Protein AF-A0A931LKH2-F1 (afdb_monomer_lite)

Sequence (1064 aa):
MRRISFAVLVVAAFGLLLAGCGGANKTPPPPPNNPNLQVSSSTLSFAGEVGGAAPAVQTLDIRNGGGGTLSWKASADQNWVTLDPTSGTAPSTVKVSVNPGGLAEGTQQAKITVTPDDSKVSAQTVTLTLILKKTNADFEIIQFDVFPPSKIVLLGGTVALNVKVKNPKDKEVTADVSLQMNGDYLRKPTGEALKREVKLGPGETKSLYYEATCCLAGGLAVPGPHTLGVSSRSVTITALSVERTLSAKAVELFLAGKAKFHEQHPVISKAAPEEFTAADEALNSLEEAVKAKKLTPAQAALTNFTAKAQKLKDKLPADQTAAQDSIVQAVAQIKSALGETESSGDFSPDPKVVDESRGLTEVGVRGGKLVAASLSGPKTLNPLVTHETSSTDVTSQIHSTVLEINPLTAEVEPGLAKSWEISEDKKTITFHLREGVKFSDGHPLTADDVLFTLNDLVLNPDVPTDTRDTFKIGEKFPTFEKVDDYTFKAITPEPYRLILRNMNSVYVVPKHILAKYVAKLNPGALGFVHGIQNKVKGHQEDWEKNFATEYSALQKELASFEAAVKEKNVEKIQVAATTATKALEAVKAKLPEGQAGIKTDIDTLIGYAQKAVAESQAGRFEGVSPDEFNRAWGTNTPPEEIVGSGPYRFKEYKVDQQLILERNPYYWKIDKNGTQLPYLDQFVFLVVKDLNTSFLKFRAGETDAFGARPEDWPLLNEGVTQADCHDVAKGLYCKNVAKSWRTLKGGPLFGTEFLTINQDVTKADLNNPKFQALQVVFRNKQFRKALAQAIDRESIIENIFHGLGVPQYSPVSVPSPFYDKAETFTKYEFDIEKSKKMLDELGLVDTNNNGIRNITDKFLKANGLDPATVKGLPAENDRELEFALITNQGNTLRESLSNLLVDDFKKIGVKMSYSGMDFNALVTSLTGGTYEAVVIGFTGGTDPPLGKNVWTSDGRLHFWRYSAKENPYDWEKRVNENIHTGDTTFDLDIVKKAYVESQQIISDELPELFTATQLFLNAAKLDLGNTDNFNPIPTEKQNGSTTLTFSDILWWKNEKKRAETQQK

Structure (mmCIF, N/CA/C/O backbone):
data_AF-A0A931LKH2-F1
#
_entry.id   AF-A0A931LKH2-F1
#
loop_
_atom_site.group_PDB
_atom_site.id
_atom_site.type_symbol
_atom_site.label_atom_id
_atom_site.label_alt_id
_atom_site.label_comp_id
_atom_site.label_asym_id
_atom_site.label_entity_id
_atom_site.label_seq_id
_atom_site.pdbx_PDB_ins_code
_atom_site.Cartn_x
_atom_site.Cartn_y
_atom_site.Cartn_z
_atom_site.occupancy
_atom_site.B_iso_or_equiv
_atom_site.auth_seq_id
_atom_site.auth_comp_id
_atom_site.auth_asym_id
_atom_site.auth_atom_id
_atom_site.pdbx_PDB_model_num
ATOM 1 N N . MET A 1 1 ? 56.526 1.569 16.515 1.00 26.88 1 MET A N 1
ATOM 2 C CA . MET A 1 1 ? 56.224 2.219 15.221 1.00 26.88 1 MET A CA 1
ATOM 3 C C . MET A 1 1 ? 55.690 1.168 14.254 1.00 26.88 1 MET A C 1
ATOM 5 O O . MET A 1 1 ? 56.385 0.188 14.072 1.00 26.88 1 MET A O 1
ATOM 9 N N . ARG A 1 2 ? 54.490 1.409 13.687 1.00 25.52 2 ARG A N 1
ATOM 10 C CA . ARG A 1 2 ? 53.938 0.940 12.383 1.00 25.52 2 ARG A CA 1
ATOM 11 C C . ARG A 1 2 ? 53.981 -0.580 12.085 1.00 25.52 2 ARG A C 1
ATOM 13 O O . ARG A 1 2 ? 55.049 -1.133 11.919 1.00 25.52 2 ARG A O 1
ATOM 20 N N . ARG A 1 3 ? 52.855 -1.308 12.107 1.00 25.39 3 ARG A N 1
ATOM 21 C CA . ARG A 1 3 ? 51.726 -1.416 11.134 1.00 25.39 3 ARG A CA 1
ATOM 22 C C . ARG A 1 3 ? 51.826 -2.719 10.295 1.00 25.39 3 ARG A C 1
ATOM 24 O O . ARG A 1 3 ? 52.720 -2.824 9.475 1.00 25.39 3 ARG A O 1
ATOM 31 N N . ILE A 1 4 ? 50.795 -3.567 10.442 1.00 27.42 4 ILE A N 1
ATOM 32 C CA . ILE A 1 4 ? 50.008 -4.246 9.381 1.00 27.42 4 ILE A CA 1
ATOM 33 C C . ILE A 1 4 ? 50.489 -5.600 8.778 1.00 27.42 4 ILE A C 1
ATOM 35 O O . ILE A 1 4 ? 51.530 -5.690 8.141 1.00 27.42 4 ILE A O 1
ATOM 39 N N . SER A 1 5 ? 49.559 -6.570 8.895 1.00 26.44 5 SER A N 1
ATOM 40 C CA . SER A 1 5 ? 49.189 -7.724 8.038 1.00 26.44 5 SER A CA 1
ATOM 41 C C . SER A 1 5 ? 49.926 -9.070 8.099 1.00 26.44 5 SER A C 1
ATOM 43 O O . SER A 1 5 ? 51.045 -9.222 7.626 1.00 26.44 5 SER A O 1
ATOM 45 N N . PHE A 1 6 ? 49.175 -10.086 8.549 1.00 22.56 6 PHE A N 1
ATOM 46 C CA . PHE A 1 6 ? 49.437 -11.525 8.443 1.00 22.56 6 PHE A CA 1
ATOM 47 C C . PHE A 1 6 ? 48.178 -12.212 7.874 1.00 22.56 6 PHE A C 1
ATOM 49 O O . PHE A 1 6 ? 47.157 -12.251 8.554 1.00 22.56 6 PHE A O 1
ATOM 56 N N . ALA A 1 7 ? 48.243 -12.719 6.639 1.00 23.58 7 ALA A N 1
ATOM 57 C CA . ALA A 1 7 ? 47.461 -13.843 6.100 1.00 23.58 7 ALA A CA 1
ATOM 58 C C . ALA A 1 7 ? 47.982 -14.173 4.686 1.00 23.58 7 ALA A C 1
ATOM 60 O O . ALA A 1 7 ? 48.214 -13.256 3.905 1.00 23.58 7 ALA A O 1
ATOM 61 N N . VAL A 1 8 ? 48.112 -15.474 4.388 1.00 22.33 8 VAL A N 1
ATOM 62 C CA . VAL A 1 8 ? 48.533 -16.158 3.136 1.00 22.33 8 VAL A CA 1
ATOM 63 C C . VAL A 1 8 ? 49.849 -16.948 3.294 1.00 22.33 8 VAL A C 1
ATOM 65 O O . VAL A 1 8 ? 50.936 -16.540 2.905 1.00 22.33 8 VAL A O 1
ATOM 68 N N . LEU A 1 9 ? 49.690 -18.137 3.875 1.00 22.28 9 LEU A N 1
ATOM 69 C CA . LEU A 1 9 ? 50.492 -19.363 3.754 1.00 22.28 9 LEU A CA 1
ATOM 70 C C . LEU A 1 9 ? 49.406 -20.463 3.771 1.00 22.28 9 LEU A C 1
ATOM 72 O O . LEU A 1 9 ? 48.530 -20.408 4.626 1.00 22.28 9 LEU A O 1
ATOM 76 N N . VAL A 1 10 ? 49.299 -21.431 2.862 1.00 23.20 10 VAL A N 1
ATOM 77 C CA . VAL A 1 10 ? 50.339 -22.266 2.259 1.00 23.20 10 VAL A CA 1
ATOM 78 C C . VAL A 1 10 ? 49.826 -22.801 0.909 1.00 23.20 10 VAL A C 1
ATOM 80 O O . VAL A 1 10 ? 48.839 -23.529 0.872 1.00 23.20 10 VAL A O 1
ATOM 83 N N . VAL A 1 11 ? 50.529 -22.508 -0.187 1.00 22.98 11 VAL A N 1
ATOM 84 C CA . VAL A 1 11 ? 50.485 -23.276 -1.445 1.00 22.98 11 VAL A CA 1
ATOM 85 C C . VAL A 1 11 ? 51.933 -23.467 -1.887 1.00 22.98 11 VAL A C 1
ATOM 87 O O . VAL A 1 11 ? 52.525 -22.532 -2.410 1.00 22.98 11 VAL A O 1
ATOM 90 N N . ALA A 1 12 ? 52.504 -24.642 -1.591 1.00 20.38 12 ALA A N 1
ATOM 91 C CA . ALA A 1 12 ? 53.579 -25.337 -2.322 1.00 20.38 12 ALA A CA 1
ATOM 92 C C . ALA A 1 12 ? 54.353 -26.294 -1.392 1.00 20.38 12 ALA A C 1
ATOM 94 O O . ALA A 1 12 ? 55.261 -25.889 -0.672 1.00 20.38 12 ALA A O 1
ATOM 95 N N . ALA A 1 13 ? 54.044 -27.587 -1.482 1.00 22.72 13 ALA A N 1
ATOM 96 C CA . ALA A 1 13 ? 55.031 -28.654 -1.341 1.00 22.72 13 ALA A CA 1
ATOM 97 C C . ALA A 1 13 ? 54.677 -29.728 -2.380 1.00 22.72 13 ALA A C 1
ATOM 99 O O . ALA A 1 13 ? 53.651 -30.397 -2.297 1.00 22.72 13 ALA A O 1
ATOM 100 N N . PHE A 1 14 ? 55.496 -29.766 -3.425 1.00 23.69 14 PHE A N 1
ATOM 101 C CA . PHE A 1 14 ? 55.380 -30.566 -4.638 1.00 23.69 14 PHE A CA 1
ATOM 102 C C . PHE A 1 14 ? 55.981 -31.967 -4.429 1.00 23.69 14 PHE A C 1
ATOM 104 O O . PHE A 1 14 ? 57.060 -32.082 -3.855 1.00 23.69 14 PHE A O 1
ATOM 111 N N . GLY A 1 15 ? 55.358 -32.981 -5.041 1.00 22.00 15 GLY A N 1
ATOM 112 C CA . GLY A 1 15 ? 56.067 -34.086 -5.695 1.00 22.00 15 GLY A CA 1
ATOM 113 C C . GLY A 1 15 ? 56.090 -35.441 -4.988 1.00 22.00 15 GLY A C 1
ATOM 114 O O . GLY A 1 15 ? 56.887 -35.650 -4.086 1.00 22.00 15 GLY A O 1
ATOM 115 N N . LEU A 1 16 ? 55.360 -36.416 -5.543 1.00 22.03 16 LEU A N 1
ATOM 116 C CA . LEU A 1 16 ? 55.969 -37.695 -5.930 1.00 22.03 16 LEU A CA 1
ATOM 117 C C . LEU A 1 16 ? 55.119 -38.417 -7.002 1.00 22.03 16 LEU A C 1
ATOM 119 O O . LEU A 1 16 ? 53.973 -38.758 -6.741 1.00 22.03 16 LEU A O 1
ATOM 123 N N . LEU A 1 17 ? 55.712 -38.549 -8.205 1.00 22.52 17 LEU A N 1
ATOM 124 C CA . LEU A 1 17 ? 55.703 -39.675 -9.175 1.00 22.52 17 LEU A CA 1
ATOM 125 C C . LEU A 1 17 ? 54.437 -40.577 -9.247 1.00 22.52 17 LEU A C 1
ATOM 127 O O . LEU A 1 17 ? 54.005 -41.095 -8.234 1.00 22.52 17 LEU A O 1
ATOM 131 N N . LEU A 1 18 ? 53.841 -40.973 -10.380 1.00 23.70 18 LEU A N 1
ATOM 132 C CA . LEU A 1 18 ? 54.256 -41.106 -11.783 1.00 23.70 18 LEU A CA 1
ATOM 133 C C . LEU A 1 18 ? 53.005 -41.455 -12.635 1.00 23.70 18 LEU A C 1
ATOM 135 O O . LEU A 1 18 ? 52.138 -42.190 -12.181 1.00 23.70 18 LEU A O 1
ATOM 139 N N . ALA A 1 19 ? 52.984 -40.945 -13.871 1.00 25.75 19 ALA A N 1
ATOM 140 C CA . ALA A 1 19 ? 52.442 -41.494 -15.127 1.00 25.75 19 ALA A CA 1
ATOM 141 C C . ALA A 1 19 ? 51.330 -42.576 -15.135 1.00 25.75 19 ALA A C 1
ATOM 143 O O . ALA A 1 19 ? 51.513 -43.685 -14.644 1.00 25.75 19 ALA A O 1
ATOM 144 N N . GLY A 1 20 ? 50.272 -42.333 -15.925 1.00 23.16 20 GLY A N 1
ATOM 145 C CA . GLY A 1 20 ? 49.433 -43.412 -16.466 1.00 23.16 20 GLY A CA 1
ATOM 146 C C . GLY A 1 20 ? 48.112 -42.965 -17.100 1.00 23.16 20 GLY A C 1
ATOM 147 O O . GLY A 1 20 ? 47.154 -42.740 -16.383 1.00 23.16 20 GLY A O 1
ATOM 148 N N . CYS A 1 21 ? 48.116 -42.850 -18.432 1.00 25.86 21 CYS A N 1
ATOM 149 C CA . CYS A 1 21 ? 47.046 -42.925 -19.449 1.00 25.86 21 CYS A CA 1
ATOM 150 C C . CYS A 1 21 ? 45.538 -42.858 -19.088 1.00 25.86 21 CYS A C 1
ATOM 152 O O . CYS A 1 21 ? 45.057 -43.395 -18.101 1.00 25.86 21 CYS A O 1
ATOM 154 N N . GLY A 1 22 ? 44.780 -42.256 -20.016 1.00 33.34 22 GLY A N 1
ATOM 155 C CA . GLY A 1 22 ? 43.351 -41.945 -19.923 1.00 33.34 22 GLY A CA 1
ATOM 156 C C . GLY A 1 22 ? 42.370 -43.108 -19.715 1.00 33.34 22 GLY A C 1
ATOM 157 O O . GLY A 1 22 ? 42.656 -44.264 -20.013 1.00 33.34 22 GLY A O 1
ATOM 158 N N . GLY A 1 23 ? 41.159 -42.746 -19.274 1.00 30.00 23 GLY A N 1
ATOM 159 C CA . GLY A 1 23 ? 39.988 -43.624 -19.279 1.00 30.00 23 GLY A CA 1
ATOM 160 C C . GLY A 1 23 ? 38.852 -43.197 -18.336 1.00 30.00 23 GLY A C 1
ATOM 161 O O . GLY A 1 23 ? 38.950 -43.399 -17.135 1.00 30.00 23 GLY A O 1
ATOM 162 N N . ALA A 1 24 ? 37.756 -42.718 -18.936 1.00 29.70 24 ALA A N 1
ATOM 163 C CA . ALA A 1 24 ? 36.356 -42.751 -18.477 1.00 29.70 24 ALA A CA 1
ATOM 164 C C . ALA A 1 24 ? 35.885 -41.925 -17.251 1.00 29.70 24 ALA A C 1
ATOM 166 O O . ALA A 1 24 ? 36.364 -42.052 -16.127 1.00 29.70 24 ALA A O 1
ATOM 167 N N . ASN A 1 25 ? 34.811 -41.159 -17.498 1.00 40.94 25 ASN A N 1
ATOM 168 C CA . ASN A 1 25 ? 33.930 -40.496 -16.532 1.00 40.94 25 ASN A CA 1
ATOM 169 C C . ASN A 1 25 ? 33.574 -41.383 -15.324 1.00 40.94 25 ASN A C 1
ATOM 171 O O . ASN A 1 25 ? 32.981 -42.450 -15.488 1.00 40.94 25 ASN A O 1
ATOM 175 N N . LYS A 1 26 ? 33.808 -40.874 -14.108 1.00 31.48 26 LYS A N 1
ATOM 176 C CA . LYS A 1 26 ? 33.104 -41.300 -12.891 1.00 31.48 26 LYS A CA 1
ATOM 177 C C . LYS A 1 26 ? 32.558 -40.073 -12.167 1.00 31.48 26 LYS A C 1
ATOM 179 O O . LYS A 1 26 ? 33.307 -39.177 -11.792 1.00 31.48 26 LYS A O 1
ATOM 184 N N . THR A 1 27 ? 31.241 -40.053 -12.000 1.00 34.75 27 THR A N 1
ATOM 185 C CA . THR A 1 27 ? 30.492 -39.143 -11.126 1.00 34.75 27 THR A CA 1
ATOM 186 C C . THR A 1 27 ? 31.026 -39.182 -9.686 1.00 34.75 27 THR A C 1
ATOM 188 O O . THR A 1 27 ? 31.440 -40.255 -9.233 1.00 34.75 27 THR A O 1
ATOM 191 N N . PRO A 1 28 ? 31.002 -38.057 -8.945 1.00 35.69 28 PRO A N 1
ATOM 192 C CA . PRO A 1 28 ? 31.407 -38.026 -7.540 1.00 35.69 28 PRO A CA 1
ATOM 193 C C . PRO A 1 28 ? 30.447 -38.862 -6.667 1.00 35.69 28 PRO A C 1
ATOM 195 O O . PRO A 1 28 ? 29.274 -39.007 -7.025 1.00 35.69 28 PRO A O 1
ATOM 198 N N . PRO A 1 29 ? 30.912 -39.431 -5.537 1.00 36.16 29 PRO A N 1
ATOM 199 C CA . PRO A 1 29 ? 30.052 -40.203 -4.647 1.00 36.16 29 PRO A CA 1
ATOM 200 C C . PRO A 1 29 ? 29.027 -39.287 -3.953 1.00 36.16 29 PRO A C 1
ATOM 202 O O . PRO A 1 29 ? 29.347 -38.133 -3.655 1.00 36.16 29 PRO A O 1
ATOM 205 N N . PRO A 1 30 ? 27.805 -39.780 -3.679 1.00 39.81 30 PRO A N 1
ATOM 206 C CA . PRO A 1 30 ? 26.793 -39.013 -2.960 1.00 39.81 30 PRO A CA 1
ATOM 207 C C . PRO A 1 30 ? 27.250 -38.699 -1.521 1.00 39.81 30 PRO A C 1
ATOM 209 O O . PRO A 1 30 ? 28.021 -39.472 -0.941 1.00 39.81 30 PRO A O 1
ATOM 212 N N . PRO A 1 31 ? 26.788 -37.580 -0.930 1.00 44.50 31 PRO A N 1
ATOM 213 C CA . PRO A 1 31 ? 27.110 -37.213 0.447 1.00 44.50 31 PRO A CA 1
ATOM 214 C C . PRO A 1 31 ? 26.599 -38.270 1.449 1.00 44.50 31 PRO A C 1
ATOM 216 O O . PRO A 1 31 ? 25.640 -38.988 1.154 1.00 44.50 31 PRO A O 1
ATOM 219 N N . PRO A 1 32 ? 27.220 -38.398 2.637 1.00 51.94 32 PRO A N 1
ATOM 220 C CA . PRO A 1 32 ? 26.847 -39.418 3.614 1.00 51.94 32 PRO A CA 1
ATOM 221 C C . PRO A 1 32 ? 25.420 -39.223 4.166 1.00 51.94 32 PRO A C 1
ATOM 223 O O . PRO A 1 32 ? 25.055 -38.140 4.623 1.00 51.94 32 PRO A O 1
ATOM 226 N N . ASN A 1 33 ? 24.637 -40.308 4.163 1.00 59.41 33 ASN A N 1
ATOM 227 C CA . ASN A 1 33 ? 23.277 -40.424 4.713 1.00 59.41 33 ASN A CA 1
ATOM 228 C C . ASN A 1 33 ? 23.274 -40.442 6.257 1.00 59.41 33 ASN A C 1
ATOM 230 O O . ASN A 1 33 ? 23.026 -41.488 6.857 1.00 59.41 33 ASN A O 1
ATOM 234 N N . ASN A 1 34 ? 23.549 -39.315 6.913 1.00 76.94 34 ASN A N 1
ATOM 235 C CA . ASN A 1 34 ? 23.481 -39.243 8.378 1.00 76.94 34 ASN A CA 1
ATOM 236 C C . ASN A 1 34 ? 22.073 -38.828 8.854 1.00 76.94 34 ASN A C 1
ATOM 238 O O . ASN A 1 34 ? 21.534 -37.858 8.310 1.00 76.94 34 ASN A O 1
ATOM 242 N N . PRO A 1 35 ? 21.486 -39.505 9.863 1.00 83.81 35 PRO A N 1
ATOM 243 C CA . PRO A 1 35 ? 20.221 -39.094 10.474 1.00 83.81 35 PRO A CA 1
ATOM 244 C C . PRO A 1 35 ? 20.317 -37.734 11.185 1.00 83.81 35 PRO A C 1
ATOM 246 O O . PRO A 1 35 ? 21.361 -37.380 11.728 1.00 83.81 35 PRO A O 1
ATOM 249 N N . ASN A 1 36 ? 19.214 -36.981 11.218 1.00 86.81 36 ASN A N 1
ATOM 250 C CA . ASN A 1 36 ? 19.099 -35.681 11.885 1.00 86.81 36 ASN A CA 1
ATOM 251 C C . ASN A 1 36 ? 17.749 -35.569 12.612 1.00 86.81 36 ASN A C 1
ATOM 253 O O . ASN A 1 36 ? 16.704 -35.516 11.965 1.00 86.81 36 ASN A O 1
ATOM 257 N N . LEU A 1 37 ? 17.762 -35.531 13.947 1.00 91.56 37 LEU A N 1
ATOM 258 C CA . LEU A 1 37 ? 16.549 -35.466 14.764 1.00 91.56 37 LEU A CA 1
ATOM 259 C C . LEU A 1 37 ? 15.951 -34.057 14.780 1.00 91.56 37 LEU A C 1
ATOM 261 O O . LEU A 1 37 ? 16.570 -33.112 15.271 1.00 91.56 37 LEU A O 1
ATOM 265 N N . GLN A 1 38 ? 14.705 -33.950 14.319 1.00 87.25 38 GLN A N 1
ATOM 266 C CA . GLN A 1 38 ? 13.902 -32.729 14.356 1.00 87.25 38 GLN A CA 1
ATOM 267 C C . GLN A 1 38 ? 12.567 -32.983 15.060 1.00 87.25 38 GLN A C 1
ATOM 269 O O . GLN A 1 38 ? 11.989 -34.064 14.939 1.00 87.25 38 GLN A O 1
ATOM 274 N N . VAL A 1 39 ? 12.061 -31.968 15.758 1.00 88.81 39 VAL A N 1
ATOM 275 C CA . VAL A 1 39 ? 10.732 -31.959 16.384 1.00 88.81 39 VAL A CA 1
ATOM 276 C C . VAL A 1 39 ? 9.885 -30.832 15.786 1.00 88.81 39 VAL A C 1
ATOM 278 O O . VAL A 1 39 ? 10.436 -29.800 15.408 1.00 88.81 39 VAL A O 1
ATOM 281 N N . SER A 1 40 ? 8.563 -31.003 15.682 1.00 83.31 40 SER A N 1
ATOM 282 C CA . SER A 1 40 ? 7.665 -29.980 15.111 1.00 83.31 40 SER A CA 1
ATOM 283 C C . SER A 1 40 ? 7.594 -28.694 15.927 1.00 83.31 40 SER A C 1
ATOM 285 O O . SER A 1 40 ? 7.252 -27.651 15.377 1.00 83.31 40 SER A O 1
ATOM 287 N N . SER A 1 41 ? 7.910 -28.763 17.222 1.00 84.38 41 SER A N 1
ATOM 288 C CA . SER A 1 41 ? 7.959 -27.609 18.112 1.00 84.38 41 SER A CA 1
ATOM 289 C C . SER A 1 41 ? 9.015 -27.788 19.200 1.00 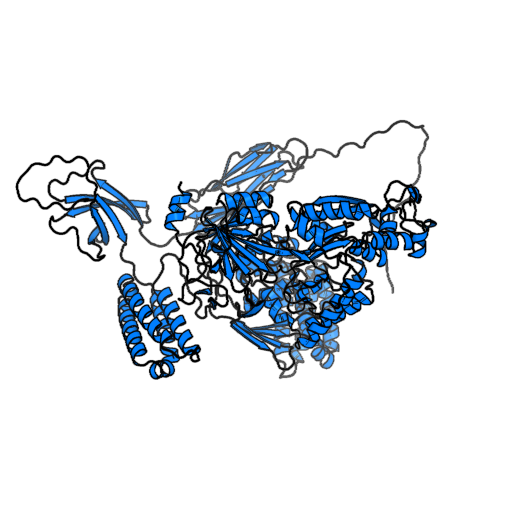84.38 41 SER A C 1
ATOM 291 O O . SER A 1 41 ? 9.183 -28.885 19.730 1.00 84.38 41 SER A O 1
ATOM 293 N N . SER A 1 42 ? 9.703 -26.704 19.562 1.00 82.88 42 SER A N 1
ATOM 294 C CA . SER A 1 42 ? 10.586 -26.629 20.735 1.00 82.88 42 SER A CA 1
ATOM 295 C C . SER A 1 42 ? 9.851 -26.178 22.003 1.00 82.88 42 SER A C 1
ATOM 297 O O . SER A 1 42 ? 10.446 -26.165 23.082 1.00 82.88 42 SER A O 1
ATOM 299 N N . THR A 1 43 ? 8.556 -25.848 21.908 1.00 80.56 43 THR A N 1
ATOM 300 C CA . THR A 1 43 ? 7.702 -25.527 23.058 1.00 80.56 43 THR A CA 1
ATOM 301 C C . THR A 1 43 ? 6.282 -26.095 22.936 1.00 80.56 43 THR A C 1
ATOM 303 O O . THR A 1 43 ? 5.754 -26.264 21.840 1.00 80.56 43 THR A O 1
ATOM 306 N N . LEU A 1 44 ? 5.639 -26.389 24.066 1.00 82.69 44 LEU A N 1
ATOM 307 C CA . LEU A 1 44 ? 4.218 -26.755 24.151 1.00 82.69 44 LEU A CA 1
ATOM 308 C C . LEU A 1 44 ? 3.559 -25.936 25.265 1.00 82.69 44 LEU A C 1
ATOM 310 O O . LEU A 1 44 ? 4.191 -25.673 26.287 1.00 82.69 44 LEU A O 1
ATOM 314 N N . SER A 1 45 ? 2.305 -25.518 25.093 1.00 83.12 45 SER A N 1
ATOM 315 C CA . SER A 1 45 ? 1.618 -24.676 26.084 1.00 83.12 45 SER A CA 1
ATOM 316 C C . SER A 1 45 ? 0.201 -25.156 26.342 1.00 83.12 45 SER A C 1
ATOM 318 O O . SER A 1 45 ? -0.587 -25.282 25.413 1.00 83.12 45 SER A O 1
ATOM 320 N N . PHE A 1 46 ? -0.129 -25.390 27.604 1.00 86.56 46 PHE A N 1
ATOM 321 C CA . PHE A 1 46 ? -1.440 -25.803 28.075 1.00 86.56 46 PHE A CA 1
ATOM 322 C C . PHE A 1 46 ? -2.008 -24.730 29.010 1.00 86.56 46 PHE A C 1
ATOM 324 O O . PHE A 1 46 ? -1.277 -24.083 29.761 1.00 86.56 46 PHE A O 1
ATOM 331 N N . ALA A 1 47 ? -3.325 -24.565 29.006 1.00 75.12 47 ALA A N 1
ATOM 332 C CA . ALA A 1 47 ? -4.036 -23.733 29.969 1.00 75.12 47 ALA A CA 1
ATOM 333 C C . ALA A 1 47 ? -5.142 -24.561 30.622 1.00 75.12 47 ALA A C 1
ATOM 335 O O . ALA A 1 47 ? -5.782 -25.376 29.956 1.00 75.12 47 ALA A O 1
ATOM 336 N N . GLY A 1 48 ? -5.350 -24.370 31.922 1.00 71.56 48 GLY A N 1
ATOM 337 C CA . GLY A 1 48 ? -6.368 -25.085 32.681 1.00 71.56 48 GLY A CA 1
ATOM 338 C C . GLY A 1 48 ? -6.735 -24.374 33.978 1.00 71.56 48 GLY A C 1
ATOM 339 O O . GLY A 1 48 ? -6.212 -23.310 34.307 1.00 71.56 48 GLY A O 1
ATOM 340 N N . GLU A 1 49 ? -7.643 -24.976 34.732 1.00 72.50 49 GLU A N 1
ATOM 341 C CA . GLU A 1 49 ? -8.041 -24.486 36.051 1.00 72.50 49 GLU A CA 1
ATOM 342 C C . GLU A 1 49 ? -7.388 -25.326 37.149 1.00 72.50 49 GLU A C 1
ATOM 344 O O . GLU A 1 49 ? -7.133 -26.522 36.970 1.00 72.50 49 GLU A O 1
ATOM 349 N N . VAL A 1 50 ? -7.115 -24.711 38.303 1.00 69.44 50 VAL A N 1
ATOM 350 C CA . VAL A 1 50 ? -6.569 -25.428 39.466 1.00 69.44 50 VAL A CA 1
ATOM 351 C C . VAL A 1 50 ? -7.534 -26.546 39.878 1.00 69.44 50 VAL A C 1
ATOM 353 O O . VAL A 1 50 ? -8.634 -26.274 40.351 1.00 69.44 50 VAL A O 1
ATOM 356 N N . GLY A 1 51 ? -7.119 -27.807 39.710 1.00 69.56 51 GLY A N 1
ATOM 357 C CA . GLY A 1 51 ? -7.955 -28.983 39.991 1.00 69.56 51 GLY A CA 1
ATOM 358 C C . GLY A 1 51 ? -9.059 -29.270 38.960 1.00 69.56 51 GLY A C 1
ATOM 359 O O . GLY A 1 51 ? -9.915 -30.109 39.233 1.00 69.56 51 GLY A O 1
ATOM 360 N N . GLY A 1 52 ? -9.049 -28.591 37.808 1.00 67.06 52 GLY A N 1
ATOM 361 C CA . GLY A 1 52 ? -10.013 -28.782 36.721 1.00 67.06 52 GLY A CA 1
ATOM 362 C C . GLY A 1 52 ? -9.746 -30.021 35.858 1.00 67.06 52 GLY A C 1
ATOM 363 O O . GLY A 1 52 ? -8.838 -30.813 36.118 1.00 67.06 52 GLY A O 1
ATOM 364 N N . ALA A 1 53 ? -10.546 -30.196 34.804 1.00 77.00 53 ALA A N 1
ATOM 365 C CA . ALA A 1 53 ? -10.346 -31.272 33.834 1.00 77.00 53 ALA A CA 1
ATOM 366 C C . ALA A 1 53 ? -9.007 -31.125 33.084 1.00 77.00 53 ALA A C 1
ATOM 368 O O . ALA A 1 53 ? -8.504 -30.016 32.889 1.00 77.00 53 ALA A O 1
ATOM 369 N N . ALA A 1 54 ? -8.436 -32.252 32.646 1.00 79.38 54 ALA A N 1
ATOM 370 C CA . ALA A 1 54 ? -7.218 -32.254 31.841 1.00 79.38 54 ALA A CA 1
ATOM 371 C C . ALA A 1 54 ? -7.436 -31.466 30.527 1.00 79.38 54 ALA A C 1
ATOM 373 O O . ALA A 1 54 ? -8.408 -31.742 29.818 1.00 79.38 54 ALA A O 1
ATOM 374 N N . PRO A 1 55 ? -6.557 -30.504 30.186 1.00 81.12 55 PRO A N 1
ATOM 375 C CA . PRO A 1 55 ? -6.606 -29.784 28.915 1.00 81.12 55 PRO A CA 1
ATOM 376 C C . PRO A 1 55 ? -6.490 -30.711 27.695 1.00 81.12 55 PRO A C 1
ATOM 378 O O . PRO A 1 55 ? -6.010 -31.842 27.794 1.00 81.12 55 PRO A O 1
ATOM 381 N N . ALA A 1 56 ? -6.891 -30.212 26.522 1.00 86.38 56 ALA A N 1
ATOM 382 C CA . ALA A 1 56 ? -6.819 -30.971 25.275 1.00 86.38 56 ALA A CA 1
ATOM 383 C C . ALA A 1 56 ? -5.380 -31.423 24.958 1.00 86.38 56 ALA A C 1
ATOM 385 O O . ALA A 1 56 ? -4.434 -30.640 25.044 1.00 86.38 56 ALA A O 1
ATOM 386 N N . VAL A 1 57 ? -5.239 -32.694 24.573 1.00 88.81 57 VAL A N 1
ATOM 387 C CA . VAL A 1 57 ? -3.963 -33.332 24.215 1.00 88.81 57 VAL A CA 1
ATOM 388 C C . VAL A 1 57 ? -3.333 -32.624 23.013 1.00 88.81 57 VAL A C 1
ATOM 390 O O . VAL A 1 57 ? -4.004 -32.413 22.005 1.00 88.81 57 VAL A O 1
ATOM 393 N N . GLN A 1 58 ? -2.040 -32.305 23.094 1.00 91.62 58 GLN A N 1
ATOM 394 C CA . GLN A 1 58 ? -1.262 -31.761 21.973 1.00 91.62 58 GLN A CA 1
ATOM 395 C C . GLN A 1 58 ? -0.378 -32.834 21.344 1.00 91.62 58 GLN A C 1
ATOM 397 O O . GLN A 1 58 ? -0.163 -33.896 21.922 1.00 91.62 58 GLN A O 1
ATOM 402 N N . THR A 1 59 ? 0.145 -32.570 20.151 1.00 93.50 59 THR A N 1
ATOM 403 C CA . THR A 1 59 ? 0.995 -33.511 19.414 1.00 93.50 59 THR A CA 1
ATOM 404 C C . THR A 1 59 ? 2.362 -32.912 19.112 1.00 93.50 59 THR A C 1
ATOM 406 O O . THR A 1 59 ? 2.470 -31.748 18.735 1.00 93.50 59 THR A O 1
ATOM 409 N N . LEU A 1 60 ? 3.401 -33.733 19.230 1.00 93.62 60 LEU A N 1
ATOM 410 C CA . LEU A 1 60 ? 4.781 -33.426 18.882 1.00 93.62 60 LEU A CA 1
ATOM 411 C C . LEU A 1 60 ? 5.231 -34.385 17.773 1.00 93.62 60 LEU A C 1
ATOM 413 O O . LEU A 1 60 ? 5.396 -35.580 18.022 1.00 93.62 60 LEU A O 1
ATOM 417 N N . ASP A 1 61 ? 5.422 -33.883 16.553 1.00 94.00 61 ASP A N 1
ATOM 418 C CA . ASP A 1 61 ? 5.917 -34.706 15.448 1.00 94.00 61 ASP A CA 1
ATOM 419 C C . ASP A 1 61 ? 7.435 -34.795 15.504 1.00 94.00 61 ASP A C 1
ATOM 421 O O . ASP A 1 61 ? 8.127 -33.791 15.667 1.00 94.00 61 ASP A O 1
ATOM 425 N N . ILE A 1 62 ? 7.954 -35.997 15.307 1.00 94.75 62 ILE A N 1
ATOM 426 C CA . ILE A 1 62 ? 9.377 -36.306 15.275 1.00 94.75 62 ILE A CA 1
ATOM 427 C C . ILE A 1 62 ? 9.739 -36.689 13.845 1.00 94.75 62 ILE A C 1
ATOM 429 O O . ILE A 1 62 ? 9.114 -37.570 13.250 1.00 94.75 62 ILE A O 1
ATOM 433 N N . ARG A 1 63 ? 10.746 -36.021 13.279 1.00 92.38 63 ARG A N 1
ATOM 434 C CA . ARG A 1 63 ? 11.183 -36.182 11.886 1.00 92.38 63 ARG A CA 1
ATOM 435 C C . ARG A 1 63 ? 12.676 -36.489 11.802 1.00 92.38 63 ARG A C 1
ATOM 437 O O . ARG A 1 63 ? 13.455 -36.068 12.655 1.00 92.38 63 ARG A O 1
ATOM 444 N N . ASN A 1 64 ? 13.056 -37.195 10.736 1.00 89.19 64 ASN A N 1
ATOM 445 C CA . ASN A 1 64 ? 14.444 -37.319 10.306 1.00 89.19 64 ASN A CA 1
ATOM 446 C C . ASN A 1 64 ? 14.700 -36.310 9.177 1.00 89.19 64 ASN A C 1
ATOM 448 O O . ASN A 1 64 ? 14.231 -36.509 8.060 1.00 89.19 64 ASN A O 1
ATOM 452 N N . GLY A 1 65 ? 15.417 -35.227 9.471 1.00 81.06 65 GLY A N 1
ATOM 453 C CA . GLY A 1 65 ? 15.830 -34.225 8.483 1.00 81.06 65 GLY A CA 1
ATOM 454 C C . GLY A 1 65 ? 17.069 -34.623 7.668 1.00 81.06 65 GLY A C 1
ATOM 455 O O . GLY A 1 65 ? 17.585 -33.801 6.917 1.00 81.06 65 GLY A O 1
ATOM 456 N N . GLY A 1 66 ? 17.589 -35.839 7.865 1.00 81.50 66 GLY A N 1
ATOM 457 C CA . GLY A 1 66 ? 18.766 -36.391 7.195 1.00 81.50 66 GLY A CA 1
ATOM 458 C C . GLY A 1 66 ? 18.475 -37.728 6.502 1.00 81.50 66 GLY A C 1
ATOM 459 O O . GLY A 1 66 ? 17.322 -38.118 6.330 1.00 81.50 66 GLY A O 1
ATOM 460 N N . GLY A 1 67 ? 19.524 -38.443 6.090 1.00 72.19 67 GLY A N 1
ATOM 461 C CA . GLY A 1 67 ? 19.397 -39.771 5.472 1.00 72.19 67 GLY A CA 1
ATOM 462 C C . GLY A 1 67 ? 19.245 -40.900 6.503 1.00 72.19 67 GLY A C 1
ATOM 463 O O . GLY A 1 67 ? 19.491 -40.709 7.691 1.00 72.19 67 GLY A O 1
ATOM 464 N N . GLY A 1 68 ? 18.866 -42.104 6.062 1.00 80.19 68 GLY A N 1
ATOM 465 C CA . GLY A 1 68 ? 18.813 -43.298 6.923 1.00 80.19 68 GLY A CA 1
ATOM 466 C C . GLY A 1 68 ? 17.587 -43.396 7.848 1.00 80.19 68 GLY A C 1
ATOM 467 O O . GLY A 1 68 ? 16.606 -42.673 7.697 1.00 80.19 68 GLY A O 1
ATOM 468 N N . THR A 1 69 ? 17.624 -44.347 8.788 1.00 83.69 69 THR A N 1
ATOM 469 C CA . THR A 1 69 ? 16.553 -44.592 9.778 1.00 83.69 69 THR A CA 1
ATOM 470 C C . THR A 1 69 ? 16.909 -43.933 11.111 1.00 83.69 69 THR A C 1
ATOM 472 O O . THR A 1 69 ? 18.053 -44.036 11.547 1.00 83.69 69 THR A O 1
ATOM 475 N N . LEU A 1 70 ? 15.941 -43.284 11.767 1.00 91.38 70 LEU A N 1
ATOM 476 C CA . LEU A 1 70 ? 16.135 -42.592 13.045 1.00 91.38 70 LEU A CA 1
ATOM 477 C C . LEU A 1 70 ? 15.163 -43.127 14.103 1.00 91.38 70 LEU A C 1
ATOM 479 O O . LEU A 1 70 ? 13.976 -42.802 14.070 1.00 91.38 70 LEU A O 1
ATOM 483 N N . SER A 1 71 ? 15.675 -43.911 15.048 1.00 94.19 71 SER A N 1
ATOM 484 C CA . SER A 1 71 ? 14.933 -44.341 16.241 1.00 94.19 71 SER A CA 1
ATOM 485 C C . SER A 1 71 ? 15.188 -43.399 17.416 1.00 94.19 71 SER A C 1
ATOM 487 O O . SER A 1 71 ? 16.275 -42.827 17.537 1.00 94.19 71 SER A O 1
ATOM 489 N N . TRP A 1 72 ? 14.175 -43.202 18.257 1.00 96.12 72 TRP A N 1
ATOM 490 C CA . TRP A 1 72 ? 14.181 -42.208 19.329 1.00 96.12 72 TRP A CA 1
ATOM 491 C C . TRP A 1 72 ? 13.412 -42.677 20.572 1.00 96.12 72 TRP A C 1
ATOM 493 O O . TRP A 1 72 ? 12.532 -43.540 20.508 1.00 96.12 72 TRP A O 1
ATOM 503 N N . LYS A 1 73 ? 13.729 -42.053 21.711 1.00 96.38 73 LYS A N 1
ATOM 504 C CA . LYS A 1 73 ? 13.033 -42.171 23.002 1.00 96.38 73 LYS A CA 1
ATOM 505 C C . LYS A 1 73 ? 12.703 -40.784 23.541 1.00 96.38 73 LYS A C 1
ATOM 507 O O . LYS A 1 73 ? 13.510 -39.874 23.403 1.00 96.38 73 LYS A O 1
ATOM 512 N N . ALA A 1 74 ? 11.545 -40.620 24.166 1.00 96.12 74 ALA A N 1
ATOM 513 C CA . ALA A 1 74 ? 11.097 -39.369 24.761 1.00 96.12 74 ALA A CA 1
ATOM 514 C C . ALA A 1 74 ? 10.815 -39.536 26.260 1.00 96.12 74 ALA A C 1
ATOM 516 O O . ALA A 1 74 ? 10.230 -40.530 26.689 1.00 96.12 74 ALA A O 1
ATOM 517 N N . SER A 1 75 ? 11.206 -38.544 27.058 1.00 95.69 75 SER A N 1
ATOM 518 C CA . SER A 1 75 ? 10.943 -38.488 28.501 1.00 95.69 75 SER A CA 1
ATOM 519 C C . SER A 1 75 ? 10.543 -37.079 28.930 1.00 95.69 75 SER A C 1
ATOM 521 O O . SER A 1 75 ? 11.133 -36.118 28.441 1.00 95.69 75 SER A O 1
ATOM 523 N N . ALA A 1 76 ? 9.606 -36.951 29.870 1.00 95.75 76 ALA A N 1
ATOM 524 C CA . ALA A 1 76 ? 9.289 -35.693 30.547 1.00 95.75 76 ALA A CA 1
ATOM 525 C C . ALA A 1 76 ? 9.906 -35.671 31.956 1.00 95.75 76 ALA A C 1
ATOM 527 O O . ALA A 1 76 ? 10.007 -36.716 32.598 1.00 95.75 76 ALA A O 1
ATOM 528 N N . ASP A 1 77 ? 10.320 -34.500 32.437 1.00 95.62 77 ASP A N 1
ATOM 529 C CA . ASP A 1 77 ? 10.902 -34.314 33.778 1.00 95.62 77 ASP A CA 1
ATOM 530 C C . ASP A 1 77 ? 9.859 -34.086 34.892 1.00 95.62 77 ASP A C 1
ATOM 532 O O . ASP A 1 77 ? 10.198 -34.162 36.072 1.00 95.62 77 ASP A O 1
ATOM 536 N N . GLN A 1 78 ? 8.596 -33.840 34.531 1.00 94.38 78 GLN A N 1
ATOM 537 C CA . GLN A 1 78 ? 7.484 -33.648 35.461 1.00 94.38 78 GLN A CA 1
ATOM 538 C C . GLN A 1 78 ? 6.463 -34.786 35.370 1.00 94.38 78 GLN A C 1
ATOM 540 O O . GLN A 1 78 ? 6.046 -35.191 34.286 1.00 94.38 78 GLN A O 1
ATOM 545 N N . ASN A 1 79 ? 5.994 -35.253 36.528 1.00 89.81 79 ASN A N 1
ATOM 546 C CA . ASN A 1 79 ? 5.030 -36.354 36.658 1.00 89.81 79 ASN A CA 1
ATOM 547 C C . ASN A 1 79 ? 3.599 -36.001 36.216 1.00 89.81 79 ASN A C 1
ATOM 549 O O . ASN A 1 79 ? 2.794 -36.896 35.970 1.00 89.81 79 ASN A O 1
ATOM 553 N N . TRP A 1 80 ? 3.276 -34.711 36.117 1.00 92.56 80 TRP A N 1
ATOM 554 C CA . TRP A 1 80 ? 1.998 -34.230 35.606 1.00 92.56 80 TRP A CA 1
ATOM 555 C C . TRP A 1 80 ? 1.956 -34.164 34.071 1.00 92.56 80 TRP A C 1
ATOM 557 O O . TRP A 1 80 ? 0.915 -33.817 33.520 1.00 92.56 80 TRP A O 1
ATOM 567 N N . VAL A 1 81 ? 3.037 -34.533 33.371 1.00 95.44 81 VAL A N 1
ATOM 568 C CA . VAL A 1 81 ? 3.097 -34.658 31.906 1.00 95.44 81 VAL A CA 1
ATOM 569 C C . VAL A 1 81 ? 3.116 -36.134 31.512 1.00 95.44 81 VAL A C 1
ATOM 571 O O . VAL A 1 81 ? 3.879 -36.927 32.055 1.00 95.44 81 VAL A O 1
ATOM 574 N N . THR A 1 82 ? 2.291 -36.514 30.538 1.00 95.75 82 THR A N 1
ATOM 575 C CA . THR A 1 82 ? 2.237 -37.875 29.979 1.00 95.75 82 THR A CA 1
ATOM 576 C C . THR A 1 82 ? 2.519 -37.841 28.477 1.00 95.75 82 THR A C 1
ATOM 578 O O . THR A 1 82 ? 1.971 -36.996 27.768 1.00 95.75 82 THR A O 1
ATOM 581 N N . LEU A 1 83 ? 3.367 -38.759 27.999 1.00 96.44 83 LEU A N 1
ATOM 582 C CA . LEU A 1 83 ? 3.770 -38.899 26.594 1.00 96.44 83 LEU A CA 1
ATOM 583 C C . LEU A 1 83 ? 3.317 -40.259 26.048 1.00 96.44 83 LEU A C 1
ATOM 585 O O . LEU A 1 83 ? 3.532 -41.272 26.711 1.00 96.44 83 LEU A O 1
ATOM 589 N N . ASP A 1 84 ? 2.744 -40.288 24.845 1.00 94.75 84 ASP A N 1
ATOM 590 C CA . ASP A 1 84 ? 2.315 -41.527 24.182 1.00 94.75 84 ASP A CA 1
ATOM 591 C C . ASP A 1 84 ? 2.492 -41.456 22.646 1.00 94.75 84 ASP A C 1
ATOM 593 O O . ASP A 1 84 ? 1.815 -40.646 22.005 1.00 94.75 84 ASP A O 1
ATOM 597 N N . PRO A 1 85 ? 3.370 -42.267 22.018 1.00 93.88 85 PRO A N 1
ATOM 598 C CA . PRO A 1 85 ? 4.286 -43.239 22.626 1.00 93.88 85 PRO A CA 1
ATOM 599 C C . PRO A 1 85 ? 5.568 -42.584 23.181 1.00 93.88 85 PRO A C 1
ATOM 601 O O . PRO A 1 85 ? 5.963 -41.497 22.763 1.00 93.88 85 PRO A O 1
ATOM 604 N N . THR A 1 86 ? 6.268 -43.259 24.101 1.00 95.25 86 THR A N 1
ATOM 605 C CA . THR A 1 86 ? 7.557 -42.798 24.673 1.00 95.25 86 THR A CA 1
ATOM 606 C C . THR A 1 86 ? 8.787 -43.221 23.863 1.00 95.25 86 THR A C 1
ATOM 608 O O . THR A 1 86 ? 9.910 -42.855 24.205 1.00 95.25 86 THR A O 1
ATOM 611 N N . SER A 1 87 ? 8.615 -43.975 22.781 1.00 95.31 87 SER A N 1
ATOM 612 C CA . SER A 1 87 ? 9.671 -44.310 21.824 1.00 95.31 87 SER A CA 1
ATOM 613 C C . SER A 1 87 ? 9.084 -44.624 20.450 1.00 95.31 87 SER A C 1
ATOM 615 O O . SER A 1 87 ? 7.898 -44.936 20.325 1.00 95.31 87 SER A O 1
ATOM 617 N N . GLY A 1 88 ? 9.910 -44.546 19.409 1.00 94.62 88 GLY A N 1
ATOM 618 C CA . GLY A 1 88 ? 9.486 -44.843 18.045 1.00 94.62 88 GLY A CA 1
ATOM 619 C C . GLY A 1 88 ? 10.593 -44.660 17.012 1.00 94.62 88 GLY A C 1
ATOM 620 O O . GLY A 1 88 ? 11.762 -44.477 17.349 1.00 94.62 88 GLY A O 1
ATOM 621 N N . THR A 1 89 ? 10.209 -44.698 15.738 1.00 93.69 89 THR A N 1
ATOM 622 C CA . THR A 1 89 ? 11.092 -44.451 14.591 1.00 93.69 89 THR A CA 1
ATOM 623 C C . THR A 1 89 ? 10.483 -43.344 13.736 1.00 93.69 89 THR A C 1
ATOM 625 O O . THR A 1 89 ? 9.303 -43.406 13.406 1.00 93.69 89 THR A O 1
ATOM 628 N N . ALA A 1 90 ? 11.263 -42.314 13.405 1.00 88.94 90 ALA A N 1
ATOM 629 C CA . ALA A 1 90 ? 10.791 -41.165 12.639 1.00 88.94 90 ALA A CA 1
ATOM 630 C C . ALA A 1 90 ? 10.514 -41.532 11.158 1.00 88.94 90 ALA A C 1
ATOM 632 O O . ALA A 1 90 ? 11.297 -42.290 10.577 1.00 88.94 90 ALA A O 1
ATOM 633 N N . PRO A 1 91 ? 9.477 -40.956 10.512 1.00 90.31 91 PRO A N 1
ATOM 634 C CA . PRO A 1 91 ? 8.550 -39.971 11.064 1.00 90.31 91 PRO A CA 1
ATOM 635 C C . PRO A 1 91 ? 7.490 -40.601 11.980 1.00 90.31 91 PRO A C 1
ATOM 637 O O . PRO A 1 91 ? 6.912 -41.636 11.662 1.00 90.31 91 PRO A O 1
ATOM 640 N N . SER A 1 92 ? 7.211 -39.954 13.109 1.00 93.62 92 SER A N 1
ATOM 641 C CA . SER A 1 92 ? 6.239 -40.433 14.102 1.00 93.62 92 SER A CA 1
ATOM 642 C C . SER A 1 92 ? 5.712 -39.283 14.956 1.00 93.62 92 SER A C 1
ATOM 644 O O . SER A 1 92 ? 6.420 -38.298 15.141 1.00 93.62 92 SER A O 1
ATOM 646 N N . THR A 1 93 ? 4.529 -39.432 15.545 1.00 94.69 93 THR A N 1
ATOM 647 C CA . THR A 1 93 ? 3.890 -38.393 16.370 1.00 94.69 93 THR A CA 1
ATOM 648 C C . THR A 1 93 ? 3.749 -38.854 17.820 1.00 94.69 93 THR A C 1
ATOM 650 O O . THR A 1 93 ? 3.273 -39.960 18.067 1.00 94.69 93 THR A O 1
ATOM 653 N N . VAL A 1 94 ? 4.123 -37.995 18.772 1.00 95.38 94 VAL A N 1
ATOM 654 C CA . VAL A 1 94 ? 3.940 -38.188 20.220 1.00 95.38 94 VAL A CA 1
ATOM 655 C C . VAL A 1 94 ? 2.776 -37.337 20.704 1.00 95.38 94 VAL A C 1
ATOM 657 O O . VAL A 1 94 ? 2.779 -36.121 20.530 1.00 95.38 94 VAL A O 1
ATOM 660 N N . LYS A 1 95 ? 1.786 -37.951 21.346 1.00 95.81 95 LYS A N 1
ATOM 661 C CA . LYS A 1 95 ? 0.731 -37.249 22.079 1.00 95.81 95 LYS A CA 1
ATOM 662 C C . LYS A 1 95 ? 1.264 -36.803 23.434 1.00 95.81 95 LYS A C 1
ATOM 664 O O . LYS A 1 95 ? 1.825 -37.604 24.176 1.00 95.81 95 LYS A O 1
ATOM 669 N N . VAL A 1 96 ? 1.059 -35.537 23.762 1.00 96.25 96 VAL A N 1
ATOM 670 C CA . VAL A 1 96 ? 1.480 -34.898 25.006 1.00 96.25 96 VAL A CA 1
ATOM 671 C C . VAL A 1 96 ? 0.234 -34.449 25.761 1.00 96.25 96 VAL A C 1
ATOM 673 O O . VAL A 1 96 ? -0.544 -33.634 25.266 1.00 96.25 96 VAL A O 1
ATOM 676 N N . SER A 1 97 ? 0.035 -35.003 26.954 1.00 94.50 97 SER A N 1
ATOM 677 C CA . SER A 1 97 ? -1.096 -34.699 27.840 1.00 94.50 97 SER A CA 1
ATOM 678 C C . SER A 1 97 ? -0.594 -34.147 29.168 1.00 94.50 97 SER A C 1
ATOM 680 O O . SER A 1 97 ? 0.496 -34.512 29.611 1.00 94.50 97 SER A O 1
ATOM 682 N N . VAL A 1 98 ? -1.396 -33.310 29.829 1.00 93.62 98 VAL A N 1
ATOM 683 C CA . VAL A 1 98 ? -1.066 -32.750 31.148 1.00 93.62 98 VAL A CA 1
ATOM 684 C C . VAL A 1 98 ? -2.194 -32.988 32.148 1.00 93.62 98 VAL A C 1
ATOM 686 O O . VAL A 1 98 ? -3.369 -32.895 31.798 1.00 93.62 98 VAL A O 1
ATOM 689 N N . ASN A 1 99 ? -1.842 -33.287 33.397 1.00 90.06 99 ASN A N 1
ATOM 690 C CA . ASN A 1 99 ? -2.783 -33.471 34.496 1.00 90.06 99 ASN A CA 1
ATOM 691 C C . ASN A 1 99 ? -2.657 -32.314 35.504 1.00 90.06 99 ASN A C 1
ATOM 693 O O . ASN A 1 99 ? -1.675 -32.265 36.242 1.00 90.06 99 ASN A O 1
ATOM 697 N N . PRO A 1 100 ? -3.641 -31.401 35.586 1.00 85.44 100 PRO A N 1
ATOM 698 C CA . PRO A 1 100 ? -3.591 -30.266 36.508 1.00 85.44 100 PRO A CA 1
ATOM 699 C C . PRO A 1 100 ? -3.863 -30.643 37.979 1.00 85.44 100 PRO A C 1
ATOM 701 O O . PRO A 1 100 ? -3.768 -29.788 38.863 1.00 85.44 100 PRO A O 1
ATOM 704 N N . GLY A 1 101 ? -4.212 -31.902 38.272 1.00 80.31 101 GLY A N 1
ATOM 705 C CA . GLY A 1 101 ? -4.547 -32.373 39.615 1.00 80.31 101 GLY A CA 1
ATOM 706 C C . GLY A 1 101 ? -3.405 -32.192 40.621 1.00 80.31 101 GLY A C 1
ATOM 707 O O . GLY A 1 101 ? -2.348 -32.802 40.492 1.00 80.31 101 GLY A O 1
ATOM 708 N N . GLY A 1 102 ? -3.639 -31.378 41.655 1.00 75.56 102 GLY A N 1
ATOM 709 C CA . GLY A 1 102 ? -2.680 -31.128 42.739 1.00 75.56 102 GLY A CA 1
ATOM 710 C C . GLY A 1 102 ? -1.652 -30.024 42.467 1.00 75.56 102 GLY A C 1
ATOM 711 O O . GLY A 1 102 ? -0.816 -29.766 43.332 1.00 75.56 102 GLY A O 1
ATOM 712 N N . LEU A 1 103 ? -1.715 -29.354 41.312 1.00 83.00 103 LEU A N 1
ATOM 713 C CA . LEU A 1 103 ? -0.839 -28.229 40.975 1.00 83.00 103 LEU A CA 1
ATOM 714 C C . LEU A 1 103 ? -1.410 -26.898 41.487 1.00 83.00 103 LEU A C 1
ATOM 716 O O . LEU A 1 103 ? -2.623 -26.691 41.513 1.00 83.00 103 LEU A O 1
ATOM 720 N N . ALA A 1 104 ? -0.527 -25.991 41.906 1.00 76.00 104 ALA A N 1
ATOM 721 C CA . ALA A 1 104 ? -0.907 -24.673 42.406 1.00 76.00 104 ALA A CA 1
ATOM 722 C C . ALA A 1 104 ? -1.210 -23.686 41.265 1.00 76.00 104 ALA A C 1
ATOM 724 O O . ALA A 1 104 ? -0.719 -23.835 40.145 1.00 76.00 104 ALA A O 1
ATOM 725 N N . GLU A 1 105 ? -1.993 -22.655 41.587 1.00 77.56 105 GLU A N 1
ATOM 726 C CA . GLU A 1 105 ? -2.261 -21.507 40.715 1.00 77.56 105 GLU A CA 1
ATOM 727 C C . GLU A 1 105 ? -0.960 -20.853 40.224 1.00 77.56 105 GLU A C 1
ATOM 729 O O . GLU A 1 105 ? 0.011 -20.745 40.975 1.00 77.56 105 GLU A O 1
ATOM 734 N N . GLY A 1 106 ? -0.955 -20.403 38.969 1.00 70.00 106 GLY A N 1
ATOM 735 C CA . GLY A 1 106 ? 0.205 -19.819 38.305 1.00 70.00 106 GLY A CA 1
ATOM 736 C C . GLY A 1 106 ? 0.769 -20.701 37.192 1.00 70.00 106 GLY A C 1
ATOM 737 O O . GLY A 1 106 ? 0.137 -21.648 36.722 1.00 70.00 106 GLY A O 1
ATOM 738 N N . THR A 1 107 ? 1.963 -20.343 36.729 1.00 83.06 107 THR A N 1
ATOM 739 C CA . THR A 1 107 ? 2.638 -21.009 35.612 1.00 83.06 107 THR A CA 1
ATOM 740 C C . THR A 1 107 ? 3.502 -22.163 36.111 1.00 83.06 107 THR A C 1
ATOM 742 O O . THR A 1 107 ? 4.434 -21.955 36.884 1.00 83.06 107 THR A O 1
ATOM 745 N N . GLN A 1 108 ? 3.225 -23.367 35.620 1.00 86.12 108 GLN A N 1
ATOM 746 C CA . GLN A 1 108 ? 4.004 -24.585 35.833 1.00 86.12 108 GLN A CA 1
ATOM 747 C C . GLN A 1 108 ? 4.835 -24.883 34.578 1.00 86.12 108 GLN A C 1
ATOM 749 O O . GLN A 1 108 ? 4.374 -24.650 33.460 1.00 86.12 108 GLN A O 1
ATOM 754 N N . GLN A 1 109 ? 6.056 -25.396 34.738 1.00 88.00 109 GLN A N 1
ATOM 755 C CA . GLN A 1 109 ? 6.946 -25.724 33.617 1.00 88.00 109 GLN A CA 1
ATOM 756 C C . GLN A 1 109 ? 7.432 -27.170 33.691 1.00 88.00 109 GLN A C 1
ATOM 758 O O . GLN A 1 109 ? 7.687 -27.691 34.775 1.00 88.00 109 GLN A O 1
ATOM 763 N N . ALA A 1 110 ? 7.577 -27.791 32.524 1.00 92.62 110 ALA A N 1
ATOM 764 C CA . ALA A 1 110 ? 8.168 -29.107 32.336 1.00 92.62 110 ALA A CA 1
ATOM 765 C C . ALA A 1 110 ? 9.073 -29.111 31.098 1.00 92.62 110 ALA A C 1
ATOM 767 O O . ALA A 1 110 ? 8.952 -28.276 30.204 1.00 92.62 110 ALA A O 1
ATOM 768 N N . LYS A 1 111 ? 9.970 -30.082 31.020 1.00 94.56 111 LYS A N 1
ATOM 769 C CA . LYS A 1 111 ? 10.895 -30.321 29.923 1.00 94.56 111 LYS A CA 1
ATOM 770 C C . LYS A 1 111 ? 10.680 -31.725 29.373 1.00 94.56 111 LYS A C 1
ATOM 772 O O . LYS A 1 111 ? 10.843 -32.718 30.079 1.00 94.56 111 LYS A O 1
ATOM 777 N N . ILE A 1 112 ? 10.383 -31.808 28.081 1.00 96.62 112 ILE A N 1
ATOM 778 C CA . ILE A 1 112 ? 10.376 -33.059 27.323 1.00 96.62 112 ILE A CA 1
ATOM 779 C C . ILE A 1 112 ? 11.714 -33.169 26.592 1.00 96.62 112 ILE A C 1
ATOM 781 O O . ILE A 1 112 ? 12.133 -32.246 25.899 1.00 96.62 112 ILE A O 1
ATOM 785 N N . THR A 1 113 ? 12.404 -34.291 26.749 1.00 96.06 113 THR A N 1
ATOM 786 C CA . THR A 1 113 ? 13.665 -34.583 26.060 1.00 96.06 113 THR A CA 1
ATOM 787 C C . THR A 1 113 ? 13.439 -35.733 25.091 1.00 96.06 113 THR A C 1
ATOM 789 O O . THR A 1 113 ? 13.031 -36.811 25.517 1.00 96.06 113 THR A O 1
ATOM 792 N N . VAL A 1 114 ? 13.693 -35.497 23.803 1.00 96.06 114 VAL A N 1
ATOM 793 C CA . VAL A 1 114 ? 13.665 -36.508 22.741 1.00 96.06 114 VAL A CA 1
ATOM 794 C C . VAL A 1 114 ? 15.105 -36.867 22.393 1.00 96.06 114 VAL A C 1
ATOM 796 O O . VAL A 1 114 ? 15.852 -36.049 21.859 1.00 96.06 114 VAL A O 1
ATOM 799 N N . THR A 1 115 ? 15.497 -38.092 22.709 1.00 95.19 115 THR A N 1
ATOM 800 C CA . THR A 1 115 ? 16.858 -38.604 22.567 1.00 95.19 115 THR A CA 1
ATOM 801 C C . THR A 1 115 ? 16.907 -39.615 21.421 1.00 95.19 115 THR A C 1
ATOM 803 O O . THR A 1 115 ? 16.137 -40.578 21.445 1.00 95.19 115 THR A O 1
ATOM 806 N N . PRO A 1 116 ? 17.780 -39.433 20.418 1.00 92.06 116 PRO A N 1
ATOM 807 C CA . PRO A 1 116 ? 17.990 -40.426 19.371 1.00 92.06 116 PRO A CA 1
ATOM 808 C C . PRO A 1 116 ? 18.806 -41.613 19.909 1.00 92.06 116 PRO A C 1
ATOM 810 O O . PRO A 1 116 ? 19.622 -41.449 20.816 1.00 92.06 116 PRO A O 1
ATOM 813 N N . ASP A 1 117 ? 18.619 -42.806 19.341 1.00 86.69 117 ASP A N 1
ATOM 814 C CA . ASP A 1 117 ? 19.413 -43.989 19.722 1.00 86.69 117 ASP A CA 1
ATOM 815 C C . ASP A 1 117 ? 20.875 -43.909 19.220 1.00 86.69 117 ASP A C 1
ATOM 817 O O . ASP A 1 117 ? 21.758 -44.575 19.764 1.00 86.69 117 ASP A O 1
ATOM 821 N N . ASP A 1 118 ? 21.150 -43.082 18.202 1.00 83.06 118 ASP A N 1
ATOM 822 C CA . ASP A 1 118 ? 22.505 -42.797 17.714 1.00 83.06 118 ASP A CA 1
ATOM 823 C C . ASP A 1 118 ? 23.135 -41.645 18.511 1.00 83.06 118 ASP A C 1
ATOM 825 O O . ASP A 1 118 ? 22.703 -40.494 18.419 1.00 83.06 118 ASP A O 1
ATOM 829 N N . SER A 1 119 ? 24.205 -41.945 19.250 1.00 73.44 119 SER A N 1
ATOM 830 C CA . SER A 1 119 ? 24.932 -40.983 20.088 1.00 73.44 119 SER A CA 1
ATOM 831 C C . SER A 1 119 ? 25.630 -39.859 19.313 1.00 73.44 119 SER A C 1
ATOM 833 O O . SER A 1 119 ? 26.108 -38.906 19.928 1.00 73.44 119 SER A O 1
ATOM 835 N N . LYS A 1 120 ? 25.692 -39.942 17.977 1.00 78.12 120 LYS A N 1
ATOM 836 C CA . LYS A 1 120 ? 26.198 -38.872 17.104 1.00 78.12 120 LYS A CA 1
ATOM 837 C C . LYS A 1 120 ? 25.139 -37.823 16.757 1.00 78.12 120 LYS A C 1
ATOM 839 O O . LYS A 1 120 ? 25.502 -36.764 16.248 1.00 78.12 120 LYS A O 1
ATOM 844 N N . VAL A 1 121 ? 23.859 -38.095 17.014 1.00 83.19 121 VAL A N 1
ATOM 845 C CA . VAL A 1 121 ? 22.752 -37.158 16.784 1.00 83.19 121 VAL A CA 1
ATOM 846 C C . VAL A 1 121 ? 22.389 -36.492 18.111 1.00 83.19 121 VAL A C 1
ATOM 848 O O . VAL A 1 121 ? 22.234 -37.152 19.135 1.00 83.19 121 VAL A O 1
ATOM 851 N N . SER A 1 122 ? 22.268 -35.165 18.123 1.00 86.25 122 SER A N 1
ATOM 852 C CA . SER A 1 122 ? 21.933 -34.431 19.347 1.00 86.25 122 SER A CA 1
ATOM 853 C C . SER A 1 122 ? 20.469 -34.636 19.749 1.00 86.25 122 SER A C 1
ATOM 855 O O . SER A 1 122 ? 19.571 -34.619 18.906 1.00 86.25 122 SER A O 1
ATOM 857 N N . ALA A 1 123 ? 20.228 -34.796 21.053 1.00 91.38 123 ALA A N 1
ATOM 858 C CA . ALA A 1 123 ? 18.882 -34.821 21.617 1.00 91.38 123 ALA A CA 1
ATOM 859 C C . ALA A 1 123 ? 18.196 -33.454 21.479 1.00 91.38 123 ALA A C 1
ATOM 861 O O . ALA A 1 123 ? 18.836 -32.410 21.618 1.00 91.38 123 ALA A O 1
ATOM 862 N N . GLN A 1 124 ? 16.886 -33.467 21.251 1.00 93.38 124 GLN A N 1
ATOM 863 C CA . GLN A 1 124 ? 16.055 -32.268 21.186 1.00 93.38 124 GLN A CA 1
ATOM 864 C C . GLN A 1 124 ? 15.328 -32.061 22.513 1.00 93.38 124 GLN A C 1
ATOM 866 O O . GLN A 1 124 ? 14.863 -33.009 23.145 1.00 93.38 124 GLN A O 1
ATOM 871 N N . THR A 1 125 ? 15.232 -30.808 22.948 1.00 91.94 125 THR A N 1
ATOM 872 C CA . THR A 1 125 ? 14.492 -30.417 24.152 1.00 91.94 125 THR A CA 1
ATOM 873 C C . THR A 1 125 ? 13.267 -29.600 23.759 1.00 91.94 125 THR A C 1
ATOM 875 O O . THR A 1 125 ? 13.389 -28.657 22.984 1.00 91.94 125 THR A O 1
ATOM 878 N N . VAL A 1 126 ? 12.115 -29.930 24.341 1.00 90.94 126 VAL A N 1
ATOM 879 C CA . VAL A 1 126 ? 10.851 -29.206 24.185 1.00 90.94 126 VAL A CA 1
ATOM 880 C C . VAL A 1 126 ? 10.402 -28.684 25.548 1.00 90.94 126 VAL A C 1
ATOM 882 O O . VAL A 1 126 ? 10.204 -29.466 26.479 1.00 90.94 126 VAL A O 1
ATOM 885 N N . THR A 1 127 ? 10.247 -27.368 25.682 1.00 89.38 127 THR A N 1
ATOM 886 C CA . THR A 1 127 ? 9.786 -26.732 26.925 1.00 89.38 127 THR A CA 1
ATOM 887 C C . THR A 1 127 ? 8.263 -26.694 26.964 1.00 89.38 127 THR A C 1
ATOM 889 O O . THR A 1 127 ? 7.628 -26.096 26.101 1.00 89.38 127 THR A O 1
ATOM 892 N N . LEU A 1 128 ? 7.659 -27.292 27.982 1.00 95.00 128 LEU A N 1
ATOM 893 C CA . LEU A 1 128 ? 6.220 -27.319 28.192 1.00 95.00 128 LEU A CA 1
ATOM 894 C C . LEU A 1 128 ? 5.821 -26.332 29.295 1.00 95.00 128 LEU A C 1
ATOM 896 O O . LEU A 1 128 ? 6.395 -26.347 30.380 1.00 95.00 128 LEU A O 1
ATOM 900 N N . THR A 1 129 ? 4.812 -25.502 29.038 1.00 87.50 129 THR A N 1
ATOM 901 C CA . THR A 1 129 ? 4.219 -24.580 30.022 1.00 87.50 129 THR A CA 1
ATOM 902 C C . THR A 1 129 ? 2.762 -24.957 30.290 1.00 87.50 129 THR A C 1
ATOM 904 O O . THR A 1 129 ? 2.026 -25.225 29.349 1.00 87.50 129 THR A O 1
ATOM 907 N N . LEU A 1 130 ? 2.328 -24.976 31.551 1.00 85.94 130 LEU A N 1
ATOM 908 C CA . LEU A 1 130 ? 0.927 -25.128 31.955 1.00 85.94 130 LEU A CA 1
ATOM 909 C C . LEU A 1 130 ? 0.517 -23.934 32.822 1.00 85.94 130 LEU A C 1
ATOM 911 O O . LEU A 1 130 ? 1.086 -23.725 33.888 1.00 85.94 130 LEU A O 1
ATOM 915 N N . ILE A 1 131 ? -0.469 -23.156 32.384 1.00 77.06 131 ILE A N 1
ATOM 916 C CA . ILE A 1 131 ? -0.978 -22.001 33.134 1.00 77.06 131 ILE A CA 1
ATOM 917 C C . ILE A 1 131 ? -2.270 -22.393 33.849 1.00 77.06 131 ILE A C 1
ATOM 919 O O . ILE A 1 131 ? -3.242 -22.774 33.194 1.00 77.06 131 ILE A O 1
ATOM 923 N N . LEU A 1 132 ? -2.289 -22.266 35.180 1.00 72.19 132 LEU A N 1
ATOM 924 C CA . LEU A 1 132 ? -3.457 -22.545 36.017 1.00 72.19 132 LEU A CA 1
ATOM 925 C C . LEU A 1 132 ? -4.012 -21.270 36.650 1.00 72.19 132 LEU A C 1
ATOM 927 O O . LEU A 1 132 ? -3.272 -20.527 37.295 1.00 72.19 132 LEU A O 1
ATOM 931 N N . LYS A 1 133 ? -5.318 -21.031 36.499 1.00 61.19 133 LYS A N 1
ATOM 932 C CA . LYS A 1 133 ? -6.027 -19.879 37.091 1.00 61.19 133 LYS A CA 1
ATOM 933 C C . LYS A 1 133 ? -7.121 -20.327 38.072 1.00 61.19 133 LYS A C 1
ATOM 935 O O . LYS A 1 133 ? -7.644 -21.436 37.947 1.00 61.19 133 LYS A O 1
ATOM 940 N N . LYS A 1 134 ? -7.474 -19.462 39.035 1.00 44.53 134 LYS A N 1
ATOM 941 C CA . LYS A 1 134 ? -8.731 -19.530 39.808 1.00 44.53 134 LYS A CA 1
ATOM 942 C C . LYS A 1 134 ? -9.771 -18.563 39.238 1.00 44.53 134 LYS A C 1
ATOM 944 O O . LYS A 1 134 ? -9.427 -17.440 38.878 1.00 44.53 134 LYS A O 1
ATOM 949 N N . THR A 1 135 ? -11.043 -18.956 39.258 1.00 40.47 135 THR A N 1
ATOM 950 C CA . THR A 1 135 ? -12.159 -18.124 38.771 1.00 40.47 135 THR A CA 1
ATOM 951 C C . THR A 1 135 ? -13.081 -17.701 39.926 1.00 40.47 135 THR A C 1
ATOM 953 O O . THR A 1 135 ? -13.430 -18.520 40.777 1.00 40.47 135 THR A O 1
ATOM 956 N N . ASN A 1 136 ? -13.481 -16.420 39.956 1.00 33.34 136 ASN A N 1
ATOM 957 C CA . ASN A 1 136 ? -14.475 -15.845 40.877 1.00 33.34 136 ASN A CA 1
ATOM 958 C C . ASN A 1 136 ? -15.838 -15.633 40.165 1.00 33.34 136 ASN A C 1
ATOM 960 O O . ASN A 1 136 ? -15.876 -14.935 39.161 1.00 33.34 136 ASN A O 1
ATOM 964 N N . ALA A 1 137 ? -16.907 -16.186 40.768 1.00 36.00 137 ALA A N 1
ATOM 965 C CA . ALA A 1 137 ? -18.358 -15.863 40.737 1.00 36.00 137 ALA A CA 1
ATOM 966 C C . ALA A 1 137 ? -19.165 -15.742 39.409 1.00 36.00 137 ALA A C 1
ATOM 968 O O . ALA A 1 137 ? -19.020 -14.759 38.697 1.00 36.00 137 ALA A O 1
ATOM 969 N N . ASP A 1 138 ? -20.110 -16.677 39.162 1.00 38.06 138 ASP A N 1
ATOM 970 C CA . ASP A 1 138 ? -21.593 -16.498 39.091 1.00 38.06 138 ASP A CA 1
ATOM 971 C C . ASP A 1 138 ? -22.310 -17.810 38.636 1.00 38.06 138 ASP A C 1
ATOM 973 O O . ASP A 1 138 ? -21.654 -18.752 38.197 1.00 38.06 138 ASP A O 1
ATOM 977 N N . PHE A 1 139 ? -23.639 -17.935 38.828 1.00 42.97 139 PHE A N 1
ATOM 978 C CA . PHE A 1 139 ? -24.454 -19.135 38.501 1.00 42.97 139 PHE A CA 1
ATOM 979 C C . PHE A 1 139 ? -25.068 -19.071 37.090 1.00 42.97 139 PHE A C 1
ATOM 981 O O . PHE A 1 139 ? -25.531 -18.010 36.675 1.00 42.97 139 PHE A O 1
ATOM 988 N N . GLU A 1 140 ? -25.203 -20.220 36.413 1.00 44.25 140 GLU A N 1
ATOM 989 C CA . GLU A 1 140 ? -25.755 -20.327 35.050 1.00 44.25 140 GLU A CA 1
ATOM 990 C C . GLU A 1 140 ? -26.988 -21.257 34.988 1.00 44.25 140 GLU A C 1
ATOM 992 O O . GLU A 1 140 ? -27.052 -22.299 35.653 1.00 44.25 140 GLU A O 1
ATOM 997 N N . ILE A 1 141 ? -27.997 -20.885 34.188 1.00 47.00 141 ILE A N 1
ATOM 998 C CA . ILE A 1 141 ? -29.148 -21.750 33.877 1.00 47.00 141 ILE A CA 1
ATOM 999 C C . ILE A 1 141 ? -28.735 -22.682 32.742 1.00 47.00 141 ILE A C 1
ATOM 1001 O O . ILE A 1 141 ? -28.437 -22.214 31.650 1.00 47.00 141 ILE A O 1
ATOM 1005 N N . ILE A 1 142 ? -28.760 -23.991 32.988 1.00 40.28 142 ILE A N 1
ATOM 1006 C CA . ILE A 1 142 ? -28.232 -24.977 32.036 1.00 40.28 142 ILE A CA 1
ATOM 1007 C C . ILE A 1 142 ? -29.315 -25.738 31.268 1.00 40.28 142 ILE A C 1
ATOM 1009 O O . ILE A 1 142 ? -29.055 -26.158 30.144 1.00 40.28 142 ILE A O 1
ATOM 1013 N N . GLN A 1 143 ? -30.521 -25.932 31.828 1.00 46.66 143 GLN A N 1
ATOM 1014 C CA . GLN A 1 143 ? -31.558 -26.735 31.163 1.00 46.66 143 GLN A CA 1
ATOM 1015 C C . GLN A 1 143 ? -32.983 -26.484 31.696 1.00 46.66 143 GLN A C 1
ATOM 1017 O O . GLN A 1 143 ? -33.197 -26.340 32.904 1.00 46.66 143 GLN A O 1
ATOM 1022 N N . PHE A 1 144 ? -33.963 -26.498 30.783 1.00 47.06 144 PHE A N 1
ATOM 1023 C CA . PHE A 1 144 ? -35.401 -26.543 31.077 1.00 47.06 144 PHE A CA 1
ATOM 1024 C C . PHE A 1 144 ? -35.979 -27.885 30.622 1.00 47.06 144 PHE A C 1
ATOM 1026 O O . PHE A 1 144 ? -35.955 -28.174 29.427 1.00 47.06 144 PHE A O 1
ATOM 1033 N N . ASP A 1 145 ? -36.560 -28.658 31.541 1.00 47.81 145 ASP A N 1
ATOM 1034 C CA . ASP A 1 145 ? -37.262 -29.901 31.214 1.00 47.81 145 ASP A CA 1
ATOM 1035 C C . ASP A 1 145 ? -38.738 -29.799 31.624 1.00 47.81 145 ASP A C 1
ATOM 1037 O O . ASP A 1 145 ? -39.075 -29.542 32.783 1.00 47.81 145 ASP A O 1
ATOM 1041 N N . VAL A 1 146 ? -39.651 -30.012 30.674 1.00 47.25 146 VAL A N 1
ATOM 1042 C CA . VAL A 1 146 ? -41.093 -30.064 30.959 1.00 47.25 146 VAL A CA 1
ATOM 1043 C C . VAL A 1 146 ? -41.484 -31.500 31.280 1.00 47.25 146 VAL A C 1
ATOM 1045 O O . VAL A 1 146 ? -41.233 -32.401 30.478 1.00 47.25 146 VAL A O 1
ATOM 1048 N N . PHE A 1 147 ? -42.102 -31.728 32.442 1.00 41.22 147 PHE A N 1
ATOM 1049 C CA . PHE A 1 147 ? -42.469 -33.076 32.870 1.00 41.22 147 PHE A CA 1
ATOM 1050 C C . PHE A 1 147 ? -43.985 -33.313 32.743 1.00 41.22 147 PHE A C 1
ATOM 1052 O O . PHE A 1 147 ? -44.764 -32.515 33.270 1.00 41.22 147 PHE A O 1
ATOM 1059 N N . PRO A 1 148 ? -44.434 -34.412 32.101 1.00 42.16 148 PRO A N 1
ATOM 1060 C CA . PRO A 1 148 ? -43.642 -35.439 31.416 1.00 42.16 148 PRO A CA 1
ATOM 1061 C C . PRO A 1 148 ? -43.213 -35.029 29.982 1.00 42.16 148 PRO A C 1
ATOM 1063 O O . PRO A 1 148 ? -43.921 -34.266 29.322 1.00 42.16 148 PRO A O 1
ATOM 1066 N N . PRO A 1 149 ? -42.107 -35.598 29.451 1.00 36.69 149 PRO A N 1
ATOM 1067 C CA . PRO A 1 149 ? -41.469 -35.215 28.177 1.00 36.69 149 PRO A CA 1
ATOM 1068 C C . PRO A 1 149 ? -42.265 -35.587 26.909 1.00 36.69 149 PRO A C 1
ATOM 1070 O O . PRO A 1 149 ? -41.766 -35.489 25.791 1.00 36.69 149 PRO A O 1
ATOM 1073 N N . SER A 1 150 ? -43.518 -36.027 27.049 1.00 37.12 150 SER A N 1
ATOM 1074 C CA . SER A 1 150 ? -44.387 -36.381 25.926 1.00 37.12 150 SER A CA 1
ATOM 1075 C C . SER A 1 150 ? -45.841 -35.986 26.205 1.00 37.12 150 SER A C 1
ATOM 1077 O O . SER A 1 150 ? -46.522 -36.592 27.022 1.00 37.12 150 SER A O 1
ATOM 1079 N N . LYS A 1 151 ? -46.305 -34.966 25.465 1.00 40.72 151 LYS A N 1
ATOM 1080 C CA . LYS A 1 151 ? -47.670 -34.398 25.436 1.00 40.72 151 LYS A CA 1
ATOM 1081 C C . LYS A 1 151 ? -48.196 -33.880 26.786 1.00 40.72 151 LYS A C 1
ATOM 1083 O O . LYS A 1 151 ? -48.773 -34.616 27.578 1.00 40.72 151 LYS A O 1
ATOM 1088 N N . ILE A 1 152 ? -48.132 -32.560 26.972 1.00 40.81 152 ILE A N 1
ATOM 1089 C CA . ILE A 1 152 ? -48.865 -31.864 28.038 1.00 40.81 152 ILE A CA 1
ATOM 1090 C C . ILE A 1 152 ? -50.359 -31.866 27.678 1.00 40.81 152 ILE A C 1
ATOM 1092 O O . ILE A 1 152 ? -50.775 -31.211 26.722 1.00 40.81 152 ILE A O 1
ATOM 1096 N N . VAL A 1 153 ? -51.172 -32.600 28.438 1.00 42.91 153 VAL A N 1
ATOM 1097 C CA . VAL A 1 153 ? -52.639 -32.506 28.403 1.00 42.91 153 VAL A CA 1
ATOM 1098 C C . VAL A 1 153 ? -53.066 -31.671 29.606 1.00 42.91 153 VAL A C 1
ATOM 1100 O O . VAL A 1 153 ? -52.895 -32.090 30.747 1.00 42.91 153 VAL A O 1
ATOM 1103 N N . LEU A 1 154 ? -53.600 -30.474 29.364 1.00 42.44 154 LEU A N 1
ATOM 1104 C CA . LEU A 1 154 ? -54.104 -29.603 30.427 1.00 42.44 154 LEU A CA 1
ATOM 1105 C C . LEU A 1 154 ? -55.443 -30.142 30.954 1.00 42.44 154 LEU A C 1
ATOM 1107 O O . LEU A 1 154 ? -56.503 -29.820 30.425 1.00 42.44 154 LEU A O 1
ATOM 1111 N N . LEU A 1 155 ? -55.394 -30.937 32.021 1.00 36.78 155 LEU A N 1
ATOM 1112 C CA . LEU A 1 155 ? -56.535 -31.202 32.900 1.00 36.78 155 LEU A CA 1
ATOM 1113 C C . LEU A 1 155 ? -56.309 -30.413 34.196 1.00 36.78 155 LEU A C 1
ATOM 1115 O O . LEU A 1 155 ? -55.476 -30.784 35.013 1.00 36.78 155 LEU A O 1
ATOM 1119 N N . GLY A 1 156 ? -57.012 -29.289 34.362 1.00 42.66 156 GLY A N 1
ATOM 1120 C CA . GLY A 1 156 ? -56.974 -28.492 35.599 1.00 42.66 156 GLY A CA 1
ATOM 1121 C C . GLY A 1 156 ? -55.990 -27.312 35.638 1.00 42.66 156 GLY A C 1
ATOM 1122 O O . GLY A 1 156 ? -55.794 -26.736 36.703 1.00 42.66 156 GLY A O 1
ATOM 1123 N N . GLY A 1 157 ? -55.390 -26.917 34.508 1.00 47.78 157 GLY A N 1
ATOM 1124 C CA . GLY A 1 157 ? -54.733 -25.605 34.380 1.00 47.78 157 GLY A CA 1
ATOM 1125 C C . GLY A 1 157 ? -53.382 -25.433 35.088 1.00 47.78 157 GLY A C 1
ATOM 1126 O O . GLY A 1 157 ? -52.969 -24.300 35.291 1.00 47.78 157 GLY A O 1
ATOM 1127 N N . THR A 1 158 ? -52.666 -26.501 35.452 1.00 46.56 158 THR A N 1
ATOM 1128 C CA . THR A 1 158 ? -51.318 -26.397 36.052 1.00 46.56 158 THR A CA 1
ATOM 1129 C C . THR A 1 158 ? -50.286 -27.146 35.203 1.00 46.56 158 THR A C 1
ATOM 1131 O O . THR A 1 158 ? -50.527 -28.290 34.825 1.00 46.56 158 THR A O 1
ATOM 1134 N N . VAL A 1 159 ? -49.142 -26.515 34.910 1.00 51.91 159 VAL A N 1
ATOM 1135 C CA . VAL A 1 159 ? -47.982 -27.126 34.230 1.00 51.91 159 VAL A CA 1
ATOM 1136 C C . VAL A 1 159 ? -46.802 -27.165 35.200 1.00 51.91 159 VAL A C 1
ATOM 1138 O O . VAL A 1 159 ? -46.439 -26.135 35.765 1.00 51.91 159 VAL A O 1
ATOM 1141 N N . ALA A 1 160 ? -46.198 -28.338 35.393 1.00 48.94 160 ALA A N 1
ATOM 1142 C CA . ALA A 1 160 ? -44.993 -28.502 36.204 1.00 48.94 160 ALA A CA 1
ATOM 1143 C C . ALA A 1 160 ? -43.736 -28.468 35.317 1.00 48.94 160 ALA A C 1
ATOM 1145 O O . ALA A 1 160 ? -43.651 -29.173 34.309 1.00 48.94 160 ALA A O 1
ATOM 1146 N N . LEU A 1 161 ? -42.765 -27.642 35.696 1.00 53.34 161 LEU A N 1
ATOM 1147 C CA . LEU A 1 161 ? -41.461 -27.511 35.053 1.00 53.34 161 LEU A CA 1
ATOM 1148 C C . LEU A 1 161 ? -40.369 -27.966 36.017 1.00 53.34 161 LEU A C 1
ATOM 1150 O O . LEU A 1 161 ? -40.391 -27.595 37.189 1.00 53.34 161 LEU A O 1
ATOM 1154 N N . ASN A 1 162 ? -39.386 -28.697 35.503 1.00 49.19 162 ASN A N 1
ATOM 1155 C CA . ASN A 1 162 ? -38.115 -28.904 36.179 1.00 49.19 162 ASN A CA 1
ATOM 1156 C C . ASN A 1 162 ? -37.106 -27.901 35.618 1.00 49.19 162 ASN A C 1
ATOM 1158 O O . ASN A 1 162 ? -36.820 -27.895 34.419 1.00 49.19 162 ASN A O 1
ATOM 1162 N N . VAL A 1 163 ? -36.579 -27.033 36.482 1.00 51.91 163 VAL A N 1
ATOM 1163 C CA . VAL A 1 163 ? -35.507 -26.100 36.119 1.00 51.91 163 VAL A CA 1
ATOM 1164 C C . VAL A 1 163 ? -34.211 -26.614 36.727 1.00 51.91 163 VAL A C 1
ATOM 1166 O O . VAL A 1 163 ? -34.102 -26.727 37.951 1.00 51.91 163 VAL A O 1
ATOM 1169 N N . LYS A 1 164 ? -33.226 -26.915 35.876 1.00 52.16 164 LYS A N 1
ATOM 1170 C CA . LYS A 1 164 ? -31.871 -27.243 36.316 1.00 52.16 164 LYS A CA 1
ATOM 1171 C C . LYS A 1 164 ? -30.991 -26.006 36.238 1.00 52.16 164 LYS A C 1
ATOM 1173 O O . LYS A 1 164 ? -30.796 -25.415 35.174 1.00 52.16 164 LYS A O 1
ATOM 1178 N N . VAL A 1 165 ? -30.428 -25.646 37.382 1.00 49.72 165 VAL A N 1
ATOM 1179 C CA . VAL A 1 165 ? -29.431 -24.581 37.508 1.00 49.72 165 VAL A CA 1
ATOM 1180 C C . VAL A 1 165 ? -28.104 -25.165 37.957 1.00 49.72 165 VAL A C 1
ATOM 1182 O O . VAL A 1 165 ? -28.054 -26.073 38.794 1.00 49.72 165 VAL A O 1
ATOM 1185 N N . LYS A 1 166 ? -27.021 -24.632 37.391 1.00 46.44 166 LYS A N 1
ATOM 1186 C CA . LYS A 1 166 ? -25.659 -25.044 37.697 1.00 46.44 166 LYS A CA 1
ATOM 1187 C C . LYS A 1 166 ? -25.001 -23.995 38.584 1.00 46.44 166 LYS A C 1
ATOM 1189 O O . LYS A 1 166 ? -24.871 -22.832 38.210 1.00 46.44 166 LYS A O 1
ATOM 1194 N N . ASN A 1 167 ? -24.597 -24.414 39.780 1.00 45.06 167 ASN A N 1
ATOM 1195 C CA . ASN A 1 167 ? -23.676 -23.640 40.609 1.00 45.06 167 ASN A CA 1
ATOM 1196 C C . ASN A 1 167 ? -22.231 -23.888 40.131 1.00 45.06 167 ASN A C 1
ATOM 1198 O O . ASN A 1 167 ? -21.932 -25.026 39.763 1.00 45.06 167 ASN A O 1
ATOM 1202 N N . PRO A 1 168 ? -21.310 -22.912 40.229 1.00 44.91 168 PRO A N 1
ATOM 1203 C CA . PRO A 1 168 ? -19.867 -23.084 39.995 1.00 44.91 168 PRO A CA 1
ATOM 1204 C C . PRO A 1 168 ? -19.141 -24.198 40.792 1.00 44.91 168 PRO A C 1
ATOM 1206 O O . PRO A 1 168 ? -17.942 -24.382 40.621 1.00 44.91 168 PRO A O 1
ATOM 1209 N N . LYS A 1 169 ? -19.824 -24.973 41.649 1.00 38.72 169 LYS A N 1
ATOM 1210 C CA . LYS A 1 169 ? -19.304 -26.213 42.273 1.00 38.72 169 LYS A CA 1
ATOM 1211 C C . LYS A 1 169 ? -19.735 -27.510 41.564 1.00 38.72 169 LYS A C 1
ATOM 1213 O O . LYS A 1 169 ? -19.717 -28.562 42.200 1.00 38.72 169 LYS A O 1
ATOM 1218 N N . ASP A 1 170 ? -20.231 -27.432 40.328 1.00 45.47 170 ASP A N 1
ATOM 1219 C CA . ASP A 1 170 ? -20.822 -28.553 39.571 1.00 45.47 170 ASP A CA 1
ATOM 1220 C C . ASP A 1 170 ? -21.956 -29.304 40.306 1.00 45.47 170 ASP A C 1
ATOM 1222 O O . ASP A 1 170 ? -22.356 -30.401 39.917 1.00 45.47 170 ASP A O 1
ATOM 1226 N N . LYS A 1 171 ? -22.541 -28.717 41.360 1.00 39.91 171 LYS A N 1
ATOM 1227 C CA . LYS A 1 171 ? -23.761 -29.255 41.969 1.00 39.91 171 LYS A CA 1
ATOM 1228 C C . LYS A 1 171 ? -24.963 -28.788 41.162 1.00 39.91 171 LYS A C 1
ATOM 1230 O O . LYS A 1 171 ? -25.356 -27.625 41.255 1.00 39.91 171 LYS A O 1
ATOM 1235 N N . GLU A 1 172 ? -25.540 -29.708 40.397 1.00 48.78 172 GLU A N 1
ATOM 1236 C CA . GLU A 1 172 ? -26.866 -29.539 39.809 1.00 48.78 172 GLU A CA 1
ATOM 1237 C C . GLU A 1 172 ? -27.896 -29.377 40.933 1.00 48.78 172 GLU A C 1
ATOM 1239 O O . GLU A 1 172 ? -28.031 -30.246 41.799 1.00 48.78 172 GLU A O 1
ATOM 1244 N N . VAL A 1 173 ? -28.629 -28.265 40.925 1.00 47.09 173 VAL A N 1
ATOM 1245 C CA . VAL A 1 173 ? -29.817 -28.098 41.764 1.00 47.09 173 VAL A CA 1
ATOM 1246 C C . VAL A 1 173 ? -31.024 -28.122 40.841 1.00 47.09 173 VAL A C 1
ATOM 1248 O O . VAL A 1 173 ? -31.139 -27.309 39.924 1.00 47.09 173 VAL A O 1
ATOM 1251 N N . THR A 1 174 ? -31.906 -29.093 41.068 1.00 50.69 174 THR A N 1
ATOM 1252 C CA . THR A 1 174 ? -33.188 -29.193 40.367 1.00 50.69 174 THR A CA 1
ATOM 1253 C C . THR A 1 174 ? -34.241 -28.511 41.228 1.00 50.69 174 THR A C 1
ATOM 1255 O O . THR A 1 174 ? -34.400 -28.864 42.397 1.00 50.69 174 THR A O 1
ATOM 1258 N N . ALA A 1 175 ? -34.922 -27.513 40.671 1.00 50.78 175 ALA A N 1
ATOM 1259 C CA . ALA A 1 175 ? -36.039 -26.845 41.322 1.00 50.78 175 ALA A CA 1
ATOM 1260 C C . ALA A 1 175 ? -37.337 -27.148 40.566 1.00 50.78 175 ALA A C 1
ATOM 1262 O O . ALA A 1 175 ? -37.447 -26.872 39.368 1.00 50.78 175 ALA A O 1
ATOM 1263 N N . ASP A 1 176 ? -38.325 -27.679 41.287 1.00 51.16 176 ASP A N 1
ATOM 1264 C CA . ASP A 1 176 ? -39.679 -27.871 40.775 1.00 51.16 176 ASP A CA 1
ATOM 1265 C C . ASP A 1 176 ? -40.415 -26.527 40.744 1.00 51.16 176 ASP A C 1
ATOM 1267 O O . ASP A 1 176 ? -40.636 -25.884 41.776 1.00 51.16 176 ASP A O 1
ATOM 1271 N N . VAL A 1 177 ? -40.832 -26.101 39.554 1.00 51.25 177 VAL A N 1
ATOM 1272 C CA . VAL A 1 177 ? -41.620 -24.884 39.354 1.00 51.25 177 VAL A CA 1
ATOM 1273 C C . VAL A 1 177 ? -43.003 -25.272 38.848 1.00 51.25 177 VAL A C 1
ATOM 1275 O O . VAL A 1 177 ? -43.173 -25.717 37.717 1.00 51.25 177 VAL A O 1
ATOM 1278 N N . SER A 1 178 ? -44.023 -25.080 39.685 1.00 48.22 178 SER A N 1
ATOM 1279 C CA . SER A 1 178 ? -45.424 -25.255 39.284 1.00 48.22 178 SER A CA 1
ATOM 1280 C C . SER A 1 178 ? -46.002 -23.935 38.768 1.00 48.22 178 SER A C 1
ATOM 1282 O O . SER A 1 178 ? -46.090 -22.945 39.502 1.00 48.22 178 SER A O 1
ATOM 1284 N N . LEU A 1 179 ? -46.406 -23.914 37.499 1.00 51.84 179 LEU A N 1
ATOM 1285 C CA . LEU A 1 179 ? -47.062 -22.783 36.851 1.00 51.84 179 LEU A CA 1
ATOM 1286 C C . LEU A 1 179 ? -48.574 -23.007 36.816 1.00 51.84 179 LEU A C 1
ATOM 1288 O O . LEU A 1 179 ? -49.060 -23.938 36.177 1.00 51.84 179 LEU A O 1
ATOM 1292 N N . GLN A 1 180 ? -49.322 -22.134 37.487 1.00 47.53 180 GLN A N 1
ATOM 1293 C CA . GLN A 1 180 ? -50.783 -22.141 37.474 1.00 47.53 180 GLN A CA 1
ATOM 1294 C C . GLN A 1 180 ? -51.269 -21.220 36.346 1.00 47.53 180 GLN A C 1
ATOM 1296 O O . GLN A 1 180 ? -51.061 -20.008 36.387 1.00 47.53 180 GLN A O 1
ATOM 1301 N N . MET A 1 181 ? -51.877 -21.797 35.314 1.00 48.94 181 MET A N 1
ATOM 1302 C CA . MET A 1 181 ? -52.467 -21.091 34.181 1.00 48.94 181 MET A CA 1
ATOM 1303 C C . MET A 1 181 ? -53.933 -20.770 34.506 1.00 48.94 181 MET A C 1
ATOM 1305 O O . MET A 1 181 ? -54.825 -21.579 34.262 1.00 48.94 181 MET A O 1
ATOM 1309 N N . ASN A 1 182 ? -54.193 -19.594 35.085 1.00 42.56 182 ASN A N 1
ATOM 1310 C CA . ASN A 1 182 ? -55.564 -19.135 35.322 1.00 42.56 182 ASN A CA 1
ATOM 1311 C C . ASN A 1 182 ? -56.226 -18.744 33.992 1.00 42.56 182 ASN A C 1
ATOM 1313 O O . ASN A 1 182 ? -55.690 -17.939 33.231 1.00 42.56 182 ASN A O 1
ATOM 1317 N N . GLY A 1 183 ? -57.388 -19.338 33.724 1.00 41.78 183 GLY A N 1
ATOM 1318 C CA . GLY A 1 183 ? -58.022 -19.443 32.409 1.00 41.78 183 GLY A CA 1
ATOM 1319 C C . GLY A 1 183 ? -58.578 -18.178 31.751 1.00 41.78 183 GLY A C 1
ATOM 1320 O O . GLY A 1 183 ? -59.342 -18.345 30.811 1.00 41.78 183 GLY A O 1
ATOM 1321 N N . ASP A 1 184 ? -58.209 -16.957 32.158 1.00 34.28 184 ASP A N 1
ATOM 1322 C CA . ASP A 1 184 ? -58.953 -15.764 31.714 1.00 34.28 184 ASP A CA 1
ATOM 1323 C C . ASP A 1 184 ? -58.211 -14.681 30.921 1.00 34.28 184 ASP A C 1
ATOM 1325 O O . ASP A 1 184 ? -58.898 -13.840 30.356 1.00 34.28 184 ASP A O 1
ATOM 1329 N N . TYR A 1 185 ? -56.881 -14.667 30.744 1.00 35.50 185 TYR A N 1
ATOM 1330 C CA . TYR A 1 185 ? -56.258 -13.651 29.861 1.00 35.50 185 TYR A CA 1
ATOM 1331 C C . TYR A 1 185 ? -54.951 -14.125 29.202 1.00 35.50 185 TYR A C 1
ATOM 1333 O O . TYR A 1 185 ? -53.866 -13.934 29.741 1.00 35.50 185 TYR A O 1
ATOM 1341 N N . LEU A 1 186 ? -55.041 -14.677 27.983 1.00 38.03 186 LEU A N 1
ATOM 1342 C CA . LEU A 1 186 ? -53.890 -14.986 27.105 1.00 38.03 186 LEU A CA 1
ATOM 1343 C C . LEU A 1 186 ? -53.655 -13.926 26.009 1.00 38.03 186 LEU A C 1
ATOM 1345 O O . LEU A 1 186 ? -53.143 -14.214 24.929 1.00 38.03 186 LEU A O 1
ATOM 1349 N N . ARG A 1 187 ? -54.009 -12.670 26.287 1.00 36.94 187 ARG A N 1
ATOM 1350 C CA . ARG A 1 187 ? -53.544 -11.513 25.512 1.00 36.94 187 ARG A CA 1
ATOM 1351 C C . ARG A 1 187 ? -53.582 -10.273 26.402 1.00 36.94 187 ARG A C 1
ATOM 1353 O O . ARG A 1 187 ? -54.616 -9.625 26.518 1.00 36.94 187 ARG A O 1
ATOM 1360 N N . LYS A 1 188 ? -52.459 -9.934 27.034 1.00 33.00 188 LYS A N 1
ATOM 1361 C CA . LYS A 1 188 ? -52.198 -8.539 27.404 1.00 33.00 188 LYS A CA 1
ATOM 1362 C C . LYS A 1 188 ? -51.326 -7.927 26.302 1.00 33.00 188 LYS A C 1
ATOM 1364 O O . LYS A 1 188 ? -50.290 -8.504 25.981 1.00 33.00 188 LYS A O 1
ATOM 1369 N N . PRO A 1 189 ? -51.740 -6.821 25.670 1.00 36.03 189 PRO A N 1
ATOM 1370 C CA . PRO A 1 189 ? -50.939 -6.156 24.658 1.00 36.03 189 PRO A CA 1
ATOM 1371 C C . PRO A 1 189 ? -49.953 -5.204 25.343 1.00 36.03 189 PRO A C 1
ATOM 1373 O O . PRO A 1 189 ? -50.294 -4.047 25.510 1.00 36.03 189 PRO A O 1
ATOM 1376 N N . THR A 1 190 ? -48.788 -5.704 25.770 1.00 36.16 190 THR A N 1
ATOM 1377 C CA . THR A 1 190 ? -47.545 -4.958 26.098 1.00 36.16 190 THR A CA 1
ATOM 1378 C C . THR A 1 190 ? -46.577 -5.926 26.789 1.00 36.16 190 THR A C 1
ATOM 1380 O O . THR A 1 190 ? -47.016 -6.666 27.663 1.00 36.16 190 THR A O 1
ATOM 1383 N N . GLY A 1 191 ? -45.294 -5.940 26.408 1.00 42.06 191 GLY A N 1
ATOM 1384 C CA . GLY A 1 191 ? -44.260 -6.885 26.873 1.00 42.06 191 GLY A CA 1
ATOM 1385 C C . GLY A 1 191 ? -43.895 -6.824 28.365 1.00 42.06 191 GLY A C 1
ATOM 1386 O O . GLY A 1 191 ? -42.770 -6.481 28.715 1.00 42.06 191 GLY A O 1
ATOM 1387 N N . GLU A 1 192 ? -44.826 -7.168 29.254 1.00 38.28 192 GLU A N 1
ATOM 1388 C CA . GLU A 1 192 ? -44.556 -7.413 30.673 1.00 38.28 192 GLU A CA 1
ATOM 1389 C C . GLU A 1 192 ? -44.264 -8.904 30.915 1.00 38.28 192 GLU A C 1
ATOM 1391 O O . GLU A 1 192 ? -45.127 -9.761 30.717 1.00 38.28 192 GLU A O 1
ATOM 1396 N N . ALA A 1 193 ? -43.050 -9.214 31.381 1.00 45.91 193 ALA A N 1
ATOM 1397 C CA . ALA A 1 193 ? -42.635 -10.563 31.762 1.00 45.91 193 ALA A CA 1
ATOM 1398 C C . ALA A 1 193 ? -43.333 -11.041 33.052 1.00 45.91 193 ALA A C 1
ATOM 1400 O O . ALA A 1 193 ? -43.473 -10.285 34.017 1.00 45.91 193 ALA A O 1
ATOM 1401 N N . LEU A 1 194 ? -43.715 -12.320 33.116 1.00 48.56 194 LEU A N 1
ATOM 1402 C CA . LEU A 1 194 ? -44.276 -12.929 34.327 1.00 48.56 194 LEU A CA 1
ATOM 1403 C C . LEU A 1 194 ? -43.150 -13.284 35.316 1.00 48.56 194 LEU A C 1
ATOM 1405 O O . LEU A 1 194 ? -42.112 -13.803 34.911 1.00 48.56 194 LEU A O 1
ATOM 1409 N N . LYS A 1 195 ? -43.358 -13.026 36.617 1.00 48.28 195 LYS A N 1
ATOM 1410 C CA . LYS A 1 195 ? -42.363 -13.217 37.694 1.00 48.28 195 LYS A CA 1
ATOM 1411 C C . LYS A 1 195 ? -42.726 -14.392 38.613 1.00 48.28 195 LYS A C 1
ATOM 1413 O O . LYS A 1 195 ? -43.854 -14.466 39.102 1.00 48.28 195 LYS A O 1
ATOM 1418 N N . ARG A 1 196 ? -41.765 -15.270 38.931 1.00 56.16 196 ARG A N 1
ATOM 1419 C CA . ARG A 1 196 ? -41.884 -16.294 39.995 1.00 56.16 196 ARG A CA 1
ATOM 1420 C C . ARG A 1 196 ? -40.631 -16.351 40.866 1.00 56.16 196 ARG A C 1
ATOM 1422 O O . ARG A 1 196 ? -39.519 -16.238 40.366 1.00 56.16 196 ARG A O 1
ATOM 1429 N N . GLU A 1 197 ? -40.819 -16.541 42.169 1.00 51.69 197 GLU A N 1
ATOM 1430 C CA . GLU A 1 197 ? -39.717 -16.776 43.105 1.00 51.69 197 GLU A CA 1
ATOM 1431 C C . GLU A 1 197 ? -39.342 -18.259 43.126 1.00 51.69 197 GLU A C 1
ATOM 1433 O O . GLU A 1 197 ? -40.208 -19.119 43.293 1.00 51.69 197 GLU A O 1
ATOM 1438 N N . VAL A 1 198 ? -38.053 -18.550 42.962 1.00 54.25 198 VAL A N 1
ATOM 1439 C CA . VAL A 1 198 ? -37.497 -19.905 42.966 1.00 54.25 198 VAL A CA 1
ATOM 1440 C C . VAL A 1 198 ? -36.542 -20.034 44.149 1.00 54.25 198 VAL A C 1
ATOM 1442 O O . VAL A 1 198 ? -35.618 -19.232 44.298 1.00 54.25 198 VAL A O 1
ATOM 1445 N N . LYS A 1 199 ? -36.775 -21.036 45.004 1.00 50.34 199 LYS A N 1
ATOM 1446 C CA . LYS A 1 199 ? -35.868 -21.395 46.102 1.00 50.34 199 LYS A CA 1
ATOM 1447 C C . LYS A 1 199 ? -34.760 -22.295 45.568 1.00 50.34 199 LYS A C 1
ATOM 1449 O O . LYS A 1 199 ? -35.043 -23.376 45.066 1.00 50.34 199 LYS A O 1
ATOM 1454 N N . LEU A 1 200 ? -33.517 -21.854 45.716 1.00 50.00 200 LEU A N 1
ATOM 1455 C CA . LEU A 1 200 ? -32.321 -22.548 45.222 1.00 50.00 200 LEU A CA 1
ATOM 1456 C C . LEU A 1 200 ? -31.562 -23.290 46.336 1.00 50.00 200 LEU A C 1
ATOM 1458 O O . LEU A 1 200 ? -30.591 -23.995 46.075 1.00 50.00 200 LEU A O 1
ATOM 1462 N N . GLY A 1 201 ? -32.025 -23.162 47.581 1.00 47.50 201 GLY A N 1
ATOM 1463 C CA . GLY A 1 201 ? -31.463 -23.815 48.758 1.00 47.50 201 GLY A CA 1
ATOM 1464 C C . GLY A 1 201 ? -31.983 -23.193 50.059 1.00 47.50 201 GLY A C 1
ATOM 1465 O O . GLY A 1 201 ? -32.866 -22.328 50.027 1.00 47.50 201 GLY A O 1
ATOM 1466 N N . PRO A 1 202 ? -31.463 -23.616 51.225 1.00 35.25 202 PRO A N 1
ATOM 1467 C CA . PRO A 1 202 ? -31.832 -23.038 52.513 1.00 35.25 202 PRO A CA 1
ATOM 1468 C C . PRO A 1 202 ? -31.444 -21.552 52.569 1.00 35.25 202 PRO A C 1
ATOM 1470 O O . PRO A 1 202 ? -30.274 -21.214 52.707 1.00 35.25 202 PRO A O 1
ATOM 1473 N N . GLY A 1 203 ? -32.437 -20.666 52.456 1.00 42.06 203 GLY A N 1
ATOM 1474 C CA . GLY A 1 203 ? -32.268 -19.214 52.590 1.00 42.06 203 GLY A CA 1
ATOM 1475 C C . GLY A 1 203 ? -31.979 -18.442 51.298 1.00 42.06 203 GLY A C 1
ATOM 1476 O O . GLY A 1 203 ? -31.890 -17.220 51.361 1.00 42.06 203 GLY A O 1
ATOM 1477 N N . GLU A 1 204 ? -31.882 -19.101 50.138 1.00 44.44 204 GLU A N 1
ATOM 1478 C CA . GLU A 1 204 ? -31.580 -18.431 48.866 1.00 44.44 204 GLU A CA 1
ATOM 1479 C C . GLU A 1 204 ? -32.776 -18.486 47.904 1.00 44.44 204 GLU A C 1
ATOM 1481 O O . GLU A 1 204 ? -33.145 -19.549 47.394 1.00 44.44 204 GLU A O 1
ATOM 1486 N N . THR A 1 205 ? -33.391 -17.324 47.667 1.00 46.94 205 THR A N 1
ATOM 1487 C CA . THR A 1 205 ? -34.532 -17.140 46.757 1.00 46.94 205 THR A CA 1
ATOM 1488 C C . THR A 1 205 ? -34.135 -16.183 45.631 1.00 46.94 205 THR A C 1
ATOM 1490 O O . THR A 1 205 ? -33.593 -15.109 45.896 1.00 46.94 205 THR A O 1
ATOM 1493 N N . LYS A 1 206 ? -34.418 -16.539 44.372 1.00 51.22 206 LYS A N 1
ATOM 1494 C CA . LYS A 1 206 ? -34.176 -15.686 43.192 1.00 51.22 206 LYS A CA 1
ATOM 1495 C C . LYS A 1 206 ? -35.450 -15.512 42.363 1.00 51.22 206 LYS A C 1
ATOM 1497 O O . LYS A 1 206 ? -36.328 -16.371 42.377 1.00 51.22 206 LYS A O 1
ATOM 1502 N N . SER A 1 207 ? -35.561 -14.387 41.655 1.00 50.41 207 SER A N 1
ATOM 1503 C CA . SER A 1 207 ? -36.708 -14.077 40.787 1.00 50.41 207 SER A CA 1
ATOM 1504 C C . SER A 1 207 ? -36.443 -14.519 39.347 1.00 50.41 207 SER A C 1
ATOM 1506 O O . SER A 1 207 ? -35.480 -14.058 38.739 1.00 50.41 207 SER A O 1
ATOM 1508 N N . LEU A 1 208 ? -37.309 -15.379 38.810 1.00 48.47 208 LEU A N 1
ATOM 1509 C CA . LEU A 1 208 ? -37.301 -15.832 37.418 1.00 48.47 208 LEU A CA 1
ATOM 1510 C C . LEU A 1 208 ? -38.348 -15.055 36.609 1.00 48.47 208 LEU A C 1
ATOM 1512 O O . LEU A 1 208 ? -39.520 -15.023 37.001 1.00 48.47 208 LEU A O 1
ATOM 1516 N N . TYR A 1 209 ? -37.927 -14.482 35.477 1.00 52.06 209 TYR A N 1
ATOM 1517 C CA . TYR A 1 209 ? -38.804 -13.810 34.515 1.00 52.06 209 TYR A CA 1
ATOM 1518 C C . TYR A 1 209 ? -38.983 -14.656 33.247 1.00 52.06 209 TYR A C 1
ATOM 1520 O O . TYR A 1 209 ? -37.997 -15.102 32.652 1.00 52.06 209 TYR A O 1
ATOM 1528 N N . TYR A 1 210 ? -40.231 -14.874 32.825 1.00 48.78 210 TYR A N 1
ATOM 1529 C CA . TYR A 1 210 ? -40.564 -15.726 31.677 1.00 48.78 210 TYR A CA 1
ATOM 1530 C C . TYR A 1 210 ? -41.716 -15.171 30.828 1.00 48.78 210 TYR A C 1
ATOM 1532 O O . TYR A 1 210 ? -42.579 -14.438 31.318 1.00 48.78 210 TYR A O 1
ATOM 1540 N N . GLU A 1 211 ? -41.745 -15.585 29.562 1.00 49.88 211 GLU A N 1
ATOM 1541 C CA . GLU A 1 211 ? -42.880 -15.452 28.649 1.00 49.88 211 GLU A CA 1
ATOM 1542 C C . GLU A 1 211 ? -43.425 -16.835 28.284 1.00 49.88 211 GLU A C 1
ATOM 1544 O O . GLU A 1 211 ? -42.669 -17.778 28.050 1.00 49.88 211 GLU A O 1
ATOM 1549 N N . ALA A 1 212 ? -44.751 -16.965 28.229 1.00 45.94 212 ALA A N 1
ATOM 1550 C CA . ALA A 1 212 ? -45.426 -18.187 27.807 1.00 45.94 212 ALA A CA 1
ATOM 1551 C C . ALA A 1 212 ? -46.323 -17.883 26.603 1.00 45.94 212 ALA A C 1
ATOM 1553 O O . ALA A 1 212 ? -47.260 -17.091 26.703 1.00 45.94 212 ALA A O 1
ATOM 1554 N N . THR A 1 213 ? -46.053 -18.524 25.468 1.00 44.50 213 THR A N 1
ATOM 1555 C CA . THR A 1 213 ? -46.872 -18.425 24.255 1.00 44.50 213 THR A CA 1
ATOM 1556 C C . THR A 1 213 ? -47.596 -19.743 24.000 1.00 44.50 213 THR A C 1
ATOM 1558 O O . THR A 1 213 ? -47.005 -20.822 23.956 1.00 44.50 213 THR A O 1
ATOM 1561 N N . CYS A 1 214 ? -48.915 -19.661 23.824 1.00 39.50 214 CYS A N 1
ATOM 1562 C CA . CYS A 1 214 ? -49.746 -20.786 23.411 1.00 39.50 214 CYS A CA 1
ATOM 1563 C C . CYS A 1 214 ? -50.163 -20.575 21.951 1.00 39.50 214 CYS A C 1
ATOM 1565 O O . CYS A 1 214 ? -50.772 -19.556 21.624 1.00 39.50 214 CYS A O 1
ATOM 1567 N N . CYS A 1 215 ? -49.842 -21.522 21.067 1.00 38.38 215 CYS A N 1
ATOM 1568 C CA . CYS A 1 215 ? -50.258 -21.469 19.666 1.00 38.38 215 CYS A CA 1
ATOM 1569 C C . CYS A 1 215 ? -51.758 -21.784 19.546 1.00 38.38 215 CYS A C 1
ATOM 1571 O O . CYS A 1 215 ? -52.146 -22.925 19.300 1.00 38.38 215 CYS A O 1
ATOM 1573 N N . LEU A 1 216 ? -52.615 -20.776 19.715 1.00 38.81 216 LEU A N 1
ATOM 1574 C CA . LEU A 1 216 ? -54.021 -20.831 19.311 1.00 38.81 216 LEU A CA 1
ATOM 1575 C C . LEU A 1 216 ? -54.182 -20.050 18.004 1.00 38.81 216 LEU A C 1
ATOM 1577 O O . LEU A 1 216 ? -54.339 -18.831 18.001 1.00 38.81 216 LEU A O 1
ATOM 1581 N N . ALA A 1 217 ? -54.132 -20.761 16.879 1.00 32.62 217 ALA A N 1
ATOM 1582 C CA . ALA A 1 217 ? -54.605 -20.227 15.611 1.00 32.62 217 ALA A CA 1
ATOM 1583 C C . ALA A 1 217 ? -56.137 -20.358 15.567 1.00 32.62 217 ALA A C 1
ATOM 1585 O O . ALA A 1 217 ? -56.663 -21.469 15.545 1.00 32.62 217 ALA A O 1
ATOM 1586 N N . GLY A 1 218 ? -56.838 -19.224 15.553 1.00 33.34 218 GLY A N 1
ATOM 1587 C CA . GLY A 1 218 ? -58.274 -19.145 15.272 1.00 33.34 218 GLY A CA 1
ATOM 1588 C C . GLY A 1 218 ? -59.115 -18.700 16.466 1.00 33.34 218 GLY A C 1
ATOM 1589 O O . GLY A 1 218 ? -59.319 -19.448 17.418 1.00 33.34 218 GLY A O 1
ATOM 1590 N N . GLY A 1 219 ? -59.643 -17.477 16.390 1.00 39.34 219 GLY A N 1
ATOM 1591 C CA . GLY A 1 219 ? -60.737 -17.052 17.256 1.00 39.34 219 GLY A CA 1
ATOM 1592 C C . GLY A 1 219 ? -61.990 -17.870 16.953 1.00 39.34 219 GLY A C 1
ATOM 1593 O O . GLY A 1 219 ? -62.396 -17.969 15.799 1.00 39.34 219 GLY A O 1
ATOM 1594 N N . LEU A 1 220 ? -62.602 -18.442 17.986 1.00 29.31 220 LEU A N 1
ATOM 1595 C CA . LEU A 1 220 ? -63.941 -19.018 17.927 1.00 29.31 220 LEU A CA 1
ATOM 1596 C C . LEU A 1 220 ? -64.602 -18.819 19.289 1.00 29.31 220 LEU A C 1
ATOM 1598 O O . LEU A 1 220 ? -64.235 -19.446 20.280 1.00 29.31 220 LEU A O 1
ATOM 1602 N N . ALA A 1 221 ? -65.568 -17.906 19.323 1.00 35.22 221 ALA A N 1
ATOM 1603 C CA . ALA A 1 221 ? -66.551 -17.820 20.386 1.00 35.22 221 ALA A CA 1
ATOM 1604 C C . ALA A 1 221 ? -67.639 -18.862 20.103 1.00 35.22 221 ALA A C 1
ATOM 1606 O O . ALA A 1 221 ? -68.279 -18.788 19.056 1.00 35.22 221 ALA A O 1
ATOM 1607 N N . VAL A 1 222 ? -67.869 -19.812 21.014 1.00 28.16 222 VAL A N 1
ATOM 1608 C CA . VAL A 1 222 ? -69.101 -20.619 21.017 1.00 28.16 222 VAL A CA 1
ATOM 1609 C C . VAL A 1 222 ? -69.522 -20.899 22.468 1.00 28.16 222 VAL A C 1
ATOM 1611 O O . VAL A 1 222 ? -68.711 -21.427 23.230 1.00 28.16 222 VAL A O 1
ATOM 1614 N N . PRO A 1 223 ? -70.759 -20.561 22.879 1.00 34.38 223 PRO A N 1
ATOM 1615 C CA . PRO A 1 223 ? -71.298 -20.913 24.188 1.00 34.38 223 PRO A CA 1
ATOM 1616 C C . PRO A 1 223 ? -72.009 -22.280 24.138 1.00 34.38 223 PRO A C 1
ATOM 1618 O O . PRO A 1 223 ? -72.890 -22.489 23.309 1.00 34.38 223 PRO A O 1
ATOM 1621 N N . GLY A 1 224 ? -71.659 -23.200 25.044 1.00 32.25 224 GLY A N 1
ATOM 1622 C CA . GLY A 1 224 ? -72.372 -24.472 25.261 1.00 32.25 224 GLY A CA 1
ATOM 1623 C C . GLY A 1 224 ? -71.452 -25.689 25.476 1.00 32.25 224 GLY A C 1
ATOM 1624 O O . GLY A 1 224 ? -70.313 -25.680 25.007 1.00 32.25 224 GLY A O 1
ATOM 1625 N N . PRO A 1 225 ? -71.904 -26.742 26.192 1.00 27.97 225 PRO A N 1
ATOM 1626 C CA . PRO A 1 225 ? -71.047 -27.857 26.580 1.00 27.97 225 PRO A CA 1
ATOM 1627 C C . PRO A 1 225 ? -70.984 -28.918 25.472 1.00 27.97 225 PRO A C 1
ATOM 1629 O O . PRO A 1 225 ? -71.897 -29.726 25.320 1.00 27.97 225 PRO A O 1
ATOM 1632 N N . HIS A 1 226 ? -69.876 -28.957 24.730 1.00 31.14 226 HIS A N 1
ATOM 1633 C CA . HIS A 1 226 ? -69.531 -30.091 23.871 1.00 31.14 226 HIS A CA 1
ATOM 1634 C C . HIS A 1 226 ? -68.101 -30.568 24.122 1.00 31.14 226 HIS A C 1
ATOM 1636 O O . HIS A 1 226 ? -67.158 -29.786 24.238 1.00 31.14 226 HIS A O 1
ATOM 1642 N N . THR A 1 227 ? -67.959 -31.888 24.191 1.00 31.72 227 THR A N 1
ATOM 1643 C CA . THR A 1 227 ? -66.701 -32.616 24.330 1.00 31.72 227 THR A CA 1
ATOM 1644 C C . THR A 1 227 ? -65.968 -32.607 22.985 1.00 31.72 227 THR A C 1
ATOM 1646 O O . THR A 1 227 ? -66.408 -33.247 22.034 1.00 31.72 227 THR A O 1
ATOM 1649 N N . LEU A 1 228 ? -64.854 -31.878 22.889 1.00 27.05 228 LEU A N 1
ATOM 1650 C CA . LEU A 1 228 ? -63.963 -31.890 21.725 1.00 27.05 228 LEU A CA 1
ATOM 1651 C C . LEU A 1 228 ? -62.727 -32.741 22.035 1.00 27.05 228 LEU A C 1
ATOM 1653 O O . LEU A 1 228 ? -61.945 -32.414 22.926 1.00 27.05 228 LEU A O 1
ATOM 1657 N N . GLY A 1 229 ? -62.546 -33.829 21.283 1.00 35.00 229 GLY A N 1
ATOM 1658 C CA . GLY A 1 229 ? -61.287 -34.569 21.238 1.00 35.00 229 GLY A CA 1
ATOM 1659 C C . GLY A 1 229 ? -60.234 -33.753 20.491 1.00 35.00 229 GLY A C 1
ATOM 1660 O O . GLY A 1 229 ? -60.512 -33.233 19.412 1.00 35.00 229 GLY A O 1
ATOM 1661 N N . VAL A 1 230 ? -59.035 -33.607 21.059 1.00 29.16 230 VAL A N 1
ATOM 1662 C CA . VAL A 1 230 ? -57.968 -32.810 20.440 1.00 29.16 230 VAL A CA 1
ATOM 1663 C C . VAL A 1 230 ? -56.647 -33.570 20.437 1.00 29.16 230 VAL A C 1
ATOM 1665 O O . VAL A 1 230 ? -56.047 -33.830 21.478 1.00 29.16 230 VAL A O 1
ATOM 1668 N N . SER A 1 231 ? -56.166 -33.878 19.236 1.00 31.02 231 SER A N 1
ATOM 1669 C CA . SER A 1 231 ? -54.781 -34.245 18.962 1.00 31.02 231 SER A CA 1
ATOM 1670 C C . SER A 1 231 ? -53.899 -32.988 18.934 1.00 31.02 231 SER A C 1
ATOM 1672 O O . SER A 1 231 ? -54.172 -32.061 18.177 1.00 31.02 231 SER A O 1
ATOM 1674 N N . SER A 1 232 ? -52.840 -32.997 19.754 1.00 35.84 232 SER A N 1
ATOM 1675 C CA . SER A 1 232 ? -51.640 -32.133 19.720 1.00 35.84 232 SER A CA 1
ATOM 1676 C C . SER A 1 232 ? -51.851 -30.609 19.727 1.00 35.84 232 SER A C 1
ATOM 1678 O O . SER A 1 232 ? -51.971 -29.982 18.679 1.00 35.84 232 SER A O 1
ATOM 1680 N N . ARG A 1 233 ? -51.765 -29.999 20.917 1.00 43.28 233 ARG A N 1
ATOM 1681 C CA . ARG A 1 233 ? -51.537 -28.554 21.110 1.00 43.28 233 ARG A CA 1
ATOM 1682 C C . ARG A 1 233 ? -50.252 -28.366 21.931 1.00 43.28 233 ARG A C 1
ATOM 1684 O O . ARG A 1 233 ? -50.075 -29.078 22.915 1.00 43.28 233 ARG A O 1
ATOM 1691 N N . SER A 1 234 ? -49.358 -27.462 21.523 1.00 38.06 234 SER A N 1
ATOM 1692 C CA . SER A 1 234 ? -48.063 -27.195 22.177 1.00 38.06 234 SER A CA 1
ATOM 1693 C C . SER A 1 234 ? -48.032 -25.810 22.834 1.00 38.06 234 SER A C 1
ATOM 1695 O O . SER A 1 234 ? -48.585 -24.847 22.299 1.00 38.06 234 SER A O 1
ATOM 1697 N N . VAL A 1 235 ? -47.373 -25.712 23.990 1.00 40.38 235 VAL A N 1
ATOM 1698 C CA . VAL A 1 235 ? -47.082 -24.460 24.710 1.00 40.38 235 VAL A CA 1
ATOM 1699 C C . VAL A 1 235 ? -45.567 -24.261 24.689 1.00 40.38 235 VAL A C 1
ATOM 1701 O O . VAL A 1 235 ? -44.841 -25.197 25.017 1.00 40.38 235 VAL A O 1
ATOM 1704 N N . THR A 1 236 ? -45.104 -23.067 24.317 1.00 41.12 236 THR A N 1
ATOM 1705 C CA . THR A 1 236 ? -43.682 -22.690 24.332 1.00 41.12 236 THR A CA 1
ATOM 1706 C C . THR A 1 236 ? -43.450 -21.685 25.456 1.00 41.12 236 THR A C 1
ATOM 1708 O O . THR A 1 236 ? -44.203 -20.722 25.595 1.00 41.12 236 THR A O 1
ATOM 1711 N N . ILE A 1 237 ? -42.427 -21.919 26.281 1.00 41.78 237 ILE A N 1
ATOM 1712 C CA . ILE A 1 237 ? -42.034 -21.028 27.379 1.00 41.78 237 ILE A CA 1
ATOM 1713 C C . ILE A 1 237 ? -40.597 -20.575 27.126 1.00 41.78 237 ILE A C 1
ATOM 1715 O O . ILE A 1 237 ? -39.716 -21.413 26.938 1.00 41.78 237 ILE A O 1
ATOM 1719 N N . THR A 1 238 ? -40.367 -19.263 27.130 1.00 41.22 238 THR A N 1
ATOM 1720 C CA . THR A 1 238 ? -39.055 -18.642 26.908 1.00 41.22 238 THR A CA 1
ATOM 1721 C C . THR A 1 238 ? -38.656 -17.859 28.156 1.00 41.22 238 THR A C 1
ATOM 1723 O O . THR A 1 238 ? -39.398 -16.994 28.623 1.00 41.22 238 THR A O 1
ATOM 1726 N N . ALA A 1 239 ? -37.495 -18.172 28.732 1.00 39.97 239 ALA A N 1
ATOM 1727 C CA . ALA A 1 239 ? -36.939 -17.417 29.852 1.00 39.97 239 ALA A CA 1
ATOM 1728 C C . ALA A 1 239 ? -36.263 -16.138 29.342 1.00 39.97 239 ALA A C 1
ATOM 1730 O O . ALA A 1 239 ? -35.528 -16.187 28.358 1.00 39.97 239 ALA A O 1
ATOM 1731 N N . LEU A 1 240 ? -36.509 -15.005 30.007 1.00 37.09 240 LEU A N 1
ATOM 1732 C CA . LEU A 1 240 ? -36.021 -13.700 29.549 1.00 37.09 240 LEU A CA 1
ATOM 1733 C C . LEU A 1 240 ? -34.755 -13.236 30.285 1.00 37.09 240 LEU A C 1
ATOM 1735 O O . LEU A 1 240 ? -33.856 -12.708 29.641 1.00 37.09 240 LEU A O 1
ATOM 1739 N N . SER A 1 241 ? -34.663 -13.391 31.616 1.00 40.06 241 SER A N 1
ATOM 1740 C CA . SER A 1 241 ? -33.458 -13.038 32.403 1.00 40.06 241 SER A CA 1
ATOM 1741 C C . SER A 1 241 ? -33.582 -13.359 33.907 1.00 40.06 241 SER A C 1
ATOM 1743 O O . SER A 1 241 ? -34.676 -13.611 34.420 1.00 40.06 241 SER A O 1
ATOM 1745 N N . VAL A 1 242 ? -32.447 -13.285 34.619 1.00 39.19 242 VAL A N 1
ATOM 1746 C CA . VAL A 1 242 ? -32.355 -13.038 36.073 1.00 39.19 242 VAL A CA 1
ATOM 1747 C C . VAL A 1 242 ? -31.885 -11.584 36.265 1.00 39.19 242 VAL A C 1
ATOM 1749 O O . VAL A 1 242 ? -31.069 -11.098 35.483 1.00 39.19 242 VAL A O 1
ATOM 1752 N N . GLU A 1 243 ? -32.434 -10.871 37.252 1.00 42.47 243 GLU A N 1
ATOM 1753 C CA . GLU A 1 243 ? -32.246 -9.423 37.476 1.00 42.47 243 GLU A CA 1
ATOM 1754 C C . GLU A 1 243 ? -30.756 -8.999 37.476 1.00 42.47 243 GLU A C 1
ATOM 1756 O O . GLU A 1 243 ? -29.984 -9.447 38.323 1.00 42.47 243 GLU A O 1
ATOM 1761 N N . ARG A 1 244 ? -30.356 -8.133 36.525 1.00 48.28 244 ARG A N 1
ATOM 1762 C CA . ARG A 1 244 ? -29.001 -7.551 36.429 1.00 48.28 244 ARG A CA 1
ATOM 1763 C C . ARG A 1 244 ? -28.950 -6.190 37.131 1.00 48.28 244 ARG A C 1
ATOM 1765 O O . ARG A 1 244 ? -29.765 -5.310 36.847 1.00 48.28 244 ARG A O 1
ATOM 1772 N N . THR A 1 245 ? -27.977 -5.997 38.015 1.00 49.81 245 THR A N 1
ATOM 1773 C CA . THR A 1 245 ? -27.684 -4.713 38.671 1.00 49.81 245 THR A CA 1
ATOM 1774 C C . THR A 1 245 ? -26.669 -3.897 37.864 1.00 49.81 245 THR A C 1
ATOM 1776 O O . THR A 1 245 ? -25.773 -4.452 37.232 1.00 49.81 245 THR A O 1
ATOM 1779 N N . LEU A 1 246 ? -26.801 -2.565 37.880 1.00 51.81 246 LEU A N 1
ATOM 1780 C CA . LEU A 1 246 ? -25.809 -1.661 37.278 1.00 51.81 246 LEU A CA 1
ATOM 1781 C C . LEU A 1 246 ? -24.482 -1.720 38.055 1.00 51.81 246 LEU A C 1
ATOM 1783 O O . LEU A 1 246 ? -24.479 -1.660 39.289 1.00 51.81 246 LEU A O 1
ATOM 1787 N N . SER A 1 247 ? -23.355 -1.818 37.342 1.00 52.38 247 SER A N 1
ATOM 1788 C CA . SER A 1 247 ? -22.020 -1.794 37.951 1.00 52.38 247 SER A CA 1
ATOM 1789 C C . SER A 1 247 ? -21.687 -0.397 38.489 1.00 52.38 247 SER A C 1
ATOM 1791 O O . SER A 1 247 ? -22.229 0.609 38.031 1.00 52.38 247 SER A O 1
ATOM 1793 N N . ALA A 1 248 ? -20.761 -0.305 39.449 1.00 56.72 248 ALA A N 1
ATOM 1794 C CA . ALA A 1 248 ? -20.290 0.992 39.945 1.00 56.72 248 ALA A CA 1
ATOM 1795 C C . ALA A 1 248 ? -19.705 1.865 38.815 1.00 56.72 248 ALA A C 1
ATOM 1797 O O . ALA A 1 248 ? -19.932 3.073 38.793 1.00 56.72 248 ALA A O 1
ATOM 1798 N N . LYS A 1 249 ? -19.041 1.240 37.832 1.00 55.06 249 LYS A N 1
ATOM 1799 C CA . LYS A 1 249 ? -18.485 1.923 36.659 1.00 55.06 249 LYS A CA 1
ATOM 1800 C C . LYS A 1 249 ? -19.567 2.465 35.719 1.00 55.06 249 LYS A C 1
ATOM 1802 O O . LYS A 1 249 ? -19.406 3.553 35.181 1.00 55.06 249 LYS A O 1
ATOM 1807 N N . ALA A 1 250 ? -20.689 1.760 35.566 1.00 58.41 250 ALA A N 1
ATOM 1808 C CA . ALA A 1 250 ? -21.827 2.256 34.790 1.00 58.41 250 ALA A CA 1
ATOM 1809 C C . ALA A 1 250 ? -22.420 3.540 35.400 1.00 58.41 250 ALA A C 1
ATOM 1811 O O . ALA A 1 250 ? -22.790 4.459 34.676 1.00 58.41 250 ALA A O 1
ATOM 1812 N N . VAL A 1 251 ? -22.453 3.638 36.734 1.00 69.81 251 VAL A N 1
ATOM 1813 C CA . VAL A 1 251 ? -22.897 4.856 37.433 1.00 69.81 251 VAL A CA 1
ATOM 1814 C C . VAL A 1 251 ? -21.911 6.011 37.220 1.00 69.81 251 VAL A C 1
ATOM 1816 O O . VAL A 1 251 ? -22.334 7.133 36.965 1.00 69.81 251 VAL A O 1
ATOM 1819 N N . GLU A 1 252 ? -20.605 5.748 37.274 1.00 67.38 252 GLU A N 1
ATOM 1820 C CA . GLU A 1 252 ? -19.558 6.747 37.012 1.00 67.38 252 GLU A CA 1
ATOM 1821 C C . GLU A 1 252 ? -19.626 7.299 35.575 1.00 67.38 252 GLU A C 1
ATOM 1823 O O . GLU A 1 252 ? -19.634 8.513 35.379 1.00 67.38 252 GLU A O 1
ATOM 1828 N N . LEU A 1 253 ? -19.756 6.419 34.575 1.00 60.50 253 LEU A N 1
ATOM 1829 C CA . LEU A 1 253 ? -19.884 6.799 33.162 1.00 60.50 253 LEU A CA 1
ATOM 1830 C C . LEU A 1 253 ? -21.176 7.573 32.883 1.00 60.50 253 LEU A C 1
ATOM 1832 O O . LEU A 1 253 ? -21.170 8.533 32.114 1.00 60.50 253 LEU A O 1
ATOM 1836 N N . PHE A 1 254 ? -22.275 7.201 33.544 1.00 81.31 254 PHE A N 1
ATOM 1837 C CA . PHE A 1 254 ? -23.515 7.969 33.492 1.00 81.31 254 PHE A CA 1
ATOM 1838 C C . PHE A 1 254 ? -23.315 9.406 34.005 1.00 81.31 254 PHE A C 1
ATOM 1840 O O . PHE A 1 254 ? -23.759 10.356 33.360 1.00 81.31 254 PHE A O 1
ATOM 1847 N N . LEU A 1 255 ? -22.621 9.582 35.137 1.00 80.31 255 LEU A N 1
ATOM 1848 C CA . LEU A 1 255 ? -22.341 10.906 35.702 1.00 80.31 255 LEU A CA 1
ATOM 1849 C C . LEU A 1 255 ? -21.436 11.743 34.788 1.00 80.31 255 LEU A C 1
ATOM 1851 O O . LEU A 1 255 ? -21.677 12.941 34.638 1.00 80.31 255 LEU A O 1
ATOM 1855 N N . ALA A 1 256 ? -20.446 11.120 34.142 1.00 71.25 256 ALA A N 1
ATOM 1856 C CA . ALA A 1 256 ? -19.600 11.779 33.147 1.00 71.25 256 ALA A CA 1
ATOM 1857 C C . ALA A 1 256 ? -20.416 12.255 31.931 1.00 71.25 256 ALA A C 1
ATOM 1859 O O . ALA A 1 256 ? -20.331 13.423 31.552 1.00 71.25 256 ALA A O 1
ATOM 1860 N N . GLY A 1 257 ? -21.287 11.396 31.389 1.00 74.44 257 GLY A N 1
ATOM 1861 C CA . GLY A 1 257 ? -22.178 11.756 30.285 1.00 74.44 257 GLY A CA 1
ATOM 1862 C C . GLY A 1 257 ? -23.178 12.856 30.648 1.00 74.44 257 GLY A C 1
ATOM 1863 O O . GLY A 1 257 ? -23.428 13.756 29.846 1.00 74.44 257 GLY A O 1
ATOM 1864 N N . LYS A 1 258 ? -23.695 12.854 31.884 1.00 88.25 258 LYS A N 1
ATOM 1865 C CA . LYS A 1 258 ? -24.528 13.946 32.407 1.00 88.25 258 LYS A CA 1
ATOM 1866 C C . LYS A 1 258 ? -23.752 15.264 32.476 1.00 88.25 258 LYS A C 1
ATOM 1868 O O . LYS A 1 258 ? -24.254 16.285 32.013 1.00 88.25 258 LYS A O 1
ATOM 1873 N N . ALA A 1 259 ? -22.535 15.248 33.019 1.00 83.38 259 ALA A N 1
ATOM 1874 C CA . ALA A 1 259 ? -21.689 16.439 33.071 1.00 83.38 259 ALA A CA 1
ATOM 1875 C C . ALA A 1 259 ? -21.406 16.981 31.662 1.00 83.38 259 ALA A C 1
ATOM 1877 O O . ALA A 1 259 ? -21.472 18.190 31.444 1.00 83.38 259 ALA A O 1
ATOM 1878 N N . LYS A 1 260 ? -21.179 16.084 30.693 1.00 82.56 260 LYS A N 1
ATOM 1879 C CA . LYS A 1 260 ? -20.970 16.448 29.292 1.00 82.56 260 LYS A CA 1
ATOM 1880 C C . LYS A 1 260 ? -22.194 17.123 28.675 1.00 82.56 260 LYS A C 1
ATOM 1882 O O . LYS A 1 260 ? -22.036 18.142 28.017 1.00 82.56 260 LYS A O 1
ATOM 1887 N N . PHE A 1 261 ? -23.404 16.629 28.953 1.00 88.94 261 PHE A N 1
ATOM 1888 C CA . PHE A 1 261 ? -24.657 17.243 28.486 1.00 88.94 261 PHE A CA 1
ATOM 1889 C C . PHE A 1 261 ? -24.832 18.691 28.980 1.00 88.94 261 PHE A C 1
ATOM 1891 O O . PHE A 1 261 ? -25.407 19.529 28.286 1.00 88.94 261 PHE A O 1
ATOM 1898 N N . HIS A 1 262 ? -24.322 19.004 30.175 1.00 91.19 262 HIS A N 1
ATOM 1899 C CA . HIS A 1 262 ? -24.408 20.340 30.776 1.00 91.19 262 HIS A CA 1
ATOM 1900 C C . HIS A 1 262 ? -23.230 21.265 30.446 1.00 91.19 262 HIS A C 1
ATOM 1902 O O . HIS A 1 262 ? -23.293 22.451 30.769 1.00 91.19 262 HIS A O 1
ATOM 1908 N N . GLU A 1 263 ? -22.189 20.775 29.770 1.00 86.38 263 GLU A N 1
ATOM 1909 C CA . GLU A 1 263 ? -20.967 21.532 29.457 1.00 86.38 263 GLU A CA 1
ATOM 1910 C C . GLU A 1 263 ? -21.255 22.810 28.650 1.00 86.38 263 GLU A C 1
ATOM 1912 O O . GLU A 1 263 ? -20.688 23.865 28.926 1.00 86.38 263 GLU A O 1
ATOM 1917 N N . GLN A 1 264 ? -22.190 22.738 27.696 1.00 89.25 264 GLN A N 1
ATOM 1918 C CA . GLN A 1 264 ? -22.598 23.860 26.839 1.00 89.25 264 GLN A CA 1
ATOM 1919 C C . GLN A 1 264 ? -23.964 24.449 27.232 1.00 89.25 264 GLN A C 1
ATOM 1921 O O . GLN A 1 264 ? -24.626 25.107 26.426 1.00 89.25 264 GLN A O 1
ATOM 1926 N N . HIS A 1 265 ? -24.402 24.252 28.481 1.00 87.62 265 HIS A N 1
ATOM 1927 C CA . HIS A 1 265 ? -25.721 24.686 28.951 1.00 87.62 265 HIS A CA 1
ATOM 1928 C C . HIS A 1 265 ? -26.060 26.165 28.653 1.00 87.62 265 HIS A C 1
ATOM 1930 O O . HIS A 1 265 ? -27.159 26.407 28.147 1.00 87.62 265 HIS A O 1
ATOM 1936 N N . PRO A 1 266 ? -25.180 27.168 28.878 1.00 85.19 266 PRO A N 1
ATOM 1937 C CA . PRO A 1 266 ? -25.514 28.575 28.609 1.00 85.19 266 PRO A CA 1
ATOM 1938 C C . PRO A 1 266 ? -25.805 28.867 27.132 1.00 85.19 266 PRO A C 1
ATOM 1940 O O . PRO A 1 266 ? -26.574 29.769 26.804 1.00 85.19 266 PRO A O 1
ATOM 1943 N N . VAL A 1 267 ? -25.176 28.102 26.243 1.00 85.69 267 VAL A N 1
ATOM 1944 C CA . VAL A 1 267 ? -25.308 28.236 24.794 1.00 85.69 267 VAL A CA 1
ATOM 1945 C C . VAL A 1 267 ? -26.574 27.521 24.320 1.00 85.69 267 VAL A C 1
ATOM 1947 O O . VAL A 1 267 ? -27.411 28.116 23.639 1.00 85.69 267 VAL A O 1
ATOM 1950 N N . ILE A 1 268 ? -26.759 26.275 24.761 1.00 86.75 268 ILE A N 1
ATOM 1951 C CA . ILE A 1 268 ? -27.886 25.419 24.381 1.00 86.75 268 ILE A CA 1
ATOM 1952 C C . ILE A 1 268 ? -29.219 25.984 24.898 1.00 86.75 268 ILE A C 1
ATOM 1954 O O . ILE A 1 268 ? -30.170 26.112 24.129 1.00 86.75 268 ILE A O 1
ATOM 1958 N N . SER A 1 269 ? -29.283 26.386 26.173 1.00 84.62 269 SER A N 1
ATOM 1959 C CA . SER A 1 269 ? -30.512 26.910 26.798 1.00 84.62 269 SER A CA 1
ATOM 1960 C C . SER A 1 269 ? -30.978 28.239 26.198 1.00 84.62 269 SER A C 1
ATOM 1962 O O . SER A 1 269 ? -32.169 28.537 26.212 1.00 84.62 269 SER A O 1
ATOM 1964 N N . LYS A 1 270 ? -30.063 29.032 25.626 1.00 86.81 270 LYS A N 1
ATOM 1965 C CA . LYS A 1 270 ? -30.399 30.271 24.915 1.00 86.81 270 LYS A CA 1
ATOM 1966 C C . LYS A 1 270 ? -30.925 30.004 23.502 1.00 86.81 270 LYS A C 1
ATOM 1968 O O . LYS A 1 270 ? -31.777 30.750 23.027 1.00 86.81 270 LYS A O 1
ATOM 1973 N N . ALA A 1 271 ? -30.401 28.978 22.830 1.00 86.12 271 ALA A N 1
ATOM 1974 C CA . ALA A 1 271 ? -30.743 28.656 21.447 1.00 86.12 271 ALA A CA 1
ATOM 1975 C C . ALA A 1 271 ? -32.029 27.819 21.317 1.00 86.12 271 ALA A C 1
ATOM 1977 O O . ALA A 1 271 ? -32.807 28.045 20.392 1.00 86.12 271 ALA A O 1
ATOM 1978 N N . ALA A 1 272 ? -32.261 26.877 22.236 1.00 89.50 272 ALA A N 1
ATOM 1979 C CA . ALA A 1 272 ? -33.393 25.946 22.209 1.00 89.50 272 ALA A CA 1
ATOM 1980 C C . ALA A 1 272 ? -33.907 25.652 23.639 1.00 89.50 272 ALA A C 1
ATOM 1982 O O . ALA A 1 272 ? -33.701 24.555 24.164 1.00 89.50 272 ALA A O 1
ATOM 1983 N N . PRO A 1 273 ? -34.533 26.640 24.314 1.00 89.38 273 PRO A N 1
ATOM 1984 C CA . PRO A 1 273 ? -34.900 26.538 25.729 1.00 89.38 273 PRO A CA 1
ATOM 1985 C C . PRO A 1 273 ? -35.907 25.418 26.023 1.00 89.38 273 PRO A C 1
ATOM 1987 O O . PRO A 1 273 ? -35.724 24.675 26.984 1.00 89.38 273 PRO A O 1
ATOM 1990 N N . GLU A 1 274 ? -36.949 25.263 25.200 1.00 88.62 274 GLU A N 1
ATOM 1991 C CA . GLU A 1 274 ? -38.011 24.271 25.427 1.00 88.62 274 GLU A CA 1
ATOM 1992 C C . GLU A 1 274 ? -37.500 22.835 25.244 1.00 88.62 274 GLU A C 1
ATOM 1994 O O . GLU A 1 274 ? -37.762 21.954 26.068 1.00 88.62 274 GLU A O 1
ATOM 1999 N N . GLU A 1 275 ? -36.731 22.592 24.182 1.00 94.69 275 GLU A N 1
ATOM 2000 C CA . GLU A 1 275 ? -36.127 21.292 23.910 1.00 94.69 275 GLU A CA 1
ATOM 2001 C C . GLU A 1 275 ? -35.050 20.939 24.942 1.00 94.69 275 GLU A C 1
ATOM 2003 O O . GLU A 1 275 ? -34.924 19.766 25.304 1.00 94.69 275 GLU A O 1
ATOM 2008 N N . PHE A 1 276 ? -34.314 21.936 25.453 1.00 92.75 276 PHE A N 1
ATOM 2009 C CA . PHE A 1 276 ? -33.328 21.726 26.508 1.00 92.75 276 PHE A CA 1
ATOM 2010 C C . PHE A 1 276 ? -34.005 21.287 27.804 1.00 92.75 276 PHE A C 1
ATOM 2012 O O . PHE A 1 276 ? -33.623 20.260 28.360 1.00 92.75 276 PHE A O 1
ATOM 2019 N N . THR A 1 277 ? -35.058 21.987 28.241 1.00 92.44 277 THR A N 1
ATOM 2020 C CA . THR A 1 277 ? -35.835 21.596 29.427 1.00 92.44 277 THR A CA 1
ATOM 2021 C C . THR A 1 277 ? -36.391 20.178 29.289 1.00 92.44 277 THR A C 1
ATOM 2023 O O . THR A 1 277 ? -36.235 19.364 30.196 1.00 92.44 277 THR A O 1
ATOM 2026 N N . ALA A 1 278 ? -36.964 19.833 28.133 1.00 91.62 278 ALA A N 1
ATOM 2027 C CA . ALA A 1 278 ? -37.518 18.499 27.908 1.00 91.62 278 ALA A CA 1
ATOM 2028 C C . ALA A 1 278 ? -36.453 17.383 27.901 1.00 91.62 278 ALA A C 1
ATOM 2030 O O . ALA A 1 278 ? -36.741 16.250 28.298 1.00 91.62 278 ALA A O 1
ATOM 2031 N N . ALA A 1 279 ? -35.243 17.670 27.415 1.00 91.25 279 ALA A N 1
ATOM 2032 C CA . ALA A 1 279 ? -34.124 16.734 27.448 1.00 91.25 279 ALA A CA 1
ATOM 2033 C C . ALA A 1 279 ? -33.527 16.603 28.859 1.00 91.25 279 ALA A C 1
ATOM 2035 O O . ALA A 1 279 ? -33.220 15.487 29.279 1.00 91.25 279 ALA A O 1
ATOM 2036 N N . ASP A 1 280 ? -33.439 17.699 29.612 1.00 94.38 280 ASP A N 1
ATOM 2037 C CA . ASP A 1 280 ? -32.934 17.708 30.986 1.00 94.38 280 ASP A CA 1
ATOM 2038 C C . ASP A 1 280 ? -33.869 16.969 31.960 1.00 94.38 280 ASP A C 1
ATOM 2040 O O . ASP A 1 280 ? -33.426 16.158 32.770 1.00 94.38 280 ASP A O 1
ATOM 2044 N N . GLU A 1 281 ? -35.188 17.134 31.826 1.00 92.62 281 GLU A N 1
ATOM 2045 C CA . GLU A 1 281 ? -36.178 16.359 32.592 1.00 92.62 281 GLU A CA 1
ATOM 2046 C C . GLU A 1 281 ? -36.072 14.848 32.325 1.00 92.62 281 GLU A C 1
ATOM 2048 O O . GLU A 1 281 ? -36.162 14.024 33.246 1.00 92.62 281 GLU A O 1
ATOM 2053 N N . ALA A 1 282 ? -35.847 14.467 31.063 1.00 89.75 282 ALA A N 1
ATOM 2054 C CA . ALA A 1 282 ? -35.634 13.073 30.689 1.00 89.75 282 ALA A CA 1
ATOM 2055 C C . ALA A 1 282 ? -34.305 12.529 31.245 1.00 89.75 282 ALA A C 1
ATOM 2057 O O . ALA A 1 282 ? -34.256 11.377 31.681 1.00 89.75 282 ALA A O 1
ATOM 2058 N N . LEU A 1 283 ? -33.255 13.357 31.290 1.00 92.19 283 LEU A N 1
ATOM 2059 C CA . LEU A 1 283 ? -31.961 13.016 31.883 1.00 92.19 283 LEU A CA 1
ATOM 2060 C C . LEU A 1 283 ? -32.047 12.838 33.405 1.00 92.19 283 LEU A C 1
ATOM 2062 O O . LEU A 1 283 ? -31.485 11.888 33.946 1.00 92.19 283 LEU A O 1
ATOM 2066 N N . ASN A 1 284 ? -32.805 13.692 34.095 1.00 91.25 284 ASN A N 1
ATOM 2067 C CA . ASN A 1 284 ? -33.054 13.567 35.533 1.00 91.25 284 ASN A CA 1
ATOM 2068 C C . ASN A 1 284 ? -33.880 12.307 35.852 1.00 91.25 284 ASN A C 1
ATOM 2070 O O . ASN A 1 284 ? -33.578 11.581 36.797 1.00 91.25 284 ASN A O 1
ATOM 2074 N N . SER A 1 285 ? -34.873 11.979 35.020 1.00 85.31 285 SER A N 1
ATOM 2075 C CA . SER A 1 285 ? -35.632 10.722 35.147 1.00 85.31 285 SER A CA 1
ATOM 2076 C C . SER A 1 285 ? -34.740 9.489 34.957 1.00 85.31 285 SER A C 1
ATOM 2078 O O . SER A 1 285 ? -34.898 8.477 35.642 1.00 85.31 285 SER A O 1
ATOM 2080 N N . LEU A 1 286 ? -33.780 9.579 34.034 1.00 87.94 286 LEU A N 1
ATOM 2081 C CA . LEU A 1 286 ? -32.777 8.547 33.817 1.00 87.94 286 LEU A CA 1
ATOM 2082 C C . LEU A 1 286 ? -31.825 8.409 35.011 1.00 87.94 286 LEU A C 1
ATOM 2084 O O . LEU A 1 286 ? -31.546 7.291 35.437 1.00 87.94 286 LEU A O 1
ATOM 2088 N N . GLU A 1 287 ? -31.375 9.518 35.592 1.00 89.94 287 GLU A N 1
ATOM 2089 C CA . GLU A 1 287 ? -30.531 9.509 36.787 1.00 89.94 287 GLU A CA 1
ATOM 2090 C C . GLU A 1 287 ? -31.195 8.786 37.960 1.00 89.94 287 GLU A C 1
ATOM 2092 O O . GLU A 1 287 ? -30.548 7.979 38.627 1.00 89.94 287 GLU A O 1
ATOM 2097 N N . GLU A 1 288 ? -32.485 9.020 38.199 1.00 85.69 288 GLU A N 1
ATOM 2098 C CA . GLU A 1 288 ? -33.216 8.331 39.265 1.00 85.69 288 GLU A CA 1
ATOM 2099 C C . GLU A 1 288 ? -33.297 6.816 39.014 1.00 85.69 288 GLU A C 1
ATOM 2101 O O . GLU A 1 288 ? -33.115 6.010 39.934 1.00 85.69 288 GLU A O 1
ATOM 2106 N N . ALA A 1 289 ? -33.460 6.400 37.754 1.00 79.94 289 ALA A N 1
ATOM 2107 C CA . ALA A 1 289 ? -33.408 4.988 37.378 1.00 79.94 289 ALA A CA 1
ATOM 2108 C C . ALA A 1 289 ? -32.003 4.374 37.570 1.00 79.94 289 ALA A C 1
ATOM 2110 O O . ALA A 1 289 ? -31.881 3.234 38.032 1.00 79.94 289 ALA A O 1
ATOM 2111 N N . VAL A 1 290 ? -30.943 5.137 37.283 1.00 78.12 290 VAL A N 1
ATOM 2112 C CA . VAL A 1 290 ? -29.543 4.733 37.499 1.00 78.12 290 VAL A CA 1
ATOM 2113 C C . VAL A 1 290 ? -29.209 4.638 38.992 1.00 78.12 290 VAL A C 1
ATOM 2115 O O . VAL A 1 290 ? -28.620 3.643 39.421 1.00 78.12 290 VAL A O 1
ATOM 2118 N N . LYS A 1 291 ? -29.649 5.599 39.817 1.00 78.56 291 LYS A N 1
ATOM 2119 C CA . LYS A 1 291 ? -29.497 5.583 41.287 1.00 78.56 291 LYS A CA 1
ATOM 2120 C C . LYS A 1 291 ? -30.194 4.390 41.929 1.00 78.56 291 LYS A C 1
ATOM 2122 O O . LYS A 1 291 ? -29.666 3.807 42.875 1.00 78.56 291 LYS A O 1
ATOM 2127 N N . ALA A 1 292 ? -31.336 3.975 41.381 1.00 74.12 292 ALA A N 1
ATOM 2128 C CA . ALA A 1 292 ? -32.034 2.767 41.810 1.00 74.12 292 ALA A CA 1
ATOM 2129 C C . ALA A 1 292 ? -31.275 1.465 41.470 1.00 74.12 292 ALA A C 1
ATOM 2131 O O . ALA A 1 292 ? -31.691 0.395 41.914 1.00 74.12 292 ALA A O 1
ATOM 2132 N N . LYS A 1 293 ? -30.170 1.539 40.707 1.00 67.38 293 LYS A N 1
ATOM 2133 C CA . LYS A 1 293 ? -29.325 0.419 40.250 1.00 67.38 293 LYS A CA 1
ATOM 2134 C C . LYS A 1 293 ? -30.069 -0.649 39.444 1.00 67.38 293 LYS A C 1
ATOM 2136 O O . LYS A 1 293 ? -29.632 -1.800 39.392 1.00 67.38 293 LYS A O 1
ATOM 2141 N N . LYS A 1 294 ? -31.173 -0.275 38.790 1.00 63.00 294 LYS A N 1
ATOM 2142 C CA . LYS A 1 294 ? -31.996 -1.183 37.982 1.00 63.00 294 LYS A CA 1
ATOM 2143 C C . LYS A 1 294 ? -31.740 -0.940 36.497 1.00 63.00 294 LYS A C 1
ATOM 2145 O O . LYS A 1 294 ? -32.104 0.109 35.973 1.00 63.00 294 LYS A O 1
ATOM 2150 N N . LEU A 1 295 ? -31.157 -1.929 35.815 1.00 58.38 295 LEU A N 1
ATOM 2151 C CA . LEU A 1 295 ? -30.761 -1.819 34.407 1.00 58.38 295 LEU A CA 1
ATOM 2152 C C . LEU A 1 295 ? -31.958 -1.579 33.471 1.00 58.38 295 LEU A C 1
ATOM 2154 O O . LEU A 1 295 ? -31.933 -0.655 32.667 1.00 58.38 295 LEU A O 1
ATOM 2158 N N . THR A 1 296 ? -33.032 -2.361 33.602 1.00 59.28 296 THR A N 1
ATOM 2159 C CA . THR A 1 296 ? -34.188 -2.285 32.688 1.00 59.28 296 THR A CA 1
ATOM 2160 C C . THR A 1 296 ? -34.940 -0.944 32.762 1.00 59.28 296 THR A C 1
ATOM 2162 O O . THR A 1 296 ? -35.185 -0.348 31.712 1.00 59.28 296 THR A O 1
ATOM 2165 N N . PRO A 1 297 ? -35.259 -0.390 33.952 1.00 70.06 297 PRO A N 1
ATOM 2166 C CA . PRO A 1 297 ? -35.785 0.973 34.062 1.00 70.06 297 PRO A CA 1
ATOM 2167 C C . PRO A 1 297 ? -34.840 2.042 33.498 1.00 70.06 297 PRO A C 1
ATOM 2169 O O . PRO A 1 297 ? -35.305 2.980 32.852 1.00 70.06 297 PRO A O 1
ATOM 2172 N N . ALA A 1 298 ? -33.524 1.897 33.697 1.00 72.25 298 ALA A N 1
ATOM 2173 C CA . ALA A 1 298 ? -32.541 2.836 33.159 1.00 72.25 298 ALA A CA 1
ATOM 2174 C C . ALA A 1 298 ? -32.478 2.787 31.620 1.00 72.25 298 ALA A C 1
ATOM 2176 O O . ALA A 1 298 ? -32.445 3.827 30.973 1.00 72.25 298 ALA A O 1
ATOM 2177 N N . GLN A 1 299 ? -32.564 1.605 31.007 1.00 67.44 299 GLN A N 1
ATOM 2178 C CA . GLN A 1 299 ? -32.626 1.448 29.546 1.00 67.44 299 GLN A CA 1
ATOM 2179 C C . GLN A 1 299 ? -33.899 2.060 28.934 1.00 67.44 299 GLN A C 1
ATOM 2181 O O . GLN A 1 299 ? -33.850 2.706 27.883 1.00 67.44 299 GLN A O 1
ATOM 2186 N N . ALA A 1 300 ? -35.042 1.915 29.611 1.00 70.75 300 ALA A N 1
ATOM 2187 C CA . ALA A 1 300 ? -36.288 2.553 29.188 1.00 70.75 300 ALA A CA 1
ATOM 2188 C C . ALA A 1 300 ? -36.191 4.090 29.258 1.00 70.75 300 ALA A C 1
ATOM 2190 O O . ALA A 1 300 ? -36.543 4.783 28.300 1.00 70.75 300 ALA A O 1
ATOM 2191 N N . ALA A 1 301 ? -35.652 4.629 30.355 1.00 79.00 301 ALA A N 1
ATOM 2192 C CA . ALA A 1 301 ? -35.448 6.068 30.514 1.00 79.00 301 ALA A CA 1
ATOM 2193 C C . ALA A 1 301 ? -34.399 6.631 29.532 1.00 79.00 301 ALA A C 1
ATOM 2195 O O . ALA A 1 301 ? -34.567 7.740 29.023 1.00 79.00 301 ALA A O 1
ATOM 2196 N N . LEU A 1 302 ? -33.378 5.845 29.176 1.00 80.69 302 LEU A N 1
ATOM 2197 C CA . LEU A 1 302 ? -32.369 6.202 28.175 1.00 80.69 302 LEU A CA 1
ATOM 2198 C C . LEU A 1 302 ? -32.974 6.393 26.785 1.00 80.69 302 LEU A C 1
ATOM 2200 O O . LEU A 1 302 ? -32.596 7.319 26.065 1.00 80.69 302 LEU A O 1
ATOM 2204 N N . THR A 1 303 ? -33.928 5.544 26.409 1.00 73.50 303 THR A N 1
ATOM 2205 C CA . THR A 1 303 ? -34.633 5.671 25.126 1.00 73.50 303 THR A CA 1
ATOM 2206 C C . THR A 1 303 ? -35.356 7.018 25.038 1.00 73.50 303 THR A C 1
ATOM 2208 O O . THR A 1 303 ? -35.267 7.711 24.024 1.00 73.50 303 THR A O 1
ATOM 2211 N N . ASN A 1 304 ? -36.009 7.433 26.128 1.00 82.00 304 ASN A N 1
ATOM 2212 C CA . ASN A 1 304 ? -36.684 8.727 26.208 1.00 82.00 304 ASN A CA 1
ATOM 2213 C C . ASN A 1 304 ? -35.690 9.901 26.158 1.00 82.00 304 ASN A C 1
ATOM 2215 O O . ASN A 1 304 ? -35.866 10.813 25.351 1.00 82.00 304 ASN A O 1
ATOM 2219 N N . PHE A 1 305 ? -34.616 9.855 26.956 1.00 90.62 305 PHE A N 1
ATOM 2220 C CA . PHE A 1 305 ? -33.568 10.881 26.934 1.00 90.62 305 PHE A CA 1
ATOM 2221 C C . PHE A 1 305 ? -32.944 11.036 25.541 1.00 90.62 305 PHE A C 1
ATOM 2223 O O . PHE A 1 305 ? -32.890 12.145 25.018 1.00 90.62 305 PHE A O 1
ATOM 2230 N N . THR A 1 306 ? -32.565 9.929 24.895 1.00 79.12 306 THR A N 1
ATOM 2231 C CA . THR A 1 306 ? -31.964 9.931 23.550 1.00 79.12 306 THR A CA 1
ATOM 2232 C C . THR A 1 306 ? -32.867 10.625 22.529 1.00 79.12 306 THR A C 1
ATOM 2234 O O . THR A 1 306 ? -32.400 11.450 21.747 1.00 79.12 306 THR A O 1
ATOM 2237 N N . ALA A 1 307 ? -34.171 10.334 22.546 1.00 82.12 307 ALA A N 1
ATOM 2238 C CA . ALA A 1 307 ? -35.122 10.949 21.623 1.00 82.12 307 ALA A CA 1
ATOM 2239 C C . ALA A 1 307 ? -35.269 12.466 21.848 1.00 82.12 307 ALA A C 1
ATOM 2241 O O . ALA A 1 307 ? -35.439 13.222 20.891 1.00 82.12 307 ALA A O 1
ATOM 2242 N N . LYS A 1 308 ? -35.209 12.925 23.104 1.00 91.12 308 LYS A N 1
ATOM 2243 C CA . LYS A 1 308 ? -35.280 14.353 23.449 1.00 91.12 308 LYS A CA 1
ATOM 2244 C C . LYS A 1 308 ? -33.979 15.086 23.124 1.00 91.12 308 LYS A C 1
ATOM 2246 O O . LYS A 1 308 ? -34.033 16.161 22.537 1.00 91.12 308 LYS A O 1
ATOM 2251 N N . ALA A 1 309 ? -32.835 14.475 23.419 1.00 85.31 309 ALA A N 1
ATOM 2252 C CA . ALA A 1 309 ? -31.515 14.999 23.088 1.00 85.31 309 ALA A CA 1
ATOM 2253 C C . ALA A 1 309 ? -31.311 15.137 21.569 1.00 85.31 309 ALA A C 1
ATOM 2255 O O . ALA A 1 309 ? -30.767 16.140 21.115 1.00 85.31 309 ALA A O 1
ATOM 2256 N N . GLN A 1 310 ? -31.819 14.192 20.768 1.00 83.00 310 GLN A N 1
ATOM 2257 C CA . GLN A 1 310 ? -31.781 14.307 19.307 1.00 83.00 310 GLN A CA 1
ATOM 2258 C C . GLN A 1 310 ? -32.599 15.505 18.807 1.00 83.00 310 GLN A C 1
ATOM 2260 O O . GLN A 1 310 ? -32.097 16.299 18.021 1.00 83.00 310 GLN A O 1
ATOM 2265 N N . LYS A 1 311 ? -33.826 15.691 19.312 1.00 89.00 311 LYS A N 1
ATOM 2266 C CA . LYS A 1 311 ? -34.655 16.856 18.952 1.00 89.00 311 LYS A CA 1
ATOM 2267 C C . LYS A 1 311 ? -33.999 18.181 19.332 1.00 89.00 311 LYS A C 1
ATOM 2269 O O . LYS A 1 311 ? -34.088 19.140 18.575 1.00 89.00 311 LYS A O 1
ATOM 2274 N N . LEU A 1 312 ? -33.347 18.221 20.493 1.00 91.94 312 LEU A N 1
ATOM 2275 C CA . LEU A 1 312 ? -32.571 19.374 20.933 1.00 91.94 312 LEU A CA 1
ATOM 2276 C C . LEU A 1 312 ? -31.421 19.673 19.963 1.00 91.94 312 LEU A C 1
ATOM 2278 O O . LEU A 1 312 ? -31.272 20.815 19.539 1.00 91.94 312 LEU A O 1
ATOM 2282 N N . LYS A 1 313 ? -30.655 18.651 19.563 1.00 89.56 313 LYS A N 1
ATOM 2283 C CA . LYS A 1 313 ? -29.579 18.788 18.573 1.00 89.56 313 LYS A CA 1
ATOM 2284 C C . LYS A 1 313 ? -30.104 19.319 17.236 1.00 89.56 313 LYS A C 1
ATOM 2286 O O . LYS A 1 313 ? -29.543 20.274 16.715 1.00 89.56 313 LYS A O 1
ATOM 2291 N N . ASP A 1 314 ? -31.192 18.747 16.720 1.00 88.12 314 ASP A N 1
ATOM 2292 C CA . ASP A 1 314 ? -31.788 19.131 15.429 1.00 88.12 314 ASP A CA 1
ATOM 2293 C C . ASP A 1 314 ? -32.297 20.585 15.415 1.00 88.12 314 ASP A C 1
ATOM 2295 O O . ASP A 1 314 ? -32.469 21.182 14.351 1.00 88.12 314 ASP A O 1
ATOM 2299 N N . LYS A 1 315 ? -32.556 21.163 16.594 1.00 91.25 315 LYS A N 1
ATOM 2300 C CA . LYS A 1 315 ? -33.006 22.548 16.753 1.00 91.25 315 LYS A CA 1
ATOM 2301 C C . LYS A 1 315 ? -31.857 23.557 16.804 1.00 91.25 315 LYS A C 1
ATOM 2303 O O . LYS A 1 315 ? -32.092 24.746 16.581 1.00 91.25 315 LYS A O 1
ATOM 2308 N N . LEU A 1 316 ? -30.637 23.110 17.101 1.00 87.31 316 LEU A N 1
ATOM 2309 C CA . LEU A 1 316 ? -29.479 23.992 17.184 1.00 87.31 316 LEU A CA 1
ATOM 2310 C C . LEU A 1 316 ? -29.055 24.483 15.786 1.00 87.31 316 LEU A C 1
ATOM 2312 O O . LEU A 1 316 ? -29.021 23.696 14.839 1.00 87.31 316 LEU A O 1
ATOM 2316 N N . PRO A 1 317 ? -28.684 25.768 15.645 1.00 83.81 317 PRO A N 1
ATOM 2317 C CA . PRO A 1 317 ? -28.087 26.301 14.420 1.00 83.81 317 PRO A CA 1
ATOM 2318 C C . PRO A 1 317 ? -26.844 25.520 13.958 1.00 83.81 317 PRO A C 1
ATOM 2320 O O . PRO A 1 317 ? -26.083 25.010 14.780 1.00 83.81 317 PRO A O 1
ATOM 2323 N N . ALA A 1 318 ? -26.614 25.440 12.642 1.00 74.62 318 ALA A N 1
ATOM 2324 C CA . ALA A 1 318 ? -25.510 24.668 12.053 1.00 74.62 318 ALA A CA 1
ATOM 2325 C C . ALA A 1 318 ? -24.105 25.215 12.387 1.00 74.62 318 ALA A C 1
ATOM 2327 O O . ALA A 1 318 ? -23.127 24.481 12.314 1.00 74.62 318 ALA A O 1
ATOM 2328 N N . ASP A 1 319 ? -24.000 26.487 12.774 1.00 80.00 319 ASP A N 1
ATOM 2329 C CA . ASP A 1 319 ? -22.767 27.147 13.220 1.00 80.00 319 ASP A CA 1
ATOM 2330 C C . ASP A 1 319 ? -22.424 26.865 14.698 1.00 80.00 319 ASP A C 1
ATOM 2332 O O . ASP A 1 319 ? -21.341 27.213 15.163 1.00 80.00 319 ASP A O 1
ATOM 2336 N N . GLN A 1 320 ? -23.310 26.193 15.441 1.00 82.25 320 GLN A N 1
ATOM 2337 C CA . GLN A 1 320 ? -23.150 25.836 16.858 1.00 82.25 320 GLN A CA 1
ATOM 2338 C C . GLN A 1 320 ? -22.565 24.420 17.038 1.00 82.25 320 GLN A C 1
ATOM 2340 O O . GLN A 1 320 ? -23.078 23.615 17.818 1.00 82.25 320 GLN A O 1
ATOM 2345 N N . THR A 1 321 ? -21.493 24.094 16.312 1.00 74.06 321 THR A N 1
ATOM 2346 C CA . THR A 1 321 ? -20.915 22.735 16.249 1.00 74.06 321 THR A CA 1
ATOM 2347 C C . THR A 1 321 ? -20.509 22.185 17.618 1.00 74.06 321 THR A C 1
ATOM 2349 O O . THR A 1 321 ? -20.911 21.081 17.968 1.00 74.06 321 THR A O 1
ATOM 2352 N N . ALA A 1 322 ? -19.847 22.983 18.462 1.00 71.69 322 ALA A N 1
ATOM 2353 C CA . ALA A 1 322 ? -19.441 22.558 19.807 1.00 71.69 322 ALA A CA 1
ATOM 2354 C C . ALA A 1 322 ? -20.626 22.152 20.713 1.00 71.69 322 ALA A C 1
ATOM 2356 O O . ALA A 1 322 ? -20.509 21.235 21.528 1.00 71.69 322 ALA A O 1
ATOM 2357 N N . ALA A 1 323 ? -21.781 22.811 20.568 1.00 82.19 323 ALA A N 1
ATOM 2358 C CA . ALA A 1 323 ? -22.994 22.481 21.315 1.00 82.19 323 ALA A CA 1
ATOM 2359 C C . ALA A 1 323 ? -23.654 21.197 20.788 1.00 82.19 323 ALA A C 1
ATOM 2361 O O . ALA A 1 323 ? -24.105 20.363 21.575 1.00 82.19 323 ALA A O 1
ATOM 2362 N N . GLN A 1 324 ? -23.669 21.008 19.464 1.00 78.12 324 GLN A N 1
ATOM 2363 C CA . GLN A 1 324 ? -24.154 19.773 18.846 1.00 78.12 324 GLN A CA 1
ATOM 2364 C C . GLN A 1 324 ? -23.271 18.570 19.217 1.00 78.12 324 GLN A C 1
ATOM 2366 O O . GLN A 1 324 ? -23.802 17.514 19.568 1.00 78.12 324 GLN A O 1
ATOM 2371 N N . ASP A 1 325 ? -21.947 18.741 19.209 1.00 73.75 325 ASP A N 1
ATOM 2372 C CA . ASP A 1 325 ? -20.970 17.706 19.564 1.00 73.75 325 ASP A CA 1
ATOM 2373 C C . ASP A 1 325 ? -21.084 17.300 21.034 1.00 73.75 325 ASP A C 1
ATOM 2375 O O . ASP A 1 325 ? -21.113 16.110 21.348 1.00 73.75 325 ASP A O 1
ATOM 2379 N N . SER A 1 326 ? -21.231 18.276 21.934 1.00 80.81 326 SER A N 1
ATOM 2380 C CA . SER A 1 326 ? -21.444 18.043 23.367 1.00 80.81 326 SER A CA 1
ATOM 2381 C C . SER A 1 326 ? -22.678 17.160 23.631 1.00 80.81 326 SER A C 1
ATOM 2383 O O . SER A 1 326 ? -22.596 16.201 24.403 1.00 80.81 326 SER A O 1
ATOM 2385 N N . ILE A 1 327 ? -23.791 17.391 22.919 1.00 80.81 327 ILE A N 1
ATOM 2386 C CA . ILE A 1 327 ? -25.006 16.561 23.019 1.00 80.81 327 ILE A CA 1
ATOM 2387 C C . ILE A 1 327 ? -24.760 15.140 22.491 1.00 80.81 327 ILE A C 1
ATOM 2389 O O . ILE A 1 327 ? -25.155 14.167 23.138 1.00 80.81 327 ILE A O 1
ATOM 2393 N N . VAL A 1 328 ? -24.106 14.998 21.333 1.00 73.50 328 VAL A N 1
ATOM 2394 C CA . VAL A 1 328 ? -23.805 13.685 20.730 1.00 73.50 328 VAL A CA 1
ATOM 2395 C C . VAL A 1 328 ? -22.899 12.861 21.645 1.00 73.50 328 VAL A C 1
ATOM 2397 O O . VAL A 1 328 ? -23.187 11.691 21.907 1.00 73.50 328 VAL A O 1
ATOM 2400 N N . GLN A 1 329 ? -21.846 13.478 22.182 1.00 71.19 329 GLN A N 1
ATOM 2401 C CA . GLN A 1 329 ? -20.906 12.840 23.103 1.00 71.19 329 GLN A CA 1
ATOM 2402 C C . GLN A 1 329 ? -21.596 12.412 24.403 1.00 71.19 329 GLN A C 1
ATOM 2404 O O . GLN A 1 329 ? -21.397 11.284 24.857 1.00 71.19 329 GLN A O 1
ATOM 2409 N N . ALA A 1 330 ? -22.466 13.258 24.965 1.00 79.69 330 ALA A N 1
ATOM 2410 C CA . ALA A 1 330 ? -23.239 12.924 26.158 1.00 79.69 330 ALA A CA 1
ATOM 2411 C C . ALA A 1 330 ? -24.155 11.710 25.939 1.00 79.69 330 ALA A C 1
ATOM 2413 O O . ALA A 1 330 ? -24.162 10.773 26.739 1.00 79.69 330 ALA A O 1
ATOM 2414 N N . VAL A 1 331 ? -24.899 11.687 24.829 1.00 75.62 331 VAL A N 1
ATOM 2415 C CA . VAL A 1 331 ? -25.780 10.563 24.478 1.00 75.62 331 VAL A CA 1
ATOM 2416 C C . VAL A 1 331 ? -24.979 9.277 24.273 1.00 75.62 331 VAL A C 1
ATOM 2418 O O . VAL A 1 331 ? -25.391 8.229 24.769 1.00 75.62 331 VAL A O 1
ATOM 2421 N N . ALA A 1 332 ? -23.834 9.338 23.590 1.00 62.84 332 ALA A N 1
ATOM 2422 C CA . ALA A 1 332 ? -22.970 8.179 23.375 1.00 62.84 332 ALA A CA 1
ATOM 2423 C C . ALA A 1 332 ? -22.427 7.611 24.700 1.00 62.84 332 ALA A C 1
ATOM 2425 O O . ALA A 1 332 ? -22.523 6.406 24.939 1.00 62.84 332 ALA A O 1
ATOM 2426 N N . GLN A 1 333 ? -21.935 8.473 25.597 1.00 67.44 333 GLN A N 1
ATOM 2427 C CA . GLN A 1 333 ? -21.432 8.064 26.914 1.00 67.44 333 GLN A CA 1
ATOM 2428 C C . GLN A 1 333 ? -22.527 7.415 27.774 1.00 67.44 333 GLN A C 1
ATOM 2430 O O . GLN A 1 333 ? -22.309 6.361 28.372 1.00 67.44 333 GLN A O 1
ATOM 2435 N N . ILE A 1 334 ? -23.732 7.993 27.788 1.00 77.69 334 ILE A N 1
ATOM 2436 C CA . ILE A 1 334 ? -24.865 7.470 28.562 1.00 77.69 334 ILE A CA 1
ATOM 2437 C C . ILE A 1 334 ? -25.395 6.158 27.958 1.00 77.69 334 ILE A C 1
ATOM 2439 O O . ILE A 1 334 ? -25.739 5.237 28.700 1.00 77.69 334 ILE A O 1
ATOM 2443 N N . LYS A 1 335 ? -25.435 6.027 26.624 1.00 68.62 335 LYS A N 1
ATOM 2444 C CA . LYS A 1 335 ? -25.782 4.762 25.956 1.00 68.62 335 LYS A CA 1
ATOM 2445 C C . LYS A 1 335 ? -24.788 3.657 26.298 1.00 68.62 335 LYS A C 1
ATOM 2447 O O . LYS A 1 335 ? -25.214 2.574 26.685 1.00 68.62 335 LYS A O 1
ATOM 2452 N N . SER A 1 336 ? -23.492 3.956 26.235 1.00 59.28 336 SER A N 1
ATOM 2453 C CA . SER A 1 336 ? -22.416 3.031 26.607 1.00 59.28 336 SER A CA 1
ATOM 2454 C C . SER A 1 336 ? -22.532 2.562 28.064 1.00 59.28 336 SER A C 1
ATOM 2456 O O . SER A 1 336 ? -22.380 1.379 28.357 1.00 59.28 336 SER A O 1
ATOM 2458 N N . ALA A 1 337 ? -22.919 3.456 28.980 1.00 64.56 337 ALA A N 1
ATOM 2459 C CA . ALA A 1 337 ? -23.149 3.099 30.379 1.00 64.56 337 ALA A CA 1
ATOM 2460 C C . ALA A 1 337 ? -24.308 2.097 30.589 1.00 64.56 337 ALA A C 1
ATOM 2462 O O . ALA A 1 337 ? -24.345 1.421 31.619 1.00 64.56 337 ALA A O 1
ATOM 2463 N N . LEU A 1 338 ? -25.265 2.004 29.654 1.00 65.38 338 LEU A N 1
ATOM 2464 C CA . LEU A 1 338 ? -26.557 1.333 29.865 1.00 65.38 338 LEU A CA 1
ATOM 2465 C C . LEU A 1 338 ? -26.911 0.253 28.824 1.00 65.38 338 LEU A C 1
ATOM 2467 O O . LEU A 1 338 ? -27.902 -0.460 29.012 1.00 65.38 338 LEU A O 1
ATOM 2471 N N . GLY A 1 339 ? -26.135 0.095 27.749 1.00 51.03 339 GLY A N 1
ATOM 2472 C CA . GLY A 1 339 ? -26.446 -0.797 26.630 1.00 51.03 339 GLY A CA 1
ATOM 2473 C C . GLY A 1 339 ? -25.234 -1.545 26.078 1.00 51.03 339 GLY A C 1
ATOM 2474 O O . GLY A 1 339 ? -24.550 -1.029 25.209 1.00 51.03 339 GLY A O 1
ATOM 2475 N N . GLU A 1 340 ? -25.017 -2.768 26.567 1.00 41.34 340 GLU A N 1
ATOM 2476 C CA . GLU A 1 340 ? -24.801 -4.017 25.809 1.00 41.34 340 GLU A CA 1
ATOM 2477 C C . GLU A 1 340 ? -23.999 -5.032 26.635 1.00 41.34 340 GLU A C 1
ATOM 2479 O O . GLU A 1 340 ? -23.004 -4.754 27.300 1.00 41.34 340 GLU A O 1
ATOM 2484 N N . THR A 1 341 ? -24.545 -6.238 26.676 1.00 37.56 341 THR A N 1
ATOM 2485 C CA . THR A 1 341 ? -24.072 -7.375 27.449 1.00 37.56 341 THR A CA 1
ATOM 2486 C C . THR A 1 341 ? -22.890 -8.027 26.734 1.00 37.56 341 THR A C 1
ATOM 2488 O O . THR A 1 341 ? -22.994 -8.280 25.543 1.00 37.56 341 THR A O 1
ATOM 2491 N N . GLU A 1 342 ? -21.835 -8.336 27.496 1.00 31.67 342 GLU A N 1
ATOM 2492 C CA . GLU A 1 342 ? -20.508 -8.831 27.074 1.00 31.67 342 GLU A CA 1
ATOM 2493 C C . GLU A 1 342 ? -19.501 -7.737 26.662 1.00 31.67 342 GLU A C 1
ATOM 2495 O O . GLU A 1 342 ? -19.320 -7.374 25.508 1.00 31.67 342 GLU A O 1
ATOM 2500 N N . SER A 1 343 ? -18.756 -7.255 27.664 1.00 34.00 343 SER A N 1
ATOM 2501 C CA . SER A 1 343 ? -17.477 -6.538 27.524 1.00 34.00 343 SER A CA 1
ATOM 2502 C C . SER A 1 343 ? -17.428 -5.229 26.715 1.00 34.00 343 SER A C 1
ATOM 2504 O O . SER A 1 343 ? -16.390 -4.936 26.127 1.00 34.00 343 SER A O 1
ATOM 2506 N N . SER A 1 344 ? -18.435 -4.350 26.774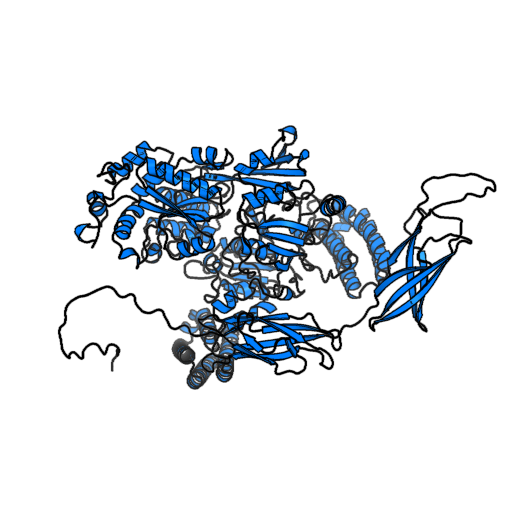 1.00 37.91 344 SER A N 1
ATOM 2507 C CA . SER A 1 344 ? -18.217 -2.931 26.419 1.00 37.91 344 SER A CA 1
ATOM 2508 C C . SER A 1 344 ? -17.449 -2.214 27.543 1.00 37.91 344 SER A C 1
ATOM 2510 O O . SER A 1 344 ? -17.955 -1.329 28.237 1.00 37.91 344 SER A O 1
ATOM 2512 N N . GLY A 1 345 ? -16.232 -2.678 27.818 1.00 37.75 345 GLY A N 1
ATOM 2513 C CA . GLY A 1 345 ? -15.344 -2.036 28.769 1.00 37.75 345 GLY A CA 1
ATOM 2514 C C . GLY A 1 345 ? -14.860 -0.715 28.188 1.00 37.75 345 GLY A C 1
ATOM 2515 O O . GLY A 1 345 ? -14.088 -0.719 27.245 1.00 37.75 345 GLY A O 1
ATOM 2516 N N . ASP A 1 346 ? -15.245 0.399 28.804 1.00 49.16 346 ASP A N 1
ATOM 2517 C CA . ASP A 1 346 ? -14.472 1.646 28.772 1.00 49.16 346 ASP A CA 1
ATOM 2518 C C . ASP A 1 346 ? -14.292 2.277 27.372 1.00 49.16 346 ASP A C 1
ATOM 2520 O O . ASP A 1 346 ? -13.248 2.182 26.725 1.00 49.16 346 ASP A O 1
ATOM 2524 N N . PHE A 1 347 ? -15.338 2.965 26.917 1.00 54.72 347 PHE A N 1
ATOM 2525 C CA . PHE A 1 347 ? -15.287 3.784 25.709 1.00 54.72 347 PHE A CA 1
ATOM 2526 C C . PHE A 1 347 ? -14.317 4.963 25.857 1.00 54.72 347 PHE A C 1
ATOM 2528 O O . PHE A 1 347 ? -14.257 5.571 26.927 1.00 54.72 347 PHE A O 1
ATOM 2535 N N . SER A 1 348 ? -13.622 5.339 24.775 1.00 67.62 348 SER A N 1
ATOM 2536 C CA . SER A 1 348 ? -12.823 6.571 24.772 1.00 67.62 348 SER A CA 1
ATOM 2537 C C . SER A 1 348 ? -13.728 7.785 25.056 1.00 67.62 348 SER A C 1
ATOM 2539 O O . SER A 1 348 ? -14.799 7.893 24.452 1.00 67.62 348 SER A O 1
ATOM 2541 N N . PRO A 1 349 ? -13.329 8.703 25.958 1.00 68.56 349 PRO A N 1
ATOM 2542 C CA . PRO A 1 349 ? -14.043 9.952 26.211 1.00 68.56 349 PRO A CA 1
ATOM 2543 C C . PRO A 1 349 ? -14.013 10.926 25.019 1.00 68.56 349 PRO A C 1
ATOM 2545 O O . PRO A 1 349 ? -14.823 11.850 24.997 1.00 68.56 349 PRO A O 1
ATOM 2548 N N . ASP A 1 350 ? -13.128 10.712 24.037 1.00 81.12 350 ASP A N 1
ATOM 2549 C CA . ASP A 1 350 ? -12.930 11.554 22.847 1.00 81.12 350 ASP A CA 1
ATOM 2550 C C . ASP A 1 350 ? -12.967 10.717 21.542 1.00 81.12 350 ASP A C 1
ATOM 2552 O O . ASP A 1 350 ? -11.970 10.617 20.807 1.00 81.12 350 ASP A O 1
ATOM 2556 N N . PRO A 1 351 ? -14.102 10.048 21.245 1.00 85.94 351 PRO A N 1
ATOM 2557 C CA . PRO A 1 351 ? -14.200 9.150 20.102 1.00 85.94 351 PRO A CA 1
ATOM 2558 C C . PRO A 1 351 ? -14.198 9.924 18.776 1.00 85.94 351 PRO A C 1
ATOM 2560 O O . PRO A 1 351 ? -14.678 11.057 18.690 1.00 85.94 351 PRO A O 1
ATOM 2563 N N . LYS A 1 352 ? -13.713 9.296 17.697 1.00 90.38 352 LYS A N 1
ATOM 2564 C CA . LYS A 1 352 ? -13.876 9.854 16.343 1.00 90.38 352 LYS A CA 1
ATOM 2565 C C . LYS A 1 352 ? -15.259 9.510 15.805 1.00 90.38 352 LYS A C 1
ATOM 2567 O O . LYS A 1 352 ? -15.611 8.335 15.719 1.00 90.38 352 LYS A O 1
ATOM 2572 N N . VAL A 1 353 ? -16.013 10.533 15.413 1.00 87.56 353 VAL A N 1
ATOM 2573 C CA . VAL A 1 353 ? -17.298 10.370 14.726 1.00 87.56 353 VAL A CA 1
ATOM 2574 C C . VAL A 1 353 ? -17.043 10.106 13.242 1.00 87.56 353 VAL A C 1
ATOM 2576 O O . VAL A 1 353 ? -16.260 10.809 12.607 1.00 87.56 353 VAL A O 1
ATOM 2579 N N . VAL A 1 354 ? -17.685 9.072 12.705 1.00 87.12 354 VAL A N 1
ATOM 2580 C CA . VAL A 1 354 ? -17.687 8.712 11.286 1.00 87.12 354 VAL A CA 1
ATOM 2581 C C . VAL A 1 354 ? -19.065 9.035 10.709 1.00 87.12 354 VAL A C 1
ATOM 2583 O O . VAL A 1 354 ? -20.091 8.641 11.270 1.00 87.12 354 VAL A O 1
ATOM 2586 N N . ASP A 1 355 ? -19.082 9.764 9.595 1.00 84.19 355 ASP A N 1
ATOM 2587 C CA . ASP A 1 355 ? -20.287 10.292 8.954 1.00 84.19 355 ASP A CA 1
ATOM 2588 C C . ASP A 1 355 ? -20.220 10.185 7.414 1.00 84.19 355 ASP A C 1
ATOM 2590 O O . ASP A 1 355 ? -19.373 9.482 6.846 1.00 84.19 355 ASP A O 1
ATOM 2594 N N . GLU A 1 356 ? -21.144 10.854 6.723 1.00 82.44 356 GLU A N 1
ATOM 2595 C CA . GLU A 1 356 ? -21.256 10.850 5.265 1.00 82.44 356 GLU A CA 1
ATOM 2596 C C . GLU A 1 356 ? -19.967 11.310 4.560 1.00 82.44 356 GLU A C 1
ATOM 2598 O O . GLU A 1 356 ? -19.671 10.826 3.464 1.00 82.44 356 GLU A O 1
ATOM 2603 N N . SER A 1 357 ? -19.163 12.183 5.186 1.00 77.31 357 SER A N 1
ATOM 2604 C CA . SER A 1 357 ? -17.876 12.658 4.644 1.00 77.31 357 SER A CA 1
ATOM 2605 C C . SER A 1 357 ? -16.827 11.547 4.527 1.00 77.31 357 SER A C 1
ATOM 2607 O O . SER A 1 357 ? -15.831 11.686 3.814 1.00 77.31 357 SER A O 1
ATOM 2609 N N . ARG A 1 358 ? -17.074 10.416 5.194 1.00 74.94 358 ARG A N 1
ATOM 2610 C CA . ARG A 1 358 ? -16.285 9.185 5.134 1.00 74.94 358 ARG A CA 1
ATOM 2611 C C . ARG A 1 358 ? -17.098 8.003 4.609 1.00 74.94 358 ARG A C 1
ATOM 2613 O O . ARG A 1 358 ? -16.824 6.861 4.953 1.00 74.94 358 ARG A O 1
ATOM 2620 N N . GLY A 1 359 ? -18.103 8.258 3.776 1.00 74.62 359 GLY A N 1
ATOM 2621 C CA . GLY A 1 359 ? -18.822 7.207 3.058 1.00 74.62 359 GLY A CA 1
ATOM 2622 C C . GLY A 1 359 ? -19.915 6.490 3.858 1.00 74.62 359 GLY A C 1
ATOM 2623 O O . GLY A 1 359 ? -20.541 5.585 3.306 1.00 74.62 359 GLY A O 1
ATOM 2624 N N . LEU A 1 360 ? -20.209 6.900 5.102 1.00 80.19 360 LEU A N 1
ATOM 2625 C CA . LEU A 1 360 ? -21.343 6.371 5.871 1.00 80.19 360 LEU A CA 1
ATOM 2626 C C . LEU A 1 360 ? -22.666 6.897 5.295 1.00 80.19 360 LEU A C 1
ATOM 2628 O O . LEU A 1 360 ? -23.182 7.925 5.719 1.00 80.19 360 LEU A O 1
ATOM 2632 N N . THR A 1 361 ? -23.225 6.186 4.318 1.00 78.50 361 THR A N 1
ATOM 2633 C CA . THR A 1 361 ? -24.506 6.552 3.685 1.00 78.50 361 THR A CA 1
ATOM 2634 C C . THR A 1 361 ? -25.725 6.221 4.543 1.00 78.50 361 THR A C 1
ATOM 2636 O O . THR A 1 361 ? -26.741 6.909 4.488 1.00 78.50 361 THR A O 1
ATOM 2639 N N . GLU A 1 362 ? -25.637 5.158 5.338 1.00 83.31 362 GLU A N 1
ATOM 2640 C CA . GLU A 1 362 ? -26.723 4.612 6.141 1.00 83.31 362 GLU A CA 1
ATOM 2641 C C . GLU A 1 362 ? -26.174 4.179 7.505 1.00 83.31 362 GLU A C 1
ATOM 2643 O O . GLU A 1 362 ? -25.116 3.551 7.589 1.00 83.31 362 GLU A O 1
ATOM 2648 N N . VAL A 1 363 ? -26.909 4.480 8.578 1.00 82.56 363 VAL A N 1
ATOM 2649 C CA . VAL A 1 363 ? -26.577 3.976 9.918 1.00 82.56 363 VAL A CA 1
ATOM 2650 C C . VAL A 1 363 ? -26.889 2.486 9.969 1.00 82.56 363 VAL A C 1
ATOM 2652 O O . VAL A 1 363 ? -28.018 2.078 9.690 1.00 82.56 363 VAL A O 1
ATOM 2655 N N . GLY A 1 364 ? -25.877 1.694 10.310 1.00 84.19 364 GLY A N 1
ATOM 2656 C CA . GLY A 1 364 ? -25.958 0.245 10.312 1.00 84.19 364 GLY A CA 1
ATOM 2657 C C . GLY A 1 364 ? -26.514 -0.369 11.588 1.00 84.19 364 GLY A C 1
ATOM 2658 O O . GLY A 1 364 ? -26.590 0.263 12.641 1.00 84.19 364 GLY A O 1
ATOM 2659 N N . VAL A 1 365 ? -26.888 -1.642 11.480 1.00 80.31 365 VAL A N 1
ATOM 2660 C CA . VAL A 1 365 ? -27.228 -2.504 12.617 1.00 80.31 365 VAL A CA 1
ATOM 2661 C C . VAL A 1 365 ? -26.062 -3.450 12.877 1.00 80.31 365 VAL A C 1
ATOM 2663 O O . VAL A 1 365 ? -25.465 -3.974 11.935 1.00 80.31 365 VAL A O 1
ATOM 2666 N N . ARG A 1 366 ? -25.738 -3.654 14.158 1.00 81.00 366 ARG A N 1
ATOM 2667 C CA . ARG A 1 366 ? -24.691 -4.588 14.575 1.00 81.00 366 ARG A CA 1
ATOM 2668 C C . ARG A 1 366 ? -25.078 -6.025 14.258 1.00 81.00 366 ARG A C 1
ATOM 2670 O O . ARG A 1 366 ? -26.219 -6.405 14.500 1.00 81.00 366 ARG A O 1
ATOM 2677 N N . GLY A 1 367 ? -24.107 -6.808 13.805 1.00 79.50 367 GLY A N 1
ATOM 2678 C CA . GLY A 1 367 ? -24.275 -8.246 13.632 1.00 79.50 367 GLY A CA 1
ATOM 2679 C C . GLY A 1 367 ? -23.642 -8.792 12.360 1.00 79.50 367 GLY A C 1
ATOM 2680 O O . GLY A 1 367 ? -23.618 -8.148 11.306 1.00 79.50 367 GLY A O 1
ATOM 2681 N N . GLY A 1 368 ? -23.138 -10.015 12.457 1.00 85.44 368 GLY A N 1
ATOM 2682 C CA . GLY A 1 368 ? -22.810 -10.844 11.306 1.00 85.44 368 GLY A CA 1
ATOM 2683 C C . GLY A 1 368 ? -21.354 -10.749 10.863 1.00 85.44 368 GLY A C 1
ATOM 2684 O O . GLY A 1 368 ? -20.508 -10.119 11.494 1.00 85.44 368 GLY A O 1
ATOM 2685 N N . LYS A 1 369 ? -21.043 -11.430 9.756 1.00 89.94 369 LYS A N 1
ATOM 2686 C CA . LYS A 1 369 ? -19.675 -11.559 9.232 1.00 89.94 369 LYS A CA 1
ATOM 2687 C C . LYS A 1 369 ? -19.531 -11.003 7.821 1.00 89.94 369 LYS A C 1
ATOM 2689 O O . LYS A 1 369 ? -20.441 -11.179 7.007 1.00 89.94 369 LYS A O 1
ATOM 2694 N N . LEU A 1 370 ? -18.388 -10.397 7.534 1.00 91.19 370 LEU A N 1
ATOM 2695 C CA . LEU A 1 370 ? -17.912 -10.091 6.189 1.00 91.19 370 LEU A CA 1
ATOM 2696 C C . LEU A 1 370 ? -16.963 -11.193 5.720 1.00 91.19 370 LEU A C 1
ATOM 2698 O O . LEU A 1 370 ? -16.084 -11.591 6.480 1.00 91.19 370 LEU A O 1
ATOM 2702 N N . VAL A 1 371 ? -17.099 -11.662 4.484 1.00 92.31 371 VAL A N 1
ATOM 2703 C CA . VAL A 1 371 ? -16.171 -12.613 3.861 1.00 92.31 371 VAL A CA 1
ATOM 2704 C C . VAL A 1 371 ? -15.613 -12.017 2.573 1.00 92.31 371 VAL A C 1
ATOM 2706 O O . VAL A 1 371 ? -16.369 -11.715 1.651 1.00 92.31 371 VAL A O 1
ATOM 2709 N N . ALA A 1 372 ? -14.294 -11.880 2.483 1.00 88.88 372 ALA A N 1
ATOM 2710 C CA . ALA A 1 372 ? -13.604 -11.375 1.300 1.00 88.88 372 ALA A CA 1
ATOM 2711 C C . ALA A 1 372 ? -12.482 -12.331 0.875 1.00 88.88 372 ALA A C 1
ATOM 2713 O O . ALA A 1 372 ? -11.933 -13.056 1.702 1.00 88.88 372 ALA A O 1
ATOM 2714 N N . ALA A 1 373 ? -12.164 -12.375 -0.418 1.00 88.38 373 ALA A N 1
ATOM 2715 C CA . ALA A 1 373 ? -11.124 -13.258 -0.943 1.00 88.38 373 ALA A CA 1
ATOM 2716 C C . ALA A 1 373 ? -9.738 -12.597 -0.889 1.00 88.38 373 ALA A C 1
ATOM 2718 O O . ALA A 1 373 ? -9.598 -11.423 -1.229 1.00 88.38 373 ALA A O 1
ATOM 2719 N N . SER A 1 374 ? -8.715 -13.384 -0.554 1.00 84.81 374 SER A N 1
ATOM 2720 C CA . SER A 1 374 ? -7.298 -13.016 -0.633 1.00 84.81 374 SER A CA 1
ATOM 2721 C C . SER A 1 374 ? -6.537 -14.033 -1.484 1.00 84.81 374 SER A C 1
ATOM 2723 O O . SER A 1 374 ? -6.732 -15.234 -1.311 1.00 84.81 374 SER A O 1
ATOM 2725 N N . LEU A 1 375 ? -5.654 -13.583 -2.382 1.00 81.25 375 LEU A N 1
ATOM 2726 C CA . LEU A 1 375 ? -4.872 -14.467 -3.269 1.00 81.25 375 LEU A CA 1
ATOM 2727 C C . LEU A 1 375 ? -3.809 -15.305 -2.533 1.00 81.25 375 LEU A C 1
ATOM 2729 O O . LEU A 1 375 ? -3.271 -16.273 -3.064 1.00 81.25 375 LEU A O 1
ATOM 2733 N N . SER A 1 376 ? -3.487 -14.922 -1.302 1.00 80.94 376 SER A N 1
ATOM 2734 C CA . SER A 1 376 ? -2.562 -15.635 -0.427 1.00 80.94 376 SER A CA 1
ATOM 2735 C C . SER A 1 376 ? -2.881 -15.328 1.032 1.00 80.94 376 SER A C 1
ATOM 2737 O O . SER A 1 376 ? -3.513 -14.318 1.349 1.00 80.94 376 SER A O 1
ATOM 2739 N N . GLY A 1 377 ? -2.448 -16.193 1.946 1.00 83.88 377 GLY A N 1
ATOM 2740 C CA . GLY A 1 377 ? -2.457 -15.862 3.369 1.00 83.88 377 GLY A CA 1
ATOM 2741 C C . GLY A 1 377 ? -1.342 -14.879 3.751 1.00 83.88 377 GLY A C 1
ATOM 2742 O O . GLY A 1 377 ? -0.360 -14.760 3.008 1.00 83.88 377 GLY A O 1
ATOM 2743 N N . PRO A 1 378 ? -1.455 -14.190 4.902 1.00 87.12 378 PRO A N 1
ATOM 2744 C CA . PRO A 1 378 ? -0.396 -13.307 5.389 1.00 87.12 378 PRO A CA 1
ATOM 2745 C C . PRO A 1 378 ? 0.881 -14.097 5.710 1.00 87.12 378 PRO A C 1
ATOM 2747 O O . PRO A 1 378 ? 0.826 -15.288 6.026 1.00 87.12 378 PRO A O 1
ATOM 2750 N N . LYS A 1 379 ? 2.040 -13.434 5.656 1.00 84.00 379 LYS A N 1
ATOM 2751 C CA . LYS A 1 379 ? 3.330 -13.970 6.131 1.00 84.00 379 LYS A CA 1
ATOM 2752 C C . LYS A 1 379 ? 3.677 -13.487 7.530 1.00 84.00 379 LYS A C 1
ATOM 2754 O O . LYS A 1 379 ? 4.388 -14.176 8.259 1.00 84.00 379 LYS A O 1
ATOM 2759 N N . THR A 1 380 ? 3.146 -12.334 7.912 1.00 86.56 380 THR A N 1
ATOM 2760 C CA . THR A 1 380 ? 3.348 -11.735 9.224 1.00 86.56 380 THR A CA 1
ATOM 2761 C C . THR A 1 380 ? 2.106 -10.959 9.643 1.00 86.56 380 THR A C 1
ATOM 2763 O O . THR A 1 380 ? 1.350 -10.466 8.809 1.00 86.56 380 THR A O 1
ATOM 2766 N N . LEU A 1 381 ? 1.892 -10.866 10.949 1.00 90.06 381 LEU A N 1
ATOM 2767 C CA . LEU A 1 381 ? 0.914 -9.978 11.573 1.00 90.06 381 LEU A CA 1
ATOM 2768 C C . LEU A 1 381 ? 1.609 -8.757 12.198 1.00 90.06 381 LEU A C 1
ATOM 2770 O O . LEU A 1 381 ? 0.967 -7.961 12.876 1.00 90.06 381 LEU A O 1
ATOM 2774 N N . ASN A 1 382 ? 2.917 -8.593 11.966 1.00 90.12 382 ASN A N 1
ATOM 2775 C CA . ASN A 1 382 ? 3.683 -7.431 12.392 1.00 90.12 382 ASN A CA 1
ATOM 2776 C C . ASN A 1 382 ? 3.589 -6.304 11.349 1.00 90.12 382 ASN A C 1
ATOM 2778 O O . ASN A 1 382 ? 4.174 -6.440 10.272 1.00 90.12 382 ASN A O 1
ATOM 2782 N N . PRO A 1 383 ? 2.927 -5.171 11.658 1.00 87.94 383 PRO A N 1
ATOM 2783 C CA . PRO A 1 383 ? 2.721 -4.084 10.700 1.00 87.94 383 PRO A CA 1
ATOM 2784 C C . PRO A 1 383 ? 4.011 -3.365 10.269 1.00 87.94 383 PRO A C 1
ATOM 2786 O O . PRO A 1 383 ? 3.971 -2.569 9.337 1.00 87.94 383 PRO A O 1
ATOM 2789 N N . LEU A 1 384 ? 5.144 -3.594 10.944 1.00 84.25 384 LEU A N 1
ATOM 2790 C CA . LEU A 1 384 ? 6.406 -2.890 10.675 1.00 84.25 384 LEU A CA 1
ATOM 2791 C C . LEU A 1 384 ? 7.282 -3.585 9.629 1.00 84.25 384 LEU A C 1
ATOM 2793 O O . LEU A 1 384 ? 8.158 -2.941 9.056 1.00 84.25 384 LEU A O 1
ATOM 2797 N N . VAL A 1 385 ? 7.048 -4.876 9.385 1.00 81.25 385 VAL A N 1
ATOM 2798 C CA . VAL A 1 385 ? 7.858 -5.729 8.492 1.00 81.25 385 VAL A CA 1
ATOM 2799 C C . VAL A 1 385 ? 6.996 -6.418 7.426 1.00 81.25 385 VAL A C 1
ATOM 2801 O O . VAL A 1 385 ? 7.344 -7.476 6.910 1.00 81.25 385 VAL A O 1
ATOM 2804 N N . THR A 1 386 ? 5.828 -5.845 7.111 1.00 79.56 386 THR A N 1
ATOM 2805 C CA . THR A 1 386 ? 5.014 -6.286 5.970 1.00 79.56 386 THR A CA 1
ATOM 2806 C C . THR A 1 386 ? 5.643 -5.809 4.667 1.00 79.56 386 THR A C 1
ATOM 2808 O O . THR A 1 386 ? 5.923 -4.616 4.541 1.00 79.56 386 THR A O 1
ATOM 2811 N N . HIS A 1 387 ? 5.778 -6.694 3.679 1.00 73.50 387 HIS A N 1
ATOM 2812 C CA . HIS A 1 387 ? 6.323 -6.347 2.359 1.00 73.50 387 HIS A CA 1
ATOM 2813 C C . HIS A 1 387 ? 5.354 -6.675 1.208 1.00 73.50 387 HIS A C 1
ATOM 2815 O O . HIS A 1 387 ? 5.667 -6.446 0.040 1.00 73.50 387 HIS A O 1
ATOM 2821 N N . GLU A 1 388 ? 4.170 -7.198 1.529 1.00 73.50 388 GLU A N 1
ATOM 2822 C CA . GLU A 1 388 ? 3.187 -7.712 0.585 1.00 73.50 388 GLU A CA 1
ATOM 2823 C C . GLU A 1 388 ? 1.735 -7.447 1.024 1.00 73.50 388 GLU A C 1
ATOM 2825 O O . GLU A 1 388 ? 1.402 -7.434 2.214 1.00 73.50 388 GLU A O 1
ATOM 2830 N N . THR A 1 389 ? 0.842 -7.301 0.038 1.00 72.56 389 THR A N 1
ATOM 2831 C CA . THR A 1 389 ? -0.559 -6.887 0.232 1.00 72.56 389 THR A CA 1
ATOM 2832 C C . THR A 1 389 ? -1.348 -7.804 1.165 1.00 72.56 389 THR A C 1
ATOM 2834 O O . THR A 1 389 ? -2.097 -7.302 1.996 1.00 72.56 389 THR A O 1
ATOM 2837 N N . SER A 1 390 ? -1.154 -9.128 1.106 1.00 78.31 390 SER A N 1
ATOM 2838 C CA . SER A 1 390 ? -1.914 -10.068 1.947 1.00 78.31 390 SER A CA 1
ATOM 2839 C C . SER A 1 390 ? -1.665 -9.890 3.448 1.00 78.31 390 SER A C 1
ATOM 2841 O O . SER A 1 390 ? -2.550 -10.191 4.244 1.00 78.31 390 SER A O 1
ATOM 2843 N N . SER A 1 391 ? -0.487 -9.398 3.851 1.00 85.44 391 SER A N 1
ATOM 2844 C CA . SER A 1 391 ? -0.218 -9.051 5.254 1.00 85.44 391 SER A CA 1
ATOM 2845 C C . SER A 1 391 ? -0.713 -7.648 5.591 1.00 85.44 391 SER A C 1
ATOM 2847 O O . SER A 1 391 ? -1.310 -7.453 6.650 1.00 85.44 391 SER A O 1
ATOM 2849 N N . THR A 1 392 ? -0.523 -6.671 4.699 1.00 82.31 392 THR A N 1
ATOM 2850 C CA . THR A 1 392 ? -0.999 -5.293 4.911 1.00 82.31 392 THR A CA 1
ATOM 2851 C C . THR A 1 392 ? -2.525 -5.212 5.016 1.00 82.31 392 THR A C 1
ATOM 2853 O O . THR A 1 392 ? -3.039 -4.491 5.871 1.00 82.31 392 THR A O 1
ATOM 2856 N N . ASP A 1 393 ? -3.264 -5.996 4.227 1.00 79.62 393 ASP A N 1
ATOM 2857 C CA . ASP A 1 393 ? -4.725 -6.065 4.303 1.00 79.62 393 ASP A CA 1
ATOM 2858 C C . ASP A 1 393 ? -5.197 -6.467 5.695 1.00 79.62 393 ASP A C 1
ATOM 2860 O O . ASP A 1 393 ? -6.085 -5.824 6.245 1.00 79.62 393 ASP A O 1
ATOM 2864 N N . VAL A 1 394 ? -4.560 -7.473 6.296 1.00 88.06 394 VAL A N 1
ATOM 2865 C CA . VAL A 1 394 ? -4.908 -7.976 7.628 1.00 88.06 394 VAL A CA 1
ATOM 2866 C C . VAL A 1 394 ? -4.461 -7.001 8.718 1.00 88.06 394 VAL A C 1
ATOM 2868 O O . VAL A 1 394 ? -5.266 -6.621 9.568 1.00 88.06 394 VAL A O 1
ATOM 2871 N N . THR A 1 395 ? -3.202 -6.553 8.697 1.00 90.44 395 THR A N 1
ATOM 2872 C CA . THR A 1 395 ? -2.661 -5.669 9.746 1.00 90.44 395 THR A CA 1
ATOM 2873 C C . THR A 1 395 ? -3.338 -4.297 9.755 1.00 90.44 395 THR A C 1
ATOM 2875 O O . THR A 1 395 ? -3.541 -3.726 10.829 1.00 90.44 395 THR A O 1
ATOM 2878 N N . SER A 1 396 ? -3.806 -3.805 8.601 1.00 87.50 396 SER A N 1
ATOM 2879 C CA . SER A 1 396 ? -4.591 -2.566 8.511 1.00 87.50 396 SER A CA 1
ATOM 2880 C C . SER A 1 396 ? -5.924 -2.613 9.265 1.00 87.50 396 SER A C 1
ATOM 2882 O O . SER A 1 396 ? -6.437 -1.569 9.656 1.00 87.50 396 SER A O 1
ATOM 2884 N N . GLN A 1 397 ? -6.479 -3.809 9.493 1.00 91.56 397 GLN A N 1
ATOM 2885 C CA . GLN A 1 397 ? -7.710 -3.995 10.268 1.00 91.56 397 GLN A CA 1
ATOM 2886 C C . GLN A 1 397 ? -7.447 -4.083 11.777 1.00 91.56 397 GLN A C 1
ATOM 2888 O O . GLN A 1 397 ? -8.371 -3.902 12.569 1.00 91.56 397 GLN A O 1
ATOM 2893 N N . ILE A 1 398 ? -6.201 -4.368 12.165 1.00 94.31 398 ILE A N 1
ATOM 2894 C CA . ILE A 1 398 ? -5.784 -4.594 13.554 1.00 94.31 398 ILE A CA 1
ATOM 2895 C C . ILE A 1 398 ? -5.226 -3.315 14.185 1.00 94.31 398 ILE A C 1
ATOM 2897 O O . ILE A 1 398 ? -5.385 -3.104 15.387 1.00 94.31 398 ILE A O 1
ATOM 2901 N N . HIS A 1 399 ? -4.613 -2.421 13.405 1.00 93.94 399 HIS A N 1
ATOM 2902 C CA . HIS A 1 399 ? -3.914 -1.241 13.924 1.00 93.94 399 HIS A CA 1
ATOM 2903 C C . HIS A 1 399 ? -4.500 0.085 13.422 1.00 93.94 399 HIS A C 1
ATOM 2905 O O . HIS A 1 399 ? -5.031 0.166 12.319 1.00 93.94 399 HIS A O 1
ATOM 2911 N N . SER A 1 400 ? -4.358 1.146 14.226 1.00 93.19 400 SER A N 1
ATOM 2912 C CA . SER A 1 400 ? -4.695 2.527 13.840 1.00 93.19 400 SER A CA 1
ATOM 2913 C C . SER A 1 400 ? -3.444 3.379 13.606 1.00 93.19 400 SER A C 1
ATOM 2915 O O . SER A 1 400 ? -2.343 3.035 14.040 1.00 93.19 400 SER A O 1
ATOM 2917 N N . THR A 1 401 ? -3.621 4.506 12.923 1.00 93.19 401 THR A N 1
ATOM 2918 C CA . THR A 1 401 ? -2.563 5.447 12.531 1.00 93.19 401 THR A CA 1
ATOM 2919 C C . THR A 1 401 ? -2.747 6.799 13.222 1.00 93.19 401 THR A C 1
ATOM 2921 O O . THR A 1 401 ? -3.839 7.132 13.692 1.00 93.19 401 THR A O 1
ATOM 2924 N N . VAL A 1 402 ? -1.674 7.592 13.311 1.00 95.44 402 VAL A N 1
ATOM 2925 C CA . VAL A 1 402 ? -1.718 8.910 13.971 1.00 95.44 402 VAL A CA 1
ATOM 2926 C C . VAL A 1 402 ? -2.660 9.853 13.225 1.00 95.44 402 VAL A C 1
ATOM 2928 O O . VAL A 1 402 ? -3.532 10.463 13.839 1.00 95.44 402 VAL A O 1
ATOM 2931 N N . LEU A 1 403 ? -2.524 9.920 11.903 1.00 93.38 403 LEU A N 1
ATOM 2932 C CA . LEU A 1 403 ? -3.445 10.619 11.008 1.00 93.38 403 LEU A CA 1
ATOM 2933 C C . LEU A 1 403 ? -4.065 9.632 10.024 1.00 93.38 403 LEU A C 1
ATOM 2935 O O . LEU A 1 403 ? -3.540 8.539 9.821 1.00 93.38 403 LEU A O 1
ATOM 2939 N N . GLU A 1 404 ? -5.189 10.005 9.427 1.00 87.12 404 GLU A N 1
ATOM 2940 C CA . GLU A 1 404 ? -5.878 9.199 8.420 1.00 87.12 404 GLU A CA 1
ATOM 2941 C C . GLU A 1 404 ? -5.928 9.944 7.088 1.00 87.12 404 GLU A C 1
ATOM 2943 O O . GLU A 1 404 ? -5.829 11.168 7.041 1.00 87.12 404 GLU A O 1
ATOM 2948 N N . ILE A 1 405 ? -6.105 9.202 5.998 1.00 80.44 405 ILE A N 1
ATOM 2949 C CA . ILE A 1 405 ? -6.455 9.778 4.700 1.00 80.44 405 ILE A CA 1
ATOM 2950 C C . ILE A 1 405 ? -7.955 9.624 4.496 1.00 80.44 405 ILE A C 1
ATOM 2952 O O . ILE A 1 405 ? -8.498 8.527 4.666 1.00 80.44 405 ILE A O 1
ATOM 2956 N N . ASN A 1 406 ? -8.617 10.714 4.117 1.00 78.81 406 ASN A N 1
ATOM 2957 C CA . ASN A 1 406 ? -10.021 10.675 3.772 1.00 78.81 406 ASN A CA 1
ATOM 2958 C C . ASN A 1 406 ? -10.207 9.835 2.498 1.00 78.81 406 ASN A C 1
ATOM 2960 O O . ASN A 1 406 ? -9.645 10.157 1.450 1.00 78.81 406 ASN A O 1
ATOM 2964 N N . PRO A 1 407 ? -11.009 8.771 2.547 1.00 71.56 407 PRO A N 1
ATOM 2965 C CA . PRO A 1 407 ? -11.139 7.842 1.428 1.00 71.56 407 PRO A CA 1
ATOM 2966 C C . PRO A 1 407 ? -12.037 8.363 0.286 1.00 71.56 407 PRO A C 1
ATOM 2968 O O . PRO A 1 407 ? -12.135 7.725 -0.761 1.00 71.56 407 PRO A O 1
ATOM 2971 N N . LEU A 1 408 ? -12.681 9.527 0.443 1.00 71.38 408 LEU A N 1
ATOM 2972 C CA . LEU A 1 408 ? -13.454 10.210 -0.604 1.00 71.38 408 LEU A CA 1
ATOM 2973 C C . LEU A 1 408 ? -12.723 11.415 -1.218 1.00 71.38 408 LEU A C 1
ATOM 2975 O O . LEU A 1 408 ? -12.936 11.698 -2.403 1.00 71.38 408 LEU A O 1
ATOM 2979 N N . THR A 1 409 ? -11.869 12.106 -0.452 1.00 73.88 409 THR A N 1
ATOM 2980 C CA . THR A 1 409 ? -11.151 13.321 -0.891 1.00 73.88 409 THR A CA 1
ATOM 2981 C C . THR A 1 409 ? -9.635 13.159 -1.032 1.00 73.88 409 THR A C 1
ATOM 2983 O O . THR A 1 409 ? -9.017 13.967 -1.718 1.00 73.88 409 THR A O 1
ATOM 2986 N N . ALA A 1 410 ? -9.039 12.116 -0.444 1.00 72.75 410 ALA A N 1
ATOM 2987 C CA . ALA A 1 410 ? -7.593 11.892 -0.305 1.00 72.75 410 ALA A CA 1
ATOM 2988 C C . ALA A 1 410 ? -6.832 12.912 0.557 1.00 72.75 410 ALA A C 1
ATOM 2990 O O . ALA A 1 410 ? -5.593 12.962 0.539 1.00 72.75 410 ALA A O 1
ATOM 2991 N N . GLU A 1 411 ? -7.553 13.734 1.308 1.00 79.19 411 GLU A N 1
ATOM 2992 C CA . GLU A 1 411 ? -6.955 14.719 2.200 1.00 79.19 411 GLU A CA 1
ATOM 2993 C C . GLU A 1 411 ? -6.527 14.074 3.518 1.00 79.19 411 GLU A C 1
ATOM 2995 O O . GLU A 1 411 ? -7.115 13.091 3.970 1.00 79.19 411 GLU A O 1
ATOM 3000 N N . VAL A 1 412 ? -5.484 14.629 4.135 1.00 85.31 412 VAL A N 1
ATOM 3001 C CA . VAL A 1 412 ? -5.064 14.227 5.480 1.00 85.31 412 VAL A CA 1
ATOM 3002 C C . VAL A 1 412 ? -6.084 14.751 6.486 1.00 85.31 412 VAL A C 1
ATOM 3004 O O . VAL A 1 412 ? -6.396 15.940 6.489 1.00 85.31 412 VAL A O 1
ATOM 3007 N N . GLU A 1 413 ? -6.569 13.882 7.362 1.00 89.38 413 GLU A N 1
ATOM 3008 C CA . GLU A 1 413 ? -7.557 14.211 8.383 1.00 89.38 413 GLU A CA 1
ATOM 3009 C C . GLU A 1 413 ? -7.188 13.618 9.759 1.00 89.38 413 GLU A C 1
ATOM 3011 O O . GLU A 1 413 ? -6.332 12.728 9.851 1.00 89.38 413 GLU A O 1
ATOM 3016 N N . PRO A 1 414 ? -7.819 14.092 10.851 1.00 93.56 414 PRO A N 1
ATOM 3017 C CA . PRO A 1 414 ? -7.554 13.589 12.197 1.00 93.56 414 PRO A CA 1
ATOM 3018 C C . PRO A 1 414 ? -7.716 12.066 12.327 1.00 93.56 414 PRO A C 1
ATOM 3020 O O . PRO A 1 414 ? -8.741 11.510 11.936 1.00 93.56 414 PRO A O 1
ATOM 3023 N N . GLY A 1 415 ? -6.734 11.393 12.923 1.00 93.19 415 GLY A N 1
ATOM 3024 C CA . GLY A 1 415 ? -6.748 9.963 13.255 1.00 93.19 415 GLY A CA 1
ATOM 3025 C C . GLY A 1 415 ? -6.764 9.761 14.770 1.00 93.19 415 GLY A C 1
ATOM 3026 O O . GLY A 1 415 ? -7.626 10.320 15.457 1.00 93.19 415 GLY A O 1
ATOM 3027 N N . LEU A 1 416 ? -5.791 9.002 15.293 1.00 96.12 416 LEU A N 1
ATOM 3028 C CA . LEU A 1 416 ? -5.488 8.979 16.732 1.00 96.12 416 LEU A CA 1
ATOM 3029 C C . LEU A 1 416 ? -5.117 10.377 17.251 1.00 96.12 416 LEU A C 1
ATOM 3031 O O . LEU A 1 416 ? -5.443 10.705 18.389 1.00 96.12 416 LEU A O 1
ATOM 3035 N N . ALA A 1 417 ? -4.479 11.209 16.420 1.00 96.69 417 ALA A N 1
ATOM 3036 C CA . ALA A 1 417 ? -4.354 12.640 16.658 1.00 96.69 417 ALA A CA 1
ATOM 3037 C C . ALA A 1 417 ? -5.632 13.366 16.220 1.00 96.69 417 ALA A C 1
ATOM 3039 O O . ALA A 1 417 ? -6.056 13.252 15.069 1.00 96.69 417 ALA A O 1
ATOM 3040 N N . LYS A 1 418 ? -6.240 14.128 17.135 1.00 94.56 418 LYS A N 1
ATOM 3041 C CA . LYS A 1 418 ? -7.428 14.953 16.872 1.00 94.56 418 LYS A CA 1
ATOM 3042 C C . LYS A 1 418 ? -7.102 16.278 16.184 1.00 94.56 418 LYS A C 1
ATOM 3044 O O . LYS A 1 418 ? -7.960 16.825 15.499 1.00 94.56 418 LYS A O 1
ATOM 3049 N N . SER A 1 419 ? -5.882 16.781 16.354 1.00 95.81 419 SER A N 1
ATOM 3050 C CA . SER A 1 419 ? -5.408 18.022 15.739 1.00 95.81 419 SER A CA 1
ATOM 3051 C C . SER A 1 419 ? -3.880 18.070 15.683 1.00 95.81 419 SER A C 1
ATOM 3053 O O . SER A 1 419 ? -3.188 17.267 16.319 1.00 95.81 419 SER A O 1
ATOM 3055 N N . TRP A 1 420 ? -3.356 19.020 14.908 1.00 96.94 420 TRP A N 1
ATOM 3056 C CA . TRP A 1 420 ? -1.936 19.345 14.859 1.00 96.94 420 TRP A CA 1
ATOM 3057 C C . TRP A 1 420 ? -1.710 20.836 14.588 1.00 96.94 420 TRP A C 1
ATOM 3059 O O . TRP A 1 420 ? -2.567 21.511 14.018 1.00 96.94 420 TRP A O 1
ATOM 3069 N N . GLU A 1 421 ? -0.532 21.331 14.957 1.00 96.88 421 GLU A N 1
ATOM 3070 C CA . GLU A 1 421 ? -0.103 22.720 14.781 1.00 96.88 421 GLU A CA 1
ATOM 3071 C C . GLU A 1 421 ? 1.275 22.759 14.118 1.00 96.88 421 GLU A C 1
ATOM 3073 O O . GLU A 1 421 ? 2.168 22.015 14.519 1.00 96.88 421 GLU A O 1
ATOM 3078 N N . ILE A 1 422 ? 1.463 23.626 13.120 1.00 96.00 422 ILE A N 1
ATOM 3079 C CA . ILE A 1 422 ? 2.739 23.795 12.406 1.00 96.00 422 ILE A CA 1
ATOM 3080 C C . ILE A 1 422 ? 3.373 25.114 12.847 1.00 96.00 422 ILE A C 1
ATOM 3082 O O . ILE A 1 422 ? 2.721 26.156 12.790 1.00 96.00 422 ILE A O 1
ATOM 3086 N N . SER A 1 423 ? 4.637 25.079 13.267 1.00 96.88 423 SER A N 1
ATOM 3087 C CA . SER A 1 423 ? 5.394 26.280 13.635 1.00 96.88 423 SER A CA 1
ATOM 3088 C C . SER A 1 423 ? 5.593 27.232 12.448 1.00 96.88 423 SER A C 1
ATOM 3090 O O . SER A 1 423 ? 5.578 26.819 11.288 1.00 96.88 423 SER A O 1
ATOM 3092 N N . GLU A 1 424 ? 5.842 28.516 12.726 1.00 95.25 424 GLU A N 1
ATOM 3093 C CA . GLU A 1 424 ? 6.066 29.537 11.686 1.00 95.25 424 GLU A CA 1
ATOM 3094 C C . GLU A 1 424 ? 7.243 29.200 10.756 1.00 95.25 424 GLU A C 1
ATOM 3096 O O . GLU A 1 424 ? 7.173 29.423 9.547 1.00 95.25 424 GLU A O 1
ATOM 3101 N N . ASP A 1 425 ? 8.308 28.605 11.303 1.00 94.12 425 ASP A N 1
ATOM 3102 C CA . ASP A 1 425 ? 9.474 28.138 10.544 1.00 94.12 425 ASP A CA 1
ATOM 3103 C C . ASP A 1 425 ? 9.232 26.815 9.793 1.00 94.12 425 ASP A C 1
ATOM 3105 O O . ASP A 1 425 ? 10.096 26.375 9.033 1.00 94.12 425 ASP A O 1
ATOM 3109 N N . LYS A 1 426 ? 8.058 26.194 9.986 1.00 95.00 426 LYS A N 1
ATOM 3110 C CA . LYS A 1 426 ? 7.613 24.924 9.392 1.00 95.00 426 LYS A CA 1
ATOM 3111 C C . LYS A 1 426 ? 8.487 23.715 9.737 1.00 95.00 426 LYS A C 1
ATOM 3113 O O . LYS A 1 426 ? 8.403 22.695 9.054 1.00 95.00 426 LYS A O 1
ATOM 3118 N N . LYS A 1 427 ? 9.315 23.815 10.782 1.00 95.00 427 LYS A N 1
ATOM 3119 C CA . LYS A 1 427 ? 10.218 22.744 11.236 1.00 95.00 427 LYS A CA 1
ATOM 3120 C C . LYS A 1 427 ? 9.688 21.948 12.420 1.00 95.00 427 LYS A C 1
ATOM 3122 O O . LYS A 1 427 ? 10.253 20.918 12.760 1.00 95.00 427 LYS A O 1
ATOM 3127 N N . THR A 1 428 ? 8.632 22.416 13.075 1.00 96.44 428 THR A N 1
ATOM 3128 C CA . THR A 1 428 ? 8.014 21.716 14.201 1.00 96.44 428 THR A CA 1
ATOM 3129 C C . THR A 1 428 ? 6.538 21.506 13.921 1.00 96.44 428 THR A C 1
ATOM 3131 O O . THR A 1 428 ? 5.826 22.454 13.591 1.00 96.44 428 THR A O 1
ATOM 3134 N N . ILE A 1 429 ? 6.074 20.269 14.087 1.00 96.75 429 ILE A N 1
ATOM 3135 C CA . ILE A 1 429 ? 4.648 19.949 14.112 1.00 96.75 429 ILE A CA 1
ATOM 3136 C C . ILE A 1 429 ? 4.298 19.349 15.468 1.00 96.75 429 ILE A C 1
ATOM 3138 O O . ILE A 1 429 ? 4.869 18.335 15.864 1.00 96.75 429 ILE A O 1
ATOM 3142 N N . THR A 1 430 ? 3.364 19.975 16.177 1.00 97.88 430 THR A N 1
ATOM 3143 C CA . THR A 1 430 ? 2.822 19.470 17.444 1.00 97.88 430 THR A CA 1
ATOM 3144 C C . THR A 1 430 ? 1.544 18.698 17.152 1.00 97.88 430 THR A C 1
ATOM 3146 O O . THR A 1 430 ? 0.667 19.227 16.481 1.00 97.88 430 THR A O 1
ATOM 3149 N N . PHE A 1 431 ? 1.428 17.464 17.638 1.00 98.25 431 PHE A N 1
ATOM 3150 C CA . PHE A 1 431 ? 0.251 16.612 17.475 1.00 98.25 431 PHE A CA 1
ATOM 3151 C C . PHE A 1 431 ? -0.445 16.411 18.818 1.00 98.25 431 PHE A C 1
ATOM 3153 O O . PHE A 1 431 ? 0.215 16.109 19.815 1.00 98.25 431 PHE A O 1
ATOM 3160 N N . HIS A 1 432 ? -1.775 16.502 18.819 1.00 97.94 432 HIS A N 1
ATOM 3161 C CA . HIS A 1 432 ? -2.613 16.264 19.993 1.00 97.94 432 HIS A CA 1
ATOM 3162 C C . HIS A 1 432 ? -3.433 14.991 19.795 1.00 97.94 432 HIS A C 1
ATOM 3164 O O . HIS A 1 432 ? -4.248 14.906 18.877 1.00 97.94 432 HIS A O 1
ATOM 3170 N N . LEU A 1 433 ? -3.206 13.994 20.642 1.00 97.44 433 LEU A N 1
ATOM 3171 C CA . LEU A 1 433 ? -3.874 12.698 20.653 1.00 97.44 433 LEU A CA 1
ATOM 3172 C C . LEU A 1 433 ? -5.265 12.780 21.290 1.00 97.44 433 LEU A C 1
ATOM 3174 O O . LEU A 1 433 ? -5.572 13.665 22.090 1.00 97.44 433 LEU A O 1
ATOM 3178 N N . ARG A 1 434 ? -6.117 11.829 20.917 1.00 94.62 434 ARG A N 1
ATOM 3179 C CA . ARG A 1 434 ? -7.405 11.574 21.564 1.00 94.62 434 ARG A CA 1
ATOM 3180 C C . ARG A 1 434 ? -7.188 10.938 22.929 1.00 94.62 434 ARG A C 1
ATOM 3182 O O . ARG A 1 434 ? -6.407 9.999 23.068 1.00 94.62 434 ARG A O 1
ATOM 3189 N N . GLU A 1 435 ? -7.923 11.416 23.923 1.00 88.12 435 GLU A N 1
ATOM 3190 C CA . GLU A 1 435 ? -7.823 10.903 25.287 1.00 88.12 435 GLU A CA 1
ATOM 3191 C C . GLU A 1 435 ? -8.601 9.594 25.463 1.00 88.12 435 GLU A C 1
ATOM 3193 O O . GLU A 1 435 ? -9.656 9.374 24.862 1.00 88.12 435 GLU A O 1
ATOM 3198 N N . GLY A 1 436 ? -8.067 8.699 26.299 1.00 81.62 436 GLY A N 1
ATOM 3199 C CA . GLY A 1 436 ? -8.691 7.426 26.672 1.00 81.62 436 GLY A CA 1
ATOM 3200 C C . GLY A 1 436 ? -8.928 6.436 25.526 1.00 81.62 436 GLY A C 1
ATOM 3201 O O . GLY A 1 436 ? -9.737 5.522 25.677 1.00 81.62 436 GLY A O 1
ATOM 3202 N N . VAL A 1 437 ? -8.231 6.588 24.394 1.00 92.69 437 VAL A N 1
ATOM 3203 C CA . VAL A 1 437 ? -8.107 5.510 23.401 1.00 92.69 437 VAL A CA 1
ATOM 3204 C C . VAL A 1 437 ? -7.390 4.323 24.041 1.00 92.69 437 VAL A C 1
ATOM 3206 O O . VAL A 1 437 ? -6.491 4.494 24.866 1.00 92.69 437 VAL A O 1
ATOM 3209 N N . LYS A 1 438 ? -7.794 3.109 23.667 1.00 90.19 438 LYS A N 1
ATOM 3210 C CA . LYS A 1 438 ? -7.238 1.865 24.195 1.00 90.19 438 LYS A CA 1
ATOM 3211 C C . LYS A 1 438 ? -6.862 0.907 23.078 1.00 90.19 438 LYS A C 1
ATOM 3213 O O . LYS A 1 438 ? -7.441 0.924 21.991 1.00 90.19 438 LYS A O 1
ATOM 3218 N N . PHE A 1 439 ? -5.903 0.045 23.375 1.00 95.50 439 PHE A N 1
ATOM 3219 C CA . PHE A 1 439 ? -5.639 -1.151 22.595 1.00 95.50 439 PHE A CA 1
ATOM 3220 C C . PHE A 1 439 ? -6.704 -2.228 22.855 1.00 95.50 439 PHE A C 1
ATOM 3222 O O . PHE A 1 439 ? -7.483 -2.151 23.805 1.00 95.50 439 PHE A O 1
ATOM 3229 N N . SER A 1 440 ? -6.731 -3.258 22.011 1.00 91.31 440 SER A N 1
ATOM 3230 C CA . SER A 1 440 ? -7.702 -4.360 22.042 1.00 91.31 440 SER A CA 1
ATOM 3231 C C . SER A 1 440 ? -7.653 -5.231 23.302 1.00 91.31 440 SER A C 1
ATOM 3233 O O . SER A 1 440 ? -8.554 -6.042 23.520 1.00 91.31 440 SER A O 1
ATOM 3235 N N . ASP A 1 441 ? -6.614 -5.079 24.121 1.00 84.62 441 ASP A N 1
ATOM 3236 C CA . ASP A 1 441 ? -6.448 -5.711 25.432 1.00 84.62 441 ASP A CA 1
ATOM 3237 C C . ASP A 1 441 ? -6.855 -4.791 26.604 1.00 84.62 441 ASP A C 1
ATOM 3239 O O . ASP A 1 441 ? -6.740 -5.174 27.768 1.00 84.62 441 ASP A O 1
ATOM 3243 N N . GLY A 1 442 ? -7.335 -3.580 26.304 1.00 85.12 442 GLY A N 1
ATOM 3244 C CA . GLY A 1 442 ? -7.791 -2.585 27.268 1.00 85.12 442 GLY A CA 1
ATOM 3245 C C . GLY A 1 442 ? -6.707 -1.644 27.804 1.00 85.12 442 GLY A C 1
ATOM 3246 O O . GLY A 1 442 ? -7.053 -0.737 28.572 1.00 85.12 442 GLY A O 1
ATOM 3247 N N . HIS A 1 443 ? -5.435 -1.807 27.413 1.00 88.56 443 HIS A N 1
ATOM 3248 C CA . HIS A 1 443 ? -4.368 -0.882 27.812 1.00 88.56 443 HIS A CA 1
ATOM 3249 C C . HIS A 1 443 ? -4.564 0.502 27.170 1.00 88.56 443 HIS A C 1
ATOM 3251 O O . HIS A 1 443 ? -4.896 0.569 25.984 1.00 88.56 443 HIS A O 1
ATOM 3257 N N . PRO A 1 444 ? -4.358 1.610 27.911 1.00 91.38 444 PRO A N 1
ATOM 3258 C CA . PRO A 1 444 ? -4.403 2.955 27.342 1.00 91.38 444 PRO A CA 1
ATOM 3259 C C . PRO A 1 444 ? -3.353 3.142 26.243 1.00 91.38 444 PRO A C 1
ATOM 3261 O O . PRO A 1 444 ? -2.214 2.716 26.414 1.00 91.38 444 PRO A O 1
ATOM 3264 N N . LEU A 1 445 ? -3.735 3.806 25.153 1.00 95.56 445 LEU A N 1
ATOM 3265 C CA . LEU A 1 445 ? -2.827 4.266 24.106 1.00 95.56 445 LEU A CA 1
ATOM 3266 C C . LEU A 1 445 ? -2.433 5.715 24.403 1.00 95.56 445 LEU A C 1
ATOM 3268 O O . LEU A 1 445 ? -3.305 6.582 24.495 1.00 95.56 445 LEU A O 1
ATOM 3272 N N . THR A 1 446 ? -1.134 5.982 24.535 1.00 95.06 446 THR A N 1
ATOM 3273 C CA . THR A 1 446 ? -0.606 7.323 24.846 1.00 95.06 446 THR A CA 1
ATOM 3274 C C . THR A 1 446 ? 0.489 7.748 23.865 1.00 95.06 446 THR A C 1
ATOM 3276 O O . THR A 1 446 ? 0.898 7.000 22.971 1.00 95.06 446 THR A O 1
ATOM 3279 N N . ALA A 1 447 ? 1.016 8.961 24.046 1.00 94.50 447 ALA A N 1
ATOM 3280 C CA . ALA A 1 447 ? 2.197 9.437 23.336 1.00 94.50 447 ALA A CA 1
ATOM 3281 C C . ALA A 1 447 ? 3.412 8.507 23.518 1.00 94.50 447 ALA A C 1
ATOM 3283 O O . ALA A 1 447 ? 4.258 8.448 22.631 1.00 94.50 447 ALA A O 1
ATOM 3284 N N . ASP A 1 448 ? 3.498 7.732 24.608 1.00 92.44 448 ASP A N 1
ATOM 3285 C CA . ASP A 1 448 ? 4.601 6.784 24.806 1.00 92.44 448 ASP A CA 1
ATOM 3286 C C . ASP A 1 448 ? 4.594 5.645 23.778 1.00 92.44 448 ASP A C 1
ATOM 3288 O O . ASP A 1 448 ? 5.670 5.203 23.372 1.00 92.44 448 ASP A O 1
ATOM 3292 N N . ASP A 1 449 ? 3.418 5.187 23.337 1.00 96.88 449 ASP A N 1
ATOM 3293 C CA . ASP A 1 449 ? 3.281 4.159 22.296 1.00 96.88 449 ASP A CA 1
ATOM 3294 C C . ASP A 1 449 ? 3.616 4.716 20.913 1.00 96.88 449 ASP A C 1
ATOM 3296 O O . ASP A 1 449 ? 4.294 4.067 20.111 1.00 96.88 449 ASP A O 1
ATOM 3300 N N . VAL A 1 450 ? 3.187 5.954 20.646 1.00 96.00 450 VAL A N 1
ATOM 3301 C CA . VAL A 1 450 ? 3.501 6.660 19.398 1.00 96.00 450 VAL A CA 1
ATOM 3302 C C . VAL A 1 450 ? 5.007 6.878 19.278 1.00 96.00 450 VAL A C 1
ATOM 3304 O O . VAL A 1 450 ? 5.604 6.531 18.260 1.00 96.00 450 VAL A O 1
ATOM 3307 N N . LEU A 1 451 ? 5.646 7.389 20.332 1.00 91.19 451 LEU A N 1
ATOM 3308 C CA . LEU A 1 451 ? 7.086 7.637 20.350 1.00 91.19 451 LEU A CA 1
ATOM 3309 C C . LEU A 1 451 ? 7.896 6.347 20.327 1.00 91.19 451 LEU A C 1
ATOM 3311 O O . LEU A 1 451 ? 8.913 6.303 19.646 1.00 91.19 451 LEU A O 1
ATOM 3315 N N . PHE A 1 452 ? 7.440 5.292 21.003 1.00 88.75 452 PHE A N 1
ATOM 3316 C CA . PHE A 1 452 ? 8.051 3.971 20.882 1.00 88.75 452 PHE A CA 1
ATOM 3317 C C . PHE A 1 452 ? 7.998 3.463 19.436 1.00 88.75 452 PHE A C 1
ATOM 3319 O O . PHE A 1 452 ? 9.007 3.032 18.882 1.00 88.75 452 PHE A O 1
ATOM 3326 N N . THR A 1 453 ? 6.840 3.582 18.787 1.00 92.81 453 THR A N 1
ATOM 3327 C CA . THR A 1 453 ? 6.684 3.189 17.383 1.00 92.81 453 THR A CA 1
ATOM 3328 C C . THR A 1 453 ? 7.611 3.998 16.469 1.00 92.81 453 THR A C 1
ATOM 3330 O O . THR A 1 453 ? 8.279 3.435 15.607 1.00 92.81 453 THR A O 1
ATOM 3333 N N . LEU A 1 454 ? 7.686 5.318 16.644 1.00 89.88 454 LEU A N 1
ATOM 3334 C CA . LEU A 1 454 ? 8.467 6.186 15.762 1.00 89.88 454 LEU A CA 1
ATOM 3335 C C . LEU A 1 454 ? 9.975 6.103 16.035 1.00 89.88 454 LEU A C 1
ATOM 3337 O O . LEU A 1 454 ? 10.746 5.822 15.121 1.00 89.88 454 LEU A O 1
ATOM 3341 N N . ASN A 1 455 ? 10.405 6.317 17.278 1.00 84.94 455 ASN A N 1
ATOM 3342 C CA . ASN A 1 455 ? 11.821 6.415 17.636 1.00 84.94 455 ASN A CA 1
ATOM 3343 C C . ASN A 1 455 ? 12.489 5.042 17.763 1.00 84.94 455 ASN A C 1
ATOM 3345 O O . ASN A 1 455 ? 13.575 4.837 17.224 1.00 84.94 455 ASN A O 1
ATOM 3349 N N . ASP A 1 456 ? 11.856 4.111 18.480 1.00 78.38 456 ASP A N 1
ATOM 3350 C CA . ASP A 1 456 ? 12.493 2.847 18.868 1.00 78.38 456 ASP A CA 1
ATOM 3351 C C . ASP A 1 456 ? 12.316 1.737 17.817 1.00 78.38 456 ASP A C 1
ATOM 3353 O O . ASP A 1 456 ? 13.064 0.752 17.833 1.00 78.38 456 ASP A O 1
ATOM 3357 N N . LEU A 1 457 ? 11.351 1.900 16.900 1.00 83.62 457 LEU A N 1
ATOM 3358 C CA . LEU A 1 457 ? 11.058 0.949 15.827 1.00 83.62 457 LEU A CA 1
ATOM 3359 C C . LEU A 1 457 ? 11.292 1.531 14.432 1.00 83.62 457 LEU A C 1
ATOM 3361 O O . LEU A 1 457 ? 12.160 1.040 13.725 1.00 83.62 457 LEU A O 1
ATOM 3365 N N . VAL A 1 458 ? 10.557 2.568 14.018 1.00 85.31 458 VAL A N 1
ATOM 3366 C CA . VAL A 1 458 ? 10.636 3.077 12.634 1.00 85.31 458 VAL A CA 1
ATOM 3367 C C . VAL A 1 458 ? 11.989 3.717 12.324 1.00 85.31 458 VAL A C 1
ATOM 3369 O O . VAL A 1 458 ? 12.580 3.432 11.287 1.00 85.31 458 VAL A O 1
ATOM 3372 N N . LEU A 1 459 ? 12.504 4.579 13.202 1.00 82.38 459 LEU A N 1
ATOM 3373 C CA . LEU A 1 459 ? 13.794 5.243 12.986 1.00 82.38 459 LEU A CA 1
ATOM 3374 C C . LEU A 1 459 ? 15.001 4.371 13.358 1.00 82.38 459 LEU A C 1
ATOM 3376 O O . LEU A 1 459 ? 16.137 4.720 13.015 1.00 82.38 459 LEU A O 1
ATOM 3380 N N . ASN A 1 460 ? 14.766 3.235 14.016 1.00 77.00 460 ASN A N 1
ATOM 3381 C CA . ASN A 1 460 ? 15.808 2.318 14.443 1.00 77.00 460 ASN A CA 1
ATOM 3382 C C . ASN A 1 460 ? 16.432 1.604 13.226 1.00 77.00 460 ASN A C 1
ATOM 3384 O O . ASN A 1 460 ? 15.738 0.852 12.545 1.00 77.00 460 ASN A O 1
ATOM 3388 N N . PRO A 1 461 ? 17.733 1.805 12.940 1.00 72.56 461 PRO A N 1
ATOM 3389 C CA . PRO A 1 461 ? 18.384 1.196 11.780 1.00 72.56 461 PRO A CA 1
ATOM 3390 C C . PRO A 1 461 ? 18.487 -0.335 11.863 1.00 72.56 461 PRO A C 1
ATOM 3392 O O . PRO A 1 461 ? 18.710 -0.968 10.834 1.00 72.56 461 PRO A O 1
ATOM 3395 N N . ASP A 1 462 ? 18.322 -0.924 13.052 1.00 68.56 462 ASP A N 1
ATOM 3396 C CA . ASP A 1 462 ? 18.351 -2.377 13.254 1.00 68.56 462 ASP A CA 1
ATOM 3397 C C . ASP A 1 462 ? 16.989 -3.041 12.975 1.00 68.56 462 ASP A C 1
ATOM 3399 O O . ASP A 1 462 ? 16.893 -4.270 12.933 1.00 68.56 462 ASP A O 1
ATOM 3403 N N . VAL A 1 463 ? 15.930 -2.247 12.771 1.00 74.00 463 VAL A N 1
ATOM 3404 C CA . VAL A 1 463 ? 14.601 -2.730 12.382 1.00 74.00 463 VAL A CA 1
ATOM 3405 C C . VAL A 1 463 ? 14.463 -2.623 10.859 1.00 74.00 463 VAL A C 1
ATOM 3407 O O . VAL A 1 463 ? 14.523 -1.518 10.318 1.00 74.00 463 VAL A O 1
ATOM 3410 N N . PRO A 1 464 ? 14.250 -3.737 10.134 1.00 71.25 464 PRO A N 1
ATOM 3411 C CA . PRO A 1 464 ? 14.229 -3.752 8.671 1.00 71.25 464 PRO A CA 1
ATOM 3412 C C . PRO A 1 464 ? 12.870 -3.294 8.117 1.00 71.25 464 PRO A C 1
ATOM 3414 O O . PRO A 1 464 ? 12.191 -4.026 7.402 1.00 71.25 464 PRO A O 1
ATOM 3417 N N . THR A 1 465 ? 12.450 -2.080 8.472 1.00 77.31 465 THR A N 1
ATOM 3418 C CA . THR A 1 465 ? 11.218 -1.474 7.962 1.00 77.31 465 THR A CA 1
ATOM 3419 C C . THR A 1 465 ? 11.503 -0.517 6.813 1.00 77.31 465 THR A C 1
ATOM 3421 O O . THR A 1 465 ? 12.306 0.409 6.929 1.00 77.31 465 THR A O 1
ATOM 3424 N N . ASP A 1 466 ? 10.775 -0.692 5.712 1.00 74.06 466 ASP A N 1
ATOM 3425 C CA . ASP A 1 466 ? 10.835 0.214 4.559 1.00 74.06 466 ASP A CA 1
ATOM 3426 C C . ASP A 1 466 ? 10.258 1.604 4.876 1.00 74.06 466 ASP A C 1
ATOM 3428 O O . ASP A 1 466 ? 10.556 2.588 4.202 1.00 74.06 466 ASP A O 1
ATOM 3432 N N . THR A 1 467 ? 9.454 1.705 5.940 1.00 78.69 467 THR A N 1
ATOM 3433 C CA . THR A 1 467 ? 8.834 2.960 6.386 1.00 78.69 467 THR A CA 1
ATOM 3434 C C . THR A 1 467 ? 9.875 3.989 6.826 1.00 78.69 467 THR A C 1
ATOM 3436 O O . THR A 1 467 ? 9.627 5.187 6.763 1.00 78.69 467 THR A O 1
ATOM 3439 N N . ARG A 1 468 ? 11.068 3.555 7.252 1.00 82.31 468 ARG A N 1
ATOM 3440 C CA . ARG A 1 468 ? 12.136 4.462 7.690 1.00 82.31 468 ARG A CA 1
ATOM 3441 C C . ARG A 1 468 ? 12.533 5.451 6.596 1.00 82.31 468 ARG A C 1
ATOM 3443 O O . ARG A 1 468 ? 12.716 6.637 6.874 1.00 82.31 468 ARG A O 1
ATOM 3450 N N . ASP A 1 469 ? 12.624 4.979 5.356 1.00 76.31 469 ASP A N 1
ATOM 3451 C CA . ASP A 1 469 ? 13.081 5.783 4.223 1.00 76.31 469 ASP A CA 1
ATOM 3452 C C . ASP A 1 469 ? 12.097 6.907 3.882 1.00 76.31 469 ASP A C 1
ATOM 3454 O O . ASP A 1 469 ? 12.513 7.977 3.432 1.00 76.31 469 ASP A O 1
ATOM 3458 N N . THR A 1 470 ? 10.805 6.732 4.186 1.00 77.94 470 THR A N 1
ATOM 3459 C CA . THR A 1 470 ? 9.804 7.787 3.978 1.00 77.94 470 THR A CA 1
ATOM 3460 C C . THR A 1 470 ? 9.989 8.955 4.939 1.00 77.94 470 THR A C 1
ATOM 3462 O O . THR A 1 470 ? 9.486 10.029 4.654 1.00 77.94 470 THR A O 1
ATOM 3465 N N . PHE A 1 471 ? 10.705 8.788 6.059 1.00 82.75 471 PHE A N 1
ATOM 3466 C CA . PHE A 1 471 ? 11.027 9.862 7.010 1.00 82.75 471 PHE A CA 1
ATOM 3467 C C . PHE A 1 471 ? 12.405 10.497 6.777 1.00 82.75 471 PHE A C 1
ATOM 3469 O O . PHE A 1 471 ? 12.789 11.404 7.515 1.00 82.75 471 PHE A O 1
ATOM 3476 N N . LYS A 1 472 ? 13.169 10.036 5.779 1.00 81.81 472 LYS A N 1
ATOM 3477 C CA . LYS A 1 472 ? 14.505 10.563 5.478 1.00 81.81 472 LYS A CA 1
ATOM 3478 C C . LYS A 1 472 ? 14.396 11.971 4.869 1.00 81.81 472 LYS A C 1
ATOM 3480 O O . LYS A 1 472 ? 13.738 12.158 3.845 1.00 81.81 472 LYS A O 1
ATOM 3485 N N . ILE A 1 473 ? 15.080 12.949 5.463 1.00 81.31 473 ILE A N 1
ATOM 3486 C CA . ILE A 1 473 ? 15.137 14.361 5.050 1.00 81.31 473 ILE A CA 1
ATOM 3487 C C . ILE A 1 473 ? 16.604 14.705 4.763 1.00 81.31 473 ILE A C 1
ATOM 3489 O O . ILE A 1 473 ? 17.404 14.885 5.686 1.00 81.31 473 ILE A O 1
ATOM 3493 N N . GLY A 1 474 ? 16.997 14.702 3.486 1.00 74.25 474 GLY A N 1
ATOM 3494 C CA . GLY A 1 474 ? 18.418 14.652 3.124 1.00 74.25 474 GLY A CA 1
ATOM 3495 C C . GLY A 1 474 ? 19.079 13.425 3.766 1.00 74.25 474 GLY A C 1
ATOM 3496 O O . GLY A 1 474 ? 18.540 12.334 3.675 1.00 74.25 474 GLY A O 1
ATOM 3497 N N . GLU A 1 475 ? 20.190 13.592 4.482 1.00 73.06 475 GLU A N 1
ATOM 3498 C CA . GLU A 1 475 ? 20.851 12.511 5.246 1.00 73.06 475 GLU A CA 1
ATOM 3499 C C . GLU A 1 475 ? 20.424 12.447 6.729 1.00 73.06 475 GLU A C 1
ATOM 3501 O O . GLU A 1 475 ? 21.068 11.792 7.550 1.00 73.06 475 GLU A O 1
ATOM 3506 N N . LYS A 1 476 ? 19.359 13.163 7.104 1.00 84.00 476 LYS A N 1
ATOM 3507 C CA . LYS A 1 476 ? 18.878 13.285 8.486 1.00 84.00 476 LYS A CA 1
ATOM 3508 C C . LYS A 1 476 ? 17.470 12.705 8.636 1.00 84.00 476 LYS A C 1
ATOM 3510 O O . LYS A 1 476 ? 16.772 12.456 7.659 1.00 84.00 476 LYS A O 1
ATOM 3515 N N . PHE A 1 477 ? 17.056 12.513 9.882 1.00 86.31 477 PHE A N 1
ATOM 3516 C CA . PHE A 1 477 ? 15.713 12.072 10.258 1.00 86.31 477 PHE A CA 1
ATOM 3517 C C . PHE A 1 477 ? 15.076 13.105 11.193 1.00 86.31 477 PHE A C 1
ATOM 3519 O O . PHE A 1 477 ? 15.810 13.863 11.837 1.00 86.31 477 PHE A O 1
ATOM 3526 N N . PRO A 1 478 ? 13.737 13.167 11.267 1.00 89.31 478 PRO A N 1
ATOM 3527 C CA . PRO A 1 478 ? 13.055 13.947 12.287 1.00 89.31 478 PRO A CA 1
ATOM 3528 C C . PRO A 1 478 ? 13.327 13.393 13.690 1.00 89.31 478 PRO A C 1
ATOM 3530 O O . PRO A 1 478 ? 13.551 12.196 13.866 1.00 89.31 478 PRO A O 1
ATOM 3533 N N . THR A 1 479 ? 13.245 14.266 14.688 1.00 89.44 479 THR A N 1
ATOM 3534 C CA . THR A 1 479 ? 13.212 13.897 16.106 1.00 89.44 479 THR A CA 1
ATOM 3535 C C . THR A 1 479 ? 11.770 13.936 16.592 1.00 89.44 479 THR A C 1
ATOM 3537 O O . THR A 1 479 ? 11.053 14.894 16.298 1.00 89.44 479 THR A O 1
ATOM 3540 N N . PHE A 1 480 ? 11.346 12.929 17.359 1.00 90.62 480 PHE A N 1
ATOM 3541 C CA . PHE A 1 480 ? 10.031 12.925 17.996 1.00 90.62 480 PHE A CA 1
ATOM 3542 C C . PHE A 1 480 ? 10.147 13.022 19.516 1.00 90.62 480 PHE A C 1
ATOM 3544 O O . PHE A 1 480 ? 10.837 12.214 20.142 1.00 90.62 480 PHE A O 1
ATOM 3551 N N . GLU A 1 481 ? 9.450 13.990 20.110 1.00 88.62 481 GLU A N 1
ATOM 3552 C CA . GLU A 1 481 ? 9.560 14.318 21.535 1.00 88.62 481 GLU A CA 1
ATOM 3553 C C . GLU A 1 481 ? 8.204 14.291 22.237 1.00 88.62 481 GLU A C 1
ATOM 3555 O O . GLU A 1 481 ? 7.203 14.775 21.703 1.00 88.62 481 GLU A O 1
ATOM 3560 N N . LYS A 1 482 ? 8.184 13.764 23.466 1.00 91.50 482 LYS A N 1
ATOM 3561 C CA . LYS A 1 482 ? 7.006 13.810 24.337 1.00 91.50 482 LYS A CA 1
ATOM 3562 C C . LYS A 1 482 ? 6.844 15.216 24.901 1.00 91.50 482 LYS A C 1
ATOM 3564 O O . LYS A 1 482 ? 7.804 15.778 25.421 1.00 91.50 482 LYS A O 1
ATOM 3569 N N . VAL A 1 483 ? 5.626 15.744 24.854 1.00 93.38 483 VAL A N 1
ATOM 3570 C CA . VAL A 1 483 ? 5.236 16.935 25.621 1.00 93.38 483 VAL A CA 1
ATOM 3571 C C . VAL A 1 483 ? 4.494 16.490 26.880 1.00 93.38 483 VAL A C 1
ATOM 3573 O O . VAL A 1 483 ? 4.886 16.853 27.985 1.00 93.38 483 VAL A O 1
ATOM 3576 N N . ASP A 1 484 ? 3.486 15.635 26.711 1.00 91.75 484 ASP A N 1
ATOM 3577 C CA . ASP A 1 484 ? 2.714 14.995 27.779 1.00 91.75 484 ASP A CA 1
ATOM 3578 C C . ASP A 1 484 ? 2.133 13.653 27.282 1.00 91.75 484 ASP A C 1
ATOM 3580 O O . ASP A 1 484 ? 2.545 13.145 26.238 1.00 91.75 484 ASP A O 1
ATOM 3584 N N . ASP A 1 485 ? 1.227 13.029 28.038 1.00 92.75 485 ASP A N 1
ATOM 3585 C CA . ASP A 1 485 ? 0.655 11.717 27.694 1.00 92.75 485 ASP A CA 1
ATOM 3586 C C . ASP A 1 485 ? -0.195 11.724 26.414 1.00 92.75 485 ASP A C 1
ATOM 3588 O O . ASP A 1 485 ? -0.373 10.674 25.799 1.00 92.75 485 ASP A O 1
ATOM 3592 N N . TYR A 1 486 ? -0.672 12.887 25.971 1.00 96.38 486 TYR A N 1
ATOM 3593 C CA . TYR A 1 486 ? -1.511 13.034 24.784 1.00 96.38 486 TYR A CA 1
ATOM 3594 C C . TYR A 1 486 ? -0.969 14.067 23.795 1.00 96.38 486 TYR A C 1
ATOM 3596 O O . TYR A 1 486 ? -1.652 14.409 22.837 1.00 96.38 486 TYR A O 1
ATOM 3604 N N . THR A 1 487 ? 0.264 14.534 23.968 1.00 96.94 487 THR A N 1
ATOM 3605 C CA . THR A 1 487 ? 0.878 15.518 23.077 1.00 96.94 487 THR A CA 1
ATOM 3606 C C . THR A 1 487 ? 2.320 15.133 22.776 1.00 96.94 487 THR A C 1
ATOM 3608 O O . THR A 1 487 ? 3.119 14.872 23.680 1.00 96.94 487 THR A O 1
ATOM 3611 N N . PHE A 1 488 ? 2.684 15.140 21.496 1.00 97.44 488 PHE A N 1
ATOM 3612 C CA . PHE A 1 488 ? 4.062 14.935 21.052 1.00 97.44 488 PHE A CA 1
ATOM 3613 C C . PHE A 1 488 ? 4.411 15.872 19.893 1.00 97.44 488 PHE A C 1
ATOM 3615 O O . PHE A 1 488 ? 3.531 16.401 19.214 1.00 97.44 488 PHE A O 1
ATOM 3622 N N . LYS A 1 489 ? 5.705 16.096 19.671 1.00 96.12 489 LYS A N 1
ATOM 3623 C CA . LYS A 1 489 ? 6.221 16.953 18.597 1.00 96.12 489 LYS A CA 1
ATOM 3624 C C . LYS A 1 489 ? 7.041 16.145 17.610 1.00 96.12 489 LYS A C 1
ATOM 3626 O O . LYS A 1 489 ? 7.794 15.270 18.022 1.00 96.12 489 LYS A O 1
ATOM 3631 N N . ALA A 1 490 ? 6.932 16.482 16.332 1.00 95.88 490 ALA A N 1
ATOM 3632 C CA . ALA A 1 490 ? 7.883 16.116 15.294 1.00 95.88 490 ALA A CA 1
ATOM 3633 C C . ALA A 1 490 ? 8.731 17.345 14.955 1.00 95.88 490 ALA A C 1
ATOM 3635 O O . ALA A 1 490 ? 8.186 18.383 14.580 1.00 95.88 490 ALA A O 1
ATOM 3636 N N . ILE A 1 491 ? 10.047 17.228 15.091 1.00 95.12 491 ILE A N 1
ATOM 3637 C CA . ILE A 1 491 ? 11.012 18.302 14.851 1.00 95.12 491 ILE A CA 1
ATOM 3638 C C . ILE A 1 491 ? 11.894 17.884 13.680 1.00 95.12 491 ILE A C 1
ATOM 3640 O O . ILE A 1 491 ? 12.541 16.838 13.719 1.00 95.12 491 ILE A O 1
ATOM 3644 N N . THR A 1 492 ? 11.922 18.687 12.624 1.00 93.69 492 THR A N 1
ATOM 3645 C CA . THR A 1 492 ? 12.629 18.393 11.379 1.00 93.69 492 THR A CA 1
ATOM 3646 C C . THR A 1 492 ? 13.819 19.342 11.179 1.00 93.69 492 THR A C 1
ATOM 3648 O O . THR A 1 492 ? 13.784 20.497 11.607 1.00 93.69 492 THR A O 1
ATOM 3651 N N . PRO A 1 493 ? 14.913 18.894 10.532 1.00 90.75 493 PRO A N 1
ATOM 3652 C CA . PRO A 1 493 ? 16.096 19.738 10.306 1.00 90.75 493 PRO A CA 1
ATOM 3653 C C . PRO A 1 493 ? 15.805 20.940 9.386 1.00 90.75 493 PRO A C 1
ATOM 3655 O O . PRO A 1 493 ? 16.419 22.009 9.495 1.00 90.75 493 PRO A O 1
ATOM 3658 N N . GLU A 1 494 ? 14.834 20.776 8.498 1.00 92.31 494 GLU A N 1
ATOM 3659 C CA . GLU A 1 494 ? 14.324 21.759 7.548 1.00 92.31 494 GLU A CA 1
ATOM 3660 C C . GLU A 1 494 ? 12.814 21.554 7.364 1.00 92.31 494 GLU A C 1
ATOM 3662 O O . GLU A 1 494 ? 12.302 20.525 7.820 1.00 92.31 494 GLU A O 1
ATOM 3667 N N . PRO A 1 495 ? 12.080 22.503 6.755 1.00 93.19 495 PRO A N 1
ATOM 3668 C CA . PRO A 1 495 ? 10.656 22.325 6.502 1.00 93.19 495 PRO A CA 1
ATOM 3669 C C . PRO A 1 495 ? 10.384 21.000 5.793 1.00 93.19 495 PRO A C 1
ATOM 3671 O O . PRO A 1 495 ? 11.057 20.683 4.820 1.00 93.19 495 PRO A O 1
ATOM 3674 N N . TYR A 1 496 ? 9.426 20.216 6.287 1.00 90.62 496 TYR A N 1
ATOM 3675 C CA . TYR A 1 496 ? 9.124 18.901 5.721 1.00 90.62 496 TYR A CA 1
ATOM 3676 C C . TYR A 1 496 ? 7.619 18.627 5.744 1.00 90.62 496 TYR A C 1
ATOM 3678 O O . TYR A 1 496 ? 7.039 18.252 6.764 1.00 90.62 496 TYR A O 1
ATOM 3686 N N . ARG A 1 497 ? 6.970 18.839 4.596 1.00 87.50 497 ARG A N 1
ATOM 3687 C CA . ARG A 1 497 ? 5.507 18.786 4.439 1.00 87.50 497 ARG A CA 1
ATOM 3688 C C . ARG A 1 497 ? 4.946 17.383 4.626 1.00 87.50 497 ARG A C 1
ATOM 3690 O O . ARG A 1 497 ? 3.833 17.216 5.127 1.00 87.50 497 ARG A O 1
ATOM 3697 N N . LEU A 1 498 ? 5.709 16.373 4.223 1.00 86.50 498 LEU A N 1
ATOM 3698 C CA . LEU A 1 498 ? 5.227 14.996 4.166 1.00 86.50 498 LEU A CA 1
ATOM 3699 C C . LEU A 1 498 ? 5.072 14.338 5.527 1.00 86.50 498 LEU A C 1
ATOM 3701 O O . LEU A 1 498 ? 4.418 13.304 5.598 1.00 86.50 498 LEU A O 1
ATOM 3705 N N . ILE A 1 499 ? 5.576 14.937 6.610 1.00 89.12 499 ILE A N 1
ATOM 3706 C CA . ILE A 1 499 ? 5.382 14.388 7.954 1.00 89.12 499 ILE A CA 1
ATOM 3707 C C . ILE A 1 499 ? 3.892 14.123 8.246 1.00 89.12 499 ILE A C 1
ATOM 3709 O O . ILE A 1 499 ? 3.572 13.088 8.820 1.00 89.12 499 ILE A O 1
ATOM 3713 N N . LEU A 1 500 ? 2.976 14.979 7.767 1.00 88.56 500 LEU A N 1
ATOM 3714 C CA . LEU A 1 500 ? 1.528 14.803 7.940 1.00 88.56 500 LEU A CA 1
ATOM 3715 C C . LEU A 1 500 ? 0.989 13.575 7.193 1.00 88.56 500 LEU A C 1
ATOM 3717 O O . LEU A 1 500 ? 0.180 12.832 7.742 1.00 88.56 500 LEU A O 1
ATOM 3721 N N . ARG A 1 501 ? 1.454 13.324 5.964 1.00 84.50 501 ARG A N 1
ATOM 3722 C CA . ARG A 1 501 ? 1.062 12.125 5.202 1.00 84.50 501 ARG A CA 1
ATOM 3723 C C . ARG A 1 501 ? 1.716 10.871 5.784 1.00 84.50 501 ARG A C 1
ATOM 3725 O O . ARG A 1 501 ? 1.043 9.872 6.006 1.00 84.50 501 ARG A O 1
ATOM 3732 N N . ASN A 1 502 ? 2.986 10.954 6.172 1.00 85.00 502 ASN A N 1
ATOM 3733 C CA . ASN A 1 502 ? 3.724 9.852 6.788 1.00 85.00 502 ASN A CA 1
ATOM 3734 C C . ASN A 1 502 ? 3.134 9.408 8.139 1.00 85.00 502 ASN A C 1
ATOM 3736 O O . ASN A 1 502 ? 3.281 8.247 8.517 1.00 85.00 502 ASN A O 1
ATOM 3740 N N . MET A 1 503 ? 2.421 10.286 8.856 1.00 89.50 503 MET A N 1
ATOM 3741 C CA . MET A 1 503 ? 1.663 9.914 10.061 1.00 89.50 503 MET A CA 1
ATOM 3742 C C . MET A 1 503 ? 0.473 8.974 9.778 1.00 89.50 503 MET A C 1
ATOM 3744 O O . MET A 1 503 ? 0.002 8.303 10.697 1.00 89.50 503 MET A O 1
ATOM 3748 N N . ASN A 1 504 ? 0.009 8.871 8.527 1.00 83.88 504 ASN A N 1
ATOM 3749 C CA . ASN A 1 504 ? -0.887 7.802 8.071 1.00 83.88 504 ASN A CA 1
ATOM 3750 C C . ASN A 1 504 ? -0.114 6.515 7.719 1.00 83.88 504 ASN A C 1
ATOM 3752 O O . ASN A 1 504 ? -0.653 5.412 7.806 1.00 83.88 504 ASN A O 1
ATOM 3756 N N . SER A 1 505 ? 1.171 6.625 7.379 1.00 72.88 505 SER A N 1
ATOM 3757 C CA . SER A 1 505 ? 2.035 5.501 6.990 1.00 72.88 505 SER A CA 1
ATOM 3758 C C . SER A 1 505 ? 2.488 4.624 8.162 1.00 72.88 505 SER A C 1
ATOM 3760 O O . SER A 1 505 ? 2.770 3.444 7.967 1.00 72.88 505 SER A O 1
ATOM 3762 N N . VAL A 1 506 ? 2.414 5.111 9.402 1.00 79.56 506 VAL A N 1
ATOM 3763 C CA . VAL A 1 506 ? 2.864 4.376 10.597 1.00 79.56 506 VAL A CA 1
ATOM 3764 C C . VAL A 1 506 ? 1.684 3.862 11.425 1.00 79.56 506 VAL A C 1
ATOM 3766 O O . VAL A 1 506 ? 0.875 4.641 11.926 1.00 79.56 506 VAL A O 1
ATOM 3769 N N . TYR A 1 507 ? 1.594 2.540 11.579 1.00 90.31 507 TYR A N 1
ATOM 3770 C CA . TYR A 1 507 ? 0.652 1.900 12.499 1.00 90.31 507 TYR A CA 1
ATOM 3771 C C . TYR A 1 507 ? 1.201 1.948 13.923 1.00 90.31 507 TYR A C 1
ATOM 3773 O O . TYR A 1 507 ? 2.285 1.427 14.175 1.00 90.31 507 TYR A O 1
ATOM 3781 N N . VAL A 1 508 ? 0.460 2.560 14.848 1.00 95.44 508 VAL A N 1
ATOM 3782 C CA . VAL A 1 508 ? 0.877 2.658 16.252 1.00 95.44 508 VAL A CA 1
ATOM 3783 C C . VAL A 1 508 ? 0.754 1.286 16.907 1.00 95.44 508 VAL A C 1
ATOM 3785 O O . VAL A 1 508 ? -0.319 0.672 16.890 1.00 95.44 508 VAL A O 1
ATOM 3788 N N . VAL A 1 509 ? 1.857 0.811 17.484 1.00 94.62 509 VAL A N 1
ATOM 3789 C CA . VAL A 1 509 ? 1.942 -0.503 18.127 1.00 94.62 509 VAL A CA 1
ATOM 3790 C C . VAL A 1 509 ? 2.081 -0.379 19.651 1.00 94.62 509 VAL A C 1
ATOM 3792 O O . VAL A 1 509 ? 2.673 0.584 20.137 1.00 94.62 509 VAL A O 1
ATOM 3795 N N . PRO A 1 510 ? 1.555 -1.348 20.422 1.00 94.50 510 PRO A N 1
ATOM 3796 C CA . PRO A 1 510 ? 1.585 -1.333 21.882 1.00 94.50 510 PRO A CA 1
ATOM 3797 C C . PRO A 1 510 ? 3.003 -1.495 22.432 1.00 94.50 510 PRO A C 1
ATOM 3799 O O . PRO A 1 510 ? 3.614 -2.571 22.332 1.00 94.50 510 PRO A O 1
ATOM 3802 N N . LYS A 1 511 ? 3.514 -0.452 23.093 1.00 88.19 511 LYS A N 1
ATOM 3803 C CA . LYS A 1 511 ? 4.833 -0.478 23.736 1.00 88.19 511 LYS A CA 1
ATOM 3804 C C . LYS A 1 511 ? 4.921 -1.582 24.780 1.00 88.19 511 LYS A C 1
ATOM 3806 O O . LYS A 1 511 ? 5.928 -2.284 24.842 1.00 88.19 511 LYS A O 1
ATOM 3811 N N . HIS A 1 512 ? 3.874 -1.785 25.578 1.00 87.81 512 HIS A N 1
ATOM 3812 C CA . HIS A 1 512 ? 3.867 -2.788 26.650 1.00 87.81 512 HIS A CA 1
ATOM 3813 C C . HIS A 1 512 ? 3.998 -4.232 26.145 1.00 87.81 512 HIS A C 1
ATOM 3815 O O . HIS A 1 512 ? 4.471 -5.087 26.893 1.00 87.81 512 HIS A O 1
ATOM 3821 N N . ILE A 1 513 ? 3.653 -4.504 24.881 1.00 86.75 513 ILE A N 1
ATOM 3822 C CA . ILE A 1 513 ? 3.825 -5.825 24.261 1.00 86.75 513 ILE A CA 1
ATOM 3823 C C . ILE A 1 513 ? 5.164 -5.926 23.534 1.00 86.75 513 ILE A C 1
ATOM 3825 O O . ILE A 1 513 ? 5.894 -6.903 23.722 1.00 86.75 513 ILE A O 1
ATOM 3829 N N . LEU A 1 514 ? 5.498 -4.933 22.703 1.00 84.25 514 LEU A N 1
ATOM 3830 C CA . LEU A 1 514 ? 6.625 -5.042 21.776 1.00 84.25 514 LEU A CA 1
ATOM 3831 C C . LEU A 1 514 ? 7.958 -4.530 22.330 1.00 84.25 514 LEU A C 1
ATOM 3833 O O . LEU A 1 514 ? 9.010 -4.943 21.836 1.00 84.25 514 LEU A O 1
ATOM 3837 N N . ALA A 1 515 ? 7.967 -3.716 23.392 1.00 76.75 515 ALA A N 1
ATOM 3838 C CA . ALA A 1 515 ? 9.214 -3.213 23.976 1.00 76.75 515 ALA A CA 1
ATOM 3839 C C . ALA A 1 515 ? 10.142 -4.344 24.444 1.00 76.75 515 ALA A C 1
ATOM 3841 O O . ALA A 1 515 ? 11.361 -4.182 24.422 1.00 76.75 515 ALA A O 1
ATOM 3842 N N . LYS A 1 516 ? 9.598 -5.521 24.793 1.00 69.75 516 LYS A N 1
ATOM 3843 C CA . LYS A 1 516 ? 10.388 -6.714 25.146 1.00 69.75 516 LYS A CA 1
ATOM 3844 C C . LYS A 1 516 ? 11.262 -7.221 23.993 1.00 69.75 516 LYS A C 1
ATOM 3846 O O . LYS A 1 516 ? 12.287 -7.841 24.263 1.00 69.75 516 LYS A O 1
ATOM 3851 N N . TYR A 1 517 ? 10.872 -6.984 22.739 1.00 68.62 517 TYR A N 1
ATOM 3852 C CA . TYR A 1 517 ? 11.671 -7.345 21.566 1.00 68.62 517 TYR A CA 1
ATOM 3853 C C . TYR A 1 517 ? 12.717 -6.276 21.266 1.00 68.62 517 TYR A C 1
ATOM 3855 O O . TYR A 1 517 ? 13.848 -6.623 20.962 1.00 68.62 517 TYR A O 1
ATOM 3863 N N . VAL A 1 518 ? 12.397 -4.993 21.461 1.00 60.50 518 VAL A N 1
ATOM 3864 C CA . VAL A 1 518 ? 13.355 -3.888 21.267 1.00 60.50 518 VAL A CA 1
ATOM 3865 C C . VAL A 1 518 ? 14.442 -3.861 22.338 1.00 60.50 518 VAL A C 1
ATOM 3867 O O . VAL A 1 518 ? 15.620 -3.697 22.036 1.00 60.50 518 VAL A O 1
ATOM 3870 N N . ALA A 1 519 ? 14.074 -4.105 23.596 1.00 47.53 519 ALA A N 1
ATOM 3871 C CA . ALA A 1 519 ? 15.018 -4.236 24.704 1.00 47.53 519 ALA A CA 1
ATOM 3872 C C . ALA A 1 519 ? 15.995 -5.410 24.520 1.00 47.53 519 ALA A C 1
ATOM 3874 O O . ALA A 1 519 ? 17.031 -5.443 25.178 1.00 47.53 519 ALA A O 1
ATOM 3875 N N . LYS A 1 520 ? 15.655 -6.362 23.641 1.00 44.28 520 LYS A N 1
ATOM 3876 C CA . LYS A 1 520 ? 16.517 -7.472 23.244 1.00 44.28 520 LYS A CA 1
ATOM 3877 C C . LYS A 1 520 ? 17.206 -7.241 21.894 1.00 44.28 520 LYS A C 1
ATOM 3879 O O . LYS A 1 520 ? 18.295 -7.765 21.721 1.00 44.28 520 LYS A O 1
ATOM 3884 N N . LEU A 1 521 ? 16.615 -6.480 20.966 1.00 45.28 521 LEU A N 1
ATOM 3885 C CA . LEU A 1 521 ? 17.266 -6.003 19.734 1.00 45.28 521 LEU A CA 1
ATOM 3886 C C . LEU A 1 521 ? 18.456 -5.104 20.058 1.00 45.28 521 LEU A C 1
ATOM 3888 O O . LEU A 1 521 ? 19.453 -5.106 19.347 1.00 45.28 521 LEU A O 1
ATOM 3892 N N . ASN A 1 522 ? 18.359 -4.364 21.164 1.00 44.09 522 ASN A N 1
ATOM 3893 C CA . ASN A 1 522 ? 19.468 -3.598 21.691 1.00 44.09 522 ASN A CA 1
ATOM 3894 C C . ASN A 1 522 ? 20.469 -4.548 22.360 1.00 44.09 522 ASN A C 1
ATOM 3896 O O . ASN A 1 522 ? 20.172 -5.088 23.431 1.00 44.09 522 ASN A O 1
ATOM 3900 N N . PRO A 1 523 ? 21.659 -4.758 21.775 1.00 44.97 523 PRO A N 1
ATOM 3901 C CA . PRO A 1 523 ? 22.680 -5.575 22.402 1.00 44.97 523 PRO A CA 1
ATOM 3902 C C . PRO A 1 523 ? 22.982 -4.980 23.777 1.00 44.97 523 PRO A C 1
ATOM 3904 O O . PRO A 1 523 ? 23.174 -3.763 23.916 1.00 44.97 523 PRO A O 1
ATOM 3907 N N . GLY A 1 524 ? 23.065 -5.836 24.797 1.00 58.88 524 GLY A N 1
ATOM 3908 C CA . GLY A 1 524 ? 23.722 -5.469 26.046 1.00 58.88 524 GLY A CA 1
ATOM 3909 C C . GLY A 1 524 ? 25.012 -4.684 25.756 1.00 58.88 524 GLY A C 1
ATOM 3910 O O . GLY A 1 524 ? 25.713 -4.942 24.781 1.00 58.88 524 GLY A O 1
ATOM 3911 N N . ALA A 1 525 ? 25.284 -3.660 26.558 1.00 47.22 525 ALA A N 1
ATOM 3912 C CA . ALA A 1 525 ? 26.410 -2.722 26.458 1.00 47.22 525 ALA A CA 1
ATOM 3913 C C . ALA A 1 525 ? 26.594 -1.898 25.138 1.00 47.22 525 ALA A C 1
ATOM 3915 O O . ALA A 1 525 ? 27.042 -0.759 25.232 1.00 47.22 525 ALA A O 1
ATOM 3916 N N . LEU A 1 526 ? 26.181 -2.350 23.942 1.00 49.12 526 LEU A N 1
ATOM 3917 C CA . LEU A 1 526 ? 26.384 -1.658 22.643 1.00 49.12 526 LEU A CA 1
ATOM 3918 C C . LEU A 1 526 ? 25.250 -0.674 22.297 1.00 49.12 526 LEU A C 1
ATOM 3920 O O . LEU A 1 526 ? 25.518 0.402 21.757 1.00 49.12 526 LEU A O 1
ATOM 3924 N N . GLY A 1 527 ? 24.002 -0.992 22.662 1.00 52.69 527 GLY A N 1
ATOM 3925 C CA . GLY A 1 527 ? 22.877 -0.048 22.568 1.00 52.69 527 GLY A CA 1
ATOM 3926 C C . GLY A 1 527 ? 23.056 1.151 23.507 1.00 52.69 527 GLY A C 1
ATOM 3927 O O . GLY A 1 527 ? 22.672 2.278 23.202 1.00 52.69 527 GLY A O 1
ATOM 3928 N N . PHE A 1 528 ? 23.755 0.931 24.624 1.00 55.88 528 PHE A N 1
ATOM 3929 C CA . PHE A 1 528 ? 24.143 1.986 25.555 1.00 55.88 528 PHE A CA 1
ATOM 3930 C C . PHE A 1 528 ? 25.183 2.931 24.945 1.00 55.88 528 PHE A C 1
ATOM 3932 O O . PHE A 1 528 ? 25.036 4.139 25.087 1.00 55.88 528 PHE A O 1
ATOM 3939 N N . VAL A 1 529 ? 26.182 2.417 24.211 1.00 53.09 529 VAL A N 1
ATOM 3940 C CA . VAL A 1 529 ? 27.152 3.255 23.477 1.00 53.09 529 VAL A CA 1
ATOM 3941 C C . VAL A 1 529 ? 26.431 4.174 22.489 1.00 53.09 529 VAL A C 1
ATOM 3943 O O . VAL A 1 529 ? 26.702 5.372 22.475 1.00 53.09 529 VAL A O 1
ATOM 3946 N N . HIS A 1 530 ? 25.488 3.642 21.706 1.00 56.28 530 HIS A N 1
ATOM 3947 C CA . HIS A 1 530 ? 24.732 4.422 20.719 1.00 56.28 530 HIS A CA 1
ATOM 3948 C C . HIS A 1 530 ? 23.822 5.466 21.372 1.00 56.28 530 HIS A C 1
ATOM 3950 O O . HIS A 1 530 ? 23.806 6.619 20.945 1.00 56.28 530 HIS A O 1
ATOM 3956 N N . GLY A 1 531 ? 23.116 5.105 22.449 1.00 58.59 531 GLY A N 1
ATOM 3957 C CA . GLY A 1 531 ? 22.324 6.057 23.230 1.00 58.59 531 GLY A CA 1
ATOM 3958 C C . GLY A 1 531 ? 23.180 7.188 23.808 1.00 58.59 531 GLY A C 1
ATOM 3959 O O . GLY A 1 531 ? 22.788 8.355 23.748 1.00 58.59 531 GLY A O 1
ATOM 3960 N N . ILE A 1 532 ? 24.384 6.859 24.293 1.00 57.16 532 ILE A N 1
ATOM 3961 C CA . ILE A 1 532 ? 25.348 7.850 24.770 1.00 57.16 532 ILE A CA 1
ATOM 3962 C C . ILE A 1 532 ? 25.833 8.740 23.617 1.00 57.16 532 ILE A C 1
ATOM 3964 O O . ILE A 1 532 ? 25.785 9.961 23.733 1.00 57.16 532 ILE A O 1
ATOM 3968 N N . GLN A 1 533 ? 26.233 8.163 22.483 1.00 60.41 533 GLN A N 1
ATOM 3969 C CA . GLN A 1 533 ? 26.684 8.915 21.308 1.00 60.41 533 GLN A CA 1
ATOM 3970 C C . GLN A 1 533 ? 25.595 9.849 20.759 1.00 60.41 533 GLN A C 1
ATOM 3972 O O . GLN A 1 533 ? 25.908 10.979 20.392 1.00 60.41 533 GLN A O 1
ATOM 3977 N N . ASN A 1 534 ? 24.329 9.425 20.740 1.00 59.88 534 ASN A N 1
ATOM 3978 C CA . ASN A 1 534 ? 23.212 10.237 20.253 1.00 59.88 534 ASN A CA 1
ATOM 3979 C C . ASN A 1 534 ? 22.932 11.442 21.159 1.00 59.88 534 ASN A C 1
ATOM 3981 O O . ASN A 1 534 ? 22.779 12.554 20.658 1.00 59.88 534 ASN A O 1
ATOM 3985 N N . LYS A 1 535 ? 22.938 11.258 22.486 1.00 62.94 535 LYS A N 1
ATOM 3986 C CA . LYS A 1 535 ? 22.769 12.373 23.435 1.00 62.94 535 LYS A CA 1
ATOM 3987 C C . LYS A 1 535 ? 23.961 13.329 23.441 1.00 62.94 535 LYS A C 1
ATOM 3989 O O . LYS A 1 535 ? 23.782 14.540 23.507 1.00 62.94 535 LYS A O 1
ATOM 3994 N N . VAL A 1 536 ? 25.173 12.794 23.311 1.00 61.56 536 VAL A N 1
ATOM 3995 C CA . VAL A 1 536 ? 26.407 13.584 23.212 1.00 61.56 536 VAL A CA 1
ATOM 3996 C C . VAL A 1 536 ? 26.448 14.387 21.899 1.00 61.56 536 VAL A C 1
ATOM 3998 O O . VAL A 1 536 ? 26.839 15.551 21.916 1.00 61.56 536 VAL A O 1
ATOM 4001 N N . LYS A 1 537 ? 25.963 13.822 20.781 1.00 63.12 537 LYS A N 1
ATOM 4002 C CA . LYS A 1 537 ? 25.769 14.541 19.506 1.00 63.12 537 LYS A CA 1
ATOM 4003 C C . LYS A 1 537 ? 24.671 15.605 19.578 1.00 63.12 537 LYS A C 1
ATOM 4005 O O . LYS A 1 537 ? 24.836 16.668 18.991 1.00 63.12 537 LYS A O 1
ATOM 4010 N N . GLY A 1 538 ? 23.580 15.346 20.304 1.00 62.03 538 GLY A N 1
ATOM 4011 C CA . GLY A 1 538 ? 22.465 16.289 20.473 1.00 62.03 538 GLY A CA 1
ATOM 4012 C C . GLY A 1 538 ? 22.862 17.627 21.107 1.00 62.03 538 GLY A C 1
ATOM 4013 O O . GLY A 1 538 ? 22.193 18.629 20.887 1.00 62.03 538 GLY A O 1
ATOM 4014 N N . HIS A 1 539 ? 23.989 17.658 21.821 1.00 60.62 539 HIS A N 1
ATOM 4015 C CA . HIS A 1 539 ? 24.552 18.864 22.426 1.00 60.62 539 HIS A CA 1
ATOM 4016 C C . HIS A 1 539 ? 25.939 19.224 21.870 1.00 60.62 539 HIS A C 1
ATOM 4018 O O . HIS A 1 539 ? 26.658 20.005 22.485 1.00 60.62 539 HIS A O 1
ATOM 4024 N N . GLN A 1 540 ? 26.350 18.670 20.725 1.00 64.06 540 GLN A N 1
ATOM 4025 C CA . GLN A 1 540 ? 27.724 18.774 20.216 1.00 64.06 540 GLN A CA 1
ATOM 4026 C C . GLN A 1 540 ? 28.277 20.211 20.220 1.00 64.06 540 GLN A C 1
ATOM 4028 O O . GLN A 1 540 ? 29.392 20.423 20.692 1.00 64.06 540 GLN A O 1
ATOM 4033 N N . GLU A 1 541 ? 27.491 21.202 19.788 1.00 62.75 541 GLU A N 1
ATOM 4034 C CA . GLU A 1 541 ? 27.908 22.613 19.786 1.00 62.75 541 GLU A CA 1
ATOM 4035 C C . GLU A 1 541 ? 28.174 23.164 21.200 1.00 62.75 541 GLU A C 1
ATOM 4037 O O . GLU A 1 541 ? 29.150 23.887 21.412 1.00 62.75 541 GLU A O 1
ATOM 4042 N N . ASP A 1 542 ? 27.367 22.782 22.193 1.00 63.25 542 ASP A N 1
ATOM 4043 C CA . ASP A 1 542 ? 27.544 23.193 23.591 1.00 63.25 542 ASP A CA 1
ATOM 4044 C C . ASP A 1 542 ? 28.765 22.524 24.239 1.00 63.25 542 ASP A C 1
ATOM 4046 O O . ASP A 1 542 ? 29.476 23.152 25.033 1.00 63.25 542 ASP A O 1
ATOM 4050 N N . TRP A 1 543 ? 29.031 21.262 23.892 1.00 62.66 543 TRP A N 1
ATOM 4051 C CA . TRP A 1 543 ? 30.170 20.498 24.407 1.00 62.66 543 TRP A CA 1
ATOM 4052 C C . TRP A 1 543 ? 31.491 20.938 23.778 1.00 62.66 543 TRP A C 1
ATOM 4054 O O . TRP A 1 543 ? 32.481 21.102 24.490 1.00 62.66 543 TRP A O 1
ATOM 4064 N N . GLU A 1 544 ? 31.518 21.179 22.468 1.00 65.50 544 GLU A N 1
ATOM 4065 C CA . GLU A 1 544 ? 32.707 21.662 21.760 1.00 65.50 544 GLU A CA 1
ATOM 4066 C C . GLU A 1 544 ? 33.068 23.092 22.172 1.00 65.50 544 GLU A C 1
ATOM 4068 O O . GLU A 1 544 ? 34.249 23.420 22.292 1.00 65.50 544 GLU A O 1
ATOM 4073 N N . LYS A 1 545 ? 32.069 23.932 22.467 1.00 67.00 545 LYS A N 1
ATOM 4074 C CA . LYS A 1 545 ? 32.288 25.318 22.892 1.00 67.00 545 LYS A CA 1
ATOM 4075 C C . LYS A 1 545 ? 32.763 25.445 24.341 1.00 67.00 545 LYS A C 1
ATOM 4077 O O . LYS A 1 545 ? 33.609 26.292 24.619 1.00 67.00 545 LYS A O 1
ATOM 4082 N N . ASN A 1 546 ? 32.231 24.633 25.259 1.00 64.38 546 ASN A N 1
ATOM 4083 C CA . ASN A 1 546 ? 32.458 24.809 26.702 1.00 64.38 546 ASN A CA 1
ATOM 4084 C C . ASN A 1 546 ? 33.360 23.733 27.340 1.00 64.38 546 ASN A C 1
ATOM 4086 O O . ASN A 1 546 ? 33.922 23.976 28.406 1.00 64.38 546 ASN A O 1
ATOM 4090 N N . PHE A 1 547 ? 33.525 22.564 26.706 1.00 67.44 547 PHE A N 1
ATOM 4091 C CA . PHE A 1 547 ? 34.174 21.378 27.291 1.00 67.44 547 PHE A CA 1
ATOM 4092 C C . PHE A 1 547 ? 35.013 20.583 26.270 1.00 67.44 547 PHE A C 1
ATOM 4094 O O . PHE A 1 547 ? 35.077 19.358 26.334 1.00 67.44 547 PHE A O 1
ATOM 4101 N N . ALA A 1 548 ? 35.668 21.248 25.309 1.00 66.19 548 ALA A N 1
ATOM 4102 C CA . ALA A 1 548 ? 36.352 20.599 24.177 1.00 66.19 548 ALA A CA 1
ATOM 4103 C C . ALA A 1 548 ? 37.353 19.487 24.569 1.00 66.19 548 ALA A C 1
ATOM 4105 O O . ALA A 1 548 ? 37.469 18.465 23.881 1.00 66.19 548 ALA A O 1
ATOM 4106 N N . THR A 1 549 ? 38.077 19.674 25.678 1.00 69.62 549 THR A N 1
ATOM 4107 C CA . THR A 1 549 ? 39.099 18.723 26.149 1.00 69.62 549 THR A CA 1
ATOM 4108 C C . THR A 1 549 ? 38.449 17.482 26.758 1.00 69.62 549 THR A C 1
ATOM 4110 O O . THR A 1 549 ? 38.807 16.353 26.422 1.00 69.62 549 THR A O 1
ATOM 4113 N N . GLU A 1 550 ? 37.458 17.684 27.622 1.00 70.94 550 GLU A N 1
ATOM 4114 C CA . GLU A 1 550 ? 36.684 16.633 28.273 1.00 70.94 550 GLU A CA 1
ATOM 4115 C C . GLU A 1 550 ? 35.801 15.876 27.278 1.00 70.94 550 GLU A C 1
ATOM 4117 O O . GLU A 1 550 ? 35.689 14.658 27.369 1.00 70.94 550 GLU A O 1
ATOM 4122 N N . TYR A 1 551 ? 35.244 16.571 26.286 1.00 69.19 551 TYR A N 1
ATOM 4123 C CA . TYR A 1 551 ? 34.482 15.985 25.188 1.00 69.19 551 TYR A CA 1
ATOM 4124 C C . TYR A 1 551 ? 35.353 15.059 24.334 1.00 69.19 551 TYR A C 1
ATOM 4126 O O . TYR A 1 551 ? 34.984 13.914 24.083 1.00 69.19 551 TYR A O 1
ATOM 4134 N N . SER A 1 552 ? 36.558 15.503 23.960 1.00 69.50 552 SER A N 1
ATOM 4135 C CA . SER A 1 552 ? 37.514 14.674 23.212 1.00 69.50 552 SER A CA 1
ATOM 4136 C C . SER A 1 552 ? 37.949 13.434 24.002 1.00 69.50 552 SER A C 1
ATOM 4138 O O . SER A 1 552 ? 38.099 12.349 23.436 1.00 69.50 552 SER A O 1
ATOM 4140 N N . ALA A 1 553 ? 38.130 13.575 25.320 1.00 71.69 553 ALA A N 1
ATOM 4141 C CA . ALA A 1 553 ? 38.429 12.454 26.205 1.00 71.69 553 ALA A CA 1
ATOM 4142 C C . ALA A 1 553 ? 37.241 11.484 26.308 1.00 71.69 553 ALA A C 1
ATOM 4144 O O . ALA A 1 553 ? 37.421 10.283 26.127 1.00 71.69 553 ALA A O 1
ATOM 4145 N N . LEU A 1 554 ? 36.024 11.997 26.506 1.00 71.69 554 LEU A N 1
ATOM 4146 C CA . LEU A 1 554 ? 34.796 11.207 26.566 1.00 71.69 554 LEU A CA 1
ATOM 4147 C C . LEU A 1 554 ? 34.567 10.416 25.270 1.00 71.69 554 LEU A C 1
ATOM 4149 O O . LEU A 1 554 ? 34.301 9.222 25.333 1.00 71.69 554 LEU A O 1
ATOM 4153 N N . GLN A 1 555 ? 34.746 11.032 24.099 1.00 73.75 555 GLN A N 1
ATOM 4154 C CA . GLN A 1 555 ? 34.625 10.357 22.798 1.00 73.75 555 GLN A CA 1
ATOM 4155 C C . GLN A 1 555 ? 35.610 9.191 22.649 1.00 73.75 555 GLN A C 1
ATOM 4157 O O . GLN A 1 555 ? 35.258 8.119 22.157 1.00 73.75 555 GLN A O 1
ATOM 4162 N N . LYS A 1 556 ? 36.846 9.371 23.122 1.00 78.38 556 LYS A N 1
ATOM 4163 C CA . LYS A 1 556 ? 37.870 8.322 23.103 1.00 78.38 556 LYS A CA 1
ATOM 4164 C C . LYS A 1 556 ? 37.525 7.158 24.037 1.00 78.38 556 LYS A C 1
ATOM 4166 O O . LYS A 1 556 ? 37.724 5.997 23.669 1.00 78.38 556 LYS A O 1
ATOM 4171 N N . GLU A 1 557 ? 37.000 7.456 25.222 1.00 74.88 557 GLU A N 1
ATOM 4172 C CA . GLU A 1 557 ? 36.551 6.439 26.178 1.00 74.88 557 GLU A CA 1
ATOM 4173 C C . GLU A 1 557 ? 35.310 5.696 25.669 1.00 74.88 557 GLU A C 1
ATOM 4175 O O . GLU A 1 557 ? 35.244 4.475 25.781 1.00 74.88 557 GLU A O 1
ATOM 4180 N N . LEU A 1 558 ? 34.375 6.386 25.010 1.00 70.56 558 LEU A N 1
ATOM 4181 C CA . LEU A 1 558 ? 33.199 5.767 24.390 1.00 70.56 558 LEU A CA 1
ATOM 4182 C C . LEU A 1 558 ? 33.561 4.849 23.224 1.00 70.56 558 LEU A C 1
ATOM 4184 O O . LEU A 1 558 ? 33.028 3.747 23.137 1.00 70.56 558 LEU A O 1
ATOM 4188 N N . ALA A 1 559 ? 34.508 5.248 22.373 1.00 74.38 559 ALA A N 1
ATOM 4189 C CA . ALA A 1 559 ? 35.028 4.379 21.317 1.00 74.38 559 ALA A CA 1
ATOM 4190 C C . ALA A 1 559 ? 35.733 3.134 21.892 1.00 74.38 559 ALA A C 1
ATOM 4192 O O . ALA A 1 559 ? 35.624 2.035 21.347 1.00 74.38 559 ALA A O 1
ATOM 4193 N N . SER A 1 560 ? 36.432 3.293 23.020 1.00 72.88 560 SER A N 1
ATOM 4194 C CA . SER A 1 560 ? 37.083 2.182 23.730 1.00 72.88 560 SER A CA 1
ATOM 4195 C C . SER A 1 560 ? 36.059 1.249 24.384 1.00 72.88 560 SER A C 1
ATOM 4197 O O . SER A 1 560 ? 36.220 0.029 24.342 1.00 72.88 560 SER A O 1
ATOM 4199 N N . PHE A 1 561 ? 34.980 1.811 24.933 1.00 70.69 561 PHE A N 1
ATOM 4200 C CA . PHE A 1 561 ? 33.840 1.070 25.461 1.00 70.69 561 PHE A CA 1
ATOM 4201 C C . PHE A 1 561 ? 33.145 0.269 24.353 1.00 70.69 561 PHE A C 1
ATOM 4203 O O . PHE A 1 561 ? 32.953 -0.933 24.501 1.00 70.69 561 PHE A O 1
ATOM 4210 N N . GLU A 1 562 ? 32.883 0.878 23.196 1.00 68.75 562 GLU A N 1
ATOM 4211 C CA . GLU A 1 562 ? 32.308 0.201 22.029 1.00 68.75 562 GLU A CA 1
ATOM 4212 C C . GLU A 1 562 ? 33.149 -0.997 21.563 1.00 68.75 562 GLU A C 1
ATOM 4214 O O . GLU A 1 562 ? 32.620 -2.080 21.303 1.00 68.75 562 GLU A O 1
ATOM 4219 N N . ALA A 1 563 ? 34.472 -0.820 21.493 1.00 71.56 563 ALA A N 1
ATOM 4220 C CA . ALA A 1 563 ? 35.400 -1.884 21.131 1.00 71.56 563 ALA A CA 1
ATOM 4221 C C . ALA A 1 563 ? 35.375 -3.035 22.151 1.00 71.56 563 ALA A C 1
ATOM 4223 O O . ALA A 1 563 ? 35.299 -4.200 21.763 1.00 71.56 563 ALA A O 1
ATOM 4224 N N . ALA A 1 564 ? 35.365 -2.721 23.450 1.00 69.62 564 ALA A N 1
ATOM 4225 C CA . ALA A 1 564 ? 35.292 -3.717 24.518 1.00 69.62 564 ALA A CA 1
ATOM 4226 C C . ALA A 1 564 ? 34.003 -4.554 24.460 1.00 69.62 564 ALA A C 1
ATOM 4228 O O . ALA A 1 564 ? 34.036 -5.766 24.690 1.00 69.62 564 ALA A O 1
ATOM 4229 N N . VAL A 1 565 ? 32.879 -3.921 24.112 1.00 61.47 565 VAL A N 1
ATOM 4230 C CA . VAL A 1 565 ? 31.600 -4.617 23.941 1.00 61.47 565 VAL A CA 1
ATOM 4231 C C . VAL A 1 565 ? 31.607 -5.515 22.704 1.00 61.47 565 VAL A C 1
ATOM 4233 O O . VAL A 1 565 ? 31.178 -6.665 22.792 1.00 61.47 565 VAL A O 1
ATOM 4236 N N . LYS A 1 566 ? 32.150 -5.045 21.573 1.00 63.41 566 LYS A N 1
ATOM 4237 C CA . LYS A 1 566 ? 32.317 -5.857 20.350 1.00 63.41 566 LYS A CA 1
ATOM 4238 C C . LYS A 1 566 ? 33.175 -7.103 20.588 1.00 63.41 566 LYS A C 1
ATOM 4240 O O . LYS A 1 566 ? 32.914 -8.152 20.008 1.00 63.41 566 LYS A O 1
ATOM 4245 N N . GLU A 1 567 ? 34.164 -7.006 21.471 1.00 65.94 567 GLU A N 1
ATOM 4246 C CA . GLU A 1 567 ? 35.023 -8.123 21.872 1.00 65.94 567 GLU A CA 1
ATOM 4247 C C . GLU A 1 567 ? 34.363 -9.097 22.868 1.00 65.94 567 GLU A C 1
ATOM 4249 O O . GLU A 1 567 ? 34.980 -10.100 23.225 1.00 65.94 567 GLU A O 1
ATOM 4254 N N . LYS A 1 568 ? 33.134 -8.817 23.333 1.00 60.88 568 LYS A N 1
ATOM 4255 C CA . LYS A 1 568 ? 32.418 -9.591 24.367 1.00 60.88 568 LYS A CA 1
ATOM 4256 C C . LYS A 1 568 ? 33.256 -9.810 25.641 1.00 60.88 568 LYS A C 1
ATOM 4258 O O . LYS A 1 568 ? 33.132 -10.831 26.316 1.00 60.88 568 LYS A O 1
ATOM 4263 N N . ASN A 1 569 ? 34.135 -8.862 25.975 1.00 72.75 569 ASN A N 1
ATOM 4264 C CA . ASN A 1 569 ? 35.072 -8.996 27.087 1.00 72.75 569 ASN A CA 1
ATOM 4265 C C . ASN A 1 569 ? 34.567 -8.241 28.325 1.00 72.75 569 ASN A C 1
ATOM 4267 O O . ASN A 1 569 ? 34.682 -7.019 28.410 1.00 72.75 569 ASN A O 1
ATOM 4271 N N . VAL A 1 570 ? 34.045 -8.984 29.302 1.00 66.38 570 VAL A N 1
ATOM 4272 C CA . VAL A 1 570 ? 33.418 -8.439 30.521 1.00 66.38 570 VAL A CA 1
ATOM 4273 C C . VAL A 1 570 ? 34.361 -7.528 31.311 1.00 66.38 570 VAL A C 1
ATOM 4275 O O . VAL A 1 570 ? 33.961 -6.452 31.751 1.00 66.38 570 VAL A O 1
ATOM 4278 N N . GLU A 1 571 ? 35.6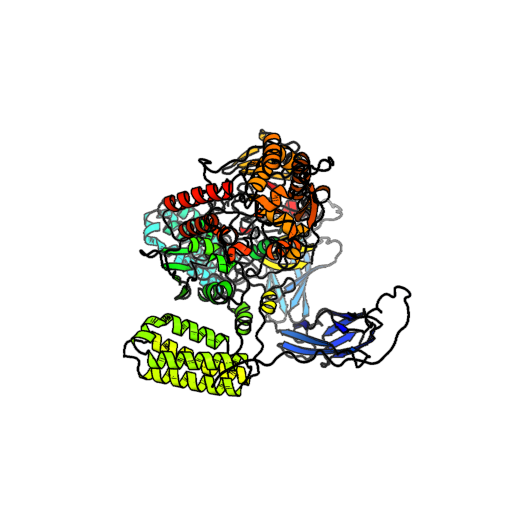31 -7.913 31.451 1.00 75.19 571 GLU A N 1
ATOM 4279 C CA . GLU A 1 571 ? 36.621 -7.133 32.202 1.00 75.19 571 GLU A CA 1
ATOM 4280 C C . GLU A 1 571 ? 36.925 -5.799 31.513 1.00 75.19 571 GLU A C 1
ATOM 4282 O O . GLU A 1 571 ? 36.981 -4.755 32.164 1.00 75.19 571 GLU A O 1
ATOM 4287 N N . LYS A 1 572 ? 37.054 -5.798 30.181 1.00 76.56 572 LYS A N 1
ATOM 4288 C CA . LYS A 1 572 ? 37.269 -4.563 29.415 1.00 76.56 572 LYS A CA 1
ATOM 4289 C C . LYS A 1 572 ? 36.047 -3.647 29.447 1.00 76.56 572 LYS A C 1
ATOM 4291 O O . LYS A 1 572 ? 36.212 -2.435 29.562 1.00 76.56 572 LYS A O 1
ATOM 4296 N N . ILE A 1 573 ? 34.841 -4.214 29.386 1.00 70.88 573 ILE A N 1
ATOM 4297 C CA . ILE A 1 573 ? 33.575 -3.470 29.486 1.00 70.88 573 ILE A CA 1
ATOM 4298 C C . ILE A 1 573 ? 33.480 -2.786 30.855 1.00 70.88 573 ILE A C 1
ATOM 4300 O O . ILE A 1 573 ? 33.174 -1.597 30.922 1.00 70.88 573 ILE A O 1
ATOM 4304 N N . GLN A 1 574 ? 33.819 -3.493 31.937 1.00 75.00 574 GLN A N 1
ATOM 4305 C CA . GLN A 1 574 ? 33.839 -2.944 33.294 1.00 75.00 574 GLN A CA 1
ATOM 4306 C C . GLN A 1 574 ? 34.801 -1.760 33.435 1.00 75.00 574 GLN A C 1
ATOM 4308 O O . GLN A 1 574 ? 34.446 -0.722 34.004 1.00 75.00 574 GLN A O 1
ATOM 4313 N N . VAL A 1 575 ? 36.025 -1.919 32.925 1.00 79.44 575 VAL A N 1
ATOM 4314 C CA . VAL A 1 575 ? 37.059 -0.881 32.986 1.00 79.44 575 VAL A CA 1
ATOM 4315 C C . VAL A 1 575 ? 36.621 0.345 32.188 1.00 79.44 575 VAL A C 1
ATOM 4317 O O . VAL A 1 575 ? 36.642 1.453 32.719 1.00 79.44 575 VAL A O 1
ATOM 4320 N N . ALA A 1 576 ? 36.156 0.154 30.955 1.00 74.88 576 ALA A N 1
ATOM 4321 C CA . ALA A 1 576 ? 35.747 1.253 30.088 1.00 74.88 576 ALA A CA 1
ATOM 4322 C C . ALA A 1 576 ? 34.476 1.972 30.587 1.00 74.88 576 ALA A C 1
ATOM 4324 O O . ALA A 1 576 ? 34.439 3.201 30.569 1.00 74.88 576 ALA A O 1
ATOM 4325 N N . ALA A 1 577 ? 33.483 1.254 31.128 1.00 74.88 577 ALA A N 1
ATOM 4326 C CA . ALA A 1 577 ? 32.307 1.866 31.757 1.00 74.88 577 ALA A CA 1
ATOM 4327 C C . ALA A 1 577 ? 32.692 2.724 32.970 1.00 74.88 577 ALA A C 1
ATOM 4329 O O . ALA A 1 577 ? 32.219 3.847 33.116 1.00 74.88 577 ALA A O 1
ATOM 4330 N N . THR A 1 578 ? 33.604 2.226 33.811 1.00 81.31 578 THR A N 1
ATOM 4331 C CA . THR A 1 578 ? 34.097 2.961 34.985 1.00 81.31 578 THR A CA 1
ATOM 4332 C C . THR A 1 578 ? 34.822 4.244 34.574 1.00 81.31 578 THR A C 1
ATOM 4334 O O . THR A 1 578 ? 34.646 5.288 35.205 1.00 81.31 578 THR A O 1
ATOM 4337 N N . THR A 1 579 ? 35.630 4.194 33.512 1.00 80.12 579 THR A N 1
ATOM 4338 C CA . THR A 1 579 ? 36.341 5.374 33.003 1.00 80.12 579 THR A CA 1
ATOM 4339 C C . THR A 1 579 ? 35.381 6.382 32.368 1.00 80.12 579 THR A C 1
ATOM 4341 O O . THR A 1 579 ? 35.485 7.575 32.656 1.00 80.12 579 THR A O 1
ATOM 4344 N N . ALA A 1 580 ? 34.396 5.918 31.593 1.00 75.31 580 ALA A N 1
ATOM 4345 C CA . ALA A 1 580 ? 33.362 6.768 31.007 1.00 75.31 580 ALA A CA 1
ATOM 4346 C C . ALA A 1 580 ? 32.507 7.461 32.084 1.00 75.31 580 ALA A C 1
ATOM 4348 O O . ALA A 1 580 ? 32.300 8.670 32.008 1.00 75.31 580 ALA A O 1
ATOM 4349 N N . THR A 1 581 ? 32.083 6.742 33.131 1.00 80.94 581 THR A N 1
ATOM 4350 C CA . THR A 1 581 ? 31.367 7.322 34.281 1.00 80.94 581 THR A CA 1
ATOM 4351 C C . THR A 1 581 ? 32.187 8.416 34.960 1.00 80.94 581 THR A C 1
ATOM 4353 O O . THR A 1 581 ? 31.668 9.503 35.195 1.00 80.94 581 THR A O 1
ATOM 4356 N N . LYS A 1 582 ? 33.483 8.188 35.206 1.00 82.94 582 LYS A N 1
ATOM 4357 C CA . LYS A 1 582 ? 34.360 9.208 35.807 1.00 82.94 582 LYS A CA 1
ATOM 4358 C C . LYS A 1 582 ? 34.512 10.449 34.927 1.00 82.94 582 LYS A C 1
ATOM 4360 O O . LYS A 1 582 ? 34.530 11.562 35.446 1.00 82.94 582 LYS A O 1
ATOM 4365 N N . ALA A 1 583 ? 34.621 10.273 33.609 1.00 76.44 583 ALA A N 1
ATOM 4366 C CA . ALA A 1 583 ? 34.686 11.390 32.670 1.00 76.44 583 ALA A CA 1
ATOM 4367 C C . ALA A 1 583 ? 33.380 12.203 32.679 1.00 76.44 583 ALA A C 1
ATOM 4369 O O . ALA A 1 583 ? 33.416 13.430 32.749 1.00 76.44 583 ALA A O 1
ATOM 4370 N N . LEU A 1 584 ? 32.233 11.521 32.690 1.00 76.31 584 LEU A N 1
ATOM 4371 C CA . LEU A 1 584 ? 30.907 12.131 32.775 1.00 76.31 584 LEU A CA 1
ATOM 4372 C C . LEU A 1 584 ? 30.700 12.892 34.094 1.00 76.31 584 LEU A C 1
ATOM 4374 O O . LEU A 1 584 ? 30.244 14.033 34.073 1.00 76.31 584 LEU A O 1
ATOM 4378 N N . GLU A 1 585 ? 31.099 12.323 35.233 1.00 82.88 585 GLU A N 1
ATOM 4379 C CA . GLU A 1 585 ? 31.048 12.995 36.540 1.00 82.88 585 GLU A CA 1
ATOM 4380 C C . GLU A 1 585 ? 31.960 14.229 36.600 1.00 82.88 585 GLU A C 1
ATOM 4382 O O . GLU A 1 585 ? 31.572 15.261 37.153 1.00 82.88 585 GLU A O 1
ATOM 4387 N N . ALA A 1 586 ? 33.148 14.161 35.991 1.00 78.12 586 ALA A N 1
ATOM 4388 C CA . ALA A 1 586 ? 34.068 15.293 35.912 1.00 78.12 586 ALA A CA 1
ATOM 4389 C C . ALA A 1 586 ? 33.496 16.449 35.077 1.00 78.12 586 ALA A C 1
ATOM 4391 O O . ALA A 1 586 ? 33.682 17.612 35.439 1.00 78.12 586 ALA A O 1
ATOM 4392 N N . VAL A 1 587 ? 32.769 16.143 33.998 1.00 73.75 587 VAL A N 1
ATOM 4393 C CA . VAL A 1 587 ? 32.028 17.149 33.222 1.00 73.75 587 VAL A CA 1
ATOM 4394 C C . VAL A 1 587 ? 30.869 17.702 34.045 1.00 73.75 587 VAL A C 1
ATOM 4396 O O . VAL A 1 587 ? 30.724 18.917 34.156 1.00 73.75 587 VAL A O 1
ATOM 4399 N N . LYS A 1 588 ? 30.096 16.829 34.706 1.00 79.25 588 LYS A N 1
ATOM 4400 C CA . LYS A 1 588 ? 28.965 17.215 35.562 1.00 79.25 588 LYS A CA 1
ATOM 4401 C C . LYS A 1 588 ? 29.361 18.226 36.638 1.00 79.25 588 LYS A C 1
ATOM 4403 O O . LYS A 1 588 ? 28.606 19.152 36.917 1.00 79.25 588 LYS A O 1
ATOM 4408 N N . ALA A 1 589 ? 30.541 18.050 37.232 1.00 79.88 589 ALA A N 1
ATOM 4409 C CA . ALA A 1 589 ? 31.074 18.917 38.280 1.00 79.88 589 ALA A CA 1
ATOM 4410 C C . ALA A 1 589 ? 31.484 20.316 37.783 1.00 79.88 589 ALA A C 1
ATOM 4412 O O . ALA A 1 589 ? 31.630 21.227 38.595 1.00 79.88 589 ALA A O 1
ATOM 4413 N N . LYS A 1 590 ? 31.674 20.492 36.470 1.00 73.94 590 LYS A N 1
ATOM 4414 C CA . LYS A 1 590 ? 32.078 21.760 35.843 1.00 73.94 590 LYS A CA 1
ATOM 4415 C C . LYS A 1 590 ? 30.922 22.494 35.153 1.00 73.94 590 LYS A C 1
ATOM 4417 O O . LYS A 1 590 ? 31.147 23.566 34.594 1.00 73.94 590 LYS A O 1
ATOM 4422 N N . LEU A 1 591 ? 29.707 21.939 35.175 1.00 70.00 591 LEU A N 1
ATOM 4423 C CA . LEU A 1 591 ? 28.536 22.564 34.559 1.00 70.00 591 LEU A CA 1
ATOM 4424 C C . LEU A 1 591 ? 28.097 23.824 35.334 1.00 70.00 591 LEU A C 1
ATOM 4426 O O . LEU A 1 591 ? 27.926 23.746 36.554 1.00 70.00 591 LEU A O 1
ATOM 4430 N N . PRO A 1 592 ? 27.856 24.962 34.654 1.00 70.31 592 PRO A N 1
ATOM 4431 C CA . PRO A 1 592 ? 27.301 26.162 35.279 1.00 70.31 592 PRO A CA 1
ATOM 4432 C C . PRO A 1 592 ? 25.892 25.943 35.856 1.00 70.31 592 PRO A C 1
ATOM 4434 O O . PRO A 1 592 ? 25.100 25.154 35.328 1.00 70.31 592 PRO A O 1
ATOM 4437 N N . GLU A 1 593 ? 25.540 26.705 36.896 1.00 55.09 593 GLU A N 1
ATOM 4438 C CA . GLU A 1 593 ? 24.172 26.775 37.427 1.00 55.09 593 GLU A CA 1
ATOM 4439 C C . GLU A 1 593 ? 23.237 27.404 36.378 1.00 55.09 593 GLU A C 1
ATOM 4441 O O . GLU A 1 593 ? 23.181 28.617 36.203 1.00 55.09 593 GLU A O 1
ATOM 4446 N N . GLY A 1 594 ? 22.554 26.548 35.614 1.00 59.81 594 GLY A N 1
ATOM 4447 C CA . GLY A 1 594 ? 21.675 26.929 34.501 1.00 59.81 594 GLY A CA 1
ATOM 4448 C C . GLY A 1 594 ? 21.464 25.818 33.466 1.00 59.81 594 GLY A C 1
ATOM 4449 O O . GLY A 1 594 ? 20.497 25.856 32.714 1.00 59.81 594 GLY A O 1
ATOM 4450 N N . GLN A 1 595 ? 22.313 24.782 33.457 1.00 64.31 595 GLN A N 1
ATOM 4451 C CA . GLN A 1 595 ? 22.258 23.673 32.490 1.00 64.31 595 GLN A CA 1
ATOM 4452 C C . GLN A 1 595 ? 21.647 22.385 33.080 1.00 64.31 595 GLN A C 1
ATOM 4454 O O . GLN A 1 595 ? 22.248 21.309 33.054 1.00 64.31 595 GLN A O 1
ATOM 4459 N N . ALA A 1 596 ? 20.434 22.484 33.637 1.00 63.31 596 ALA A N 1
ATOM 4460 C CA . ALA A 1 596 ? 19.752 21.355 34.286 1.00 63.31 596 ALA A CA 1
ATOM 4461 C C . ALA A 1 596 ? 19.451 20.179 33.331 1.00 63.31 596 ALA A C 1
ATOM 4463 O O . ALA A 1 596 ? 19.517 19.022 33.753 1.00 63.31 596 ALA A O 1
ATOM 4464 N N . GLY A 1 597 ? 19.189 20.460 32.047 1.00 62.56 597 GLY A N 1
ATOM 4465 C CA . GLY A 1 597 ? 18.995 19.438 31.008 1.00 62.56 597 GLY A CA 1
ATOM 4466 C C . GLY A 1 597 ? 20.242 18.574 30.805 1.00 62.56 597 GLY A C 1
ATOM 4467 O O . GLY A 1 597 ? 20.186 17.366 31.005 1.00 62.56 597 GLY A O 1
ATOM 4468 N N . ILE A 1 598 ? 21.401 19.207 30.588 1.00 64.50 598 ILE A N 1
ATOM 4469 C CA . ILE A 1 598 ? 22.687 18.511 30.392 1.00 64.50 598 ILE A CA 1
ATOM 4470 C C . ILE A 1 598 ? 23.074 17.703 31.637 1.00 64.50 598 ILE A C 1
ATOM 4472 O O . ILE A 1 598 ? 23.582 16.590 31.530 1.00 64.50 598 ILE A O 1
ATOM 4476 N N . LYS A 1 599 ? 22.793 18.218 32.839 1.00 69.56 599 LYS A N 1
ATOM 4477 C CA . LYS A 1 599 ? 23.023 17.479 34.090 1.00 69.56 599 LYS A CA 1
ATOM 4478 C C . LYS A 1 599 ? 22.164 16.210 34.176 1.00 69.56 599 LYS A C 1
ATOM 4480 O O . LYS A 1 599 ? 22.669 15.170 34.593 1.00 69.56 599 LYS A O 1
ATOM 4485 N N . THR A 1 600 ? 20.902 16.299 33.756 1.00 69.38 600 THR A N 1
ATOM 4486 C CA . THR A 1 600 ? 19.957 15.170 33.698 1.00 69.38 600 THR A CA 1
ATOM 4487 C C . THR A 1 600 ? 20.384 14.147 32.646 1.00 69.38 600 THR A C 1
ATOM 4489 O O . THR A 1 600 ? 20.326 12.940 32.890 1.00 69.38 600 THR A O 1
ATOM 4492 N N . ASP A 1 601 ? 20.886 14.614 31.503 1.00 63.84 601 ASP A N 1
ATOM 4493 C CA . ASP A 1 601 ? 21.459 13.744 30.484 1.00 63.84 601 ASP A CA 1
ATOM 4494 C C . ASP A 1 601 ? 22.695 13.028 31.012 1.00 63.84 601 ASP A C 1
ATOM 4496 O O . ASP A 1 601 ? 22.742 11.808 30.935 1.00 63.84 601 ASP A O 1
ATOM 4500 N N . ILE A 1 602 ? 23.639 13.726 31.649 1.00 69.75 602 ILE A N 1
ATOM 4501 C CA . ILE A 1 602 ? 24.817 13.092 32.257 1.00 69.75 602 ILE A CA 1
ATOM 4502 C C . ILE A 1 602 ? 24.426 12.024 33.289 1.00 69.75 602 ILE A C 1
ATOM 4504 O O . ILE A 1 602 ? 24.996 10.934 33.273 1.00 69.75 602 ILE A O 1
ATOM 4508 N N . ASP A 1 603 ? 23.436 12.285 34.144 1.00 74.50 603 ASP A N 1
ATOM 4509 C CA . ASP A 1 603 ? 22.942 11.287 35.104 1.00 74.50 603 ASP A CA 1
ATOM 4510 C C . ASP A 1 603 ? 22.335 10.061 34.421 1.00 74.50 603 ASP A C 1
ATOM 4512 O O . ASP A 1 603 ? 22.586 8.920 34.818 1.00 74.50 603 ASP A O 1
ATOM 4516 N N . THR A 1 604 ? 21.610 10.289 33.330 1.00 62.22 604 THR A N 1
ATOM 4517 C CA . THR A 1 604 ? 21.081 9.220 32.481 1.00 62.22 604 THR A CA 1
ATOM 4518 C C . THR A 1 604 ? 22.219 8.401 31.854 1.00 62.22 604 THR A C 1
ATOM 4520 O O . THR A 1 604 ? 22.177 7.170 31.859 1.00 62.22 604 THR A O 1
ATOM 4523 N N . LEU A 1 605 ? 23.276 9.064 31.369 1.00 65.06 605 LEU A N 1
ATOM 4524 C CA . LEU A 1 605 ? 24.455 8.428 30.768 1.00 65.06 605 LEU A CA 1
ATOM 4525 C C . LEU A 1 605 ? 25.240 7.584 31.785 1.00 65.06 605 LEU A C 1
ATOM 4527 O O . LEU A 1 605 ? 25.688 6.482 31.463 1.00 65.06 605 LEU A O 1
ATOM 4531 N N . ILE A 1 606 ? 25.369 8.059 33.026 1.00 74.69 606 ILE A N 1
ATOM 4532 C CA . ILE A 1 606 ? 25.996 7.308 34.122 1.00 74.69 606 ILE A CA 1
ATOM 4533 C C . ILE A 1 606 ? 25.171 6.059 34.461 1.00 74.69 606 ILE A C 1
ATOM 4535 O O . ILE A 1 606 ? 25.735 4.967 34.573 1.00 74.69 606 ILE A O 1
ATOM 4539 N N . GLY A 1 607 ? 23.843 6.188 34.547 1.00 67.75 607 GLY A N 1
ATOM 4540 C CA . GLY A 1 607 ? 22.944 5.049 34.758 1.00 67.75 607 GLY A CA 1
ATOM 4541 C C . GLY A 1 607 ? 23.056 3.990 33.654 1.00 67.75 607 GLY A C 1
ATOM 4542 O O . GLY A 1 607 ? 23.044 2.789 33.930 1.00 67.75 607 GLY A O 1
ATOM 4543 N N . TYR A 1 608 ? 23.251 4.414 32.403 1.00 62.88 608 TYR A N 1
ATOM 4544 C CA . TYR A 1 608 ? 23.492 3.515 31.272 1.00 62.88 608 TYR A CA 1
ATOM 4545 C C . TYR A 1 608 ? 24.819 2.758 31.363 1.00 62.88 608 TYR A C 1
ATOM 4547 O O . TYR A 1 608 ? 24.833 1.545 31.142 1.00 62.88 608 TYR A O 1
ATOM 4555 N N . ALA A 1 609 ? 25.913 3.422 31.746 1.00 67.62 609 ALA A N 1
ATOM 4556 C CA . ALA A 1 609 ? 27.207 2.765 31.943 1.00 67.62 609 ALA A CA 1
ATOM 4557 C C . ALA A 1 609 ? 27.151 1.697 33.056 1.00 67.62 609 ALA A C 1
ATOM 4559 O O . ALA A 1 609 ? 27.668 0.590 32.895 1.00 67.62 609 ALA A O 1
ATOM 4560 N N . GLN A 1 610 ? 26.455 1.990 34.158 1.00 72.62 610 GLN A N 1
ATOM 4561 C CA . GLN A 1 610 ? 26.258 1.055 35.274 1.00 72.62 610 GLN A CA 1
ATOM 4562 C C . GLN A 1 610 ? 25.375 -0.141 34.890 1.00 72.62 610 GLN A C 1
ATOM 4564 O O . GLN A 1 610 ? 25.655 -1.279 35.269 1.00 72.62 610 GLN A O 1
ATOM 4569 N N . LYS A 1 611 ? 24.326 0.092 34.094 1.00 65.06 611 LYS A N 1
ATOM 4570 C CA . LYS A 1 611 ? 23.459 -0.978 33.594 1.00 65.06 611 LYS A CA 1
ATOM 4571 C C . LYS A 1 611 ? 24.195 -1.889 32.614 1.00 65.06 611 LYS A C 1
ATOM 4573 O O . LYS A 1 611 ? 24.058 -3.103 32.708 1.00 65.06 611 LYS A O 1
ATOM 4578 N N . ALA A 1 612 ? 25.023 -1.339 31.727 1.00 63.56 612 ALA A N 1
ATOM 4579 C CA . ALA A 1 612 ? 25.834 -2.131 30.804 1.00 63.56 612 ALA A CA 1
ATOM 4580 C C . ALA A 1 612 ? 26.789 -3.097 31.531 1.00 63.56 612 ALA A C 1
ATOM 4582 O O . ALA A 1 612 ? 26.933 -4.251 31.124 1.00 63.56 612 ALA A O 1
ATOM 4583 N N . VAL A 1 613 ? 27.379 -2.651 32.643 1.00 68.50 613 VAL A N 1
ATOM 4584 C CA . VAL A 1 613 ? 28.153 -3.500 33.558 1.00 68.50 613 VAL A CA 1
ATOM 4585 C C . VAL A 1 613 ? 27.303 -4.653 34.098 1.00 68.50 613 VAL A C 1
ATOM 4587 O O . VAL A 1 613 ? 27.691 -5.812 33.948 1.00 68.50 613 VAL A O 1
ATOM 4590 N N . ALA A 1 614 ? 26.127 -4.360 34.656 1.00 68.69 614 ALA A N 1
ATOM 4591 C CA . ALA A 1 614 ? 25.236 -5.385 35.201 1.00 68.69 614 ALA A CA 1
ATOM 4592 C C . ALA A 1 614 ? 24.791 -6.412 34.137 1.00 68.69 614 ALA A C 1
ATOM 4594 O O . ALA A 1 614 ? 24.776 -7.613 34.399 1.00 68.69 614 ALA A O 1
ATOM 4595 N N . GLU A 1 615 ? 24.485 -5.958 32.918 1.00 61.09 615 GLU A N 1
ATOM 4596 C CA . GLU A 1 615 ? 24.078 -6.825 31.803 1.00 61.09 615 GLU A CA 1
ATOM 4597 C C . GLU A 1 615 ? 25.220 -7.726 31.306 1.00 61.09 615 GLU A C 1
ATOM 4599 O O . GLU A 1 615 ? 25.008 -8.912 31.042 1.00 61.09 615 GLU A O 1
ATOM 4604 N N . SER A 1 616 ? 26.449 -7.196 31.243 1.00 62.53 616 SER A N 1
ATOM 4605 C CA . SER A 1 616 ? 27.639 -7.984 30.894 1.00 62.53 616 SER A CA 1
ATOM 4606 C C . SER A 1 616 ? 27.959 -9.066 31.935 1.00 62.53 616 SER A C 1
ATOM 4608 O O . SER A 1 616 ? 28.309 -10.189 31.577 1.00 62.53 616 SER A O 1
ATOM 4610 N N . GLN A 1 617 ? 27.769 -8.776 33.224 1.00 66.62 617 GLN A N 1
ATOM 4611 C CA . GLN A 1 617 ? 27.939 -9.757 34.302 1.00 66.62 617 GLN A CA 1
ATOM 4612 C C . GLN A 1 617 ? 26.860 -10.848 34.266 1.00 66.62 617 GLN A C 1
ATOM 4614 O O . GLN A 1 617 ? 27.122 -11.989 34.642 1.00 66.62 617 GLN A O 1
ATOM 4619 N N . ALA A 1 618 ? 25.665 -10.521 33.769 1.00 58.06 618 ALA A N 1
ATOM 4620 C CA . ALA A 1 618 ? 24.559 -11.460 33.609 1.00 58.06 618 ALA A CA 1
ATOM 4621 C C . ALA A 1 618 ? 24.701 -12.396 32.388 1.00 58.06 618 ALA A C 1
ATOM 4623 O O . ALA A 1 618 ? 23.807 -13.204 32.142 1.00 58.06 618 ALA A O 1
ATOM 4624 N N . GLY A 1 619 ? 25.785 -12.296 31.605 1.00 50.47 619 GLY A N 1
ATOM 4625 C CA . GLY A 1 619 ? 26.018 -13.148 30.431 1.00 50.47 619 GLY A CA 1
ATOM 4626 C C . GLY A 1 619 ? 25.100 -12.853 29.239 1.00 50.47 619 GLY A C 1
ATOM 4627 O O . GLY A 1 619 ? 25.050 -13.633 28.289 1.00 50.47 619 GLY A O 1
ATOM 4628 N N . ARG A 1 620 ? 24.370 -11.731 29.261 1.00 50.78 620 ARG A N 1
ATOM 4629 C CA . ARG A 1 620 ? 23.392 -11.345 28.233 1.00 50.78 620 ARG A CA 1
ATOM 4630 C C . ARG A 1 620 ? 24.068 -10.551 27.109 1.00 50.78 620 ARG A C 1
ATOM 4632 O O . ARG A 1 620 ? 23.856 -9.351 26.962 1.00 50.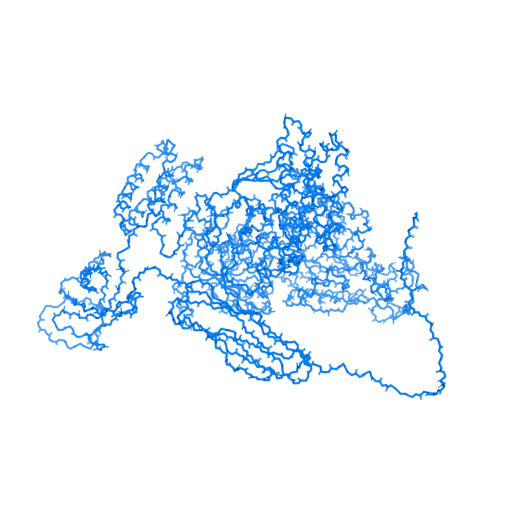78 620 ARG A O 1
ATOM 4639 N N . PHE A 1 621 ? 24.917 -11.233 26.337 1.00 48.03 621 PHE A N 1
ATOM 4640 C CA . PHE A 1 621 ? 25.659 -10.653 25.200 1.00 48.03 621 PHE A CA 1
ATOM 4641 C C . PHE A 1 621 ? 24.995 -10.866 23.837 1.00 48.03 621 PHE A C 1
ATOM 4643 O O . PHE A 1 621 ? 25.428 -10.274 22.849 1.00 48.03 621 PHE A O 1
ATOM 4650 N N . GLU A 1 622 ? 23.992 -11.735 23.761 1.00 43.34 622 GLU A N 1
ATOM 4651 C CA . GLU A 1 622 ? 23.320 -12.084 22.512 1.00 43.34 622 GLU A CA 1
ATOM 4652 C C . GLU A 1 622 ? 21.949 -11.424 22.515 1.00 43.34 622 GLU A C 1
ATOM 4654 O O . GLU A 1 622 ? 21.038 -11.828 23.237 1.00 43.34 622 GLU A O 1
ATOM 4659 N N . GLY A 1 623 ? 21.859 -10.318 21.777 1.00 44.75 623 GLY A N 1
ATOM 4660 C CA . GLY A 1 623 ? 20.586 -9.690 21.474 1.00 44.75 623 GLY A CA 1
ATOM 4661 C C . GLY A 1 623 ? 19.722 -10.595 20.597 1.00 44.75 623 GLY A C 1
ATOM 4662 O O . GLY A 1 623 ? 20.213 -11.514 19.942 1.00 44.75 623 GLY A O 1
ATOM 4663 N N . VAL A 1 624 ? 18.430 -10.293 20.574 1.00 44.75 624 VAL A N 1
ATOM 4664 C CA . VAL A 1 624 ? 17.504 -10.737 19.532 1.00 44.75 624 VAL A CA 1
ATOM 4665 C C . VAL A 1 624 ? 18.052 -10.208 18.213 1.00 44.75 624 VAL A C 1
ATOM 4667 O O . VAL A 1 624 ? 18.213 -8.999 18.063 1.00 44.75 624 VAL A O 1
ATOM 4670 N N . SER A 1 625 ? 18.413 -11.087 17.278 1.00 49.66 625 SER A N 1
ATOM 4671 C CA . SER A 1 625 ? 18.860 -10.638 15.956 1.00 49.66 625 SER A CA 1
ATOM 4672 C C . SER A 1 625 ? 17.727 -9.873 15.252 1.00 49.66 625 SER A C 1
ATOM 4674 O O . SER A 1 625 ? 16.555 -10.095 15.572 1.00 49.66 625 SER A O 1
ATOM 4676 N N . PRO A 1 626 ? 18.017 -9.016 14.257 1.00 52.19 626 PRO A N 1
ATOM 4677 C CA . PRO A 1 626 ? 16.982 -8.478 13.370 1.00 52.19 626 PRO A CA 1
ATOM 4678 C C . PRO A 1 626 ? 16.018 -9.568 12.852 1.00 52.19 626 PRO A C 1
ATOM 4680 O O . PRO A 1 626 ? 14.809 -9.352 12.789 1.00 52.19 626 PRO A O 1
ATOM 4683 N N . ASP A 1 627 ? 16.518 -10.791 12.623 1.00 52.56 627 ASP A N 1
ATOM 4684 C CA . ASP A 1 627 ? 15.700 -11.955 12.250 1.00 52.56 627 ASP A CA 1
ATOM 4685 C C . ASP A 1 627 ? 14.720 -12.413 13.342 1.00 52.56 627 ASP A C 1
ATOM 4687 O O . ASP A 1 627 ? 13.671 -12.974 13.035 1.00 52.56 627 ASP A O 1
ATOM 4691 N N . GLU A 1 628 ? 15.029 -12.217 14.624 1.00 54.78 628 GLU A N 1
ATOM 4692 C CA . GLU A 1 628 ? 14.118 -12.539 15.723 1.00 54.78 628 GLU A CA 1
ATOM 4693 C C . GLU A 1 628 ? 13.018 -11.484 15.913 1.00 54.78 628 GLU A C 1
ATOM 4695 O O . GLU A 1 628 ? 11.896 -11.862 16.253 1.00 54.78 628 GLU A O 1
ATOM 4700 N N . PHE A 1 629 ? 13.273 -10.201 15.623 1.00 65.81 629 PHE A N 1
ATOM 4701 C CA . PHE A 1 629 ? 12.201 -9.196 15.540 1.00 65.81 629 PHE A CA 1
ATOM 4702 C C . PHE A 1 629 ? 11.307 -9.418 14.319 1.00 65.81 629 PHE A C 1
ATOM 4704 O O . PHE A 1 629 ? 10.088 -9.324 14.439 1.00 65.81 629 PHE A O 1
ATOM 4711 N N . ASN A 1 630 ? 11.884 -9.828 13.183 1.00 63.38 630 ASN A N 1
ATOM 4712 C CA . ASN A 1 630 ? 11.116 -10.244 12.003 1.00 63.38 630 ASN A CA 1
ATOM 4713 C C . ASN A 1 630 ? 10.149 -11.401 12.301 1.00 63.38 630 ASN A C 1
ATOM 4715 O O . ASN A 1 630 ? 9.135 -11.551 11.624 1.00 63.38 630 ASN A O 1
ATOM 4719 N N . ARG A 1 631 ? 10.447 -12.218 13.321 1.00 65.88 631 ARG A N 1
ATOM 4720 C CA . ARG A 1 631 ? 9.582 -13.311 13.792 1.00 65.88 631 ARG A CA 1
ATOM 4721 C C . ARG A 1 631 ? 8.578 -12.894 14.870 1.00 65.88 631 ARG A C 1
ATOM 4723 O O . ARG A 1 631 ? 7.710 -13.702 15.211 1.00 65.88 631 ARG A O 1
ATOM 4730 N N . ALA A 1 632 ? 8.677 -11.687 15.431 1.00 74.44 632 ALA A N 1
ATOM 4731 C CA . ALA A 1 632 ? 7.662 -11.187 16.348 1.00 74.44 632 ALA A CA 1
ATOM 4732 C C . ALA A 1 632 ? 6.341 -11.024 15.586 1.00 74.44 632 ALA A C 1
ATOM 4734 O O . ALA A 1 632 ? 6.332 -10.483 14.483 1.00 74.44 632 ALA A O 1
ATOM 4735 N N . TRP A 1 633 ? 5.246 -11.514 16.174 1.00 85.44 633 TRP A N 1
ATOM 4736 C CA . TRP A 1 633 ? 3.916 -11.522 15.553 1.00 85.44 633 TRP A CA 1
ATOM 4737 C C . TRP A 1 633 ? 3.874 -12.226 14.186 1.00 85.44 633 TRP A C 1
ATOM 4739 O O . TRP A 1 633 ? 3.287 -11.737 13.224 1.00 85.44 633 TRP A O 1
ATOM 4749 N N . GLY A 1 634 ? 4.496 -13.404 14.096 1.00 85.00 634 GLY A N 1
ATOM 4750 C CA . GLY A 1 634 ? 4.304 -14.307 12.963 1.00 85.00 634 GLY A CA 1
ATOM 4751 C C . GLY A 1 634 ? 2.878 -14.875 12.898 1.00 85.00 634 GLY A C 1
ATOM 4752 O O . GLY A 1 634 ? 2.066 -14.715 13.805 1.00 85.00 634 GLY A O 1
ATOM 4753 N N . THR A 1 635 ? 2.572 -15.616 11.836 1.00 83.56 635 THR A N 1
ATOM 4754 C CA . THR A 1 635 ? 1.230 -16.189 11.595 1.00 83.56 635 THR A CA 1
ATOM 4755 C C . THR A 1 635 ? 0.765 -17.224 12.623 1.00 83.56 635 THR A C 1
ATOM 4757 O O . THR A 1 635 ? -0.428 -17.501 12.702 1.00 83.56 635 THR A O 1
ATOM 4760 N N . ASN A 1 636 ? 1.692 -17.783 13.406 1.00 79.38 636 ASN A N 1
ATOM 4761 C CA . ASN A 1 636 ? 1.418 -18.753 14.471 1.00 79.38 636 ASN A CA 1
ATOM 4762 C C . ASN A 1 636 ? 1.425 -18.117 15.872 1.00 79.38 636 ASN A C 1
ATOM 4764 O O . ASN A 1 636 ? 1.376 -18.835 16.870 1.00 79.38 636 ASN A O 1
ATOM 4768 N N . THR A 1 637 ? 1.565 -16.792 15.972 1.00 80.44 637 THR A N 1
ATOM 4769 C CA . THR A 1 637 ? 1.535 -16.099 17.262 1.00 80.44 637 THR A CA 1
ATOM 4770 C C . THR A 1 637 ? 0.147 -16.241 17.902 1.00 80.44 637 THR A C 1
ATOM 4772 O O . THR A 1 637 ? -0.852 -16.092 17.191 1.00 80.44 637 THR A O 1
ATOM 4775 N N . PRO A 1 638 ? 0.059 -16.524 19.220 1.00 80.00 638 PRO A N 1
ATOM 4776 C CA . PRO A 1 638 ? -1.221 -16.618 19.912 1.00 80.00 638 PRO A CA 1
ATOM 4777 C C . PRO A 1 638 ? -2.070 -15.354 19.710 1.00 80.00 638 PRO A C 1
ATOM 4779 O O . PRO A 1 638 ? -1.524 -14.249 19.810 1.00 80.00 638 PRO A O 1
ATOM 4782 N N . PRO A 1 639 ? -3.380 -15.479 19.431 1.00 84.31 639 PRO A N 1
ATOM 4783 C CA . PRO A 1 639 ? -4.234 -14.333 19.136 1.00 84.31 639 PRO A CA 1
ATOM 4784 C C . PRO A 1 639 ? -4.207 -13.223 20.187 1.00 84.31 639 PRO A C 1
ATOM 4786 O O . PRO A 1 639 ? -4.191 -12.045 19.844 1.00 84.31 639 PRO A O 1
ATOM 4789 N N . GLU A 1 640 ? -4.118 -13.588 21.462 1.00 79.12 640 GLU A N 1
ATOM 4790 C CA . GLU A 1 640 ? -4.039 -12.666 22.592 1.00 79.12 640 GLU A CA 1
ATOM 4791 C C . GLU A 1 640 ? -2.754 -11.821 22.632 1.00 79.12 640 GLU A C 1
ATOM 4793 O O . GLU A 1 640 ? -2.732 -10.784 23.293 1.00 79.12 640 GLU A O 1
ATOM 4798 N N . GLU A 1 641 ? -1.688 -12.234 21.937 1.00 82.69 641 GLU A N 1
ATOM 4799 C CA . GLU A 1 641 ? -0.451 -11.453 21.827 1.00 82.69 641 GLU A CA 1
ATOM 4800 C C . GLU A 1 641 ? -0.495 -10.434 20.677 1.00 82.69 641 GLU A C 1
ATOM 4802 O O . GLU A 1 641 ? 0.315 -9.503 20.667 1.00 82.69 641 GLU A O 1
ATOM 4807 N N . ILE A 1 642 ? -1.426 -10.585 19.727 1.00 91.62 642 ILE A N 1
ATOM 4808 C CA . ILE A 1 642 ? -1.621 -9.666 18.599 1.00 91.62 642 ILE A CA 1
ATOM 4809 C C . ILE A 1 642 ? -2.570 -8.546 19.030 1.00 91.62 642 ILE A C 1
ATOM 4811 O O . ILE A 1 642 ? -3.789 -8.612 18.866 1.00 91.62 642 ILE A O 1
ATOM 4815 N N . VAL A 1 643 ? -1.983 -7.505 19.613 1.00 93.69 643 VAL A N 1
ATOM 4816 C CA . VAL A 1 643 ? -2.715 -6.385 20.208 1.00 93.69 643 VAL A CA 1
ATOM 4817 C C . VAL A 1 643 ? -2.639 -5.157 19.304 1.00 93.69 643 VAL A C 1
ATOM 4819 O O . VAL A 1 643 ? -1.563 -4.741 18.877 1.00 93.69 643 VAL A O 1
ATOM 4822 N N . GLY A 1 644 ? -3.785 -4.534 19.041 1.00 95.38 644 GLY A N 1
ATOM 4823 C CA . GLY A 1 644 ? -3.867 -3.350 18.193 1.00 95.38 644 GLY A CA 1
ATOM 4824 C C . GLY A 1 644 ? -5.049 -2.451 18.542 1.00 95.38 644 GLY A C 1
ATOM 4825 O O . GLY A 1 644 ? -5.847 -2.758 19.421 1.00 95.38 644 GLY A O 1
ATOM 4826 N N . SER A 1 645 ? -5.123 -1.288 17.905 1.00 95.31 645 SER A N 1
ATOM 4827 C CA . SER A 1 645 ? -6.142 -0.256 18.157 1.00 95.31 645 SER A CA 1
ATOM 4828 C C . SER A 1 645 ? -7.158 -0.119 17.015 1.00 95.31 645 SER A C 1
ATOM 4830 O O . SER A 1 645 ? -7.949 0.821 17.002 1.00 95.31 645 SER A O 1
ATOM 4832 N N . GLY A 1 646 ? -7.106 -1.003 16.016 1.00 94.56 646 GLY A N 1
ATOM 4833 C CA . GLY A 1 646 ? -7.976 -1.020 14.838 1.00 94.56 646 GLY A CA 1
ATOM 4834 C C . GLY A 1 646 ? -9.381 -1.580 15.108 1.00 94.56 646 GLY A C 1
ATOM 4835 O O . GLY A 1 646 ? -9.686 -1.959 16.244 1.00 94.56 646 GLY A O 1
ATOM 4836 N N . PRO A 1 647 ? -10.255 -1.613 14.082 1.00 93.62 647 PRO A N 1
ATOM 4837 C CA . PRO A 1 647 ? -11.654 -2.041 14.213 1.00 93.62 647 PRO A CA 1
ATOM 4838 C C . PRO A 1 647 ? -11.821 -3.514 14.593 1.00 93.62 647 PRO A C 1
ATOM 4840 O O . PRO A 1 647 ? -12.815 -3.882 15.223 1.00 93.62 647 PRO A O 1
ATOM 4843 N N . TYR A 1 648 ? -10.853 -4.361 14.251 1.00 95.19 648 TYR A N 1
ATOM 4844 C CA . TYR A 1 648 ? -10.894 -5.783 14.553 1.00 95.19 648 TYR A CA 1
ATOM 4845 C C . TYR A 1 648 ? -9.635 -6.225 15.307 1.00 95.19 648 TYR A C 1
ATOM 4847 O O . TYR A 1 648 ? -8.589 -5.589 15.234 1.00 95.19 648 TYR A O 1
ATOM 4855 N N . ARG A 1 649 ? -9.725 -7.340 16.030 1.00 94.19 649 ARG A N 1
ATOM 4856 C CA . ARG A 1 649 ? -8.586 -8.055 16.615 1.00 94.19 649 ARG A CA 1
ATOM 4857 C C . ARG A 1 649 ? -8.432 -9.421 15.958 1.00 94.19 649 ARG A C 1
ATOM 4859 O O . ARG A 1 649 ? -9.409 -10.011 15.486 1.00 94.19 649 ARG A O 1
ATOM 4866 N N . PHE A 1 650 ? -7.199 -9.914 15.907 1.00 94.62 650 PHE A N 1
ATOM 4867 C CA . PHE A 1 650 ? -6.901 -11.225 15.341 1.00 94.62 650 PHE A CA 1
ATOM 4868 C C . PHE A 1 650 ? -7.550 -12.333 16.179 1.00 94.62 650 PHE A C 1
ATOM 4870 O O . PHE A 1 650 ? -7.490 -12.293 17.406 1.00 94.62 650 PHE A O 1
ATOM 4877 N N . LYS A 1 651 ? -8.192 -13.303 15.516 1.00 91.56 651 LYS A N 1
ATOM 4878 C CA . LYS A 1 651 ? -8.860 -14.432 16.176 1.00 91.56 651 LYS A CA 1
ATOM 4879 C C . LYS A 1 651 ? -8.218 -15.765 15.824 1.00 91.56 651 LYS A C 1
ATOM 4881 O O . LYS A 1 651 ? -7.896 -16.543 16.712 1.00 91.56 651 LYS A O 1
ATOM 4886 N N . GLU A 1 652 ? -8.089 -16.064 14.536 1.00 90.69 652 GLU A N 1
ATOM 4887 C CA . GLU A 1 652 ? -7.591 -17.361 14.076 1.00 90.69 652 GLU A CA 1
ATOM 4888 C C . GLU A 1 652 ? -7.042 -17.249 12.655 1.00 90.69 652 GLU A C 1
ATOM 4890 O O . GLU A 1 652 ? -7.605 -16.543 11.818 1.00 90.69 652 GLU A O 1
ATOM 4895 N N . TYR A 1 653 ? -5.992 -18.010 12.350 1.00 91.06 653 TYR A N 1
ATOM 4896 C CA . TYR A 1 653 ? -5.570 -18.258 10.979 1.00 91.06 653 TYR A CA 1
ATOM 4897 C C . TYR A 1 653 ? -5.474 -19.759 10.706 1.00 91.06 653 TYR A C 1
ATOM 4899 O O . TYR A 1 653 ? -4.646 -20.468 11.274 1.00 91.06 653 TYR A O 1
ATOM 4907 N N . LYS A 1 654 ? -6.321 -20.239 9.794 1.00 89.38 654 LYS A N 1
ATOM 4908 C CA . LYS A 1 654 ? -6.230 -21.576 9.210 1.00 89.38 654 LYS A CA 1
ATOM 4909 C C . LYS A 1 654 ? -5.391 -21.461 7.949 1.00 89.38 654 LYS A C 1
ATOM 4911 O O . LYS A 1 654 ? -5.876 -20.963 6.930 1.00 89.38 654 LYS A O 1
ATOM 4916 N N . VAL A 1 655 ? -4.137 -21.896 8.058 1.00 84.88 655 VAL A N 1
ATOM 4917 C CA . VAL A 1 655 ? -3.102 -21.745 7.026 1.00 84.88 655 VAL A CA 1
ATOM 4918 C C . VAL A 1 655 ? -3.626 -22.134 5.644 1.00 84.88 655 VAL A C 1
ATOM 4920 O O . VAL A 1 655 ? -4.192 -23.214 5.474 1.00 84.88 655 VAL A O 1
ATOM 4923 N N . ASP A 1 656 ? -3.456 -21.220 4.685 1.00 79.75 656 ASP A N 1
ATOM 4924 C CA . ASP A 1 656 ? -3.865 -21.336 3.278 1.00 79.75 656 ASP A CA 1
ATOM 4925 C C . ASP A 1 656 ? -5.359 -21.646 3.050 1.00 79.75 656 ASP A C 1
ATOM 4927 O O . ASP A 1 656 ? -5.758 -22.043 1.955 1.00 79.75 656 ASP A O 1
ATOM 4931 N N . GLN A 1 657 ? -6.204 -21.449 4.069 1.00 87.94 657 GLN A N 1
ATOM 4932 C CA . GLN A 1 657 ? -7.655 -21.620 3.986 1.00 87.94 657 GLN A CA 1
ATOM 4933 C C . GLN A 1 657 ? -8.389 -20.320 4.297 1.00 87.94 657 GLN A C 1
ATOM 4935 O O . GLN A 1 657 ? -9.092 -19.792 3.441 1.00 87.94 657 GLN A O 1
ATOM 4940 N N . GLN A 1 658 ? -8.259 -19.803 5.521 1.00 92.06 658 GLN A N 1
ATOM 4941 C CA . GLN A 1 658 ? -8.943 -18.578 5.935 1.00 92.06 658 GLN A CA 1
ATOM 4942 C C . GLN A 1 658 ? -8.296 -17.932 7.160 1.00 92.06 658 GLN A C 1
ATOM 4944 O O . GLN A 1 658 ? -7.811 -18.630 8.050 1.00 92.06 658 GLN A O 1
ATOM 4949 N N . LEU A 1 659 ? -8.368 -16.607 7.243 1.00 93.31 659 LEU A N 1
ATOM 4950 C CA . LEU A 1 659 ? -8.044 -15.821 8.430 1.00 93.31 659 LEU A CA 1
ATOM 4951 C C . LEU A 1 659 ? -9.305 -15.146 8.962 1.00 93.31 659 LEU A C 1
ATOM 4953 O O . LEU A 1 659 ? -10.070 -14.578 8.188 1.00 93.31 659 LEU A O 1
ATOM 4957 N N . ILE A 1 660 ? -9.516 -15.202 10.273 1.00 94.75 660 ILE A N 1
ATOM 4958 C CA . ILE A 1 660 ? -10.679 -14.636 10.951 1.00 94.75 660 ILE A CA 1
ATOM 4959 C C . ILE A 1 660 ? -10.209 -13.518 11.878 1.00 94.75 660 ILE A C 1
ATOM 4961 O O . ILE A 1 660 ? -9.351 -13.717 12.743 1.00 94.75 660 ILE A O 1
ATOM 4965 N N . LEU A 1 661 ? -10.820 -12.352 11.709 1.00 95.81 661 LEU A N 1
ATOM 4966 C CA . LEU A 1 661 ? -10.776 -11.238 12.640 1.00 95.81 661 LEU A CA 1
ATOM 4967 C C . LEU A 1 661 ? -12.138 -11.102 13.323 1.00 95.81 661 LEU A C 1
ATOM 4969 O O . LEU A 1 661 ? -13.175 -11.369 12.712 1.00 95.81 661 LEU A O 1
ATOM 4973 N N . GLU A 1 662 ? -12.145 -10.669 14.577 1.00 93.88 662 GLU A N 1
ATOM 4974 C CA . GLU A 1 662 ? -13.367 -10.367 15.327 1.00 93.88 662 GLU A CA 1
ATOM 4975 C C . GLU A 1 662 ? -13.371 -8.924 15.820 1.00 93.88 662 GLU A C 1
ATOM 4977 O O . GLU A 1 662 ? -12.315 -8.308 15.937 1.00 93.88 662 GLU A O 1
ATOM 4982 N N . ARG A 1 663 ? -14.556 -8.366 16.078 1.00 93.06 663 ARG A N 1
ATOM 4983 C CA . ARG A 1 663 ? -14.721 -6.979 16.527 1.00 93.06 663 ARG A CA 1
ATOM 4984 C C . ARG A 1 663 ? -13.792 -6.657 17.702 1.00 93.06 663 ARG A C 1
ATOM 4986 O O . ARG A 1 663 ? -13.726 -7.404 18.678 1.00 93.06 663 ARG A O 1
ATOM 4993 N N . ASN A 1 664 ? -13.129 -5.504 17.635 1.00 93.44 664 ASN A N 1
ATOM 4994 C CA . ASN A 1 664 ? -12.402 -4.948 18.768 1.00 93.44 664 ASN A CA 1
ATOM 4995 C C . ASN A 1 664 ? -13.381 -4.227 19.722 1.00 93.44 664 ASN A C 1
ATOM 4997 O O . ASN A 1 664 ? -13.929 -3.190 19.343 1.00 93.44 664 ASN A O 1
ATOM 5001 N N . PRO A 1 665 ? -13.585 -4.709 20.965 1.00 85.50 665 PRO A N 1
ATOM 5002 C CA . PRO A 1 665 ? -14.502 -4.070 21.916 1.00 85.50 665 PRO A CA 1
ATOM 5003 C C . PRO A 1 665 ? -14.026 -2.689 22.401 1.00 85.50 665 PRO A C 1
ATOM 5005 O O . PRO A 1 665 ? -14.814 -1.930 22.959 1.00 85.50 665 PRO A O 1
ATOM 5008 N N . TYR A 1 666 ? -12.757 -2.341 22.170 1.00 88.12 666 TYR A N 1
ATOM 5009 C CA . TYR A 1 666 ? -12.154 -1.061 22.550 1.00 88.12 666 TYR A CA 1
ATOM 5010 C C . TYR A 1 666 ? -11.989 -0.095 21.368 1.00 88.12 666 TYR A C 1
ATOM 5012 O O . TYR A 1 666 ? -11.265 0.896 21.480 1.00 88.12 666 TYR A O 1
ATOM 5020 N N . TYR A 1 667 ? -12.625 -0.364 20.221 1.00 92.50 667 TYR A N 1
ATOM 5021 C CA . TYR A 1 667 ? -12.477 0.516 19.066 1.00 92.50 667 TYR A CA 1
ATOM 5022 C C . TYR A 1 667 ? -13.014 1.922 19.360 1.00 92.50 667 TYR A C 1
ATOM 5024 O O . TYR A 1 667 ? -14.087 2.100 19.935 1.00 92.50 667 TYR A O 1
ATOM 5032 N N . TRP A 1 668 ? -12.237 2.929 18.972 1.00 91.62 668 TRP A N 1
ATOM 5033 C CA . TRP A 1 668 ? -12.392 4.323 19.399 1.00 91.62 668 TRP A CA 1
ATOM 5034 C C . TRP A 1 668 ? -13.227 5.174 18.430 1.00 91.62 668 TRP A C 1
ATOM 5036 O O . TRP A 1 668 ? -13.314 6.394 18.595 1.00 91.62 668 TRP A O 1
ATOM 5046 N N . LYS A 1 669 ? -13.848 4.553 17.418 1.00 91.12 669 LYS A N 1
ATOM 5047 C CA . LYS A 1 669 ? -14.731 5.234 16.463 1.00 91.12 669 LYS A CA 1
ATOM 5048 C C . LYS A 1 669 ? -16.199 4.900 16.686 1.00 91.12 669 LYS A C 1
ATOM 5050 O O . LYS A 1 669 ? -16.555 3.768 17.024 1.00 91.12 669 LYS A O 1
ATOM 5055 N N . ILE A 1 670 ? -17.042 5.895 16.432 1.00 86.62 670 ILE A N 1
ATOM 5056 C CA . ILE A 1 670 ? -18.501 5.800 16.483 1.00 86.62 670 ILE A CA 1
ATOM 5057 C C . ILE A 1 670 ? -19.122 6.311 15.196 1.00 86.62 670 ILE A C 1
ATOM 5059 O O . ILE A 1 670 ? -18.547 7.155 14.515 1.00 86.62 670 ILE A O 1
ATOM 5063 N N . ASP A 1 671 ? -20.326 5.848 14.896 1.00 83.88 671 ASP A N 1
ATOM 5064 C CA . ASP A 1 671 ? -21.178 6.527 13.927 1.00 83.88 671 ASP A CA 1
ATOM 5065 C C . ASP A 1 671 ? -21.765 7.836 14.495 1.00 83.88 671 ASP A C 1
ATOM 5067 O O . ASP A 1 671 ? -21.683 8.131 15.693 1.00 83.88 671 ASP A O 1
ATOM 5071 N N . LYS A 1 672 ? -22.432 8.609 13.633 1.00 78.38 672 LYS A N 1
ATOM 5072 C CA . LYS A 1 672 ? -23.144 9.847 14.002 1.00 78.38 672 LYS A CA 1
ATOM 5073 C C . LYS A 1 672 ? -24.242 9.696 15.075 1.00 78.38 672 LYS A C 1
ATOM 5075 O O . LYS A 1 672 ? -24.700 10.707 15.607 1.00 78.38 672 LYS A O 1
ATOM 5080 N N . ASN A 1 673 ? -24.667 8.469 15.396 1.00 73.38 673 ASN A N 1
ATOM 5081 C CA . ASN A 1 673 ? -25.684 8.142 16.405 1.00 73.38 673 ASN A CA 1
ATOM 5082 C C . ASN A 1 673 ? -25.085 7.637 17.736 1.00 73.38 673 ASN A C 1
ATOM 5084 O O . ASN A 1 673 ? -25.838 7.338 18.679 1.00 73.38 673 ASN A O 1
ATOM 5088 N N . GLY A 1 674 ? -23.753 7.557 17.823 1.00 70.38 674 GLY A N 1
ATOM 5089 C CA . GLY A 1 674 ? -23.017 7.086 18.992 1.00 70.38 674 GLY A CA 1
ATOM 5090 C C . GLY A 1 674 ? -22.820 5.571 19.058 1.00 70.38 674 GLY A C 1
ATOM 5091 O O . GLY A 1 674 ? -22.422 5.070 20.107 1.00 70.38 674 GLY A O 1
ATOM 5092 N N . THR A 1 675 ? -23.104 4.824 17.989 1.00 79.25 675 THR A N 1
ATOM 5093 C CA . THR A 1 675 ? -22.854 3.376 17.941 1.00 79.25 675 THR A CA 1
ATOM 5094 C C . THR A 1 675 ? -21.367 3.124 17.711 1.00 79.25 675 THR A C 1
ATOM 5096 O O . THR A 1 675 ? -20.821 3.609 16.723 1.00 79.25 675 THR A O 1
ATOM 5099 N N . GLN A 1 676 ? -20.704 2.338 18.571 1.00 85.38 676 GLN A N 1
ATOM 5100 C CA . GLN A 1 676 ? -19.331 1.870 18.298 1.00 85.38 676 GLN A CA 1
ATOM 5101 C C . GLN A 1 676 ? -19.299 1.059 17.016 1.00 85.38 676 GLN A C 1
ATOM 5103 O O . GLN A 1 676 ? -20.140 0.169 16.836 1.00 85.38 676 GLN A O 1
ATOM 5108 N N . LEU A 1 677 ? -18.288 1.335 16.209 1.00 89.12 677 LEU A N 1
ATOM 5109 C CA . LEU A 1 677 ? -17.911 0.537 15.055 1.00 89.12 677 LEU A CA 1
ATOM 5110 C C . LEU A 1 677 ? -16.903 -0.556 15.478 1.00 89.12 677 LEU A C 1
ATOM 5112 O O . LEU A 1 677 ? -16.346 -0.470 16.570 1.00 89.12 677 LEU A O 1
ATOM 5116 N N . PRO A 1 678 ? -16.620 -1.574 14.650 1.00 93.00 678 PRO A N 1
ATOM 5117 C CA . PRO A 1 678 ? -17.325 -1.953 13.430 1.00 93.00 678 PRO A CA 1
ATOM 5118 C C . PRO A 1 678 ? -18.765 -2.425 13.688 1.00 93.00 678 PRO A C 1
ATOM 5120 O O . PRO A 1 678 ? -19.041 -3.019 14.732 1.00 93.00 678 PRO A O 1
ATOM 5123 N N . TYR A 1 679 ? -19.682 -2.245 12.728 1.00 88.12 679 TYR A N 1
ATOM 5124 C CA . TYR A 1 679 ? -21.012 -2.869 12.844 1.00 88.12 679 TYR A CA 1
ATOM 5125 C C . TYR A 1 679 ? -20.957 -4.396 12.695 1.00 88.12 679 TYR A C 1
ATOM 5127 O O . TYR A 1 679 ? -21.727 -5.095 13.346 1.00 88.12 679 TYR A O 1
ATOM 5135 N N . LEU A 1 680 ? -20.056 -4.951 11.885 1.00 90.88 680 LEU A N 1
ATOM 5136 C CA . LEU A 1 680 ? -19.924 -6.407 11.741 1.00 90.88 680 LEU A CA 1
ATOM 5137 C C . LEU A 1 680 ? -19.136 -7.008 12.912 1.00 90.88 680 LEU A C 1
ATOM 5139 O O . LEU A 1 680 ? -18.243 -6.373 13.471 1.00 90.88 680 LEU A O 1
ATOM 5143 N N . ASP A 1 681 ? -19.485 -8.232 13.308 1.00 89.38 681 ASP A N 1
ATOM 5144 C CA . ASP A 1 681 ? -18.821 -8.953 14.402 1.00 89.38 681 ASP A CA 1
ATOM 5145 C C . ASP A 1 681 ? -17.521 -9.619 13.941 1.00 89.38 681 ASP A C 1
ATOM 5147 O O . ASP A 1 681 ? -16.618 -9.845 14.748 1.00 89.38 681 ASP A O 1
ATOM 5151 N N . GLN A 1 682 ? -17.430 -9.976 12.654 1.00 93.44 682 GLN A N 1
ATOM 5152 C CA . GLN A 1 682 ? -16.292 -10.700 12.090 1.00 93.44 682 GLN A CA 1
ATOM 5153 C C . GLN A 1 682 ? -15.938 -10.237 10.681 1.00 93.44 682 GLN A C 1
ATOM 5155 O O . GLN A 1 682 ? -16.817 -9.949 9.867 1.00 93.44 682 GLN A O 1
ATOM 5160 N N . PHE A 1 683 ? -14.646 -10.293 10.372 1.00 93.94 683 PHE A N 1
ATOM 5161 C CA . PHE A 1 683 ? -14.121 -10.154 9.020 1.00 93.94 683 PHE A CA 1
ATOM 5162 C C . PHE A 1 683 ? -13.240 -11.366 8.693 1.00 93.94 683 PHE A C 1
ATOM 5164 O O . PHE A 1 683 ? -12.258 -11.645 9.376 1.00 93.94 683 PHE A O 1
ATOM 5171 N N . VAL A 1 684 ? -13.631 -12.121 7.668 1.00 93.81 684 VAL A N 1
ATOM 5172 C CA . VAL A 1 684 ? -12.970 -13.337 7.202 1.00 93.81 684 VAL A CA 1
ATOM 5173 C C . VAL A 1 684 ? -12.273 -13.080 5.869 1.00 93.81 684 VAL A C 1
ATOM 5175 O O . VAL A 1 684 ? -12.921 -12.727 4.884 1.00 93.81 684 VAL A O 1
ATOM 5178 N N . PHE A 1 685 ? -10.969 -13.336 5.824 1.00 92.06 685 PHE A N 1
ATOM 5179 C CA . PHE A 1 685 ? -10.188 -13.412 4.593 1.00 92.06 685 PHE A CA 1
ATOM 5180 C C . PHE A 1 685 ? -10.109 -14.868 4.142 1.00 92.06 685 PHE A C 1
ATOM 5182 O O . PHE A 1 685 ? -9.451 -15.683 4.784 1.00 92.06 685 PHE A O 1
ATOM 5189 N N . LEU A 1 686 ? -10.780 -15.209 3.046 1.00 92.00 686 LEU A N 1
ATOM 5190 C CA . LEU A 1 686 ? -10.764 -16.534 2.435 1.00 92.00 686 LEU A CA 1
ATOM 5191 C C . LEU A 1 686 ? -9.601 -16.631 1.440 1.00 92.00 686 LEU A C 1
ATOM 5193 O O . LEU A 1 686 ? -9.565 -15.882 0.466 1.00 92.00 686 LEU A O 1
ATOM 5197 N N . VAL A 1 687 ? -8.667 -17.557 1.658 1.00 89.31 687 VAL A N 1
ATOM 5198 C CA . VAL A 1 687 ? -7.496 -17.718 0.786 1.00 89.31 687 VAL A CA 1
ATOM 5199 C C . VAL A 1 687 ? -7.894 -18.473 -0.487 1.00 89.31 687 VAL A C 1
ATOM 5201 O O . VAL A 1 687 ? -8.466 -19.562 -0.433 1.00 89.31 687 VAL A O 1
ATOM 5204 N N . VAL A 1 688 ? -7.601 -17.891 -1.649 1.00 87.62 688 VAL A N 1
ATOM 5205 C CA . VAL A 1 688 ? -7.884 -18.444 -2.981 1.00 87.62 688 VAL A CA 1
ATOM 5206 C C . VAL A 1 688 ? -6.620 -18.409 -3.833 1.00 87.62 688 VAL A C 1
ATOM 5208 O O . VAL A 1 688 ? -5.776 -17.552 -3.636 1.00 87.62 688 VAL A O 1
ATOM 5211 N N . LYS A 1 689 ? -6.470 -19.335 -4.784 1.00 82.62 689 LYS A N 1
ATOM 5212 C CA . LYS A 1 689 ? -5.213 -19.488 -5.541 1.00 82.62 689 LYS A CA 1
ATOM 5213 C C . LYS A 1 689 ? -5.058 -18.528 -6.724 1.00 82.62 689 LYS A C 1
ATOM 5215 O O . LYS A 1 689 ? -3.950 -18.364 -7.220 1.00 82.62 689 LYS A O 1
ATOM 5220 N N . ASP A 1 690 ? -6.156 -17.948 -7.200 1.00 82.12 690 ASP A N 1
ATOM 5221 C CA . ASP A 1 690 ? -6.199 -17.138 -8.416 1.00 82.12 690 ASP A CA 1
ATOM 5222 C C . ASP A 1 690 ? -7.483 -16.284 -8.478 1.00 82.12 690 ASP A C 1
ATOM 5224 O O . ASP A 1 690 ? -8.459 -16.525 -7.753 1.00 82.12 690 ASP A O 1
ATOM 5228 N N . LEU A 1 691 ? -7.487 -15.282 -9.365 1.00 84.31 691 LEU A N 1
ATOM 5229 C CA . LEU A 1 691 ? -8.602 -14.343 -9.537 1.00 84.31 691 LEU A CA 1
ATOM 5230 C C . LEU A 1 691 ? -9.875 -15.001 -10.108 1.00 84.31 691 LEU A C 1
ATOM 5232 O O . LEU A 1 691 ? -10.976 -14.571 -9.761 1.00 84.31 691 LEU A O 1
ATOM 5236 N N . ASN A 1 692 ? -9.772 -16.082 -10.894 1.00 87.94 692 ASN A N 1
ATOM 5237 C CA . ASN A 1 692 ? -10.951 -16.799 -11.402 1.00 87.94 692 ASN A CA 1
ATOM 5238 C C . ASN A 1 692 ? -11.677 -17.532 -10.267 1.00 87.94 692 ASN A C 1
ATOM 5240 O O . ASN A 1 692 ? -12.902 -17.471 -10.165 1.00 87.94 692 ASN A O 1
ATOM 5244 N N . THR A 1 693 ? -10.931 -18.186 -9.378 1.00 90.25 693 THR A N 1
ATOM 5245 C CA . THR A 1 693 ? -11.473 -18.824 -8.174 1.00 90.25 693 THR A CA 1
ATOM 5246 C C . THR A 1 693 ? -12.144 -17.788 -7.267 1.00 90.25 693 THR A C 1
ATOM 5248 O O . THR A 1 693 ? -13.235 -18.043 -6.754 1.00 90.25 693 THR A O 1
ATOM 5251 N N . SER A 1 694 ? -11.536 -16.605 -7.109 1.00 89.81 694 SER A N 1
ATOM 5252 C CA . SER A 1 694 ? -12.134 -15.471 -6.385 1.00 89.81 694 SER A CA 1
ATOM 5253 C C . SER A 1 694 ? -13.492 -15.066 -6.978 1.00 89.81 694 SER A C 1
ATOM 5255 O O . SER A 1 694 ? -14.502 -15.020 -6.268 1.00 89.81 694 SER A O 1
ATOM 5257 N N . PHE A 1 695 ? -13.544 -14.869 -8.299 1.00 91.62 695 PHE A N 1
ATOM 5258 C CA . PHE A 1 695 ? -14.761 -14.504 -9.024 1.00 91.62 695 PHE A CA 1
ATOM 5259 C C . PHE A 1 695 ? -15.871 -15.560 -8.897 1.00 91.62 695 PHE A C 1
ATOM 5261 O O . PHE A 1 695 ? -17.029 -15.232 -8.620 1.00 91.62 695 PHE A O 1
ATOM 5268 N N . LEU A 1 696 ? -15.530 -16.844 -9.057 1.00 92.12 696 LEU A N 1
ATOM 5269 C CA . LEU A 1 696 ? -16.487 -17.947 -8.932 1.00 92.12 696 LEU A CA 1
ATOM 5270 C C . LEU A 1 696 ? -17.084 -18.026 -7.523 1.00 92.12 696 LEU A C 1
ATOM 5272 O O . LEU A 1 696 ? -18.296 -18.197 -7.387 1.00 92.12 696 LEU A O 1
ATOM 5276 N N . LYS A 1 697 ? -16.267 -17.832 -6.483 1.00 91.88 697 LYS A N 1
ATOM 5277 C CA . LYS A 1 697 ? -16.726 -17.809 -5.087 1.00 91.88 697 LYS A CA 1
ATOM 5278 C C . LYS A 1 697 ? -17.657 -16.635 -4.798 1.00 91.88 697 LYS A C 1
ATOM 5280 O O . LYS A 1 697 ? -18.686 -16.824 -4.147 1.00 91.88 697 LYS A O 1
ATOM 5285 N N . PHE A 1 698 ? -17.377 -15.454 -5.348 1.00 92.69 698 PHE A N 1
ATOM 5286 C CA . PHE A 1 698 ? -18.287 -14.310 -5.242 1.00 92.69 698 PHE A CA 1
ATOM 5287 C C . PHE A 1 698 ? -19.649 -14.599 -5.888 1.00 92.69 698 PHE A C 1
ATOM 5289 O O . PHE A 1 698 ? -20.705 -14.392 -5.270 1.00 92.69 698 PHE A O 1
ATOM 5296 N N . ARG A 1 699 ? -19.638 -15.150 -7.110 1.00 89.62 699 ARG A N 1
ATOM 5297 C CA . ARG A 1 699 ? -20.859 -15.537 -7.835 1.00 89.62 699 ARG A CA 1
ATOM 5298 C C . ARG A 1 699 ? -21.654 -16.623 -7.117 1.00 89.62 699 ARG A C 1
ATOM 5300 O O . ARG A 1 699 ? -22.880 -16.560 -7.123 1.00 89.62 699 ARG A O 1
ATOM 5307 N N . ALA A 1 700 ? -20.971 -17.571 -6.478 1.00 90.38 700 ALA A N 1
ATOM 5308 C CA . ALA A 1 700 ? -21.586 -18.605 -5.650 1.00 90.38 700 ALA A CA 1
ATOM 5309 C C . ALA A 1 700 ? -22.124 -18.071 -4.307 1.00 90.38 700 ALA A C 1
ATOM 5311 O O . ALA A 1 700 ? -22.911 -18.745 -3.653 1.00 90.38 700 ALA A O 1
ATOM 5312 N N . GLY A 1 701 ? -21.739 -16.855 -3.900 1.00 88.50 701 GLY A N 1
ATOM 5313 C CA . GLY A 1 701 ? -22.121 -16.277 -2.608 1.00 88.50 701 GLY A CA 1
ATOM 5314 C C . GLY A 1 701 ? -21.274 -16.743 -1.428 1.00 88.50 701 GLY A C 1
ATOM 5315 O O . GLY A 1 701 ? -21.662 -16.520 -0.285 1.00 88.50 701 GLY A O 1
ATOM 5316 N N . GLU A 1 702 ? -20.116 -17.345 -1.697 1.00 90.62 702 GLU A N 1
ATOM 5317 C CA . GLU A 1 702 ? -19.124 -17.703 -0.680 1.00 90.62 702 GLU A CA 1
ATOM 5318 C C . GLU A 1 702 ? -18.312 -16.487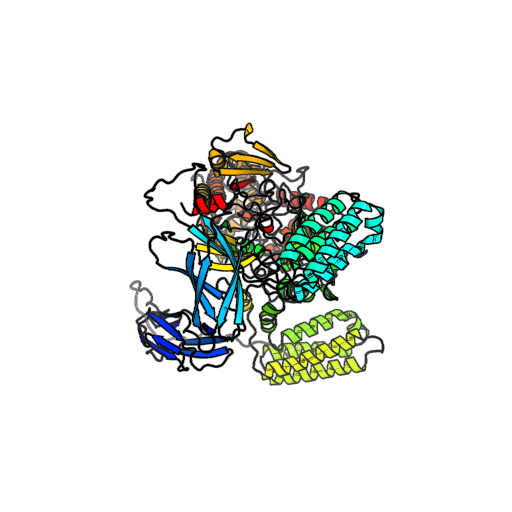 -0.203 1.00 90.62 702 GLU A C 1
ATOM 5320 O O . GLU A 1 702 ? -17.771 -16.513 0.901 1.00 90.62 702 GLU A O 1
ATOM 5325 N N . THR A 1 703 ? -18.242 -15.419 -1.006 1.00 92.19 703 THR A N 1
ATOM 5326 C CA . THR A 1 703 ? -17.692 -14.110 -0.617 1.00 92.19 703 THR A CA 1
ATOM 5327 C C . THR A 1 703 ? -18.709 -12.988 -0.838 1.00 92.19 703 THR A C 1
ATOM 5329 O O . THR A 1 703 ? -19.627 -13.091 -1.660 1.00 92.19 703 THR A O 1
ATOM 5332 N N . ASP A 1 704 ? -18.559 -11.911 -0.067 1.00 90.38 704 ASP A N 1
ATOM 5333 C CA . ASP A 1 704 ? -19.529 -10.818 0.048 1.00 90.38 704 ASP A CA 1
ATOM 5334 C C . ASP A 1 704 ? -19.170 -9.591 -0.805 1.00 90.38 704 ASP A C 1
ATOM 5336 O O . ASP A 1 704 ? -20.054 -8.818 -1.185 1.00 90.38 704 ASP A O 1
ATOM 5340 N N . ALA A 1 705 ? -17.888 -9.430 -1.131 1.00 88.00 705 ALA A N 1
ATOM 5341 C CA . ALA A 1 705 ? -17.376 -8.386 -2.007 1.00 88.00 705 ALA A CA 1
ATOM 5342 C C . ALA A 1 705 ? -16.253 -8.918 -2.904 1.00 88.00 705 ALA A C 1
ATOM 5344 O O . ALA A 1 705 ? -15.581 -9.900 -2.576 1.00 88.00 705 ALA A O 1
ATOM 5345 N N . PHE A 1 706 ? -16.067 -8.260 -4.044 1.00 87.19 706 PHE A N 1
ATOM 5346 C CA . PHE A 1 706 ? -15.146 -8.666 -5.091 1.00 87.19 706 PHE A CA 1
ATOM 5347 C C . PHE A 1 706 ? -14.617 -7.440 -5.844 1.00 87.19 706 PHE A C 1
ATOM 5349 O O . PHE A 1 706 ? -15.388 -6.678 -6.427 1.00 87.19 706 PHE A O 1
ATOM 5356 N N . GLY A 1 707 ? -13.296 -7.254 -5.835 1.00 84.12 707 GLY A N 1
ATOM 5357 C CA . GLY A 1 707 ? -12.621 -6.338 -6.754 1.00 84.12 707 GLY A CA 1
ATOM 5358 C C . GLY A 1 707 ? -12.642 -6.968 -8.140 1.00 84.12 707 GLY A C 1
ATOM 5359 O O . GLY A 1 707 ? -11.984 -7.984 -8.355 1.00 84.12 707 GLY A O 1
ATOM 5360 N N . ALA A 1 708 ? -13.462 -6.423 -9.032 1.00 86.31 708 ALA A N 1
ATOM 5361 C CA . ALA A 1 708 ? -13.706 -7.018 -10.334 1.00 86.31 708 ALA A CA 1
ATOM 5362 C C . ALA A 1 708 ? -12.578 -6.680 -11.303 1.00 86.31 708 ALA A C 1
ATOM 5364 O O . ALA A 1 708 ? -12.052 -5.568 -11.285 1.00 86.31 708 ALA A O 1
ATOM 5365 N N . ARG A 1 709 ? -12.236 -7.626 -12.176 1.00 88.12 709 ARG A N 1
ATOM 5366 C CA . ARG A 1 709 ? -11.383 -7.337 -13.325 1.00 88.12 709 ARG A CA 1
ATOM 5367 C C . ARG A 1 709 ? -12.240 -6.855 -14.496 1.00 88.12 709 ARG A C 1
ATOM 5369 O O . ARG A 1 709 ? -13.449 -7.123 -14.521 1.00 88.12 709 ARG A O 1
ATOM 5376 N N . PRO A 1 710 ? -11.642 -6.192 -15.493 1.00 89.94 710 PRO A N 1
ATOM 5377 C CA . PRO A 1 710 ? -12.362 -5.814 -16.694 1.00 89.94 710 PRO A CA 1
ATOM 5378 C C . PRO A 1 710 ? -13.063 -6.983 -17.399 1.00 89.94 710 PRO A C 1
ATOM 5380 O O . PRO A 1 710 ? -14.207 -6.824 -17.821 1.00 89.94 710 PRO A O 1
ATOM 5383 N N . GLU A 1 711 ? -12.455 -8.175 -17.448 1.00 90.06 711 GLU A N 1
ATOM 5384 C CA . GLU A 1 711 ? -13.070 -9.365 -18.057 1.00 90.06 711 GLU A CA 1
ATOM 5385 C C . GLU A 1 711 ? -14.284 -9.904 -17.276 1.00 90.06 711 GLU A C 1
ATOM 5387 O O . GLU A 1 711 ? -15.176 -10.533 -17.851 1.00 90.06 711 GLU A O 1
ATOM 5392 N N . ASP A 1 712 ? -14.369 -9.624 -15.971 1.00 92.06 712 ASP A N 1
ATOM 5393 C CA . ASP A 1 712 ? -15.498 -10.035 -15.130 1.00 92.06 712 ASP A CA 1
ATOM 5394 C C . ASP A 1 712 ? -16.708 -9.105 -15.311 1.00 92.06 712 ASP A C 1
ATOM 5396 O O . ASP A 1 712 ? -17.851 -9.482 -15.027 1.00 92.06 712 ASP A O 1
ATOM 5400 N N . TRP A 1 713 ? -16.474 -7.873 -15.772 1.00 92.00 713 TRP A N 1
ATOM 5401 C CA . TRP A 1 713 ? -17.466 -6.803 -15.766 1.00 92.00 713 TRP A CA 1
ATOM 5402 C C . TRP A 1 713 ? -18.733 -7.106 -16.583 1.00 92.00 713 TRP A C 1
ATOM 5404 O O . TRP A 1 713 ? -19.832 -6.901 -16.047 1.00 92.00 713 TRP A O 1
ATOM 5414 N N . PRO A 1 714 ? -18.649 -7.641 -17.823 1.00 91.44 714 PRO A N 1
ATOM 5415 C CA . PRO A 1 714 ? -19.839 -8.023 -18.584 1.00 91.44 714 PRO A CA 1
ATOM 5416 C C . PRO A 1 714 ? -20.643 -9.135 -17.900 1.00 91.44 714 PRO A C 1
ATOM 5418 O O . PRO A 1 714 ? -21.870 -9.129 -17.940 1.00 91.44 714 PRO A O 1
ATOM 5421 N N . LEU A 1 715 ? -19.967 -10.072 -17.228 1.00 92.25 715 LEU A N 1
ATOM 5422 C CA . LEU A 1 715 ? -20.607 -11.194 -16.536 1.00 92.25 715 LEU A CA 1
ATOM 5423 C C . LEU A 1 715 ? -21.323 -10.750 -15.253 1.00 92.25 715 LEU A C 1
ATOM 5425 O O . LEU A 1 715 ? -22.382 -11.280 -14.913 1.00 92.25 715 LEU A O 1
ATOM 5429 N N . LEU A 1 716 ? -20.767 -9.770 -14.538 1.00 92.88 716 LEU A N 1
ATOM 5430 C CA . LEU A 1 716 ? -21.397 -9.173 -13.356 1.00 92.88 716 LEU A CA 1
ATOM 5431 C C . LEU A 1 716 ? -22.645 -8.353 -13.713 1.00 92.88 716 LEU A C 1
ATOM 5433 O O . LEU A 1 716 ? -23.596 -8.303 -12.924 1.00 92.88 716 LEU A O 1
ATOM 5437 N N . ASN A 1 717 ? -22.653 -7.758 -14.908 1.00 93.12 717 ASN A N 1
ATOM 5438 C CA . ASN A 1 717 ? -23.725 -6.908 -15.425 1.00 93.12 717 ASN A CA 1
ATOM 5439 C C . ASN A 1 717 ? -24.635 -7.611 -16.445 1.00 93.12 717 ASN A C 1
ATOM 5441 O O . ASN A 1 717 ? -25.404 -6.959 -17.150 1.00 93.12 717 ASN A O 1
ATOM 5445 N N . GLU A 1 718 ? -24.601 -8.943 -16.510 1.00 92.38 718 GLU A N 1
ATOM 5446 C CA . GLU A 1 718 ? -25.518 -9.707 -17.353 1.00 92.38 718 GLU A CA 1
ATOM 5447 C C . GLU A 1 718 ? -26.976 -9.386 -16.975 1.00 92.38 718 GLU A C 1
ATOM 5449 O O . GLU A 1 718 ? -27.396 -9.582 -15.829 1.00 92.38 718 GLU A O 1
ATOM 5454 N N . GLY A 1 719 ? -27.743 -8.893 -17.953 1.00 91.06 719 GLY A N 1
ATOM 5455 C CA . GLY A 1 719 ? -29.149 -8.514 -17.785 1.00 91.06 719 GLY A CA 1
ATOM 5456 C C . GLY A 1 719 ? -29.388 -7.161 -17.104 1.00 91.06 719 GLY A C 1
ATOM 5457 O O . GLY A 1 719 ? -30.545 -6.809 -16.897 1.00 91.06 719 GLY A O 1
ATOM 5458 N N . VAL A 1 720 ? -28.335 -6.408 -16.771 1.00 93.50 720 VAL A N 1
ATOM 5459 C CA . VAL A 1 720 ? -28.432 -5.048 -16.220 1.00 93.50 720 VAL A CA 1
ATOM 5460 C C . VAL A 1 720 ? -28.685 -4.052 -17.351 1.00 93.50 720 VAL A C 1
ATOM 5462 O O . VAL A 1 720 ? -28.021 -4.085 -18.387 1.00 93.50 720 VAL A O 1
ATOM 5465 N N . THR A 1 721 ? -29.639 -3.148 -17.151 1.00 91.88 721 THR A N 1
ATOM 5466 C CA . THR A 1 721 ? -29.977 -2.073 -18.090 1.00 91.88 721 THR A CA 1
ATOM 5467 C C . THR A 1 721 ? -29.624 -0.704 -17.516 1.00 91.88 721 THR A C 1
ATOM 5469 O O . THR A 1 721 ? -29.367 -0.560 -16.324 1.00 91.88 721 THR A O 1
ATOM 5472 N N . GLN A 1 722 ? -29.680 0.345 -18.342 1.00 88.50 722 GLN A N 1
ATOM 5473 C CA . GLN A 1 722 ? -29.459 1.717 -17.872 1.00 88.50 722 GLN A CA 1
ATOM 5474 C C . GLN A 1 722 ? -30.434 2.130 -16.753 1.00 88.50 722 GLN A C 1
ATOM 5476 O O . GLN A 1 722 ? -30.071 2.939 -15.909 1.00 88.50 722 GLN A O 1
ATOM 5481 N N . ALA A 1 723 ? -31.650 1.571 -16.719 1.00 90.81 723 ALA A N 1
ATOM 5482 C CA . ALA A 1 723 ? -32.632 1.855 -15.670 1.00 90.81 723 ALA A CA 1
ATOM 5483 C C . ALA A 1 723 ? -32.242 1.264 -14.302 1.00 90.81 723 ALA A C 1
ATOM 5485 O O . ALA A 1 723 ? -32.716 1.735 -13.270 1.00 90.81 723 ALA A O 1
ATOM 5486 N N . ASP A 1 724 ? -31.370 0.254 -14.292 1.00 92.00 724 ASP A N 1
ATOM 5487 C CA . ASP A 1 724 ? -30.831 -0.360 -13.077 1.00 92.00 724 ASP A CA 1
ATOM 5488 C C . ASP A 1 724 ? -29.614 0.399 -12.526 1.00 92.00 724 ASP A C 1
ATOM 5490 O O . ASP A 1 724 ? -29.116 0.083 -11.437 1.00 92.00 724 ASP A O 1
ATOM 5494 N N . CYS A 1 725 ? -29.136 1.398 -13.274 1.00 91.94 725 CYS A N 1
ATOM 5495 C CA . CYS A 1 725 ? -27.964 2.190 -12.955 1.00 91.94 725 CYS A CA 1
ATOM 5496 C C . CYS A 1 725 ? -28.325 3.635 -12.586 1.00 91.94 725 CYS A C 1
ATOM 5498 O O . CYS A 1 725 ? -29.277 4.214 -13.105 1.00 91.94 725 CYS A O 1
ATOM 5500 N N . HIS A 1 726 ? -27.535 4.240 -11.704 1.00 88.44 726 HIS A N 1
ATOM 5501 C CA . HIS A 1 726 ? -27.581 5.675 -11.433 1.00 88.44 726 HIS A CA 1
ATOM 5502 C C . HIS A 1 726 ? -26.185 6.207 -11.114 1.00 88.44 726 HIS A C 1
ATOM 5504 O O . HIS A 1 726 ? -25.316 5.475 -10.632 1.00 88.44 726 HIS A O 1
ATOM 5510 N N . ASP A 1 727 ? -25.981 7.490 -11.390 1.00 83.75 727 ASP A N 1
ATOM 5511 C CA . ASP A 1 727 ? -24.731 8.165 -11.074 1.00 83.75 727 ASP A CA 1
ATOM 5512 C C . ASP A 1 727 ? -24.598 8.358 -9.561 1.00 83.75 727 ASP A C 1
ATOM 5514 O O . ASP A 1 727 ? -25.531 8.787 -8.876 1.00 83.75 727 ASP A O 1
ATOM 5518 N N . VAL A 1 728 ? -23.409 8.062 -9.048 1.00 75.38 728 VAL A N 1
ATOM 5519 C CA . VAL A 1 728 ? -22.977 8.398 -7.690 1.00 75.38 728 VAL A CA 1
ATOM 5520 C C . VAL A 1 728 ? -21.816 9.384 -7.774 1.00 75.38 728 VAL A C 1
ATOM 5522 O O . VAL A 1 728 ? -21.207 9.561 -8.827 1.00 75.38 728 VAL A O 1
ATOM 5525 N N . ALA A 1 729 ? -21.470 10.032 -6.660 1.00 68.81 729 ALA A N 1
ATOM 5526 C CA . ALA A 1 729 ? -20.499 11.132 -6.642 1.00 68.81 729 ALA A CA 1
ATOM 5527 C C . ALA A 1 729 ? -19.142 10.817 -7.315 1.00 68.81 729 ALA A C 1
ATOM 5529 O O . ALA A 1 729 ? -18.451 11.734 -7.759 1.00 68.81 729 ALA A O 1
ATOM 5530 N N . LYS A 1 730 ? -18.739 9.538 -7.369 1.00 69.50 730 LYS A N 1
ATOM 5531 C CA . LYS A 1 730 ? -17.444 9.079 -7.899 1.00 69.50 730 LYS A CA 1
ATOM 5532 C C . LYS A 1 730 ? -17.547 7.899 -8.879 1.00 69.50 730 LYS A C 1
ATOM 5534 O O . LYS A 1 730 ? -16.557 7.203 -9.089 1.00 69.50 730 LYS A O 1
ATOM 5539 N N . GLY A 1 731 ? -18.710 7.660 -9.489 1.00 79.62 731 GLY A N 1
ATOM 5540 C CA . GLY A 1 731 ? -18.848 6.556 -10.439 1.00 79.62 731 GLY A CA 1
ATOM 5541 C C . GLY A 1 731 ? -20.271 6.260 -10.892 1.00 79.62 731 GLY A C 1
ATOM 5542 O O . GLY A 1 731 ? -21.209 6.990 -10.589 1.00 79.62 731 GLY A O 1
ATOM 5543 N N . LEU A 1 732 ? -20.412 5.150 -11.608 1.00 85.12 732 LEU A N 1
ATOM 5544 C CA . LEU A 1 732 ? -21.683 4.588 -12.036 1.00 85.12 732 LEU A CA 1
ATOM 5545 C C . LEU A 1 732 ? -21.990 3.353 -11.198 1.00 85.12 732 LEU A C 1
ATOM 5547 O O . LEU A 1 732 ? -21.258 2.358 -11.233 1.00 85.12 732 LEU A O 1
ATOM 5551 N N . TYR A 1 733 ? -23.092 3.420 -10.471 1.00 87.25 733 TYR A N 1
ATOM 5552 C CA . TYR A 1 733 ? -23.590 2.318 -9.678 1.00 87.25 733 TYR A CA 1
ATOM 5553 C C . TYR A 1 733 ? -24.697 1.589 -10.434 1.00 87.25 733 TYR A C 1
ATOM 5555 O O . TYR A 1 733 ? -25.610 2.235 -10.941 1.00 87.25 733 TYR A O 1
ATOM 5563 N N . CYS A 1 734 ? -24.665 0.256 -10.446 1.00 90.56 734 CYS A N 1
ATOM 5564 C CA . CYS A 1 734 ? -25.692 -0.574 -11.075 1.00 90.56 734 CYS A CA 1
ATOM 5565 C C . CYS A 1 734 ? -26.156 -1.707 -10.154 1.00 90.56 734 CYS A C 1
ATOM 5567 O O . CYS A 1 734 ? -25.345 -2.406 -9.538 1.00 90.56 734 CYS A O 1
ATOM 5569 N N . LYS A 1 735 ? -27.474 -1.920 -10.069 1.00 91.50 735 LYS A N 1
ATOM 5570 C CA . LYS A 1 735 ? -28.068 -3.035 -9.316 1.00 91.50 735 LYS A CA 1
ATOM 5571 C C . LYS A 1 735 ? -28.298 -4.230 -10.235 1.00 91.50 735 LYS A C 1
ATOM 5573 O O . LYS A 1 735 ? -28.954 -4.103 -11.257 1.00 91.50 735 LYS A O 1
ATOM 5578 N N . ASN A 1 736 ? -27.870 -5.418 -9.817 1.00 90.12 736 ASN A N 1
ATOM 5579 C CA . ASN A 1 736 ? -28.264 -6.673 -10.451 1.00 90.12 736 ASN A CA 1
ATOM 5580 C C . ASN A 1 736 ? -29.154 -7.477 -9.491 1.00 90.12 736 ASN A C 1
ATOM 5582 O O . ASN A 1 736 ? -28.701 -8.364 -8.763 1.00 90.12 736 ASN A O 1
ATOM 5586 N N . VAL A 1 737 ? -30.447 -7.139 -9.470 1.00 81.88 737 VAL A N 1
ATOM 5587 C CA . VAL A 1 737 ? -31.426 -7.745 -8.548 1.00 81.88 737 VAL A CA 1
ATOM 5588 C C . VAL A 1 737 ? -31.544 -9.253 -8.774 1.00 81.88 737 VAL A C 1
ATOM 5590 O O . VAL A 1 737 ? -31.572 -10.013 -7.807 1.00 81.88 737 VAL A O 1
ATOM 5593 N N . ALA A 1 738 ? -31.540 -9.697 -10.036 1.00 80.88 738 ALA A N 1
ATOM 5594 C CA . ALA A 1 738 ? -31.649 -11.111 -10.393 1.00 80.88 738 ALA A CA 1
ATOM 5595 C C . ALA A 1 738 ? -30.503 -11.955 -9.816 1.00 80.88 738 ALA A C 1
ATOM 5597 O O . ALA A 1 738 ? -30.701 -13.117 -9.465 1.00 80.88 738 ALA A O 1
ATOM 5598 N N . LYS A 1 739 ? -29.311 -11.366 -9.691 1.00 84.94 739 LYS A N 1
ATOM 5599 C CA . LYS A 1 739 ? -28.123 -12.039 -9.163 1.00 84.94 739 LYS A CA 1
ATOM 5600 C C . LYS A 1 739 ? -27.814 -11.688 -7.697 1.00 84.94 739 LYS A C 1
ATOM 5602 O O . LYS A 1 739 ? -26.898 -12.255 -7.111 1.00 84.94 739 LYS A O 1
ATOM 5607 N N . SER A 1 740 ? -28.600 -10.806 -7.071 1.00 87.19 740 SER A N 1
ATOM 5608 C CA . SER A 1 740 ? -28.437 -10.363 -5.672 1.00 87.19 740 SER A CA 1
ATOM 5609 C C . SER A 1 740 ? -27.087 -9.693 -5.361 1.00 87.19 740 SER A C 1
ATOM 5611 O O . SER A 1 740 ? -26.553 -9.804 -4.252 1.00 87.19 740 SER A O 1
ATOM 5613 N N . TRP A 1 741 ? -26.540 -8.948 -6.322 1.00 91.06 741 TRP A N 1
ATOM 5614 C CA . TRP A 1 741 ? -25.364 -8.096 -6.129 1.00 91.06 741 TRP A CA 1
ATOM 5615 C C . TRP A 1 741 ? -25.521 -6.750 -6.830 1.00 91.06 741 TRP A C 1
ATOM 5617 O O . TRP A 1 741 ? -26.453 -6.517 -7.597 1.00 91.06 741 TRP A O 1
ATOM 5627 N N . ARG A 1 742 ? -24.595 -5.846 -6.539 1.00 89.69 742 ARG A N 1
ATOM 5628 C CA . ARG A 1 742 ? -24.447 -4.542 -7.178 1.00 89.69 742 ARG A CA 1
ATOM 5629 C C . ARG A 1 742 ? -23.014 -4.347 -7.621 1.00 89.69 742 ARG A C 1
ATOM 5631 O O . ARG A 1 742 ? -22.112 -4.950 -7.042 1.00 89.69 742 ARG A O 1
ATOM 5638 N N . THR A 1 743 ? -22.826 -3.509 -8.625 1.00 90.38 743 THR A N 1
ATOM 5639 C CA . THR A 1 743 ? -21.514 -3.188 -9.176 1.00 90.38 743 THR A CA 1
ATOM 5640 C C . THR A 1 743 ? -21.284 -1.688 -9.165 1.00 90.38 743 THR A C 1
ATOM 5642 O O . THR A 1 743 ? -22.217 -0.914 -9.390 1.00 90.38 743 THR A O 1
ATOM 5645 N N . LEU A 1 744 ? -20.036 -1.284 -8.964 1.00 86.12 744 LEU A N 1
ATOM 5646 C CA . LEU A 1 744 ? -19.604 0.103 -9.021 1.00 86.12 744 LEU A CA 1
ATOM 5647 C C . LEU A 1 744 ? -18.439 0.239 -9.998 1.00 86.12 744 LEU A C 1
ATOM 5649 O O . LEU A 1 744 ? -17.418 -0.430 -9.844 1.00 86.12 744 LEU A O 1
ATOM 5653 N N . LYS A 1 745 ? -18.627 1.096 -11.005 1.00 88.00 745 LYS A N 1
ATOM 5654 C CA . LYS A 1 745 ? -17.591 1.508 -11.953 1.00 88.00 745 LYS A CA 1
ATOM 5655 C C . LYS A 1 745 ? -17.156 2.927 -11.622 1.00 88.00 745 LYS A C 1
ATOM 5657 O O . LYS A 1 745 ? -17.942 3.855 -11.796 1.00 88.00 745 LYS A O 1
ATOM 5662 N N . GLY A 1 746 ? -15.933 3.089 -11.138 1.00 83.62 746 GLY A N 1
ATOM 5663 C CA . GLY A 1 746 ? -15.337 4.390 -10.838 1.00 83.62 746 GLY A CA 1
ATOM 5664 C C . GLY A 1 746 ? -14.440 4.910 -11.963 1.00 83.62 746 GLY A C 1
ATOM 5665 O O . GLY A 1 746 ? -14.449 4.399 -13.084 1.00 83.62 746 GLY A O 1
ATOM 5666 N N . GLY A 1 747 ? -13.661 5.946 -11.645 1.00 81.94 747 GLY A N 1
ATOM 5667 C CA . GLY A 1 747 ? -12.611 6.472 -12.522 1.00 81.94 747 GLY A CA 1
ATOM 5668 C C . GLY A 1 747 ? -11.361 5.577 -12.586 1.00 81.94 747 GLY A C 1
ATOM 5669 O O . GLY A 1 747 ? -11.375 4.464 -12.054 1.00 81.94 747 GLY A O 1
ATOM 5670 N N . PRO A 1 748 ? -10.275 6.053 -13.225 1.00 84.19 748 PRO A N 1
ATOM 5671 C CA . PRO A 1 748 ? -8.995 5.347 -13.258 1.00 84.19 748 PRO A CA 1
ATOM 5672 C C . PRO A 1 748 ? -8.484 5.040 -11.850 1.00 84.19 748 PRO A C 1
ATOM 5674 O O . PRO A 1 748 ? -8.588 5.885 -10.956 1.00 84.19 748 PRO A O 1
ATOM 5677 N N . LEU A 1 749 ? -7.918 3.849 -11.657 1.00 79.62 749 LEU A N 1
ATOM 5678 C CA . LEU A 1 749 ? -7.265 3.498 -10.398 1.00 79.62 749 LEU A CA 1
ATOM 5679 C C . LEU A 1 749 ? -6.033 4.374 -10.134 1.00 79.62 749 LEU A C 1
ATOM 5681 O O . LEU A 1 749 ? -5.370 4.851 -11.056 1.00 79.62 749 LEU A O 1
ATOM 5685 N N . PHE A 1 750 ? -5.697 4.544 -8.854 1.00 78.62 750 PHE A N 1
ATOM 5686 C CA . PHE A 1 750 ? -4.331 4.916 -8.501 1.00 78.62 750 PHE A CA 1
ATOM 5687 C C . PHE A 1 750 ? -3.386 3.752 -8.799 1.00 78.62 750 PHE A C 1
ATOM 5689 O O . PHE A 1 750 ? -3.770 2.584 -8.767 1.00 78.62 750 PHE A O 1
ATOM 5696 N N . GLY A 1 751 ? -2.147 4.115 -9.091 1.00 80.94 751 GLY A N 1
ATOM 5697 C CA . GLY A 1 751 ? -1.098 3.214 -9.524 1.00 80.94 751 GLY A CA 1
ATOM 5698 C C . GLY A 1 751 ? -0.660 3.453 -10.958 1.00 80.94 751 GLY A C 1
ATOM 5699 O O . GLY A 1 751 ? -1.173 4.336 -11.649 1.00 80.94 751 GLY A O 1
ATOM 5700 N N . THR A 1 752 ? 0.356 2.703 -11.357 1.00 87.56 752 THR A N 1
ATOM 5701 C CA . THR A 1 752 ? 0.909 2.673 -12.711 1.00 87.56 752 THR A CA 1
ATOM 5702 C C . THR A 1 752 ? 1.298 1.237 -13.033 1.00 87.56 752 THR A C 1
ATOM 5704 O O . THR A 1 752 ? 1.921 0.572 -12.206 1.00 87.56 752 THR A O 1
ATOM 5707 N N . GLU A 1 753 ? 0.938 0.747 -14.220 1.00 90.31 753 GLU A N 1
ATOM 5708 C CA . GLU A 1 753 ? 1.432 -0.529 -14.749 1.00 90.31 753 GLU A CA 1
ATOM 5709 C C . GLU A 1 753 ? 2.438 -0.275 -15.869 1.00 90.31 753 GLU A C 1
ATOM 5711 O O . GLU A 1 753 ? 2.195 0.515 -16.792 1.00 90.31 753 GLU A O 1
ATOM 5716 N N . PHE A 1 754 ? 3.586 -0.937 -15.784 1.00 94.44 754 PHE A N 1
ATOM 5717 C CA . PHE A 1 754 ? 4.712 -0.682 -16.667 1.00 94.44 754 PHE A CA 1
ATOM 5718 C C . PHE A 1 754 ? 5.532 -1.942 -16.937 1.00 94.44 754 PHE A C 1
ATOM 5720 O O . PHE A 1 754 ? 5.592 -2.880 -16.140 1.00 94.44 754 PHE A O 1
ATOM 5727 N N . LEU A 1 755 ? 6.214 -1.917 -18.077 1.00 96.69 755 LEU A N 1
ATOM 5728 C CA . LEU A 1 755 ? 7.380 -2.747 -18.340 1.00 96.69 755 LEU A CA 1
ATOM 5729 C C . LEU A 1 755 ? 8.619 -1.977 -17.874 1.00 96.69 755 LEU A C 1
ATOM 5731 O O . LEU A 1 755 ? 8.799 -0.818 -18.240 1.00 96.69 755 LEU A O 1
ATOM 5735 N N . THR A 1 756 ? 9.513 -2.609 -17.124 1.00 95.31 756 THR A N 1
ATOM 5736 C CA . THR A 1 756 ? 10.866 -2.076 -16.917 1.00 95.31 756 THR A CA 1
ATOM 5737 C C . THR A 1 756 ? 11.910 -3.109 -17.312 1.00 95.31 756 THR A C 1
ATOM 5739 O O . THR A 1 756 ? 11.653 -4.316 -17.338 1.00 95.31 756 THR A O 1
ATOM 5742 N N . ILE A 1 757 ? 13.095 -2.613 -17.644 1.00 95.00 757 ILE A N 1
ATOM 5743 C CA . ILE A 1 757 ? 14.240 -3.408 -18.060 1.00 95.00 757 ILE A CA 1
ATOM 5744 C C . ILE A 1 757 ? 15.378 -3.092 -17.105 1.00 95.00 757 ILE A C 1
ATOM 5746 O O . ILE A 1 757 ? 15.672 -1.923 -16.843 1.00 95.00 757 ILE A O 1
ATOM 5750 N N . ASN A 1 758 ? 16.030 -4.137 -16.611 1.00 93.94 758 ASN A N 1
ATOM 5751 C CA . ASN A 1 758 ? 17.179 -3.998 -15.742 1.00 93.94 758 ASN A CA 1
ATOM 5752 C C . ASN A 1 758 ? 18.359 -3.426 -16.540 1.00 93.94 758 ASN A C 1
ATOM 5754 O O . ASN A 1 758 ? 18.959 -4.094 -17.375 1.00 93.94 758 ASN A O 1
ATOM 5758 N N . GLN A 1 759 ? 18.697 -2.163 -16.303 1.00 93.75 759 GLN A N 1
ATOM 5759 C CA . GLN A 1 759 ? 19.817 -1.478 -16.952 1.00 93.75 759 GLN A CA 1
ATOM 5760 C C . GLN A 1 759 ? 21.159 -1.835 -16.300 1.00 93.75 759 GLN A C 1
ATOM 5762 O O . GLN A 1 759 ? 22.219 -1.378 -16.740 1.00 93.75 759 GLN A O 1
ATOM 5767 N N . ASP A 1 760 ? 21.124 -2.661 -15.260 1.00 87.50 760 ASP A N 1
ATOM 5768 C CA . ASP A 1 760 ? 22.276 -3.239 -14.605 1.00 87.50 760 ASP A CA 1
ATOM 5769 C C . ASP A 1 760 ? 22.270 -4.761 -14.716 1.00 87.50 760 ASP A C 1
ATOM 5771 O O . ASP A 1 760 ? 21.289 -5.400 -15.066 1.00 87.50 760 ASP A O 1
ATOM 5775 N N . VAL A 1 761 ? 23.422 -5.358 -14.454 1.00 70.62 761 VAL A N 1
ATOM 5776 C CA . VAL A 1 761 ? 23.564 -6.807 -14.336 1.00 70.62 761 VAL A CA 1
ATOM 5777 C C . VAL A 1 761 ? 24.335 -7.075 -13.057 1.00 70.62 761 VAL A C 1
ATOM 5779 O O . VAL A 1 761 ? 25.172 -6.258 -12.646 1.00 70.62 761 VAL A O 1
ATOM 5782 N N . THR A 1 762 ? 24.050 -8.191 -12.387 1.00 69.12 762 THR A N 1
ATOM 5783 C CA . THR A 1 762 ? 24.771 -8.512 -11.154 1.00 69.12 762 THR A CA 1
ATOM 5784 C C . THR A 1 762 ? 26.268 -8.677 -11.442 1.00 69.12 762 THR A C 1
ATOM 5786 O O . THR A 1 762 ? 26.686 -9.025 -12.550 1.00 69.12 762 THR A O 1
ATOM 5789 N N . LYS A 1 763 ? 27.123 -8.473 -10.428 1.00 63.72 763 LYS A N 1
ATOM 5790 C CA . LYS A 1 763 ? 28.572 -8.722 -10.574 1.00 63.72 763 LYS A CA 1
ATOM 5791 C C . LYS A 1 763 ? 28.883 -10.170 -10.979 1.00 63.72 763 LYS A C 1
ATOM 5793 O O . LYS A 1 763 ? 29.910 -10.408 -11.607 1.00 63.72 763 LYS A O 1
ATOM 5798 N N . ALA A 1 764 ? 28.020 -11.122 -10.619 1.00 64.69 764 ALA A N 1
ATOM 5799 C CA . ALA A 1 764 ? 28.154 -12.515 -11.028 1.00 64.69 764 ALA A CA 1
ATOM 5800 C C . ALA A 1 764 ? 27.861 -12.685 -12.530 1.00 64.69 764 ALA A C 1
ATOM 5802 O O . ALA A 1 764 ? 28.633 -13.349 -13.227 1.00 64.69 764 ALA A O 1
ATOM 5803 N N . ASP A 1 765 ? 26.821 -12.009 -13.026 1.00 72.31 765 ASP A N 1
ATOM 5804 C CA . ASP A 1 765 ? 26.364 -12.063 -14.418 1.00 72.31 765 ASP A CA 1
ATOM 5805 C C . ASP A 1 765 ? 27.267 -11.298 -15.388 1.00 72.31 765 ASP A C 1
ATOM 5807 O O . ASP A 1 765 ? 27.345 -11.665 -16.557 1.00 72.31 765 ASP A O 1
ATOM 5811 N N . LEU A 1 766 ? 28.041 -10.310 -14.921 1.00 68.31 766 LEU A N 1
ATOM 5812 C CA . LEU A 1 766 ? 29.057 -9.641 -15.750 1.00 68.31 766 LEU A CA 1
ATOM 5813 C C . LEU A 1 766 ? 30.121 -10.600 -16.300 1.00 68.31 766 LEU A C 1
ATOM 5815 O O . LEU A 1 766 ? 30.759 -10.283 -17.298 1.00 68.31 766 LEU A O 1
ATOM 5819 N N . ASN A 1 767 ? 30.309 -11.786 -15.718 1.00 77.44 767 ASN A N 1
ATOM 5820 C CA . ASN A 1 767 ? 31.205 -12.794 -16.295 1.00 77.44 767 ASN A CA 1
ATOM 5821 C C . ASN A 1 767 ? 30.607 -13.496 -17.525 1.00 77.44 767 ASN A C 1
ATOM 5823 O O . ASN A 1 767 ? 31.323 -14.205 -18.232 1.00 77.44 767 ASN A O 1
ATOM 5827 N N . ASN A 1 768 ? 29.313 -13.310 -17.788 1.00 87.00 768 ASN A N 1
ATOM 5828 C CA . ASN A 1 768 ? 28.631 -13.849 -18.951 1.00 87.00 768 ASN A CA 1
ATOM 5829 C C . ASN A 1 768 ? 28.647 -12.816 -20.096 1.00 87.00 768 ASN A C 1
ATOM 5831 O O . ASN A 1 768 ? 28.088 -11.722 -19.958 1.00 87.00 768 ASN A O 1
ATOM 5835 N N . PRO A 1 769 ? 29.233 -13.151 -21.256 1.00 89.69 769 PRO A N 1
ATOM 5836 C CA . PRO A 1 769 ? 29.327 -12.227 -22.381 1.00 89.69 769 PRO A CA 1
ATOM 5837 C C . PRO A 1 769 ? 27.957 -11.819 -22.952 1.00 89.69 769 PRO A C 1
ATOM 5839 O O . PRO A 1 769 ? 27.829 -10.705 -23.461 1.00 89.69 769 PRO A O 1
ATOM 5842 N N . LYS A 1 770 ? 26.918 -12.663 -22.821 1.00 89.06 770 LYS A N 1
ATOM 5843 C CA . LYS A 1 770 ? 25.537 -12.310 -23.201 1.00 89.06 770 LYS A CA 1
ATOM 5844 C C . LYS A 1 770 ? 25.041 -11.114 -22.387 1.00 89.06 770 LYS A C 1
ATOM 5846 O O . LYS A 1 770 ? 24.521 -10.156 -22.952 1.00 89.06 770 LYS A O 1
ATOM 5851 N N . PHE A 1 771 ? 25.234 -11.154 -21.069 1.00 89.25 771 PHE A N 1
ATOM 5852 C CA . PHE A 1 771 ? 24.761 -10.109 -20.162 1.00 89.25 771 PHE A CA 1
ATOM 5853 C C . PHE A 1 771 ? 25.528 -8.797 -20.328 1.00 89.25 771 PHE A C 1
ATOM 5855 O O . PHE A 1 771 ? 24.917 -7.735 -20.263 1.00 89.25 771 PHE A O 1
ATOM 5862 N N . GLN A 1 772 ? 26.826 -8.848 -20.644 1.00 89.62 772 GLN A N 1
ATOM 5863 C CA . GLN A 1 772 ? 27.583 -7.642 -21.001 1.00 89.62 772 GLN A CA 1
ATOM 5864 C C . GLN A 1 772 ? 27.007 -6.954 -22.249 1.00 89.62 772 GLN A C 1
ATOM 5866 O O . GLN A 1 772 ? 26.829 -5.739 -22.253 1.00 89.62 772 GLN A O 1
ATOM 5871 N N . ALA A 1 773 ? 26.673 -7.721 -23.294 1.00 93.00 773 ALA A N 1
ATOM 5872 C CA . ALA A 1 773 ? 26.069 -7.178 -24.509 1.00 93.00 773 ALA A CA 1
ATOM 5873 C C . ALA A 1 773 ? 24.651 -6.627 -24.258 1.00 93.00 773 ALA A C 1
ATOM 5875 O O . ALA A 1 773 ? 24.341 -5.518 -24.694 1.00 93.00 773 ALA A O 1
ATOM 5876 N N . LEU A 1 774 ? 23.811 -7.358 -23.514 1.00 93.50 774 LEU A N 1
ATOM 5877 C CA . LEU A 1 774 ? 22.461 -6.908 -23.158 1.00 93.50 774 LEU A CA 1
ATOM 5878 C C . LEU A 1 774 ? 22.473 -5.643 -22.296 1.00 93.50 774 LEU A C 1
ATOM 5880 O O . LEU A 1 774 ? 21.671 -4.750 -22.542 1.00 93.50 774 LEU A O 1
ATOM 5884 N N . GLN A 1 775 ? 23.410 -5.500 -21.354 1.00 92.31 775 GLN A N 1
ATOM 5885 C CA . GLN A 1 775 ? 23.511 -4.287 -20.539 1.00 92.31 775 GLN A CA 1
ATOM 5886 C C . GLN A 1 775 ? 23.732 -3.030 -21.401 1.00 92.31 775 GLN A C 1
ATOM 5888 O O . GLN A 1 775 ? 23.155 -1.978 -21.122 1.00 92.31 775 GLN A O 1
ATOM 5893 N N . VAL A 1 776 ? 24.529 -3.131 -22.473 1.00 94.94 776 VAL A N 1
ATOM 5894 C CA . VAL A 1 776 ? 24.734 -2.030 -23.433 1.00 94.94 776 VAL A CA 1
ATOM 5895 C C . VAL A 1 776 ? 23.429 -1.681 -24.153 1.00 94.94 776 VAL A C 1
ATOM 5897 O O . VAL A 1 776 ? 23.115 -0.502 -24.318 1.00 94.94 776 VAL A O 1
ATOM 5900 N N . VAL A 1 777 ? 22.645 -2.692 -24.539 1.00 96.56 777 VAL A N 1
ATOM 5901 C CA . VAL A 1 777 ? 21.321 -2.508 -25.154 1.00 96.56 777 VAL A CA 1
ATOM 5902 C C . VAL A 1 777 ? 20.349 -1.843 -24.177 1.00 96.56 777 VAL A C 1
ATOM 5904 O O . VAL A 1 777 ? 19.753 -0.818 -24.500 1.00 96.56 777 VAL A O 1
ATOM 5907 N N . PHE A 1 778 ? 20.228 -2.372 -22.961 1.00 95.75 778 PHE A N 1
ATOM 5908 C CA . PHE A 1 778 ? 19.261 -1.930 -21.955 1.00 95.75 778 PHE A CA 1
ATOM 5909 C C . PHE A 1 778 ? 19.526 -0.507 -21.446 1.00 95.75 778 PHE A C 1
ATOM 5911 O O . PHE A 1 778 ? 18.587 0.266 -21.227 1.00 95.75 778 PHE A O 1
ATOM 5918 N N . ARG A 1 779 ? 20.799 -0.108 -21.334 1.00 94.88 779 ARG A N 1
ATOM 5919 C CA . ARG A 1 779 ? 21.190 1.268 -20.986 1.00 94.88 779 ARG A CA 1
ATOM 5920 C C . ARG A 1 779 ? 20.976 2.265 -22.125 1.00 94.88 779 ARG A C 1
ATOM 5922 O O . ARG A 1 779 ? 20.883 3.465 -21.857 1.00 94.88 779 ARG A O 1
ATOM 5929 N N . ASN A 1 780 ? 20.852 1.816 -23.374 1.00 97.25 780 ASN A N 1
ATOM 5930 C CA . ASN A 1 780 ? 20.649 2.713 -24.505 1.00 97.25 780 ASN A CA 1
ATOM 5931 C C . ASN A 1 780 ? 19.226 3.311 -24.498 1.00 97.25 780 ASN A C 1
ATOM 5933 O O . ASN A 1 780 ? 18.224 2.630 -24.711 1.00 97.25 780 ASN A O 1
ATOM 5937 N N . LYS A 1 781 ? 19.141 4.631 -24.303 1.00 96.56 781 LYS A N 1
ATOM 5938 C CA . LYS A 1 781 ? 17.875 5.381 -24.271 1.00 96.56 781 LYS A CA 1
ATOM 5939 C C . LYS A 1 781 ? 17.055 5.237 -25.558 1.00 96.56 781 LYS A C 1
ATOM 5941 O O . LYS A 1 781 ? 15.836 5.133 -25.491 1.00 96.56 781 LYS A O 1
ATOM 5946 N N . GLN A 1 782 ? 17.695 5.226 -26.728 1.00 97.69 782 GLN A N 1
ATOM 5947 C CA . GLN A 1 782 ? 16.987 5.128 -28.012 1.00 97.69 782 GLN A CA 1
ATOM 5948 C C . GLN A 1 782 ? 16.369 3.742 -28.216 1.00 97.69 782 GLN A C 1
ATOM 5950 O O . GLN A 1 782 ? 15.274 3.648 -28.765 1.00 97.69 782 GLN A O 1
ATOM 5955 N N . PHE A 1 783 ? 17.013 2.685 -27.709 1.00 98.19 783 PHE A N 1
ATOM 5956 C CA . PHE A 1 783 ? 16.421 1.350 -27.664 1.00 98.19 783 PHE A CA 1
ATOM 5957 C C . PHE A 1 783 ? 15.133 1.346 -26.827 1.00 98.19 783 PHE A C 1
ATOM 5959 O O . PHE A 1 783 ? 14.088 0.918 -27.313 1.00 98.19 783 PHE A O 1
ATOM 5966 N N . ARG A 1 784 ? 15.159 1.918 -25.614 1.00 97.81 784 ARG A N 1
ATOM 5967 C CA . ARG A 1 784 ? 13.954 2.025 -24.768 1.00 97.81 784 ARG A CA 1
ATOM 5968 C C . ARG A 1 784 ? 12.851 2.868 -25.415 1.00 97.81 784 ARG A C 1
ATOM 5970 O O . ARG A 1 784 ? 11.685 2.495 -25.336 1.00 97.81 784 ARG A O 1
ATOM 5977 N N . LYS A 1 785 ? 13.200 3.947 -26.128 1.00 97.75 785 LYS A N 1
ATOM 5978 C CA . LYS A 1 785 ? 12.234 4.727 -26.926 1.00 97.75 785 LYS A CA 1
ATOM 5979 C C . LYS A 1 785 ? 11.608 3.911 -28.056 1.00 97.75 785 LYS A C 1
ATOM 5981 O O . LYS A 1 785 ? 10.408 4.033 -28.286 1.00 97.75 785 LYS A O 1
ATOM 5986 N N . ALA A 1 786 ? 12.390 3.075 -28.741 1.00 98.25 786 ALA A N 1
ATOM 5987 C CA . ALA A 1 786 ? 11.868 2.189 -29.779 1.00 98.25 786 ALA A CA 1
ATOM 5988 C C . ALA A 1 786 ? 10.872 1.174 -29.196 1.00 98.25 786 ALA A C 1
ATOM 5990 O O . ALA A 1 786 ? 9.809 0.966 -29.780 1.00 98.25 786 ALA A O 1
ATOM 5991 N N . LEU A 1 787 ? 11.167 0.605 -28.022 1.00 98.00 787 LEU A N 1
ATOM 5992 C CA . LEU A 1 787 ? 10.231 -0.270 -27.311 1.00 98.00 787 LEU A CA 1
ATOM 5993 C C . LEU A 1 787 ? 8.959 0.476 -26.884 1.00 98.00 787 LEU A C 1
ATOM 5995 O O . LEU A 1 787 ? 7.864 -0.014 -27.128 1.00 98.00 787 LEU A O 1
ATOM 5999 N N . ALA A 1 788 ? 9.077 1.681 -26.317 1.00 97.38 788 ALA A N 1
ATOM 6000 C CA . ALA A 1 788 ? 7.921 2.477 -25.895 1.00 97.38 788 ALA A CA 1
ATOM 6001 C C . ALA A 1 788 ? 6.989 2.848 -27.063 1.00 97.38 788 ALA A C 1
ATOM 6003 O O . ALA A 1 788 ? 5.773 2.855 -26.887 1.00 97.38 788 ALA A O 1
ATOM 6004 N N . GLN A 1 789 ? 7.548 3.108 -28.252 1.00 97.12 789 GLN A N 1
ATOM 6005 C CA . GLN A 1 789 ? 6.796 3.359 -29.489 1.00 97.12 789 GLN A CA 1
ATOM 6006 C C . GLN A 1 789 ? 6.058 2.103 -30.000 1.00 97.12 789 GLN A C 1
ATOM 6008 O O . GLN A 1 789 ? 5.088 2.219 -30.743 1.00 97.12 789 GLN A O 1
ATOM 6013 N N . ALA A 1 790 ? 6.504 0.902 -29.621 1.00 97.62 790 ALA A N 1
ATOM 6014 C CA . ALA A 1 790 ? 5.879 -0.361 -30.017 1.00 97.62 790 ALA A CA 1
ATOM 6015 C C . ALA A 1 790 ? 4.766 -0.831 -29.065 1.00 97.62 790 ALA A C 1
ATOM 6017 O O . ALA A 1 790 ? 4.131 -1.841 -29.349 1.00 97.62 790 ALA A O 1
ATOM 6018 N N . ILE A 1 791 ? 4.517 -0.127 -27.955 1.00 97.31 791 ILE A N 1
ATOM 6019 C CA . ILE A 1 791 ? 3.441 -0.468 -27.016 1.00 97.31 791 ILE A CA 1
ATOM 6020 C C . ILE A 1 791 ? 2.113 0.085 -27.541 1.00 97.31 791 ILE A C 1
ATOM 6022 O O . ILE A 1 791 ? 1.887 1.297 -27.525 1.00 97.31 791 ILE A O 1
ATOM 6026 N N . ASP A 1 792 ? 1.219 -0.811 -27.960 1.00 95.88 792 ASP A N 1
ATOM 6027 C CA . ASP A 1 792 ? -0.136 -0.468 -28.392 1.00 95.88 792 ASP A CA 1
ATOM 6028 C C . ASP A 1 792 ? -1.099 -0.386 -27.195 1.00 95.88 792 ASP A C 1
ATOM 6030 O O . ASP A 1 792 ? -1.737 -1.362 -26.793 1.00 95.88 792 ASP A O 1
ATOM 6034 N N . ARG A 1 793 ? -1.184 0.806 -26.594 1.00 95.50 793 ARG A N 1
ATOM 6035 C CA . ARG A 1 793 ? -2.038 1.062 -25.420 1.00 95.50 793 ARG A CA 1
ATOM 6036 C C . ARG A 1 793 ? -3.524 0.920 -25.727 1.00 95.50 793 ARG A C 1
ATOM 6038 O O . ARG A 1 793 ? -4.257 0.463 -24.857 1.00 95.50 793 ARG A O 1
ATOM 6045 N N . GLU A 1 794 ? -3.955 1.254 -26.939 1.00 95.19 794 GLU A N 1
ATOM 6046 C CA . GLU A 1 794 ? -5.352 1.092 -27.350 1.00 95.19 794 GLU A CA 1
ATOM 6047 C C . GLU A 1 794 ? -5.698 -0.393 -27.477 1.00 95.19 794 GLU A C 1
ATOM 6049 O O . GLU A 1 794 ? -6.696 -0.842 -26.917 1.00 95.19 794 GLU A O 1
ATOM 6054 N N . SER A 1 795 ? -4.823 -1.200 -28.089 1.00 94.81 795 SER A N 1
ATOM 6055 C CA . SER A 1 795 ? -5.003 -2.657 -28.114 1.00 94.81 795 SER A CA 1
ATOM 6056 C C . SER A 1 795 ? -4.988 -3.281 -26.717 1.00 94.81 795 SER A C 1
ATOM 6058 O O . SER A 1 795 ? -5.730 -4.235 -26.483 1.00 94.81 795 SER A O 1
ATOM 6060 N N . ILE A 1 796 ? -4.188 -2.765 -25.776 1.00 95.62 796 ILE A N 1
ATOM 6061 C CA . ILE A 1 796 ? -4.239 -3.194 -24.367 1.00 95.62 796 ILE A CA 1
ATOM 6062 C C . ILE A 1 796 ? -5.610 -2.859 -23.764 1.00 95.62 796 ILE A C 1
ATOM 6064 O O . ILE A 1 796 ? -6.251 -3.727 -23.171 1.00 95.62 796 ILE A O 1
ATOM 6068 N N . ILE A 1 797 ? -6.085 -1.625 -23.933 1.00 95.81 797 ILE A N 1
ATOM 6069 C CA . ILE A 1 797 ? -7.365 -1.179 -23.373 1.00 95.81 797 ILE A CA 1
ATOM 6070 C C . ILE A 1 797 ? -8.530 -1.987 -23.951 1.00 95.81 797 ILE A C 1
ATOM 6072 O O . ILE A 1 797 ? -9.390 -2.433 -23.195 1.00 95.81 797 ILE A O 1
ATOM 6076 N N . GLU A 1 798 ? -8.550 -2.226 -25.258 1.00 95.00 798 GLU A N 1
ATOM 6077 C CA . GLU A 1 798 ? -9.635 -2.947 -25.925 1.00 95.00 798 GLU A CA 1
ATOM 6078 C C . GLU A 1 798 ? -9.593 -4.456 -25.655 1.00 95.00 798 GLU A C 1
ATOM 6080 O O . GLU A 1 798 ? -10.604 -5.054 -25.282 1.00 95.00 798 GLU A O 1
ATOM 6085 N N . ASN A 1 799 ? -8.425 -5.092 -25.797 1.00 92.88 799 ASN A N 1
ATOM 6086 C CA . ASN A 1 799 ? -8.331 -6.554 -25.766 1.00 92.88 799 ASN A CA 1
ATOM 6087 C C . ASN A 1 799 ? -8.099 -7.130 -24.364 1.00 92.88 799 ASN A C 1
ATOM 6089 O O . ASN A 1 799 ? -8.499 -8.265 -24.115 1.00 92.88 799 ASN A O 1
ATOM 6093 N N . ILE A 1 800 ? -7.446 -6.383 -23.465 1.00 92.12 800 ILE A N 1
ATOM 6094 C CA . ILE A 1 800 ? -7.152 -6.832 -22.093 1.00 92.12 800 ILE A CA 1
ATOM 6095 C C . ILE A 1 800 ? -8.113 -6.170 -21.107 1.00 92.12 800 ILE A C 1
ATOM 6097 O O . ILE A 1 800 ? -8.688 -6.847 -20.260 1.00 92.12 800 ILE A O 1
ATOM 6101 N N . PHE A 1 801 ? -8.321 -4.855 -21.220 1.00 92.88 801 PHE A N 1
ATOM 6102 C CA . PHE A 1 801 ? -9.223 -4.133 -20.320 1.00 92.88 801 PHE A CA 1
ATOM 6103 C C . PHE A 1 801 ? -10.653 -3.995 -20.849 1.00 92.88 801 PHE A C 1
ATOM 6105 O O . PHE A 1 801 ? -11.461 -3.349 -20.193 1.00 92.88 801 PHE A O 1
ATOM 6112 N N . HIS A 1 802 ? -11.013 -4.589 -21.990 1.00 92.62 802 HIS A N 1
ATOM 6113 C CA . HIS A 1 802 ? -12.385 -4.568 -22.518 1.00 92.62 802 HIS A CA 1
ATOM 6114 C C . HIS A 1 802 ? -13.019 -3.158 -22.576 1.00 92.62 802 HIS A C 1
ATOM 6116 O O . HIS A 1 802 ? -14.195 -2.979 -22.246 1.00 92.62 802 HIS A O 1
ATOM 6122 N N . GLY A 1 803 ? -12.227 -2.137 -22.919 1.00 94.44 803 GLY A N 1
ATOM 6123 C CA . GLY A 1 803 ? -12.645 -0.729 -22.948 1.00 94.44 803 GLY A CA 1
ATOM 6124 C C . GLY A 1 803 ? -12.796 -0.068 -21.567 1.00 94.44 803 GLY A C 1
ATOM 6125 O O . GLY A 1 803 ? -13.253 1.070 -21.464 1.00 94.44 803 GLY A O 1
ATOM 6126 N N . LEU A 1 804 ? -12.431 -0.759 -20.483 1.00 93.50 804 LEU A N 1
ATOM 6127 C CA . LEU A 1 804 ? -12.515 -0.305 -19.088 1.00 93.50 804 LEU A CA 1
ATOM 6128 C C . LEU A 1 804 ? -11.138 0.102 -18.551 1.00 93.50 804 LEU A C 1
ATOM 6130 O O . LEU A 1 804 ? -10.757 -0.250 -17.433 1.00 93.50 804 LEU A O 1
ATOM 6134 N N . GLY A 1 805 ? -10.397 0.874 -19.340 1.00 92.56 805 GLY A N 1
ATOM 6135 C CA . GLY A 1 805 ? -9.107 1.431 -18.952 1.00 92.56 805 GLY A CA 1
ATOM 6136 C C . GLY A 1 805 ? -8.825 2.764 -19.629 1.00 92.56 805 GLY A C 1
ATOM 6137 O O . GLY A 1 805 ? -9.571 3.209 -20.498 1.00 92.56 805 GLY A O 1
ATOM 6138 N N . VAL A 1 806 ? -7.745 3.408 -19.202 1.00 93.06 806 VAL A N 1
ATOM 6139 C CA . VAL A 1 806 ? -7.224 4.651 -19.778 1.00 93.06 806 VAL A CA 1
ATOM 6140 C C . VAL A 1 806 ? -5.724 4.509 -20.036 1.00 93.06 806 VAL A C 1
ATOM 6142 O O . VAL A 1 806 ? -5.053 3.773 -19.308 1.00 93.06 806 VAL A O 1
ATOM 6145 N N . PRO A 1 807 ? -5.161 5.193 -21.043 1.00 94.44 807 PRO A N 1
ATOM 6146 C CA . PRO A 1 807 ? -3.729 5.118 -21.298 1.00 94.44 807 PRO A CA 1
ATOM 6147 C C . PRO A 1 807 ? -2.929 5.782 -20.166 1.00 94.44 807 PRO A C 1
ATOM 6149 O O . PRO A 1 807 ? -3.354 6.785 -19.592 1.00 94.44 807 PRO A O 1
ATOM 6152 N N . GLN A 1 808 ? -1.748 5.234 -19.865 1.00 92.69 808 GLN A N 1
ATOM 6153 C CA . GLN A 1 808 ? -0.805 5.783 -18.890 1.00 92.69 808 GLN A CA 1
ATOM 6154 C C . GLN A 1 808 ? 0.522 6.090 -19.593 1.00 92.69 808 GLN A C 1
ATOM 6156 O O . GLN A 1 808 ? 1.123 5.224 -20.231 1.00 92.69 808 GLN A O 1
ATOM 6161 N N . TYR A 1 809 ? 0.995 7.327 -19.451 1.00 92.50 809 TYR A N 1
ATOM 6162 C CA . TYR A 1 809 ? 2.235 7.808 -20.080 1.00 92.50 809 TYR A CA 1
ATOM 6163 C C . TYR A 1 809 ? 3.255 8.365 -19.081 1.00 92.50 809 TYR A C 1
ATOM 6165 O O . TYR A 1 809 ? 4.409 8.564 -19.440 1.00 92.50 809 TYR A O 1
ATOM 6173 N N . SER A 1 810 ? 2.828 8.613 -17.843 1.00 91.81 810 SER A N 1
ATOM 6174 C CA . SER A 1 810 ? 3.589 9.314 -16.807 1.00 91.81 810 SER A CA 1
ATOM 6175 C C . SER A 1 810 ? 3.837 8.407 -15.590 1.00 91.81 810 SER A C 1
ATOM 6177 O O . SER A 1 810 ? 3.052 7.486 -15.351 1.00 91.81 810 SER A O 1
ATOM 6179 N N . PRO A 1 811 ? 4.872 8.668 -14.772 1.00 90.19 811 PRO A N 1
ATOM 6180 C CA . PRO A 1 811 ? 5.074 7.989 -13.486 1.00 90.19 811 PRO A CA 1
ATOM 6181 C C . PRO A 1 811 ? 4.034 8.345 -12.414 1.00 90.19 811 PRO A C 1
ATOM 6183 O O . PRO A 1 811 ? 3.977 7.696 -11.370 1.00 90.19 811 PRO A O 1
ATOM 6186 N N . VAL A 1 812 ? 3.227 9.386 -12.629 1.00 90.12 812 VAL A N 1
ATOM 6187 C CA . VAL A 1 812 ? 2.196 9.828 -11.685 1.00 90.12 812 VAL A CA 1
ATOM 6188 C C . VAL A 1 812 ? 0.841 9.273 -12.116 1.00 90.12 812 VAL A C 1
ATOM 6190 O O . VAL A 1 812 ? 0.458 9.375 -13.280 1.00 90.12 812 VAL A O 1
ATOM 6193 N N . SER A 1 813 ? 0.088 8.699 -11.177 1.00 87.06 813 SER A N 1
ATOM 6194 C CA . SER A 1 813 ? -1.256 8.177 -11.445 1.00 87.06 813 SER A CA 1
ATOM 6195 C C . SER A 1 813 ? -2.187 9.272 -11.966 1.00 87.06 813 SER A C 1
ATOM 6197 O O . SER A 1 813 ? -2.247 10.348 -11.371 1.00 87.06 813 SER A O 1
ATOM 6199 N N . VAL A 1 814 ? -2.969 8.978 -13.012 1.00 86.94 814 VAL A N 1
ATOM 6200 C CA . VAL A 1 814 ? -3.966 9.905 -13.591 1.00 86.94 814 VAL A CA 1
ATOM 6201 C C . VAL A 1 814 ? -4.847 10.612 -12.542 1.00 86.94 814 VAL A C 1
ATOM 6203 O O . VAL A 1 814 ? -5.028 11.826 -12.653 1.00 86.94 814 VAL A O 1
ATOM 6206 N N . PRO A 1 815 ? -5.388 9.934 -11.503 1.00 82.12 815 PRO A N 1
ATOM 6207 C CA . PRO A 1 815 ? -6.235 10.600 -10.509 1.00 82.12 815 PRO A CA 1
ATOM 6208 C C . PRO A 1 815 ? -5.479 11.489 -9.503 1.00 82.12 815 PRO A C 1
ATOM 6210 O O . PRO A 1 815 ? -6.121 12.159 -8.692 1.00 82.12 815 PRO A O 1
ATOM 6213 N N . SER A 1 816 ? -4.141 11.528 -9.517 1.00 84.94 816 SER A N 1
ATOM 6214 C CA . SER A 1 816 ? -3.370 12.372 -8.597 1.00 84.94 816 SER A CA 1
ATOM 6215 C C . SER A 1 816 ? -3.602 13.869 -8.867 1.00 84.94 816 SER A C 1
ATOM 6217 O O . SER A 1 816 ? -3.563 14.304 -10.021 1.00 84.94 816 SER A O 1
ATOM 6219 N N . PRO A 1 817 ? -3.746 14.715 -7.825 1.00 84.00 817 PRO A N 1
ATOM 6220 C CA . PRO A 1 817 ? -3.769 16.172 -7.986 1.00 84.00 817 PRO A CA 1
ATOM 6221 C C . PRO A 1 817 ? -2.478 16.748 -8.598 1.00 84.00 817 PRO A C 1
ATOM 6223 O O . PRO A 1 817 ? -2.501 17.870 -9.113 1.00 84.00 817 PRO A O 1
ATOM 6226 N N . PHE A 1 818 ? -1.376 15.990 -8.568 1.00 89.50 818 PHE A N 1
ATOM 6227 C CA . PHE A 1 818 ? -0.079 16.365 -9.133 1.00 89.50 818 PHE A CA 1
ATOM 6228 C C . PHE A 1 818 ? 0.196 15.763 -10.518 1.00 89.50 818 PHE A C 1
ATOM 6230 O O . PHE A 1 818 ? 1.259 16.021 -11.085 1.00 89.50 818 PHE A O 1
ATOM 6237 N N . TYR A 1 819 ? -0.742 14.997 -11.085 1.00 90.75 819 TYR A N 1
ATOM 6238 C CA . TYR A 1 819 ? -0.661 14.598 -12.488 1.00 90.75 819 TYR A CA 1
ATOM 6239 C C . TYR A 1 819 ? -0.594 15.849 -13.375 1.00 90.75 819 TYR A C 1
ATOM 6241 O O . TYR A 1 819 ? -1.352 16.809 -13.170 1.00 90.75 819 TYR A O 1
ATOM 6249 N N . ASP A 1 820 ? 0.313 15.862 -14.353 1.00 94.00 820 ASP A N 1
ATOM 6250 C CA . ASP A 1 820 ? 0.395 16.967 -15.302 1.00 94.00 820 ASP A CA 1
ATOM 6251 C C . ASP A 1 820 ? -0.797 16.936 -16.268 1.00 94.00 820 ASP A C 1
ATOM 6253 O O . ASP A 1 820 ? -0.766 16.301 -17.317 1.00 94.00 820 ASP A O 1
ATOM 6257 N N . LYS A 1 821 ? -1.862 17.658 -15.910 1.00 91.00 821 LYS A N 1
ATOM 6258 C CA . LYS A 1 821 ? -3.098 17.751 -16.704 1.00 91.00 821 LYS A CA 1
ATOM 6259 C C . LYS A 1 821 ? -2.917 18.440 -18.055 1.00 91.00 821 LYS A C 1
ATOM 6261 O O . LYS A 1 821 ? -3.791 18.301 -18.903 1.00 91.00 821 LYS A O 1
ATOM 6266 N N . ALA A 1 822 ? -1.851 19.224 -18.231 1.00 93.12 822 ALA A N 1
ATOM 6267 C CA . ALA A 1 822 ? -1.518 19.781 -19.539 1.00 93.12 822 ALA A CA 1
ATOM 6268 C C . ALA A 1 822 ? -0.816 18.744 -20.431 1.00 93.12 822 ALA A C 1
ATOM 6270 O O . ALA A 1 822 ? -0.664 18.991 -21.624 1.00 93.12 822 ALA A O 1
ATOM 6271 N N . GLU A 1 823 ? -0.424 17.603 -19.850 1.00 92.62 823 GLU A N 1
ATOM 6272 C CA . GLU A 1 823 ? 0.229 16.477 -20.510 1.00 92.62 823 GLU A CA 1
ATOM 6273 C C . GLU A 1 823 ? 1.437 16.918 -21.337 1.00 92.62 823 GLU A C 1
ATOM 6275 O O . GLU A 1 823 ? 1.587 16.547 -22.500 1.00 92.62 823 GLU A O 1
ATOM 6280 N N . THR A 1 824 ? 2.282 17.758 -20.732 1.00 93.69 824 THR A N 1
ATOM 6281 C CA . THR A 1 824 ? 3.471 18.319 -21.384 1.00 93.69 824 THR A CA 1
ATOM 6282 C C . THR A 1 824 ? 4.570 17.285 -21.593 1.00 93.69 824 THR A C 1
ATOM 6284 O O . THR A 1 824 ? 5.338 17.420 -22.545 1.00 93.69 824 THR A O 1
ATOM 6287 N N . PHE A 1 825 ? 4.586 16.237 -20.761 1.00 94.31 825 PHE A N 1
ATOM 6288 C CA . PHE A 1 825 ? 5.484 15.090 -20.876 1.00 94.31 825 PHE A CA 1
ATOM 6289 C C . PHE A 1 825 ? 5.398 14.401 -22.247 1.00 94.31 825 PHE A C 1
ATOM 6291 O O . PHE A 1 825 ? 4.356 14.356 -22.902 1.00 94.31 825 PHE A O 1
ATOM 6298 N N . THR A 1 826 ? 6.511 13.806 -22.677 1.00 94.19 826 THR A N 1
ATOM 6299 C CA . THR A 1 826 ? 6.587 13.110 -23.968 1.00 94.19 826 THR A CA 1
ATOM 6300 C C . THR A 1 826 ? 5.710 11.859 -23.993 1.00 94.19 826 THR A C 1
ATOM 6302 O O . THR A 1 826 ? 5.889 10.946 -23.188 1.00 94.19 826 THR A O 1
ATOM 6305 N N . LYS A 1 827 ? 4.818 11.775 -24.985 1.00 95.38 827 LYS A N 1
ATOM 6306 C CA . LYS A 1 827 ? 4.006 10.585 -25.268 1.00 95.38 827 LYS A CA 1
ATOM 6307 C C . LYS A 1 827 ? 4.582 9.792 -26.435 1.00 95.38 827 LYS A C 1
ATOM 6309 O O . LYS A 1 827 ? 4.828 10.335 -27.513 1.00 95.38 827 LYS A O 1
ATOM 6314 N N . TYR A 1 828 ? 4.765 8.493 -26.226 1.00 95.31 828 TYR A N 1
ATOM 6315 C CA . TYR A 1 828 ? 5.159 7.553 -27.275 1.00 95.31 828 TYR A CA 1
ATOM 6316 C C . TYR A 1 828 ? 3.912 6.836 -27.776 1.00 95.31 828 TYR A C 1
ATOM 6318 O O . TYR A 1 828 ? 3.558 5.772 -27.270 1.00 95.31 828 TYR A O 1
ATOM 6326 N N . GLU A 1 829 ? 3.239 7.465 -28.738 1.00 95.00 829 GLU A N 1
ATOM 6327 C CA . GLU A 1 829 ? 2.089 6.879 -29.434 1.00 95.00 829 GLU A CA 1
ATOM 6328 C C . GLU A 1 829 ? 2.495 5.602 -30.177 1.00 95.00 829 GLU A C 1
ATOM 6330 O O . GLU A 1 829 ? 3.652 5.445 -30.563 1.00 95.00 829 GLU A O 1
ATOM 6335 N N . PHE A 1 830 ? 1.567 4.680 -30.401 1.00 97.31 830 PHE A N 1
ATOM 6336 C CA . PHE A 1 830 ? 1.893 3.433 -31.087 1.00 97.31 830 PHE A CA 1
ATOM 6337 C C . PHE A 1 830 ? 2.302 3.677 -32.552 1.00 97.31 830 PHE A C 1
ATOM 6339 O O . PHE A 1 830 ? 1.534 4.221 -33.342 1.00 97.31 830 PHE A O 1
ATOM 6346 N N . ASP A 1 831 ? 3.522 3.277 -32.921 1.00 97.75 831 ASP A N 1
ATOM 6347 C CA . ASP A 1 831 ? 4.019 3.287 -34.303 1.00 97.75 831 ASP A CA 1
ATOM 6348 C C . ASP A 1 831 ? 5.106 2.217 -34.491 1.00 97.75 831 ASP A C 1
ATOM 6350 O O . ASP A 1 831 ? 6.292 2.401 -34.179 1.00 97.75 831 ASP A O 1
ATOM 6354 N N . ILE A 1 832 ? 4.685 1.070 -35.020 1.00 96.88 832 ILE A N 1
ATOM 6355 C CA . ILE A 1 832 ? 5.549 -0.097 -35.187 1.00 96.88 832 ILE A CA 1
ATOM 6356 C C . ILE A 1 832 ? 6.639 0.102 -36.249 1.00 96.88 832 ILE A C 1
ATOM 6358 O O . ILE A 1 832 ? 7.743 -0.426 -36.110 1.00 96.88 832 ILE A O 1
ATOM 6362 N N . GLU A 1 833 ? 6.369 0.885 -37.296 1.00 97.88 833 GLU A N 1
ATOM 6363 C CA . GLU A 1 833 ? 7.331 1.126 -38.376 1.00 97.88 833 GLU A CA 1
ATOM 6364 C C . GLU A 1 833 ? 8.406 2.114 -37.930 1.00 97.88 833 GLU A C 1
ATOM 6366 O O . GLU A 1 833 ? 9.597 1.906 -38.179 1.00 97.88 833 GLU A O 1
ATOM 6371 N N . LYS A 1 834 ? 8.015 3.143 -37.173 1.00 98.06 834 LYS A N 1
ATOM 6372 C CA . LYS A 1 834 ? 8.967 4.031 -36.509 1.00 98.06 834 LYS A CA 1
ATOM 6373 C C . LYS A 1 834 ? 9.834 3.272 -35.508 1.00 98.06 834 LYS A C 1
ATOM 6375 O O . LYS A 1 834 ? 11.043 3.492 -35.496 1.00 98.06 834 LYS A O 1
ATOM 6380 N N . SER A 1 835 ? 9.263 2.348 -34.731 1.00 98.25 835 SER A N 1
ATOM 6381 C CA . SER A 1 835 ? 10.036 1.487 -33.826 1.00 98.25 835 SER A CA 1
ATOM 6382 C C . SER A 1 835 ? 11.098 0.666 -34.575 1.00 98.25 835 SER A C 1
ATOM 6384 O O . SER A 1 835 ? 12.281 0.735 -34.235 1.00 98.25 835 SER A O 1
ATOM 6386 N N . LYS A 1 836 ? 10.723 -0.028 -35.664 1.00 98.31 836 LYS A N 1
ATOM 6387 C CA . LYS A 1 836 ? 11.671 -0.782 -36.510 1.00 98.31 836 LYS A CA 1
ATOM 6388 C C . LYS A 1 836 ? 12.793 0.101 -37.045 1.00 98.31 836 LYS A C 1
ATOM 6390 O O . LYS A 1 836 ? 13.961 -0.256 -36.907 1.00 98.31 836 LYS A O 1
ATOM 6395 N N . LYS A 1 837 ? 12.443 1.269 -37.592 1.00 98.25 837 LYS A N 1
ATOM 6396 C CA . LYS A 1 837 ? 13.412 2.226 -38.130 1.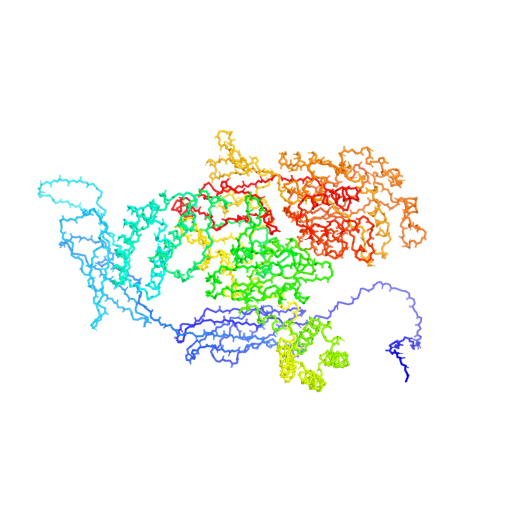00 98.25 837 LYS A CA 1
ATOM 6397 C C . LYS A 1 837 ? 14.402 2.696 -37.062 1.00 98.25 837 LYS A C 1
ATOM 6399 O O . LYS A 1 837 ? 15.598 2.760 -37.328 1.00 98.25 837 LYS A O 1
ATOM 6404 N N . MET A 1 838 ? 13.929 2.986 -35.850 1.00 98.25 838 MET A N 1
ATOM 6405 C CA . MET A 1 838 ? 14.800 3.374 -34.735 1.00 98.25 838 MET A CA 1
ATOM 6406 C C . MET A 1 838 ? 15.790 2.259 -34.370 1.00 98.25 838 MET A C 1
ATOM 6408 O O . MET A 1 838 ? 16.956 2.539 -34.098 1.00 98.25 838 MET A O 1
ATOM 6412 N N . LEU A 1 839 ? 15.362 0.992 -34.398 1.00 98.50 839 LEU A N 1
ATOM 6413 C CA . LEU A 1 839 ? 16.254 -0.151 -34.165 1.00 98.50 839 LEU A CA 1
ATOM 6414 C C . LEU A 1 839 ? 17.280 -0.335 -35.299 1.00 98.50 839 LEU A C 1
ATOM 6416 O O . LEU A 1 839 ? 18.452 -0.597 -35.018 1.00 98.50 839 LEU A O 1
ATOM 6420 N N . ASP A 1 840 ? 16.876 -0.134 -36.558 1.00 97.69 840 ASP A N 1
ATOM 6421 C CA . ASP A 1 840 ? 17.779 -0.166 -37.718 1.00 97.69 840 ASP A CA 1
ATOM 6422 C C . ASP A 1 840 ? 18.871 0.910 -37.618 1.00 97.69 840 ASP A C 1
ATOM 6424 O O . ASP A 1 840 ? 20.051 0.633 -37.842 1.00 97.69 840 ASP A O 1
ATOM 6428 N N . GLU A 1 841 ? 18.493 2.133 -37.236 1.00 97.25 841 GLU A N 1
ATOM 6429 C CA . GLU A 1 841 ? 19.411 3.266 -37.066 1.00 97.25 841 GLU A CA 1
ATOM 6430 C C . GLU A 1 841 ? 20.441 3.022 -35.954 1.00 97.25 841 GLU A C 1
ATOM 6432 O O . GLU A 1 841 ? 21.595 3.442 -36.074 1.00 97.25 841 GLU A O 1
ATOM 6437 N N . LEU A 1 842 ? 20.061 2.281 -34.908 1.00 97.25 842 LEU A N 1
ATOM 6438 C CA . LEU A 1 842 ? 20.988 1.829 -33.869 1.00 97.25 842 LEU A CA 1
ATOM 6439 C C . LEU A 1 842 ? 21.942 0.734 -34.367 1.00 97.25 842 LEU A C 1
ATOM 6441 O O . LEU A 1 842 ? 23.003 0.528 -33.782 1.00 97.25 842 LEU A O 1
ATOM 6445 N N . GLY A 1 843 ? 21.613 0.053 -35.463 1.00 96.44 843 GLY A N 1
ATOM 6446 C CA . GLY A 1 843 ? 22.354 -1.107 -35.944 1.00 96.44 843 GLY A CA 1
ATOM 6447 C C . GLY A 1 843 ? 22.002 -2.390 -35.197 1.00 96.44 843 GLY A C 1
ATOM 6448 O O . GLY A 1 843 ? 22.800 -3.319 -35.208 1.00 96.44 843 GLY A O 1
ATOM 6449 N N . LEU A 1 844 ? 20.838 -2.455 -34.548 1.00 97.94 844 LEU A N 1
ATOM 6450 C CA . LEU A 1 844 ? 20.255 -3.703 -34.056 1.00 97.94 844 LEU A CA 1
ATOM 6451 C C . LEU A 1 844 ? 19.426 -4.283 -35.198 1.00 97.94 844 LEU A C 1
ATOM 6453 O O . LEU A 1 844 ? 18.269 -3.917 -35.342 1.00 97.94 844 LEU A O 1
ATOM 6457 N N . VAL A 1 845 ? 20.006 -5.122 -36.051 1.00 97.25 845 VAL A N 1
ATOM 6458 C CA . VAL A 1 845 ? 19.391 -5.589 -37.311 1.00 97.25 845 VAL A CA 1
ATOM 6459 C C . VAL A 1 845 ? 19.410 -7.110 -37.389 1.00 97.25 845 VAL A C 1
ATOM 6461 O O . VAL A 1 845 ? 20.268 -7.733 -36.778 1.00 97.25 845 VAL A O 1
ATOM 6464 N N . ASP A 1 846 ? 18.469 -7.711 -38.114 1.00 97.00 846 ASP A N 1
ATOM 6465 C CA . ASP A 1 846 ? 18.451 -9.158 -38.370 1.00 97.00 846 ASP A CA 1
ATOM 6466 C C . ASP A 1 846 ? 19.543 -9.507 -39.395 1.00 97.00 846 ASP A C 1
ATOM 6468 O O . ASP A 1 846 ? 19.420 -9.199 -40.582 1.00 97.00 846 ASP A O 1
ATOM 6472 N N . THR A 1 847 ? 20.658 -10.077 -38.929 1.00 96.06 847 THR A N 1
ATOM 6473 C CA . THR A 1 847 ? 21.823 -10.373 -39.780 1.00 96.06 847 THR A CA 1
ATOM 6474 C C . THR A 1 847 ? 21.797 -11.783 -40.359 1.00 96.06 847 THR A C 1
ATOM 6476 O O . THR A 1 847 ? 22.571 -12.088 -41.270 1.00 96.06 847 THR A O 1
ATOM 6479 N N . ASN A 1 848 ? 20.918 -12.651 -39.854 1.00 94.38 848 ASN A N 1
ATOM 6480 C CA . ASN A 1 848 ? 20.821 -14.056 -40.247 1.00 94.38 848 ASN A CA 1
ATOM 6481 C C . ASN A 1 848 ? 19.467 -14.413 -40.909 1.00 94.38 848 ASN A C 1
ATOM 6483 O O . ASN A 1 848 ? 19.279 -15.556 -41.328 1.00 94.38 848 ASN A O 1
ATOM 6487 N N . ASN A 1 849 ? 18.580 -13.428 -41.086 1.00 94.88 849 ASN A N 1
ATOM 6488 C CA . ASN A 1 849 ? 17.238 -13.517 -41.667 1.00 94.88 849 ASN A CA 1
ATOM 6489 C C . ASN A 1 849 ? 16.297 -14.485 -40.931 1.00 94.88 849 ASN A C 1
ATOM 6491 O O . ASN A 1 849 ? 15.456 -15.132 -41.565 1.00 94.88 849 ASN A O 1
ATOM 6495 N N . ASN A 1 850 ? 16.436 -14.625 -39.610 1.00 94.88 850 ASN A N 1
ATOM 6496 C CA . ASN A 1 850 ? 15.565 -15.491 -38.809 1.00 94.88 850 ASN A CA 1
ATOM 6497 C C . ASN A 1 850 ? 14.349 -14.760 -38.204 1.00 94.88 850 ASN A C 1
ATOM 6499 O O . ASN A 1 850 ? 13.540 -15.375 -37.504 1.00 94.88 850 ASN A O 1
ATOM 6503 N N . GLY A 1 851 ? 14.197 -13.467 -38.499 1.00 95.75 851 GLY A N 1
ATOM 6504 C CA . GLY A 1 851 ? 13.132 -12.600 -38.003 1.00 95.75 851 GLY A CA 1
ATOM 6505 C C . GLY A 1 851 ? 13.424 -11.962 -36.644 1.00 95.75 851 GLY A C 1
ATOM 6506 O O . GLY A 1 851 ? 12.597 -11.189 -36.161 1.00 95.75 851 GLY A O 1
ATOM 6507 N N . ILE A 1 852 ? 14.568 -12.262 -36.023 1.00 98.00 852 ILE A N 1
ATOM 6508 C CA . ILE A 1 852 ? 15.025 -11.691 -34.754 1.00 98.00 852 ILE A CA 1
ATOM 6509 C C . ILE A 1 852 ? 16.259 -10.830 -35.026 1.00 98.00 852 ILE A C 1
ATOM 6511 O O . ILE A 1 852 ? 17.172 -11.223 -35.742 1.00 98.00 852 ILE A O 1
ATOM 6515 N N . ARG A 1 853 ? 16.303 -9.627 -34.451 1.00 98.38 853 ARG A N 1
ATOM 6516 C CA . ARG A 1 853 ? 17.447 -8.719 -34.597 1.00 98.38 853 ARG A CA 1
ATOM 6517 C C . ARG A 1 853 ? 18.650 -9.253 -33.827 1.00 98.38 853 ARG A C 1
ATOM 6519 O O . ARG A 1 853 ? 18.498 -9.831 -32.755 1.00 98.38 853 ARG A O 1
ATOM 6526 N N . ASN A 1 854 ? 19.850 -8.989 -34.324 1.00 98.25 854 ASN A N 1
ATOM 6527 C CA . ASN A 1 854 ? 21.110 -9.334 -33.682 1.00 98.25 854 ASN A CA 1
ATOM 6528 C C . ASN A 1 854 ? 21.754 -8.111 -33.010 1.00 98.25 854 ASN A C 1
ATOM 6530 O O . ASN A 1 854 ? 21.643 -6.974 -33.480 1.00 98.25 854 ASN A O 1
ATOM 6534 N N . ILE A 1 855 ? 22.486 -8.346 -31.918 1.00 97.94 855 ILE A N 1
ATOM 6535 C CA . ILE A 1 855 ? 23.333 -7.336 -31.275 1.00 97.94 855 ILE A CA 1
ATOM 6536 C C . ILE A 1 855 ? 24.656 -7.250 -32.051 1.00 97.94 855 ILE A C 1
ATOM 6538 O O . ILE A 1 855 ? 25.543 -8.102 -31.911 1.00 97.94 855 ILE A O 1
ATOM 6542 N N . THR A 1 856 ? 24.791 -6.222 -32.890 1.00 97.50 856 THR A N 1
ATOM 6543 C CA . THR A 1 856 ? 25.922 -6.092 -33.823 1.00 97.50 856 THR A CA 1
ATOM 6544 C C . THR A 1 856 ? 27.188 -5.545 -33.171 1.00 97.50 856 THR A C 1
ATOM 6546 O O . THR A 1 856 ? 27.142 -4.776 -32.207 1.00 97.50 856 THR A O 1
ATOM 6549 N N . ASP A 1 857 ? 28.349 -5.894 -33.730 1.00 96.31 857 ASP A N 1
ATOM 6550 C CA . ASP A 1 857 ? 29.638 -5.323 -33.325 1.00 96.31 857 ASP A CA 1
ATOM 6551 C C . ASP A 1 857 ? 29.635 -3.798 -33.495 1.00 96.31 857 ASP A C 1
ATOM 6553 O O . ASP A 1 857 ? 30.228 -3.072 -32.693 1.00 96.31 857 ASP A O 1
ATOM 6557 N N . LYS A 1 858 ? 28.948 -3.305 -34.536 1.00 95.25 858 LYS A N 1
ATOM 6558 C CA . LYS A 1 858 ? 28.763 -1.873 -34.793 1.00 95.25 858 LYS A CA 1
ATOM 6559 C C . LYS A 1 858 ? 28.009 -1.204 -33.644 1.00 95.25 858 LYS A C 1
ATOM 6561 O O . LYS A 1 858 ? 28.468 -0.170 -33.160 1.00 95.25 858 LYS A O 1
ATOM 6566 N N . PHE A 1 859 ? 26.895 -1.791 -33.201 1.00 97.56 859 PHE A N 1
ATOM 6567 C CA . PHE A 1 859 ? 26.120 -1.276 -32.073 1.00 97.56 859 PHE A CA 1
ATOM 6568 C C . PHE A 1 859 ? 26.956 -1.259 -30.787 1.00 97.56 859 PHE A C 1
ATOM 6570 O O . PHE A 1 859 ? 27.039 -0.222 -30.129 1.00 97.56 859 PHE A O 1
ATOM 6577 N N . LEU A 1 860 ? 27.626 -2.367 -30.452 1.00 96.94 860 LEU A N 1
ATOM 6578 C CA . LEU A 1 860 ? 28.425 -2.471 -29.225 1.00 96.94 860 LEU A CA 1
ATOM 6579 C C . LEU A 1 860 ? 29.555 -1.432 -29.184 1.00 96.94 860 LEU A C 1
ATOM 6581 O O . LEU A 1 860 ? 29.663 -0.684 -28.210 1.00 96.94 860 LEU A O 1
ATOM 6585 N N . LYS A 1 861 ? 30.329 -1.303 -30.272 1.00 95.94 861 LYS A N 1
ATOM 6586 C CA . LYS A 1 861 ? 31.429 -0.326 -30.364 1.00 95.94 861 LYS A CA 1
ATOM 6587 C C . LYS A 1 861 ? 30.934 1.111 -30.254 1.00 95.94 861 LYS A C 1
ATOM 6589 O O . LYS A 1 861 ? 31.535 1.907 -29.536 1.00 95.94 861 LYS A O 1
ATOM 6594 N N . ALA A 1 862 ? 29.831 1.441 -30.931 1.00 96.56 862 ALA A N 1
ATOM 6595 C CA . ALA A 1 862 ? 29.230 2.774 -30.867 1.00 96.56 862 ALA A CA 1
ATOM 6596 C C . ALA A 1 862 ? 28.743 3.141 -29.453 1.00 96.56 862 ALA A C 1
ATOM 6598 O O . ALA A 1 862 ? 28.637 4.322 -29.134 1.00 96.56 862 ALA A O 1
ATOM 6599 N N . ASN A 1 863 ? 28.487 2.141 -28.605 1.00 96.25 863 ASN A N 1
ATOM 6600 C CA . ASN A 1 863 ? 28.001 2.306 -27.237 1.00 96.25 863 ASN A CA 1
ATOM 6601 C C . ASN A 1 863 ? 29.044 1.905 -26.173 1.00 96.25 863 ASN A C 1
ATOM 6603 O O . ASN A 1 863 ? 28.691 1.637 -25.026 1.00 96.25 863 ASN A O 1
ATOM 6607 N N . GLY A 1 864 ? 30.334 1.904 -26.530 1.00 94.00 864 GLY A N 1
ATOM 6608 C CA . GLY A 1 864 ? 31.436 1.842 -25.565 1.00 94.00 864 GLY A CA 1
ATOM 6609 C C . GLY A 1 864 ? 31.874 0.444 -25.120 1.00 94.00 864 GLY A C 1
ATOM 6610 O O . GLY A 1 864 ? 32.697 0.350 -24.212 1.00 94.00 864 GLY A O 1
ATOM 6611 N N . LEU A 1 865 ? 31.384 -0.627 -25.753 1.00 93.12 865 LEU A N 1
ATOM 6612 C CA . LEU A 1 865 ? 31.877 -1.988 -25.529 1.00 93.12 865 LEU A CA 1
ATOM 6613 C C . LEU A 1 865 ? 32.600 -2.487 -26.779 1.00 93.12 865 LEU A C 1
ATOM 6615 O O . LEU A 1 865 ? 31.978 -2.647 -27.825 1.00 93.12 865 LEU A O 1
ATOM 6619 N N . ASP A 1 866 ? 33.903 -2.755 -26.682 1.00 95.06 866 ASP A N 1
ATOM 6620 C CA . ASP A 1 866 ? 34.645 -3.382 -27.779 1.00 95.06 866 ASP A CA 1
ATOM 6621 C C . ASP A 1 866 ? 34.432 -4.909 -27.757 1.00 95.06 866 ASP A C 1
ATOM 6623 O O . ASP A 1 866 ? 34.939 -5.570 -26.842 1.00 95.06 866 ASP A O 1
ATOM 6627 N N . PRO A 1 867 ? 33.738 -5.502 -28.752 1.00 93.12 867 PRO A N 1
ATOM 6628 C CA . PRO A 1 867 ? 33.479 -6.942 -28.824 1.00 93.12 867 PRO A CA 1
ATOM 6629 C C . PRO A 1 867 ? 34.749 -7.792 -28.722 1.00 93.12 867 PRO A C 1
ATOM 6631 O O . PRO A 1 867 ? 34.710 -8.884 -28.163 1.00 93.12 867 PRO A O 1
ATOM 6634 N N . ALA A 1 868 ? 35.891 -7.279 -29.200 1.00 92.12 868 ALA A N 1
ATOM 6635 C CA . ALA A 1 868 ? 37.170 -7.988 -29.153 1.00 92.12 868 ALA A CA 1
ATOM 6636 C C . ALA A 1 868 ? 37.703 -8.189 -27.722 1.00 92.12 868 ALA A C 1
ATOM 6638 O O . ALA A 1 868 ? 38.534 -9.066 -27.484 1.00 92.12 868 ALA A O 1
ATOM 6639 N N . THR A 1 869 ? 37.224 -7.391 -26.764 1.00 91.69 869 THR A N 1
ATOM 6640 C CA . THR A 1 869 ? 37.621 -7.465 -25.350 1.00 91.69 869 THR A CA 1
ATOM 6641 C C . THR A 1 869 ? 36.735 -8.401 -24.525 1.00 91.69 869 THR A C 1
ATOM 6643 O O . THR A 1 869 ? 37.111 -8.795 -23.419 1.00 91.69 869 THR A O 1
ATOM 6646 N N . VAL A 1 870 ? 35.581 -8.811 -25.063 1.00 90.75 870 VAL A N 1
ATOM 6647 C CA . VAL A 1 870 ? 34.588 -9.623 -24.356 1.00 90.75 870 VAL A CA 1
ATOM 6648 C C . VAL A 1 870 ? 34.847 -11.108 -24.610 1.00 90.75 870 VAL A C 1
ATOM 6650 O O . VAL A 1 870 ? 34.520 -11.668 -25.658 1.00 90.75 870 VAL A O 1
ATOM 6653 N N . LYS A 1 871 ? 35.443 -11.786 -23.627 1.00 89.75 871 LYS A N 1
ATOM 6654 C CA . LYS A 1 871 ? 35.783 -13.209 -23.739 1.00 89.75 871 LYS A CA 1
ATOM 6655 C C . LYS A 1 871 ? 34.528 -14.080 -23.889 1.00 89.75 871 LYS A C 1
ATOM 6657 O O . LYS A 1 871 ? 33.669 -14.090 -23.015 1.00 89.75 871 LYS A O 1
ATOM 6662 N N . GLY A 1 872 ? 34.482 -14.884 -24.954 1.00 90.88 872 GLY A N 1
ATOM 6663 C CA . GLY A 1 872 ? 33.396 -15.841 -25.202 1.00 90.88 872 GLY A CA 1
ATOM 6664 C C . GLY A 1 872 ? 32.134 -15.224 -25.808 1.00 90.88 872 GLY A C 1
ATOM 6665 O O . GLY A 1 872 ? 31.109 -15.898 -25.856 1.00 90.88 872 GLY A O 1
ATOM 6666 N N . LEU A 1 873 ? 32.195 -13.968 -26.260 1.00 93.00 873 LEU A N 1
ATOM 6667 C CA . LEU A 1 873 ? 31.101 -13.337 -26.989 1.00 93.00 873 LEU A CA 1
ATOM 6668 C C . LEU A 1 873 ? 30.845 -14.088 -28.312 1.00 93.00 873 LEU A C 1
ATOM 6670 O O . LEU A 1 873 ? 31.787 -14.244 -29.093 1.00 93.00 873 LEU A O 1
ATOM 6674 N N . PRO A 1 874 ? 29.612 -14.564 -28.576 1.00 92.50 874 PRO A N 1
ATOM 6675 C CA . PRO A 1 874 ? 29.295 -15.247 -29.828 1.00 92.50 874 PRO A CA 1
ATOM 6676 C C . PRO A 1 874 ? 29.499 -14.349 -31.055 1.00 92.50 874 PRO A C 1
ATOM 6678 O O . PRO A 1 874 ? 29.565 -13.119 -30.943 1.00 92.50 874 PRO A O 1
ATOM 6681 N N . ALA A 1 875 ? 29.583 -14.969 -32.235 1.00 92.06 875 ALA A N 1
ATOM 6682 C CA . ALA A 1 875 ? 29.608 -14.241 -33.499 1.00 92.06 875 ALA A CA 1
ATOM 6683 C C . ALA A 1 875 ? 28.317 -13.432 -33.677 1.00 92.06 875 ALA A C 1
ATOM 6685 O O . ALA A 1 875 ? 27.271 -13.810 -33.160 1.00 92.06 875 ALA A O 1
ATOM 6686 N N . GLU A 1 876 ? 28.378 -12.333 -34.430 1.00 92.69 876 GLU A N 1
ATOM 6687 C CA . GLU A 1 876 ? 27.247 -11.414 -34.619 1.00 92.69 876 GLU A CA 1
ATOM 6688 C C . GLU A 1 876 ? 25.937 -12.123 -35.001 1.00 92.69 876 GLU A C 1
ATOM 6690 O O . GLU A 1 876 ? 24.913 -11.899 -34.358 1.00 92.69 876 GLU A O 1
ATOM 6695 N N . ASN A 1 877 ? 25.999 -13.066 -35.945 1.00 92.75 877 ASN A N 1
ATOM 6696 C CA . ASN A 1 877 ? 24.843 -13.842 -36.405 1.00 92.75 877 ASN A CA 1
ATOM 6697 C C . ASN A 1 877 ? 24.229 -14.767 -35.342 1.00 92.75 877 ASN A C 1
ATOM 6699 O O . ASN A 1 877 ? 23.084 -15.180 -35.506 1.00 92.75 877 ASN A O 1
ATOM 6703 N N . ASP A 1 878 ? 24.956 -15.064 -34.264 1.00 92.69 878 ASP A N 1
ATOM 6704 C CA . ASP A 1 878 ? 24.512 -15.923 -33.161 1.00 92.69 878 ASP A CA 1
ATOM 6705 C C . ASP A 1 878 ? 24.138 -15.110 -31.905 1.00 92.69 878 ASP A C 1
ATOM 6707 O O . ASP A 1 878 ? 23.778 -15.675 -30.872 1.00 92.69 878 ASP A O 1
ATOM 6711 N N . ARG A 1 879 ? 24.230 -13.771 -31.958 1.00 94.81 879 ARG A N 1
ATOM 6712 C CA . ARG A 1 879 ? 23.852 -12.869 -30.857 1.00 94.81 879 ARG A CA 1
ATOM 6713 C C . ARG A 1 879 ? 22.448 -12.312 -31.047 1.00 94.81 879 ARG A C 1
ATOM 6715 O O . ARG A 1 879 ? 22.291 -11.118 -31.294 1.00 94.81 879 ARG A O 1
ATOM 6722 N N . GLU A 1 880 ? 21.440 -13.170 -30.945 1.00 96.44 880 GLU A N 1
ATOM 6723 C CA . GLU A 1 880 ? 20.033 -12.750 -30.982 1.00 96.44 880 GLU A CA 1
ATOM 6724 C C . GLU A 1 880 ? 19.718 -11.741 -29.864 1.00 96.44 880 GLU A C 1
ATOM 6726 O O . GLU A 1 880 ? 20.172 -11.880 -28.724 1.00 96.44 880 GLU A O 1
ATOM 6731 N N . LEU A 1 881 ? 18.909 -10.731 -30.184 1.00 97.44 881 LEU A N 1
ATOM 6732 C CA . LEU A 1 881 ? 18.328 -9.802 -29.224 1.00 97.44 881 LEU A CA 1
ATOM 6733 C C . LEU A 1 881 ? 17.180 -10.503 -28.490 1.00 97.44 881 LEU A C 1
ATOM 6735 O O . LEU A 1 881 ? 16.002 -10.339 -28.814 1.00 97.44 881 LEU A O 1
ATOM 6739 N N . GLU A 1 882 ? 17.575 -11.321 -27.517 1.00 96.06 882 GLU A N 1
ATOM 6740 C CA . GLU A 1 882 ? 16.693 -12.156 -26.711 1.00 96.06 882 GLU A CA 1
ATOM 6741 C C . GLU A 1 882 ? 16.938 -11.986 -25.212 1.00 96.06 882 GLU A C 1
ATOM 6743 O O . GLU A 1 882 ? 18.069 -12.142 -24.729 1.00 96.06 882 GLU A O 1
ATOM 6748 N N . PHE A 1 883 ? 15.852 -11.764 -24.470 1.00 95.38 883 PHE A N 1
ATOM 6749 C CA . PHE A 1 883 ? 15.882 -11.661 -23.015 1.00 95.38 883 PHE A CA 1
ATOM 6750 C C . PHE A 1 883 ? 14.607 -12.178 -22.331 1.00 95.38 883 PHE A C 1
ATOM 6752 O O . PHE A 1 883 ? 13.554 -12.327 -22.948 1.00 95.38 883 PHE A O 1
ATOM 6759 N N . ALA A 1 884 ? 14.707 -12.491 -21.044 1.00 95.19 884 ALA A N 1
ATOM 6760 C CA . ALA A 1 884 ? 13.613 -13.004 -20.237 1.00 95.19 884 ALA A CA 1
ATOM 6761 C C . ALA A 1 884 ? 12.678 -11.885 -19.758 1.00 95.19 884 ALA A C 1
ATOM 6763 O O . ALA A 1 884 ? 13.124 -10.832 -19.301 1.00 95.19 884 ALA A O 1
ATOM 6764 N N . LEU A 1 885 ? 11.373 -12.156 -19.813 1.00 97.44 885 LEU A N 1
ATOM 6765 C CA . LEU A 1 885 ? 10.327 -11.321 -19.237 1.00 97.44 885 LEU A CA 1
ATOM 6766 C C . LEU A 1 885 ? 9.647 -12.077 -18.096 1.00 97.44 885 LEU A C 1
ATOM 6768 O O . LEU A 1 885 ? 9.135 -13.179 -18.297 1.00 97.44 885 LEU A O 1
ATOM 6772 N N . ILE A 1 886 ? 9.600 -11.473 -16.913 1.00 96.25 886 ILE A N 1
ATOM 6773 C CA . ILE A 1 886 ? 8.912 -12.053 -15.757 1.00 96.25 886 ILE A CA 1
ATOM 6774 C C . ILE A 1 886 ? 7.729 -11.197 -15.300 1.00 96.25 886 ILE A C 1
ATOM 6776 O O . ILE A 1 886 ? 7.704 -9.982 -15.483 1.00 96.25 886 ILE A O 1
ATOM 6780 N N . THR A 1 887 ? 6.731 -11.834 -14.691 1.00 95.69 887 THR A N 1
ATOM 6781 C CA . THR A 1 887 ? 5.659 -11.157 -13.944 1.00 95.69 887 THR A CA 1
ATOM 6782 C C . THR A 1 887 ? 5.160 -12.055 -12.813 1.00 95.69 887 THR A C 1
ATOM 6784 O O . THR A 1 887 ? 5.591 -13.206 -12.692 1.00 95.69 887 THR A O 1
ATOM 6787 N N . ASN A 1 888 ? 4.267 -11.547 -11.963 1.00 88.75 888 ASN A N 1
ATOM 6788 C CA . ASN A 1 888 ? 3.725 -12.326 -10.860 1.00 88.75 888 ASN A CA 1
ATOM 6789 C C . ASN A 1 888 ? 2.603 -13.268 -11.328 1.00 88.75 888 ASN A C 1
ATOM 6791 O O . ASN A 1 888 ? 1.585 -12.833 -11.864 1.00 88.75 888 ASN A O 1
ATOM 6795 N N . GLN A 1 889 ? 2.785 -14.559 -11.069 1.00 85.81 889 GLN A N 1
ATOM 6796 C CA . GLN A 1 889 ? 1.840 -15.623 -11.381 1.00 85.81 889 GLN A CA 1
ATOM 6797 C C . GLN A 1 889 ? 0.508 -15.415 -10.643 1.00 85.81 889 GLN A C 1
ATOM 6799 O O . GLN A 1 889 ? 0.484 -14.984 -9.488 1.00 85.81 889 GLN A O 1
ATOM 6804 N N . GLY A 1 890 ? -0.604 -15.743 -11.306 1.00 83.06 890 GLY A N 1
ATOM 6805 C CA . GLY A 1 890 ? -1.959 -15.658 -10.749 1.00 83.06 890 GLY A CA 1
ATOM 6806 C C . GLY A 1 890 ? -2.655 -14.315 -10.989 1.00 83.06 890 GLY A C 1
ATOM 6807 O O . GLY A 1 890 ? -3.863 -14.208 -10.764 1.00 83.06 890 GLY A O 1
ATOM 6808 N N . ASN A 1 891 ? -1.932 -13.306 -11.492 1.00 84.81 891 ASN A N 1
ATOM 6809 C CA . ASN A 1 891 ? -2.519 -12.064 -11.991 1.00 84.81 891 ASN A CA 1
ATOM 6810 C C . ASN A 1 891 ? -2.754 -12.170 -13.506 1.00 84.81 891 ASN A C 1
ATOM 6812 O O . ASN A 1 891 ? -1.898 -11.811 -14.311 1.00 84.81 891 ASN A O 1
ATOM 6816 N N . THR A 1 892 ? -3.940 -12.649 -13.884 1.00 86.94 892 THR A N 1
ATOM 6817 C CA . THR A 1 892 ? -4.301 -12.943 -15.282 1.00 86.94 892 THR A CA 1
ATOM 6818 C C . THR A 1 892 ? -4.204 -11.735 -16.215 1.00 86.94 892 THR A C 1
ATOM 6820 O O . THR A 1 892 ? -3.901 -11.907 -17.396 1.00 86.94 892 THR A O 1
ATOM 6823 N N . LEU A 1 893 ? -4.408 -10.517 -15.702 1.00 87.31 893 LEU A N 1
ATOM 6824 C CA . LEU A 1 893 ? -4.256 -9.281 -16.474 1.00 87.31 893 LEU A CA 1
ATOM 6825 C C . LEU A 1 893 ? -2.793 -9.051 -16.870 1.00 87.31 893 LEU A C 1
ATOM 6827 O O . LEU A 1 893 ? -2.504 -8.840 -18.045 1.00 87.31 893 LEU A O 1
ATOM 6831 N N . ARG A 1 894 ? -1.853 -9.179 -15.924 1.00 91.06 894 ARG A N 1
ATOM 6832 C CA . ARG A 1 894 ? -0.413 -9.029 -16.202 1.00 91.06 894 ARG A CA 1
ATOM 6833 C C . ARG A 1 894 ? 0.154 -10.168 -17.030 1.00 91.06 894 ARG A C 1
ATOM 6835 O O . ARG A 1 894 ? 1.037 -9.935 -17.850 1.00 91.06 894 ARG A O 1
ATOM 6842 N N . GLU A 1 895 ? -0.355 -11.383 -16.852 1.00 92.50 895 GLU A N 1
ATOM 6843 C CA . GLU A 1 895 ? -0.003 -12.525 -17.700 1.00 92.50 895 GLU A CA 1
ATOM 6844 C C . GLU A 1 895 ? -0.445 -12.272 -19.155 1.00 92.50 895 GLU A C 1
ATOM 6846 O O . GLU A 1 895 ? 0.335 -12.477 -20.085 1.00 92.50 895 GLU A O 1
ATOM 6851 N N . SER A 1 896 ? -1.661 -11.752 -19.359 1.00 93.06 896 SER A N 1
ATOM 6852 C CA . SER A 1 896 ? -2.180 -11.390 -20.688 1.00 93.06 896 SER A CA 1
ATOM 6853 C C . SER A 1 896 ? -1.408 -10.224 -21.311 1.00 93.06 896 SER A C 1
ATOM 6855 O O . SER A 1 896 ? -1.008 -10.309 -22.471 1.00 93.06 896 SER A O 1
ATOM 6857 N N . LEU A 1 897 ? -1.120 -9.180 -20.526 1.00 95.12 897 LEU A N 1
ATOM 6858 C CA . LEU A 1 897 ? -0.291 -8.045 -20.940 1.00 95.12 897 LEU A CA 1
ATOM 6859 C C . LEU A 1 897 ? 1.112 -8.499 -21.348 1.00 95.12 897 LEU A C 1
ATOM 6861 O O . LEU A 1 897 ? 1.619 -8.085 -22.386 1.00 95.12 897 LEU A O 1
ATOM 6865 N N . SER A 1 898 ? 1.721 -9.391 -20.566 1.00 96.69 898 SER A N 1
ATOM 6866 C CA . SER A 1 898 ? 3.060 -9.918 -20.841 1.00 96.69 898 SER A CA 1
ATOM 6867 C C . SER A 1 898 ? 3.097 -10.709 -22.154 1.00 96.69 898 SER A C 1
ATOM 6869 O O . SER A 1 898 ? 4.017 -10.516 -22.944 1.00 96.69 898 SER A O 1
ATOM 6871 N N . ASN A 1 899 ? 2.093 -11.552 -22.429 1.00 95.38 899 ASN A N 1
ATOM 6872 C CA . ASN A 1 899 ? 1.986 -12.274 -23.705 1.00 95.38 899 ASN A CA 1
ATOM 6873 C C . ASN A 1 899 ? 1.781 -11.323 -24.896 1.00 95.38 899 ASN A C 1
ATOM 6875 O O . ASN A 1 899 ? 2.447 -11.484 -25.917 1.00 95.38 899 ASN A O 1
ATOM 6879 N N . LEU A 1 900 ? 0.927 -10.303 -24.750 1.00 95.25 900 LEU A N 1
ATOM 6880 C CA . LEU A 1 900 ? 0.726 -9.294 -25.794 1.00 95.25 900 LEU A CA 1
ATOM 6881 C C . LEU A 1 900 ? 2.029 -8.542 -26.107 1.00 95.25 900 LEU A C 1
ATOM 6883 O O . LEU A 1 900 ? 2.397 -8.411 -27.270 1.00 95.25 900 LEU A O 1
ATOM 6887 N N . LEU A 1 901 ? 2.777 -8.128 -25.078 1.00 96.69 901 LEU A N 1
ATOM 6888 C CA . LEU A 1 901 ? 4.074 -7.467 -25.254 1.00 96.69 901 LEU A CA 1
ATOM 6889 C C . LEU A 1 901 ? 5.115 -8.382 -25.917 1.00 96.69 901 LEU A C 1
ATOM 6891 O O . LEU A 1 901 ? 5.890 -7.909 -26.746 1.00 96.69 901 LEU A O 1
ATOM 6895 N N . VAL A 1 902 ? 5.142 -9.681 -25.590 1.00 96.94 902 VAL A N 1
ATOM 6896 C CA . VAL A 1 902 ? 6.006 -10.669 -26.269 1.00 96.94 902 VAL A CA 1
ATOM 6897 C C . VAL A 1 902 ? 5.687 -10.732 -27.763 1.00 96.94 902 VAL A C 1
ATOM 6899 O O . VAL A 1 902 ? 6.605 -10.686 -28.586 1.00 96.94 902 VAL A O 1
ATOM 6902 N N . ASP A 1 903 ? 4.405 -10.798 -28.120 1.00 94.94 903 ASP A N 1
ATOM 6903 C CA . ASP A 1 903 ? 3.970 -10.854 -29.514 1.00 94.94 903 ASP A CA 1
ATOM 6904 C C . ASP A 1 903 ? 4.261 -9.545 -30.261 1.00 94.94 903 ASP A C 1
ATOM 6906 O O . ASP A 1 903 ? 4.758 -9.571 -31.392 1.00 94.94 903 ASP A O 1
ATOM 6910 N N . ASP A 1 904 ? 4.009 -8.394 -29.635 1.00 94.06 904 ASP A N 1
ATOM 6911 C CA . ASP A 1 904 ? 4.242 -7.078 -30.230 1.00 94.06 904 ASP A CA 1
ATOM 6912 C C . ASP A 1 904 ? 5.729 -6.787 -30.428 1.00 94.06 904 ASP A C 1
ATOM 6914 O O . ASP A 1 904 ? 6.142 -6.330 -31.497 1.00 94.06 904 ASP A O 1
ATOM 6918 N N . PHE A 1 905 ? 6.571 -7.119 -29.451 1.00 98.00 905 PHE A N 1
ATOM 6919 C CA . PHE A 1 905 ? 8.009 -6.886 -29.567 1.00 98.00 905 PHE A CA 1
ATOM 6920 C C . PHE A 1 905 ? 8.668 -7.851 -30.557 1.00 98.00 905 PHE A C 1
ATOM 6922 O O . PHE A 1 905 ? 9.601 -7.473 -31.273 1.00 98.00 905 PHE A O 1
ATOM 6929 N N . LYS A 1 906 ? 8.116 -9.056 -30.730 1.00 97.56 906 LYS A N 1
ATOM 6930 C CA . LYS A 1 906 ? 8.554 -9.962 -31.795 1.00 97.56 906 LYS A CA 1
ATOM 6931 C C . LYS A 1 906 ? 8.339 -9.363 -33.189 1.00 97.56 906 LYS A C 1
ATOM 6933 O O . LYS A 1 906 ? 9.181 -9.560 -34.062 1.00 97.56 906 LYS A O 1
ATOM 6938 N N . LYS A 1 907 ? 7.275 -8.579 -33.412 1.00 97.06 907 LYS A N 1
ATOM 6939 C CA . LYS A 1 907 ? 7.014 -7.904 -34.705 1.00 97.06 907 LYS A CA 1
ATOM 6940 C C . LYS A 1 907 ? 8.069 -6.848 -35.060 1.00 97.06 907 LYS A C 1
ATOM 6942 O O . LYS A 1 907 ? 8.230 -6.525 -36.238 1.00 97.06 907 LYS A O 1
ATOM 6947 N N . ILE A 1 908 ? 8.786 -6.317 -34.068 1.00 98.25 908 ILE A N 1
ATOM 6948 C CA . ILE A 1 908 ? 9.936 -5.424 -34.271 1.00 98.25 908 ILE A CA 1
ATOM 6949 C C . ILE A 1 908 ? 11.274 -6.169 -34.174 1.00 98.25 908 ILE A C 1
ATOM 6951 O O . ILE A 1 908 ? 12.314 -5.520 -34.179 1.00 98.25 908 ILE A O 1
ATOM 6955 N N . GLY A 1 909 ? 11.275 -7.505 -34.120 1.00 98.00 909 GLY A N 1
ATOM 6956 C CA . GLY A 1 909 ? 12.477 -8.341 -34.072 1.00 98.00 909 GLY A CA 1
ATOM 6957 C C . GLY A 1 909 ? 13.151 -8.416 -32.699 1.00 98.00 909 GLY A C 1
ATOM 6958 O O . GLY A 1 909 ? 14.330 -8.750 -32.625 1.00 98.00 909 GLY A O 1
ATOM 6959 N N . VAL A 1 910 ? 12.438 -8.099 -31.615 1.00 98.44 910 VAL A N 1
ATOM 6960 C CA . VAL A 1 910 ? 12.914 -8.248 -30.231 1.00 98.44 910 VAL A CA 1
ATOM 6961 C C . VAL A 1 910 ? 12.260 -9.487 -29.625 1.00 98.44 910 VAL A C 1
ATOM 6963 O O . VAL A 1 910 ? 11.040 -9.553 -29.493 1.00 98.44 910 VAL A O 1
ATOM 6966 N N . LYS A 1 911 ? 13.059 -10.493 -29.268 1.00 98.00 911 LYS A N 1
ATOM 6967 C CA . LYS A 1 911 ? 12.551 -11.761 -28.735 1.00 98.00 911 LYS A CA 1
ATOM 6968 C C . LYS A 1 911 ? 12.504 -11.710 -27.212 1.00 98.00 911 LYS A C 1
ATOM 6970 O O . LYS A 1 911 ? 13.497 -11.375 -26.572 1.00 98.00 911 LYS A O 1
ATOM 6975 N N . MET A 1 912 ? 11.370 -12.088 -26.630 1.00 97.25 912 MET A N 1
ATOM 6976 C CA . MET A 1 912 ? 11.236 -12.225 -25.181 1.00 97.25 912 MET A CA 1
ATOM 6977 C C . MET A 1 912 ? 10.744 -13.617 -24.799 1.00 97.25 912 MET A C 1
ATOM 6979 O O . MET A 1 912 ? 9.799 -14.130 -25.399 1.00 97.25 912 MET A O 1
ATOM 6983 N N . SER A 1 913 ? 11.366 -14.222 -23.786 1.00 94.69 913 SER A N 1
ATOM 6984 C CA . SER A 1 913 ? 10.892 -15.470 -23.184 1.00 94.69 913 SER A CA 1
ATOM 6985 C C . SER A 1 913 ? 10.143 -15.164 -21.890 1.00 94.69 913 SER A C 1
ATOM 6987 O O . SER A 1 913 ? 10.758 -14.778 -20.894 1.00 94.69 913 SER A O 1
ATOM 6989 N N . TYR A 1 914 ? 8.821 -15.322 -21.910 1.00 94.75 914 TYR A N 1
ATOM 6990 C CA . TYR A 1 914 ? 7.971 -15.037 -20.760 1.00 94.75 914 TYR A CA 1
ATOM 6991 C C . TYR A 1 914 ? 7.910 -16.206 -19.762 1.00 94.75 914 TYR A C 1
ATOM 6993 O O . TYR A 1 914 ? 7.728 -17.361 -20.154 1.00 94.75 914 TYR A O 1
ATOM 7001 N N . SER A 1 915 ? 7.996 -15.897 -18.466 1.00 94.38 915 SER A N 1
ATOM 7002 C CA . SER A 1 915 ? 7.676 -16.830 -17.381 1.00 94.38 915 SER A CA 1
ATOM 7003 C C . SER A 1 915 ? 7.041 -16.126 -16.179 1.00 94.38 915 SER A C 1
ATOM 7005 O O . SER A 1 915 ? 7.575 -15.133 -15.685 1.00 94.38 915 SER A O 1
ATOM 7007 N N . GLY A 1 916 ? 5.943 -16.677 -15.658 1.00 91.88 916 GLY A N 1
ATOM 7008 C CA . GLY A 1 916 ? 5.356 -16.240 -14.389 1.00 91.88 916 GLY A CA 1
ATOM 7009 C C . GLY A 1 916 ? 6.142 -16.751 -13.177 1.00 91.88 916 GLY A C 1
ATOM 7010 O O . GLY A 1 916 ? 6.724 -17.836 -13.214 1.00 91.88 916 GLY A O 1
ATOM 7011 N N . MET A 1 917 ? 6.142 -15.979 -12.092 1.00 89.56 917 MET A N 1
ATOM 7012 C CA . MET A 1 917 ? 6.819 -16.300 -10.831 1.00 89.56 917 MET A CA 1
ATOM 7013 C C . MET A 1 917 ? 5.922 -15.974 -9.630 1.00 89.56 917 MET A C 1
ATOM 7015 O O . MET A 1 917 ? 5.134 -15.037 -9.695 1.00 89.56 917 MET A O 1
ATOM 7019 N N . ASP A 1 918 ? 6.041 -16.699 -8.512 1.00 87.19 918 ASP A N 1
ATOM 7020 C CA . ASP A 1 918 ? 5.398 -16.286 -7.252 1.00 87.19 918 ASP A CA 1
ATOM 7021 C C . ASP A 1 918 ? 5.759 -14.830 -6.905 1.00 87.19 918 ASP A C 1
ATOM 7023 O O . ASP A 1 918 ? 6.907 -14.415 -7.082 1.00 87.19 918 ASP A O 1
ATOM 7027 N N . PHE A 1 919 ? 4.800 -14.054 -6.393 1.00 79.75 919 PHE A N 1
ATOM 7028 C CA . PHE A 1 919 ? 4.999 -12.624 -6.138 1.00 79.75 919 PHE A CA 1
ATOM 7029 C C . PHE A 1 919 ? 6.197 -12.341 -5.216 1.00 79.75 919 PHE A C 1
ATOM 7031 O O . PHE A 1 919 ? 6.948 -11.399 -5.454 1.00 79.75 919 PHE A O 1
ATOM 7038 N N . ASN A 1 920 ? 6.443 -13.174 -4.202 1.00 74.44 920 ASN A N 1
ATOM 7039 C CA . ASN A 1 920 ? 7.546 -12.936 -3.266 1.00 74.44 920 ASN A CA 1
ATOM 7040 C C . ASN A 1 920 ? 8.905 -13.261 -3.891 1.00 74.44 920 ASN A C 1
ATOM 7042 O O . ASN A 1 920 ? 9.896 -12.563 -3.654 1.00 74.44 920 ASN A O 1
ATOM 7046 N N . ALA A 1 921 ? 8.957 -14.308 -4.715 1.00 83.00 921 ALA A N 1
ATOM 7047 C CA . ALA A 1 921 ? 10.146 -14.622 -5.496 1.00 83.00 921 ALA A CA 1
ATOM 7048 C C . ALA A 1 921 ? 10.434 -13.510 -6.521 1.00 83.00 921 ALA A C 1
ATOM 7050 O O . ALA A 1 921 ? 11.592 -13.118 -6.676 1.00 83.00 921 ALA A O 1
ATOM 7051 N N . LEU A 1 922 ? 9.390 -12.923 -7.122 1.00 87.69 922 LEU A N 1
ATOM 7052 C CA . LEU A 1 922 ? 9.516 -11.761 -8.001 1.00 87.69 922 LEU A CA 1
ATOM 7053 C C . LEU A 1 922 ? 10.120 -10.563 -7.256 1.00 87.69 922 LEU A C 1
ATOM 7055 O O . LEU A 1 922 ? 11.112 -10.002 -7.712 1.00 87.69 922 LEU A O 1
ATOM 7059 N N . VAL A 1 923 ? 9.589 -10.208 -6.080 1.00 83.25 923 VAL A N 1
ATOM 7060 C CA . VAL A 1 923 ? 10.127 -9.113 -5.248 1.00 83.25 923 VAL A CA 1
ATOM 7061 C C . VAL A 1 923 ? 11.585 -9.369 -4.859 1.00 83.25 923 VAL A C 1
ATOM 7063 O O . VAL A 1 923 ? 12.406 -8.457 -4.933 1.00 83.25 923 VAL A O 1
ATOM 7066 N N . THR A 1 924 ? 11.936 -10.608 -4.503 1.00 84.62 924 THR A N 1
ATOM 7067 C CA . THR A 1 924 ? 13.324 -10.996 -4.192 1.00 84.62 924 THR A CA 1
ATOM 7068 C C . THR A 1 924 ? 14.242 -10.828 -5.405 1.00 84.62 924 THR A C 1
ATOM 7070 O O . THR A 1 924 ? 15.374 -10.368 -5.273 1.00 84.62 924 THR A O 1
ATOM 7073 N N . SER A 1 925 ? 13.758 -11.162 -6.604 1.00 87.62 925 SER A N 1
ATOM 7074 C CA . SER A 1 925 ? 14.514 -10.970 -7.842 1.00 87.62 925 SER A CA 1
ATOM 7075 C C . SER A 1 925 ? 14.718 -9.486 -8.172 1.00 87.62 925 SER A C 1
ATOM 7077 O O . SER A 1 925 ? 15.824 -9.087 -8.540 1.00 87.62 925 SER A O 1
ATOM 7079 N N . LEU A 1 926 ? 13.696 -8.652 -7.948 1.00 87.75 926 LEU A N 1
ATOM 7080 C CA . LEU A 1 926 ? 13.750 -7.200 -8.151 1.00 87.75 926 LEU A CA 1
ATOM 7081 C C . LEU A 1 926 ? 14.661 -6.485 -7.157 1.00 87.75 926 LEU A C 1
ATOM 7083 O O . LEU A 1 926 ? 15.309 -5.510 -7.510 1.00 87.75 926 LEU A O 1
ATOM 7087 N N . THR A 1 927 ? 14.745 -6.927 -5.908 1.00 83.12 927 THR A N 1
ATOM 7088 C CA . THR A 1 927 ? 15.669 -6.312 -4.941 1.00 83.12 927 THR A CA 1
ATOM 7089 C C . THR A 1 927 ? 17.087 -6.870 -5.066 1.00 83.12 927 THR A C 1
ATOM 7091 O O . THR A 1 927 ? 18.045 -6.182 -4.721 1.00 83.12 927 THR A O 1
ATOM 7094 N N . GLY A 1 928 ? 17.233 -8.087 -5.600 1.00 83.94 928 GLY A N 1
ATOM 7095 C CA . GLY A 1 928 ? 18.518 -8.734 -5.866 1.00 83.94 928 GLY A CA 1
ATOM 7096 C C . GLY A 1 928 ? 19.150 -8.413 -7.227 1.00 83.94 928 GLY A C 1
ATOM 7097 O O . GLY A 1 928 ? 20.322 -8.728 -7.427 1.00 83.94 928 GLY A O 1
ATOM 7098 N N . GLY A 1 929 ? 18.408 -7.814 -8.164 1.00 87.44 929 GLY A N 1
ATOM 7099 C CA . GLY A 1 929 ? 18.895 -7.501 -9.514 1.00 87.44 929 GLY A CA 1
ATOM 7100 C C . GLY A 1 929 ? 19.085 -8.707 -10.424 1.00 87.44 929 GLY A C 1
ATOM 7101 O O . GLY A 1 929 ? 19.911 -8.654 -11.330 1.00 87.44 929 GLY A O 1
ATOM 7102 N N . THR A 1 930 ? 18.340 -9.790 -10.190 1.00 87.75 930 THR A N 1
ATOM 7103 C CA . THR A 1 930 ? 18.485 -11.075 -10.901 1.00 87.75 930 THR A CA 1
ATOM 7104 C C . THR A 1 930 ? 17.456 -11.285 -12.018 1.00 87.75 930 THR A C 1
ATOM 7106 O O . THR A 1 930 ? 17.154 -12.422 -12.374 1.00 87.75 930 THR A O 1
ATOM 7109 N N . TYR A 1 931 ? 16.906 -10.201 -12.567 1.00 91.25 931 TYR A N 1
ATOM 7110 C CA . TYR A 1 931 ? 15.944 -10.217 -13.673 1.00 91.25 931 TYR A CA 1
ATOM 7111 C C . TYR A 1 931 ? 16.469 -9.418 -14.874 1.00 91.25 931 TYR A C 1
ATOM 7113 O O . TYR A 1 931 ? 17.340 -8.560 -14.723 1.00 91.25 931 TYR A O 1
ATOM 7121 N N . GLU A 1 932 ? 15.931 -9.693 -16.065 1.00 93.38 932 GLU A N 1
ATOM 7122 C CA . GLU A 1 932 ? 16.279 -8.988 -17.308 1.00 93.38 932 GLU A CA 1
ATOM 7123 C C . GLU A 1 932 ? 15.215 -7.927 -17.646 1.00 93.38 932 GLU A C 1
ATOM 7125 O O . GLU A 1 932 ? 15.531 -6.743 -17.756 1.00 93.38 932 GLU A O 1
ATOM 7130 N N . ALA A 1 933 ? 13.941 -8.324 -17.721 1.00 95.81 933 ALA A N 1
ATOM 7131 C CA . ALA A 1 933 ? 12.796 -7.423 -17.834 1.00 95.81 933 ALA A CA 1
ATOM 7132 C C . ALA A 1 933 ? 11.610 -7.913 -16.990 1.00 95.81 933 ALA A C 1
ATOM 7134 O O . ALA A 1 933 ? 11.460 -9.112 -16.745 1.00 95.81 933 ALA A O 1
ATOM 7135 N N . VAL A 1 934 ? 10.753 -6.991 -16.548 1.00 96.06 934 VAL A N 1
ATOM 7136 C CA . VAL A 1 934 ? 9.589 -7.298 -15.704 1.00 96.06 934 VAL A CA 1
ATOM 7137 C C . VAL A 1 934 ? 8.383 -6.443 -16.082 1.00 96.06 934 VAL A C 1
ATOM 7139 O O . VAL A 1 934 ? 8.512 -5.237 -16.294 1.00 96.06 934 VAL A O 1
ATOM 7142 N N . VAL A 1 935 ? 7.202 -7.061 -16.117 1.00 96.88 935 VAL A N 1
ATOM 7143 C CA . VAL A 1 935 ? 5.919 -6.345 -16.055 1.00 96.88 935 VAL A CA 1
ATOM 7144 C C . VAL A 1 935 ? 5.444 -6.354 -14.609 1.00 96.88 935 VAL A C 1
ATOM 7146 O O . VAL A 1 935 ? 5.216 -7.417 -14.024 1.00 96.88 935 VAL A O 1
ATOM 7149 N N . ILE A 1 936 ? 5.303 -5.168 -14.028 1.00 91.75 936 ILE A N 1
ATOM 7150 C CA . ILE A 1 936 ? 4.811 -4.957 -12.664 1.00 91.75 936 ILE A CA 1
ATOM 7151 C C . ILE A 1 936 ? 4.088 -3.604 -12.599 1.00 91.75 936 ILE A C 1
ATOM 7153 O O . ILE A 1 936 ? 3.923 -2.917 -13.605 1.00 91.75 936 ILE A O 1
ATOM 7157 N N . GLY A 1 937 ? 3.608 -3.226 -11.422 1.00 86.75 937 GLY A N 1
ATOM 7158 C CA . GLY A 1 937 ? 3.065 -1.900 -11.201 1.00 86.75 937 GLY A CA 1
ATOM 7159 C C . GLY A 1 937 ? 3.235 -1.443 -9.764 1.00 86.75 937 GLY A C 1
ATOM 7160 O O . GLY A 1 937 ? 3.354 -2.269 -8.853 1.00 86.75 937 GLY A O 1
ATOM 7161 N N . PHE A 1 938 ? 3.213 -0.128 -9.572 1.00 81.06 938 PHE A N 1
ATOM 7162 C CA . PHE A 1 938 ? 3.192 0.498 -8.255 1.00 81.06 938 PHE A CA 1
ATOM 7163 C C . PHE A 1 938 ? 1.775 0.911 -7.878 1.00 81.06 938 PHE A C 1
ATOM 7165 O O . PHE A 1 938 ? 0.986 1.298 -8.733 1.00 81.06 938 PHE A O 1
ATOM 7172 N N . THR A 1 939 ? 1.472 0.871 -6.579 1.00 68.38 939 THR A N 1
ATOM 7173 C CA . THR A 1 939 ? 0.195 1.319 -5.990 1.00 68.38 939 THR A CA 1
ATOM 7174 C C . THR A 1 939 ? -0.119 2.785 -6.277 1.00 68.38 939 THR A C 1
ATOM 7176 O O . THR A 1 939 ? -1.279 3.185 -6.312 1.00 68.38 939 THR A O 1
ATOM 7179 N N . GLY A 1 940 ? 0.921 3.599 -6.479 1.00 71.38 940 GLY A N 1
ATOM 7180 C CA . GLY A 1 940 ? 0.782 5.043 -6.591 1.00 71.38 940 GLY A CA 1
ATOM 7181 C C . GLY A 1 940 ? 0.186 5.659 -5.323 1.00 71.38 940 GLY A C 1
ATOM 7182 O O . GLY A 1 940 ? 0.239 5.093 -4.233 1.00 71.38 940 GLY A O 1
ATOM 7183 N N . GLY A 1 941 ? -0.365 6.855 -5.474 1.00 71.56 941 GLY A N 1
ATOM 7184 C CA . GLY A 1 941 ? -0.974 7.612 -4.391 1.00 71.56 941 GLY A CA 1
ATOM 7185 C C . GLY A 1 941 ? -1.277 9.029 -4.846 1.00 71.56 941 GLY A C 1
ATOM 7186 O O . GLY A 1 941 ? -1.057 9.395 -6.005 1.00 71.56 941 GLY A O 1
ATOM 7187 N N . THR A 1 942 ? -1.791 9.853 -3.940 1.00 73.06 942 THR A N 1
ATOM 7188 C CA . THR A 1 942 ? -2.167 11.219 -4.317 1.00 73.06 942 THR A CA 1
ATOM 7189 C C . THR A 1 942 ? -0.993 12.186 -4.293 1.00 73.06 942 THR A C 1
ATOM 7191 O O . THR A 1 942 ? -1.103 13.219 -4.934 1.00 73.06 942 THR A O 1
ATOM 7194 N N . ASP A 1 943 ? 0.117 11.869 -3.617 1.00 77.94 943 ASP A N 1
ATOM 7195 C CA . ASP A 1 943 ? 1.328 12.704 -3.548 1.00 77.94 943 ASP A CA 1
ATOM 7196 C C . ASP A 1 943 ? 2.557 11.933 -4.090 1.00 77.94 943 ASP A C 1
ATOM 7198 O O . ASP A 1 943 ? 2.919 10.898 -3.525 1.00 77.94 943 ASP A O 1
ATOM 7202 N N . PRO A 1 944 ? 3.208 12.390 -5.178 1.00 71.75 944 PRO A N 1
ATOM 7203 C CA . PRO A 1 944 ? 4.333 11.696 -5.820 1.00 71.75 944 PRO A CA 1
ATOM 7204 C C . PRO A 1 944 ? 5.546 11.289 -4.949 1.00 71.75 944 PRO A C 1
ATOM 7206 O O . PRO A 1 944 ? 6.128 10.242 -5.240 1.00 71.75 944 PRO A O 1
ATOM 7209 N N . PRO A 1 945 ? 5.960 12.013 -3.887 1.00 62.81 945 PRO A N 1
ATOM 7210 C CA . PRO A 1 945 ? 7.126 11.657 -3.073 1.00 62.81 945 PRO A CA 1
ATOM 7211 C C . PRO A 1 945 ? 6.984 10.381 -2.265 1.00 62.81 945 PRO A C 1
ATOM 7213 O O . PRO A 1 945 ? 7.973 9.881 -1.744 1.00 62.81 945 PRO A O 1
ATOM 7216 N N . LEU A 1 946 ? 5.784 9.817 -2.157 1.00 61.88 946 LEU A N 1
ATOM 7217 C CA . LEU A 1 946 ? 5.627 8.472 -1.604 1.00 61.88 946 LEU A CA 1
ATOM 7218 C C . LEU A 1 946 ? 6.401 7.441 -2.440 1.00 61.88 946 LEU A C 1
ATOM 7220 O O . LEU A 1 946 ? 6.823 6.410 -1.928 1.00 61.88 946 LEU A O 1
ATOM 7224 N N . GLY A 1 947 ? 6.661 7.758 -3.713 1.00 70.00 947 GLY A N 1
ATOM 7225 C CA . GLY A 1 947 ? 7.577 7.035 -4.586 1.00 70.00 947 GLY A CA 1
ATOM 7226 C C . GLY A 1 947 ? 9.052 7.414 -4.421 1.00 70.00 947 GLY A C 1
ATOM 7227 O O . GLY A 1 947 ? 9.845 7.030 -5.270 1.00 70.00 947 GLY A O 1
ATOM 7228 N N . LYS A 1 948 ? 9.474 8.151 -3.383 1.00 79.38 948 LYS A N 1
ATOM 7229 C CA . LYS A 1 948 ? 10.887 8.531 -3.169 1.00 79.38 948 LYS A CA 1
ATOM 7230 C C . LYS A 1 948 ? 11.818 7.321 -3.204 1.00 79.38 948 LYS A C 1
ATOM 7232 O O . LYS A 1 948 ? 12.836 7.362 -3.878 1.00 79.38 948 LYS A O 1
ATOM 7237 N N . ASN A 1 949 ? 11.409 6.223 -2.567 1.00 76.94 949 ASN A N 1
ATOM 7238 C CA . ASN A 1 949 ? 12.154 4.962 -2.551 1.00 76.94 949 ASN A CA 1
ATOM 7239 C C . ASN A 1 949 ? 12.354 4.338 -3.953 1.00 76.94 949 ASN A C 1
ATOM 7241 O O . ASN A 1 949 ? 13.222 3.489 -4.140 1.00 76.94 949 ASN A O 1
ATOM 7245 N N . VAL A 1 950 ? 11.537 4.739 -4.927 1.00 84.75 950 VAL A N 1
ATOM 7246 C CA . VAL A 1 950 ? 11.627 4.341 -6.337 1.00 84.75 950 VAL A CA 1
ATOM 7247 C C . VAL A 1 950 ? 12.478 5.354 -7.107 1.00 84.75 950 VAL A C 1
ATOM 7249 O O . VAL A 1 950 ? 13.438 4.993 -7.780 1.00 84.75 950 VAL A O 1
ATOM 7252 N N . TRP A 1 951 ? 12.139 6.640 -6.995 1.00 88.19 951 TRP A N 1
ATOM 7253 C CA . TRP A 1 951 ? 12.646 7.678 -7.892 1.00 88.19 951 TRP A CA 1
ATOM 7254 C C . TRP A 1 951 ? 13.993 8.265 -7.498 1.00 88.19 951 TRP A C 1
ATOM 7256 O O . TRP A 1 951 ? 14.700 8.738 -8.388 1.00 88.19 951 TRP A O 1
ATOM 7266 N N . THR A 1 952 ? 14.374 8.241 -6.216 1.00 88.75 952 THR A N 1
ATOM 7267 C CA . THR A 1 952 ? 15.707 8.716 -5.848 1.00 88.75 952 THR A CA 1
ATOM 7268 C C . THR A 1 952 ? 16.764 7.683 -6.191 1.00 88.75 952 THR A C 1
ATOM 7270 O O . THR A 1 952 ? 16.571 6.484 -6.004 1.00 88.75 952 THR A O 1
ATOM 7273 N N . SER A 1 953 ? 17.913 8.149 -6.677 1.00 90.69 953 SER A N 1
ATOM 7274 C CA . SER A 1 953 ? 19.018 7.272 -7.091 1.00 90.69 953 SER A CA 1
ATOM 7275 C C . SER A 1 953 ? 19.585 6.393 -5.965 1.00 90.69 953 SER A C 1
ATOM 7277 O O . SER A 1 953 ? 20.273 5.413 -6.238 1.00 90.69 953 SER A O 1
ATOM 7279 N N . ASP A 1 954 ? 19.346 6.750 -4.700 1.00 84.75 954 ASP A N 1
ATOM 7280 C CA . ASP A 1 954 ? 19.723 5.974 -3.513 1.00 84.75 954 ASP A CA 1
ATOM 7281 C C . ASP A 1 954 ? 18.587 5.093 -2.959 1.00 84.75 954 ASP A C 1
ATOM 7283 O O . ASP A 1 954 ? 18.800 4.388 -1.969 1.00 84.75 954 ASP A O 1
ATOM 7287 N N . GLY A 1 955 ? 17.409 5.121 -3.589 1.00 82.94 955 GLY A N 1
ATOM 7288 C CA . GLY A 1 955 ? 16.225 4.375 -3.184 1.00 82.94 955 GLY A CA 1
ATOM 7289 C C . GLY A 1 955 ? 16.387 2.861 -3.341 1.00 82.94 955 GLY A C 1
ATOM 7290 O O . GLY A 1 955 ? 16.979 2.359 -4.298 1.00 82.94 955 GLY A O 1
ATOM 7291 N N . ARG A 1 956 ? 15.822 2.099 -2.401 1.00 78.19 956 ARG A N 1
ATOM 7292 C CA . ARG A 1 956 ? 15.821 0.628 -2.389 1.00 78.19 956 ARG A CA 1
ATOM 7293 C C . ARG A 1 956 ? 15.073 0.027 -3.583 1.00 78.19 956 ARG A C 1
ATOM 7295 O O . ARG A 1 956 ? 15.396 -1.085 -3.996 1.00 78.19 956 ARG A O 1
ATOM 7302 N N . LEU A 1 957 ? 14.070 0.729 -4.110 1.00 81.62 957 LEU A N 1
ATOM 7303 C CA . LEU A 1 957 ? 13.250 0.304 -5.249 1.00 81.62 957 LEU A CA 1
ATOM 7304 C C . LEU A 1 957 ? 13.648 0.990 -6.565 1.00 81.62 957 LEU A C 1
ATOM 7306 O O . LEU A 1 957 ? 12.908 0.895 -7.540 1.00 81.62 957 LEU A O 1
ATOM 7310 N N . HIS A 1 958 ? 14.837 1.599 -6.635 1.00 89.81 958 HIS A N 1
ATOM 7311 C CA . HIS A 1 958 ? 15.455 2.076 -7.879 1.00 89.81 958 HIS A CA 1
ATOM 7312 C C . HIS A 1 958 ? 15.992 0.900 -8.731 1.00 89.81 958 HIS A C 1
ATOM 7314 O O . HIS A 1 958 ? 17.146 0.861 -9.169 1.00 89.81 958 HIS A O 1
ATOM 7320 N N . PHE A 1 959 ? 15.167 -0.138 -8.903 1.00 88.00 959 PHE A N 1
ATOM 7321 C CA . PHE A 1 959 ? 15.580 -1.474 -9.343 1.00 88.00 959 PHE A CA 1
ATOM 7322 C C . PHE A 1 959 ? 15.886 -1.578 -10.838 1.00 88.00 959 PHE A C 1
ATOM 7324 O O . PHE A 1 959 ? 16.350 -2.625 -11.282 1.00 88.00 959 PHE A O 1
ATOM 7331 N N . TRP A 1 960 ? 15.638 -0.532 -11.632 1.00 92.38 960 TRP A N 1
ATOM 7332 C CA . TRP A 1 960 ? 16.071 -0.513 -13.030 1.00 92.38 960 TRP A CA 1
ATOM 7333 C C . TRP A 1 960 ? 17.563 -0.191 -13.154 1.00 92.38 960 TRP A C 1
ATOM 7335 O O . TRP A 1 960 ? 18.137 -0.468 -14.202 1.00 92.38 960 TRP A O 1
ATOM 7345 N N . ARG A 1 961 ? 18.207 0.405 -12.133 1.00 93.00 961 ARG A N 1
ATOM 7346 C CA . ARG A 1 961 ? 19.631 0.780 -12.175 1.00 93.00 961 ARG A CA 1
ATOM 7347 C C . ARG A 1 961 ? 20.275 0.882 -10.782 1.00 93.00 961 ARG A C 1
ATOM 7349 O O . ARG A 1 961 ? 20.581 1.965 -10.292 1.00 93.00 961 ARG A O 1
ATOM 7356 N N . TYR A 1 962 ? 20.574 -0.252 -10.158 1.00 89.69 962 TYR A N 1
ATOM 7357 C CA . TYR A 1 962 ? 21.239 -0.341 -8.844 1.00 89.69 962 TYR A CA 1
ATOM 7358 C C . TYR A 1 962 ? 22.538 0.477 -8.701 1.00 89.69 962 TYR A C 1
ATOM 7360 O O . TYR A 1 962 ? 22.863 0.970 -7.621 1.00 89.69 962 TYR A O 1
ATOM 7368 N N . SER A 1 963 ? 23.298 0.629 -9.783 1.00 90.38 963 SER A N 1
ATOM 7369 C CA . SER A 1 963 ? 24.545 1.394 -9.848 1.00 90.38 963 SER A CA 1
ATOM 7370 C C . SER A 1 963 ? 24.344 2.911 -9.739 1.00 90.38 963 SER A C 1
ATOM 7372 O O . SER A 1 963 ? 25.314 3.625 -9.473 1.00 90.38 963 SER A O 1
ATOM 7374 N N . ALA A 1 964 ? 23.111 3.416 -9.881 1.00 91.94 964 ALA A N 1
ATOM 7375 C CA . ALA A 1 964 ? 22.780 4.832 -9.708 1.00 91.94 964 ALA A CA 1
ATOM 7376 C C . ALA A 1 964 ? 23.086 5.346 -8.295 1.00 91.94 964 ALA A C 1
ATOM 7378 O O . ALA A 1 964 ? 23.428 6.515 -8.134 1.00 91.94 964 ALA A O 1
ATOM 7379 N N . LYS A 1 965 ? 23.073 4.466 -7.287 1.00 89.25 965 LYS A N 1
ATOM 7380 C CA . LYS A 1 965 ? 23.439 4.814 -5.909 1.00 89.25 965 LYS A CA 1
ATOM 7381 C C . LYS A 1 965 ? 24.868 5.345 -5.789 1.00 89.25 965 LYS A C 1
ATOM 7383 O O . LYS A 1 965 ? 25.122 6.269 -5.023 1.00 89.25 965 LYS A O 1
ATOM 7388 N N . GLU A 1 966 ? 25.804 4.749 -6.525 1.00 90.75 966 GLU A N 1
ATOM 7389 C CA . GLU A 1 966 ? 27.214 5.158 -6.525 1.00 90.75 966 GLU A CA 1
ATOM 7390 C C . GLU A 1 966 ? 27.520 6.166 -7.640 1.00 90.75 966 GLU A C 1
ATOM 7392 O O . GLU A 1 966 ? 28.434 6.979 -7.508 1.00 90.75 966 GLU A O 1
ATOM 7397 N N . ASN A 1 967 ? 26.771 6.115 -8.745 1.00 93.25 967 ASN A N 1
ATOM 7398 C CA . ASN A 1 967 ? 27.026 6.928 -9.929 1.00 93.25 967 ASN A CA 1
ATOM 7399 C C . ASN A 1 967 ? 25.719 7.362 -10.626 1.00 93.25 967 ASN A C 1
ATOM 7401 O O . ASN A 1 967 ? 25.364 6.796 -11.672 1.00 93.25 967 ASN A O 1
ATOM 7405 N N . PRO A 1 968 ? 24.992 8.347 -10.071 1.00 94.75 968 PRO A N 1
ATOM 7406 C CA . PRO A 1 968 ? 23.743 8.823 -10.652 1.00 94.75 968 PRO A CA 1
ATOM 7407 C C . PRO A 1 968 ? 23.990 9.665 -11.910 1.00 94.75 968 PRO A C 1
ATOM 7409 O O . PRO A 1 968 ? 24.925 10.471 -11.969 1.00 94.75 968 PRO A O 1
ATOM 7412 N N . TYR A 1 969 ? 23.124 9.510 -12.908 1.00 95.12 969 TYR A N 1
ATOM 7413 C CA . TYR A 1 969 ? 23.060 10.378 -14.080 1.00 95.12 969 TYR A CA 1
ATOM 7414 C C . TYR A 1 969 ? 22.545 11.774 -13.713 1.00 95.12 969 TYR A C 1
ATOM 7416 O O . TYR A 1 969 ? 21.894 11.971 -12.689 1.00 95.12 969 TYR A O 1
ATOM 7424 N N . ASP A 1 970 ? 22.810 12.768 -14.562 1.00 97.06 970 ASP A N 1
ATOM 7425 C CA . ASP A 1 970 ? 22.402 14.151 -14.280 1.00 97.06 970 ASP A CA 1
ATOM 7426 C C . ASP A 1 970 ? 20.878 14.322 -14.239 1.00 97.06 970 ASP A C 1
ATOM 7428 O O . ASP A 1 970 ? 20.367 15.080 -13.417 1.00 97.06 970 ASP A O 1
ATOM 7432 N N . TRP A 1 971 ? 20.139 13.561 -15.051 1.00 96.00 971 TRP A N 1
ATOM 7433 C CA . TRP A 1 971 ? 18.678 13.555 -14.988 1.00 96.00 971 TRP A CA 1
ATOM 7434 C C . TRP A 1 971 ? 18.160 12.924 -13.685 1.00 96.00 971 TRP A C 1
ATOM 7436 O O . TRP A 1 971 ? 17.189 13.422 -13.123 1.00 96.00 971 TRP A O 1
ATOM 7446 N N . GLU A 1 972 ? 18.829 11.887 -13.160 1.00 95.69 972 GLU A N 1
ATOM 7447 C CA . GLU A 1 972 ? 18.481 11.263 -11.872 1.00 95.69 972 GLU A CA 1
ATOM 7448 C C . GLU A 1 972 ? 18.713 12.261 -10.733 1.00 95.69 972 GLU A C 1
ATOM 7450 O O . GLU A 1 972 ? 17.848 12.442 -9.883 1.00 95.69 972 GLU A O 1
ATOM 7455 N N . LYS A 1 973 ? 19.832 13.001 -10.761 1.00 95.75 973 LYS A N 1
ATOM 7456 C CA . LYS A 1 973 ? 20.089 14.090 -9.802 1.00 95.75 973 LYS A CA 1
ATOM 7457 C C . LYS A 1 973 ? 19.003 15.164 -9.867 1.00 95.75 973 LYS A C 1
ATOM 7459 O O . LYS A 1 973 ? 18.532 15.609 -8.825 1.00 95.75 973 LYS A O 1
ATOM 7464 N N . ARG A 1 974 ? 18.565 15.548 -11.071 1.00 96.69 974 ARG A N 1
ATOM 7465 C CA . ARG A 1 974 ? 17.499 16.542 -11.240 1.00 96.69 974 ARG A CA 1
ATOM 7466 C C . ARG A 1 974 ? 16.155 16.051 -10.699 1.00 96.69 974 ARG A C 1
ATOM 7468 O O . ARG A 1 974 ? 15.445 16.805 -10.039 1.00 96.69 974 ARG A O 1
ATOM 7475 N N . VAL A 1 975 ? 15.824 14.779 -10.912 1.00 94.75 975 VAL A N 1
ATOM 7476 C CA . VAL A 1 975 ? 14.642 14.159 -10.298 1.00 94.75 975 VAL A CA 1
ATOM 7477 C C . VAL A 1 975 ? 14.777 14.138 -8.771 1.00 94.75 975 VAL A C 1
ATOM 7479 O O . VAL A 1 975 ? 13.820 14.510 -8.094 1.00 94.75 975 VAL A O 1
ATOM 7482 N N . ASN A 1 976 ? 15.954 13.816 -8.216 1.00 92.00 976 ASN A N 1
ATOM 7483 C CA . ASN A 1 976 ? 16.199 13.885 -6.768 1.00 92.00 976 ASN A CA 1
ATOM 7484 C C . ASN A 1 976 ? 15.914 15.294 -6.210 1.00 92.00 976 ASN A C 1
ATOM 7486 O O . ASN A 1 976 ? 15.256 15.418 -5.178 1.00 92.00 976 ASN A O 1
ATOM 7490 N N . GLU A 1 977 ? 16.368 16.354 -6.891 1.00 92.50 977 GLU A N 1
ATOM 7491 C CA . GLU A 1 977 ? 16.113 17.755 -6.509 1.00 92.50 977 GLU A CA 1
ATOM 7492 C C . GLU A 1 977 ? 14.616 18.101 -6.517 1.00 92.50 977 GLU A C 1
ATOM 7494 O O . GLU A 1 977 ? 14.112 18.753 -5.597 1.00 92.50 977 GLU A O 1
ATOM 7499 N N . ASN A 1 978 ? 13.883 17.645 -7.534 1.00 93.56 978 ASN A N 1
ATOM 7500 C CA . ASN A 1 978 ? 12.445 17.883 -7.645 1.00 93.56 978 ASN A CA 1
ATOM 7501 C C . ASN A 1 978 ? 11.653 17.133 -6.567 1.00 93.56 978 ASN A C 1
ATOM 7503 O O . ASN A 1 978 ? 10.745 17.707 -5.963 1.00 93.56 978 ASN A O 1
ATOM 7507 N N . ILE A 1 979 ? 12.016 15.878 -6.278 1.00 89.88 979 ILE A N 1
ATOM 7508 C CA . ILE A 1 979 ? 11.437 15.114 -5.163 1.00 89.88 979 ILE A CA 1
ATOM 7509 C C . ILE A 1 979 ? 11.737 15.816 -3.832 1.00 89.88 979 ILE A C 1
ATOM 7511 O O . ILE A 1 979 ? 10.829 16.018 -3.032 1.00 89.88 979 ILE A O 1
ATOM 7515 N N . HIS A 1 980 ? 12.968 16.292 -3.627 1.00 88.12 980 HIS A N 1
ATOM 7516 C CA . HIS A 1 980 ? 13.340 17.048 -2.430 1.00 88.12 980 HIS A CA 1
ATOM 7517 C C . HIS A 1 980 ? 12.576 18.379 -2.288 1.00 88.12 980 HIS A C 1
ATOM 7519 O O . HIS A 1 980 ? 12.184 18.766 -1.186 1.00 88.12 980 HIS A O 1
ATOM 7525 N N . THR A 1 981 ? 12.292 19.068 -3.396 1.00 90.94 981 THR A N 1
ATOM 7526 C CA . THR A 1 981 ? 11.409 20.248 -3.395 1.00 90.94 981 THR A CA 1
ATOM 7527 C C . THR A 1 981 ? 9.997 19.867 -2.945 1.00 90.94 981 THR A C 1
ATOM 7529 O O . THR A 1 981 ? 9.394 20.564 -2.127 1.00 90.94 981 THR A O 1
ATOM 7532 N N . GLY A 1 982 ? 9.489 18.734 -3.437 1.00 88.75 982 GLY A N 1
ATOM 7533 C CA . GLY A 1 982 ? 8.200 18.159 -3.055 1.00 88.75 982 GLY A CA 1
ATOM 7534 C C . GLY A 1 982 ? 8.075 17.800 -1.571 1.00 88.75 982 GLY A C 1
ATOM 7535 O O . GLY A 1 982 ? 7.017 18.019 -0.968 1.00 88.75 982 GLY A O 1
ATOM 7536 N N . ASP A 1 983 ? 9.174 17.308 -0.995 1.00 86.06 983 ASP A N 1
ATOM 7537 C CA . ASP A 1 983 ? 9.348 16.975 0.421 1.00 86.06 983 ASP A CA 1
ATOM 7538 C C . ASP A 1 983 ? 9.294 18.225 1.318 1.00 86.06 983 ASP A C 1
ATOM 7540 O O . ASP A 1 983 ? 8.657 18.219 2.377 1.00 86.06 983 ASP A O 1
ATOM 7544 N N . THR A 1 984 ? 9.968 19.302 0.904 1.00 87.81 984 THR A N 1
ATOM 7545 C CA . THR A 1 984 ? 10.303 20.437 1.784 1.00 87.81 984 THR A CA 1
ATOM 7546 C C . THR A 1 984 ? 9.433 21.679 1.592 1.00 87.81 984 THR A C 1
ATOM 7548 O O . THR A 1 984 ? 9.411 22.576 2.438 1.00 87.81 984 THR A O 1
ATOM 7551 N N . THR A 1 985 ? 8.654 21.744 0.511 1.00 90.31 985 THR A N 1
ATOM 7552 C CA . THR A 1 985 ? 7.870 22.936 0.168 1.00 90.31 985 THR A CA 1
ATOM 7553 C C . THR A 1 985 ? 6.393 22.779 0.533 1.00 90.31 985 THR A C 1
ATOM 7555 O O . THR A 1 985 ? 5.721 21.842 0.111 1.00 90.31 985 THR A O 1
ATOM 7558 N N . PHE A 1 986 ? 5.866 23.738 1.305 1.00 89.50 986 PHE A N 1
ATOM 7559 C CA . PHE A 1 986 ? 4.440 23.823 1.667 1.00 89.50 986 PHE A CA 1
ATOM 7560 C C . PHE A 1 986 ? 3.578 24.582 0.647 1.00 89.50 986 PHE A C 1
ATOM 7562 O O . PHE A 1 986 ? 2.355 24.511 0.711 1.00 89.50 986 PHE A O 1
ATOM 7569 N N . ASP A 1 987 ? 4.203 25.300 -0.285 1.00 90.81 987 ASP A N 1
ATOM 7570 C CA . ASP A 1 987 ? 3.522 25.927 -1.418 1.00 90.81 987 ASP A CA 1
ATOM 7571 C C . ASP A 1 987 ? 3.275 24.882 -2.517 1.00 90.81 987 ASP A C 1
ATOM 7573 O O . ASP A 1 987 ? 4.201 24.434 -3.201 1.00 90.81 987 ASP A O 1
ATOM 7577 N N . LEU A 1 988 ? 2.014 24.477 -2.673 1.00 90.25 988 LEU A N 1
ATOM 7578 C CA . LEU A 1 988 ? 1.640 23.408 -3.595 1.00 90.25 988 LEU A CA 1
ATOM 7579 C C . LEU A 1 988 ? 1.819 23.785 -5.072 1.00 90.25 988 LEU A C 1
ATOM 7581 O O . LEU A 1 988 ? 1.971 22.880 -5.893 1.00 90.25 988 LEU A O 1
ATOM 7585 N N . ASP A 1 989 ? 1.869 25.072 -5.426 1.00 92.50 989 ASP A N 1
ATOM 7586 C CA . ASP A 1 989 ? 2.108 25.493 -6.809 1.00 92.50 989 ASP A CA 1
ATOM 7587 C C . ASP A 1 989 ? 3.573 25.289 -7.205 1.00 92.50 989 ASP A C 1
ATOM 7589 O O . ASP A 1 989 ? 3.868 24.880 -8.333 1.00 92.50 989 ASP A O 1
ATOM 7593 N N . ILE A 1 990 ? 4.502 25.527 -6.273 1.00 94.81 990 ILE A N 1
ATOM 7594 C CA . ILE A 1 990 ? 5.926 25.221 -6.465 1.00 94.81 990 ILE A CA 1
ATOM 7595 C C . ILE A 1 990 ? 6.121 23.706 -6.571 1.00 94.81 990 ILE A C 1
ATOM 7597 O O . ILE A 1 990 ? 6.759 23.230 -7.512 1.00 94.81 990 ILE A O 1
ATOM 7601 N N . VAL A 1 991 ? 5.512 22.947 -5.655 1.00 92.69 991 VAL A N 1
ATOM 7602 C CA . VAL A 1 991 ? 5.564 21.476 -5.649 1.00 92.69 991 VAL A CA 1
ATOM 7603 C C . VAL A 1 991 ? 5.034 20.899 -6.964 1.00 92.69 991 VAL A C 1
ATOM 7605 O O . VAL A 1 991 ? 5.676 20.051 -7.583 1.00 92.69 991 VAL A O 1
ATOM 7608 N N . LYS A 1 992 ? 3.891 21.398 -7.446 1.00 92.88 992 LYS A N 1
ATOM 7609 C CA . LYS A 1 992 ? 3.292 20.944 -8.704 1.00 92.88 992 LYS A CA 1
ATOM 7610 C C . LYS A 1 992 ? 4.217 21.168 -9.899 1.00 92.88 992 LYS A C 1
ATOM 7612 O O . LYS A 1 992 ? 4.337 20.275 -10.730 1.00 92.88 992 LYS A O 1
ATOM 7617 N N . LYS A 1 993 ? 4.899 22.316 -9.984 1.00 94.81 993 LYS A N 1
ATOM 7618 C CA . LYS A 1 993 ? 5.867 22.587 -11.063 1.00 94.81 993 LYS A CA 1
ATOM 7619 C C . LYS A 1 993 ? 7.039 21.605 -11.043 1.00 94.81 993 LYS A C 1
ATOM 7621 O O . LYS A 1 993 ? 7.395 21.089 -12.098 1.00 94.81 993 LYS A O 1
ATOM 7626 N N . ALA A 1 994 ? 7.585 21.306 -9.863 1.00 95.00 994 ALA A N 1
ATOM 7627 C CA . ALA A 1 994 ? 8.668 20.334 -9.718 1.00 95.00 994 ALA A CA 1
ATOM 7628 C C . ALA A 1 994 ? 8.245 18.930 -10.193 1.00 95.00 994 ALA A C 1
ATOM 7630 O O . ALA A 1 994 ? 8.989 18.267 -10.912 1.00 95.00 994 ALA A O 1
ATOM 7631 N N . TYR A 1 995 ? 7.026 18.482 -9.871 1.00 93.81 995 TYR A N 1
ATOM 7632 C CA . TYR A 1 995 ? 6.544 17.183 -10.355 1.00 93.81 995 TYR A CA 1
ATOM 7633 C C . TYR A 1 995 ? 6.176 17.161 -11.833 1.00 93.81 995 TYR A C 1
ATOM 7635 O O . TYR A 1 995 ? 6.315 16.113 -12.457 1.00 93.81 995 TYR A O 1
ATOM 7643 N N . VAL A 1 996 ? 5.704 18.268 -12.408 1.00 95.12 996 VAL A N 1
ATOM 7644 C CA . VAL A 1 996 ? 5.519 18.371 -13.865 1.00 95.12 996 VAL A CA 1
ATOM 7645 C C . VAL A 1 996 ? 6.869 18.186 -14.567 1.00 95.12 996 VAL A C 1
ATOM 7647 O O . VAL A 1 996 ? 6.975 17.384 -15.491 1.00 95.12 996 VAL A O 1
ATOM 7650 N N . GLU A 1 997 ? 7.927 18.830 -14.067 1.00 96.00 997 GLU A N 1
ATOM 7651 C CA . GLU A 1 997 ? 9.283 18.644 -14.593 1.00 96.00 997 GLU A CA 1
ATOM 7652 C C . GLU A 1 997 ? 9.775 17.195 -14.431 1.00 96.00 997 GLU A C 1
ATOM 7654 O O . GLU A 1 997 ? 10.289 16.613 -15.385 1.00 96.00 997 GLU A O 1
ATOM 7659 N N . SER A 1 998 ? 9.572 16.567 -13.267 1.00 95.31 998 SER A N 1
ATOM 7660 C CA . SER A 1 998 ? 9.932 15.153 -13.082 1.00 95.31 998 SER A CA 1
ATOM 7661 C C . SER A 1 998 ? 9.184 14.222 -14.039 1.00 95.31 998 SER A C 1
ATOM 7663 O O . SER A 1 998 ? 9.794 13.309 -14.590 1.00 95.31 998 SER A O 1
ATOM 7665 N N . GLN A 1 999 ? 7.887 14.452 -14.275 1.00 95.19 999 GLN A N 1
ATOM 7666 C CA . GLN A 1 999 ? 7.102 13.672 -15.238 1.00 95.19 999 GLN A CA 1
ATOM 7667 C C . GLN A 1 999 ? 7.661 13.807 -16.657 1.00 95.19 999 GLN A C 1
ATOM 7669 O O . GLN A 1 999 ? 7.785 12.797 -17.349 1.00 95.19 999 GLN A O 1
ATOM 7674 N N . GLN A 1 1000 ? 8.057 15.016 -17.070 1.00 95.94 1000 GLN A N 1
ATOM 7675 C CA . GLN A 1 1000 ? 8.724 15.245 -18.353 1.00 95.94 1000 GLN A CA 1
ATOM 7676 C C . GLN A 1 1000 ? 10.035 14.458 -18.452 1.00 95.94 1000 GLN A C 1
ATOM 7678 O O . GLN A 1 1000 ? 10.215 13.684 -19.391 1.00 95.94 1000 GLN A O 1
ATOM 7683 N N . ILE A 1 1001 ? 10.928 14.619 -17.469 1.00 96.12 1001 ILE A N 1
ATOM 7684 C CA . ILE A 1 1001 ? 12.249 13.975 -17.463 1.00 96.12 1001 ILE A CA 1
ATOM 7685 C C . ILE A 1 1001 ? 12.108 12.452 -17.518 1.00 96.12 1001 ILE A C 1
ATOM 7687 O O . ILE A 1 1001 ? 12.723 11.804 -18.362 1.00 96.12 1001 ILE A O 1
ATOM 7691 N N . ILE A 1 1002 ? 11.279 11.872 -16.648 1.00 95.25 1002 ILE A N 1
ATOM 7692 C CA . ILE A 1 1002 ? 11.104 10.417 -16.561 1.00 95.25 1002 ILE A CA 1
ATOM 7693 C C . ILE A 1 1002 ? 10.499 9.870 -17.857 1.00 95.25 1002 ILE A C 1
ATOM 7695 O O . ILE A 1 1002 ? 10.976 8.857 -18.368 1.00 95.25 1002 ILE A O 1
ATOM 7699 N N . SER A 1 1003 ? 9.515 10.562 -18.437 1.00 94.50 1003 SER A N 1
ATOM 7700 C CA . SER A 1 1003 ? 8.927 10.157 -19.720 1.00 94.50 1003 SER A CA 1
ATOM 7701 C C . SER A 1 1003 ? 9.940 10.259 -20.865 1.00 94.50 1003 SER A C 1
ATOM 7703 O O . SER A 1 1003 ? 9.909 9.462 -21.796 1.00 94.50 1003 SER A O 1
ATOM 7705 N N . ASP A 1 1004 ? 10.897 11.185 -20.807 1.00 95.12 1004 ASP A N 1
ATOM 7706 C CA . ASP A 1 1004 ? 11.960 11.267 -21.808 1.00 95.12 1004 ASP A CA 1
ATOM 7707 C C . ASP A 1 1004 ? 13.019 10.176 -21.655 1.00 95.12 1004 ASP A C 1
ATOM 7709 O O . ASP A 1 1004 ? 13.495 9.655 -22.669 1.00 95.12 1004 ASP A O 1
ATOM 7713 N N . GLU A 1 1005 ? 13.412 9.864 -20.419 1.00 95.62 1005 GLU A N 1
ATOM 7714 C CA . GLU A 1 1005 ? 14.477 8.914 -20.074 1.00 95.62 1005 GLU A CA 1
ATOM 7715 C C . GLU A 1 1005 ? 14.025 7.450 -20.086 1.00 95.62 1005 GLU A C 1
ATOM 7717 O O . GLU A 1 1005 ? 14.855 6.561 -20.305 1.00 95.62 1005 GLU A O 1
ATOM 7722 N N . LEU A 1 1006 ? 12.722 7.197 -19.928 1.00 95.50 1006 LEU A N 1
ATOM 7723 C CA . LEU A 1 1006 ? 12.086 5.877 -19.981 1.00 95.50 1006 LEU A CA 1
ATOM 7724 C C . LEU A 1 1006 ? 12.795 4.805 -19.129 1.00 95.50 1006 LEU A C 1
ATOM 7726 O O . LEU A 1 1006 ? 13.172 3.759 -19.667 1.00 95.50 1006 LEU A O 1
ATOM 7730 N N . PRO A 1 1007 ? 13.034 5.025 -17.821 1.00 94.94 1007 PRO A N 1
ATOM 7731 C CA . PRO A 1 1007 ? 13.407 3.925 -16.929 1.00 94.94 1007 PRO A CA 1
ATOM 7732 C C . PRO A 1 1007 ? 12.274 2.888 -16.807 1.00 94.94 1007 PRO A C 1
ATOM 7734 O O . PRO A 1 1007 ? 12.524 1.693 -16.651 1.00 94.94 1007 PRO A O 1
ATOM 7737 N N . GLU A 1 1008 ? 11.033 3.350 -16.957 1.00 95.38 1008 GLU A N 1
ATOM 7738 C CA . GLU A 1 1008 ? 9.806 2.563 -16.991 1.00 95.38 1008 GLU A CA 1
ATOM 7739 C C . GLU A 1 1008 ? 9.036 2.889 -18.274 1.00 95.38 1008 GLU A C 1
ATOM 7741 O O . GLU A 1 1008 ? 8.991 4.038 -18.721 1.00 95.38 1008 GLU A O 1
ATOM 7746 N N . LEU A 1 1009 ? 8.445 1.866 -18.884 1.00 96.44 1009 LEU A N 1
ATOM 7747 C CA . LEU A 1 1009 ? 7.622 1.963 -20.080 1.00 96.44 1009 LEU A CA 1
ATOM 7748 C C . LEU A 1 1009 ? 6.165 1.741 -19.668 1.00 96.44 1009 LEU A C 1
ATOM 7750 O O . LEU A 1 1009 ? 5.699 0.604 -19.565 1.00 96.44 1009 LEU A O 1
ATOM 7754 N N . PHE A 1 1010 ? 5.463 2.840 -19.397 1.00 95.00 1010 PHE A N 1
ATOM 7755 C CA . PHE A 1 1010 ? 4.072 2.822 -18.939 1.00 95.00 1010 PHE A CA 1
ATOM 7756 C C . PHE A 1 1010 ? 3.121 2.259 -19.995 1.00 95.00 1010 PHE A C 1
ATOM 7758 O O . PHE A 1 1010 ? 3.309 2.489 -21.190 1.00 95.00 1010 PHE A O 1
ATOM 7765 N N . THR A 1 1011 ? 2.095 1.538 -19.549 1.00 95.06 1011 THR A N 1
ATOM 7766 C CA . THR A 1 1011 ? 1.119 0.864 -20.417 1.00 95.06 1011 THR A CA 1
ATOM 7767 C C . THR A 1 1011 ? -0.251 1.546 -20.333 1.00 95.06 1011 THR A C 1
ATOM 7769 O O . THR A 1 1011 ? -0.432 2.643 -20.862 1.00 95.06 1011 THR A O 1
ATOM 7772 N N . ALA A 1 1012 ? -1.214 0.932 -19.657 1.00 93.38 1012 ALA A N 1
ATOM 7773 C CA . ALA A 1 1012 ? -2.540 1.468 -19.412 1.00 93.38 1012 ALA A CA 1
ATOM 7774 C C . ALA A 1 1012 ? -2.939 1.214 -17.954 1.00 93.38 1012 ALA A C 1
ATOM 7776 O O . ALA A 1 1012 ? -2.390 0.345 -17.282 1.00 93.38 1012 ALA A O 1
ATOM 7777 N N . THR A 1 1013 ? -3.920 1.971 -17.479 1.00 89.06 1013 THR A N 1
ATOM 7778 C CA . THR A 1 1013 ? -4.467 1.870 -16.128 1.00 89.06 1013 THR A CA 1
ATOM 7779 C C . THR A 1 1013 ? -5.931 1.464 -16.227 1.00 89.06 1013 THR A C 1
ATOM 7781 O O . THR A 1 1013 ? -6.722 2.138 -16.888 1.00 89.06 1013 THR A O 1
ATOM 7784 N N . GLN A 1 1014 ? -6.315 0.372 -15.567 1.00 88.12 1014 GLN A N 1
ATOM 7785 C CA . GLN A 1 1014 ? -7.718 -0.044 -15.511 1.00 88.12 1014 GLN A CA 1
ATOM 7786 C C . GLN A 1 1014 ? -8.579 0.953 -14.714 1.00 88.12 1014 GLN A C 1
ATOM 7788 O O . GLN A 1 1014 ? -8.103 1.666 -13.821 1.00 88.12 1014 GLN A O 1
ATOM 7793 N N . LEU A 1 1015 ? -9.876 0.978 -15.012 1.00 87.56 1015 LEU A N 1
ATOM 7794 C CA . LEU A 1 1015 ? -10.861 1.662 -14.182 1.00 87.56 1015 LEU A CA 1
ATOM 7795 C C . LEU A 1 1015 ? -11.083 0.909 -12.869 1.00 87.56 1015 LEU A C 1
ATOM 7797 O O . LEU A 1 1015 ? -10.833 -0.290 -12.749 1.00 87.56 1015 LEU A O 1
ATOM 7801 N N . PHE A 1 1016 ? -11.611 1.614 -11.878 1.00 84.50 1016 PHE A N 1
ATOM 7802 C CA . PHE A 1 1016 ? -12.107 0.975 -10.673 1.00 84.50 1016 PHE A CA 1
ATOM 7803 C C . PHE A 1 1016 ? -13.364 0.173 -10.945 1.00 84.50 1016 PHE A C 1
ATOM 7805 O O . PHE A 1 1016 ? -14.376 0.737 -11.364 1.00 84.50 1016 PHE A O 1
ATOM 7812 N N . LEU A 1 1017 ? -13.322 -1.114 -10.623 1.00 86.19 1017 LEU A N 1
ATOM 7813 C CA . LEU A 1 1017 ? -14.445 -2.020 -10.781 1.00 86.19 1017 LEU A CA 1
ATOM 7814 C C . LEU A 1 1017 ? -14.613 -2.824 -9.492 1.00 86.19 1017 LEU A C 1
ATOM 7816 O O . LEU A 1 1017 ? -13.694 -3.495 -9.021 1.00 86.19 1017 LEU A O 1
ATOM 7820 N N . ASN A 1 1018 ? -15.800 -2.764 -8.901 1.00 86.19 1018 ASN A N 1
ATOM 7821 C CA . ASN A 1 1018 ? -16.108 -3.514 -7.689 1.00 86.19 1018 ASN A CA 1
ATOM 7822 C C . ASN A 1 1018 ? -17.512 -4.110 -7.763 1.00 86.19 1018 ASN A C 1
ATOM 7824 O O . ASN A 1 1018 ? -18.400 -3.552 -8.411 1.00 86.19 1018 ASN A O 1
ATOM 7828 N N . ALA A 1 1019 ? -17.713 -5.233 -7.082 1.00 88.81 1019 ALA A N 1
ATOM 7829 C CA . ALA A 1 1019 ? -19.010 -5.840 -6.866 1.00 88.81 1019 ALA A CA 1
ATOM 7830 C C . ALA A 1 1019 ? -19.197 -6.211 -5.391 1.00 88.81 1019 ALA A C 1
ATOM 7832 O O . ALA A 1 1019 ? -18.298 -6.747 -4.749 1.00 88.81 1019 ALA A O 1
ATOM 7833 N N . ALA A 1 1020 ? -20.396 -5.981 -4.866 1.00 89.50 1020 ALA A N 1
ATOM 7834 C CA . ALA A 1 1020 ? -20.763 -6.320 -3.494 1.00 89.50 1020 ALA A CA 1
ATOM 7835 C C . ALA A 1 1020 ? -22.170 -6.921 -3.443 1.00 89.50 1020 ALA A C 1
ATOM 7837 O O . ALA A 1 1020 ? -23.004 -6.661 -4.316 1.00 89.50 1020 ALA A O 1
ATOM 7838 N N . LYS A 1 1021 ? -22.467 -7.728 -2.421 1.00 89.62 1021 LYS A N 1
ATOM 7839 C CA . LYS A 1 1021 ? -23.834 -8.227 -2.202 1.00 89.62 1021 LYS A CA 1
ATOM 7840 C C . LYS A 1 1021 ? -24.808 -7.065 -2.016 1.00 89.62 1021 LYS A C 1
ATOM 7842 O O . LYS A 1 1021 ? -24.494 -6.071 -1.368 1.00 89.62 1021 LYS A O 1
ATOM 7847 N N . LEU A 1 1022 ? -26.012 -7.210 -2.571 1.00 87.75 1022 LEU A N 1
ATOM 7848 C CA . LEU A 1 1022 ? -27.018 -6.142 -2.576 1.00 87.75 1022 LEU A CA 1
ATOM 7849 C C . LEU A 1 1022 ? -27.464 -5.741 -1.156 1.00 87.75 1022 LEU A C 1
ATOM 7851 O O . LEU A 1 1022 ? -27.759 -4.575 -0.909 1.00 87.75 1022 LEU A O 1
ATOM 7855 N N . ASP A 1 1023 ? -27.474 -6.707 -0.233 1.00 88.19 1023 ASP A N 1
ATOM 7856 C CA . ASP A 1 1023 ? -27.872 -6.521 1.168 1.00 88.19 1023 ASP A CA 1
ATOM 7857 C C . ASP A 1 1023 ? -26.732 -6.022 2.077 1.00 88.19 1023 ASP A C 1
ATOM 7859 O O . ASP A 1 1023 ? -26.965 -5.780 3.263 1.00 88.19 1023 ASP A O 1
ATOM 7863 N N . LEU A 1 1024 ? -25.510 -5.868 1.553 1.00 88.44 1024 LEU A N 1
ATOM 7864 C CA . LEU A 1 1024 ? -24.399 -5.262 2.284 1.00 88.44 1024 LEU A CA 1
ATOM 7865 C C . LEU A 1 1024 ? -24.556 -3.738 2.204 1.00 88.44 1024 LEU A C 1
ATOM 7867 O O . LEU A 1 1024 ? -24.526 -3.173 1.115 1.00 88.44 1024 LEU A O 1
ATOM 7871 N N . GLY A 1 1025 ? -24.788 -3.070 3.334 1.00 87.62 1025 GLY A N 1
ATOM 7872 C CA . GLY A 1 1025 ? -24.962 -1.618 3.431 1.00 87.62 1025 GLY A CA 1
ATOM 7873 C C . GLY A 1 1025 ? -23.647 -0.842 3.308 1.00 87.62 1025 GLY A C 1
ATOM 7874 O O . GLY A 1 1025 ? -22.576 -1.417 3.463 1.00 87.62 1025 GLY A O 1
ATOM 7875 N N . ASN A 1 1026 ? -23.733 0.462 3.019 1.00 84.56 1026 ASN A N 1
ATOM 7876 C CA . ASN A 1 1026 ? -22.584 1.376 2.869 1.00 84.56 1026 ASN A CA 1
ATOM 7877 C C . ASN A 1 1026 ? -21.579 1.004 1.766 1.00 84.56 1026 ASN A C 1
ATOM 7879 O O . ASN A 1 1026 ? -20.407 1.357 1.835 1.00 84.56 1026 ASN A O 1
ATOM 7883 N N . THR A 1 1027 ? -22.049 0.334 0.709 1.00 80.50 1027 THR A N 1
ATOM 7884 C CA . THR A 1 1027 ? -21.229 -0.006 -0.468 1.00 80.50 1027 THR A CA 1
ATOM 7885 C C . THR A 1 1027 ? -21.489 0.905 -1.675 1.00 80.50 1027 THR A C 1
ATOM 7887 O O . THR A 1 1027 ? -20.917 0.691 -2.740 1.00 80.50 1027 THR A O 1
ATOM 7890 N N . ASP A 1 1028 ? -22.365 1.903 -1.544 1.00 70.19 1028 ASP A N 1
ATOM 7891 C CA . ASP A 1 1028 ? -22.733 2.806 -2.644 1.00 70.19 1028 ASP A CA 1
ATOM 7892 C C . ASP A 1 1028 ? -21.645 3.868 -2.916 1.00 70.19 1028 ASP A C 1
ATOM 7894 O O . ASP A 1 1028 ? -21.538 4.374 -4.029 1.00 70.19 1028 ASP A O 1
ATOM 7898 N N . ASN A 1 1029 ? -20.776 4.129 -1.931 1.00 63.25 1029 ASN A N 1
ATOM 7899 C CA . ASN A 1 1029 ? -19.655 5.072 -2.006 1.00 63.25 1029 ASN A CA 1
ATOM 7900 C C . ASN A 1 1029 ? -18.281 4.377 -1.982 1.00 63.25 1029 ASN A C 1
ATOM 7902 O O . ASN A 1 1029 ? -17.313 4.957 -1.489 1.00 63.25 1029 ASN A O 1
ATOM 7906 N N . PHE A 1 1030 ? -18.172 3.141 -2.491 1.00 64.56 1030 PHE A N 1
ATOM 7907 C CA . PHE A 1 1030 ? -16.874 2.466 -2.620 1.00 64.56 1030 PHE A CA 1
ATOM 7908 C C . PHE A 1 1030 ? -15.972 3.218 -3.597 1.00 64.56 1030 PHE A C 1
ATOM 7910 O O . PHE A 1 1030 ? -15.965 2.959 -4.790 1.00 64.56 1030 PHE A O 1
ATOM 7917 N N . ASN A 1 1031 ? -15.207 4.179 -3.100 1.00 57.41 1031 ASN A N 1
ATOM 7918 C CA . ASN A 1 1031 ? -14.222 4.872 -3.904 1.00 57.41 1031 ASN A CA 1
ATOM 7919 C C . ASN A 1 1031 ? -12.842 4.258 -3.634 1.00 57.41 1031 ASN A C 1
ATOM 7921 O O . ASN A 1 1031 ? -12.452 4.144 -2.468 1.00 57.41 1031 ASN A O 1
ATOM 7925 N N . PRO A 1 1032 ? -12.067 3.902 -4.668 1.00 48.44 1032 PRO A N 1
ATOM 7926 C CA . PRO A 1 1032 ? -10.643 3.670 -4.535 1.00 48.44 1032 PRO A CA 1
ATOM 7927 C C . PRO A 1 1032 ? -9.976 5.032 -4.469 1.00 48.44 1032 PRO A C 1
ATOM 7929 O O . PRO A 1 1032 ? -9.365 5.523 -5.418 1.00 48.44 1032 PRO A O 1
ATOM 7932 N N . ILE A 1 1033 ? -10.024 5.654 -3.315 1.00 50.19 1033 ILE A N 1
ATOM 7933 C CA . ILE A 1 1033 ? -8.777 6.275 -2.926 1.00 50.19 1033 ILE A CA 1
ATOM 7934 C C . ILE A 1 1033 ? -8.078 5.138 -2.211 1.00 50.19 1033 ILE A C 1
ATOM 7936 O O . ILE A 1 1033 ? -8.431 4.873 -1.061 1.00 50.19 1033 ILE A O 1
ATOM 7940 N N . PRO A 1 1034 ? -7.161 4.394 -2.871 1.00 45.00 1034 PRO A N 1
ATOM 7941 C CA . PRO A 1 1034 ? -6.084 3.763 -2.149 1.00 45.00 1034 PRO A CA 1
ATOM 7942 C C . PRO A 1 1034 ? -5.577 4.824 -1.195 1.00 45.00 1034 PRO A C 1
ATOM 7944 O O . PRO A 1 1034 ? -4.920 5.792 -1.581 1.00 45.00 1034 PRO A O 1
ATOM 7947 N N . THR A 1 1035 ? -5.926 4.673 0.077 1.00 45.19 1035 THR A N 1
ATOM 7948 C CA . THR A 1 1035 ? -5.005 5.150 1.085 1.00 45.19 1035 THR A CA 1
ATOM 7949 C C . THR A 1 1035 ? -3.673 4.497 0.713 1.00 45.19 1035 THR A C 1
ATOM 7951 O O . THR A 1 1035 ? -3.655 3.382 0.191 1.00 45.19 1035 THR A O 1
ATOM 7954 N N . GLU A 1 1036 ? -2.566 5.205 0.890 1.00 45.53 1036 GLU A N 1
ATOM 7955 C CA . GLU A 1 1036 ? -1.228 4.893 0.344 1.00 45.53 1036 GLU A CA 1
ATOM 7956 C C . GLU A 1 1036 ? -0.698 3.476 0.693 1.00 45.53 1036 GLU A C 1
ATOM 7958 O O . GLU A 1 1036 ? 0.380 3.079 0.265 1.00 45.53 1036 GLU A O 1
ATOM 7963 N N . LYS A 1 1037 ? -1.476 2.700 1.457 1.00 44.56 1037 LYS A N 1
ATOM 7964 C CA . LYS A 1 1037 ? -1.258 1.337 1.932 1.00 44.56 1037 LYS A CA 1
ATOM 7965 C C . LYS A 1 1037 ? -2.127 0.250 1.280 1.00 44.56 1037 LYS A C 1
ATOM 7967 O O . LYS A 1 1037 ? -1.912 -0.919 1.579 1.00 44.56 1037 LYS A O 1
ATOM 7972 N N . GLN A 1 1038 ? -3.138 0.578 0.472 1.00 44.34 1038 GLN A N 1
ATOM 7973 C CA . GLN A 1 1038 ? -4.214 -0.369 0.135 1.00 44.34 1038 GLN A CA 1
ATOM 7974 C C . GLN A 1 1038 ? -4.394 -0.513 -1.370 1.00 44.34 1038 GLN A C 1
ATOM 7976 O O . GLN A 1 1038 ? -5.006 0.316 -2.035 1.00 44.34 1038 GLN A O 1
ATOM 7981 N N . ASN A 1 1039 ? -3.828 -1.589 -1.904 1.00 36.28 1039 ASN A N 1
ATOM 7982 C CA . ASN A 1 1039 ? -3.714 -1.817 -3.332 1.00 36.28 1039 ASN A CA 1
ATOM 7983 C C . ASN A 1 1039 ? -4.624 -2.968 -3.764 1.00 36.28 1039 ASN A C 1
ATOM 7985 O O . ASN A 1 1039 ? -4.422 -4.086 -3.302 1.00 36.28 1039 ASN A O 1
ATOM 7989 N N . GLY A 1 1040 ? -5.592 -2.709 -4.650 1.00 38.28 1040 GLY A N 1
ATOM 7990 C CA . GLY A 1 1040 ? -6.251 -3.718 -5.502 1.00 38.28 1040 GLY A CA 1
ATOM 7991 C C . GLY A 1 1040 ? -6.944 -4.911 -4.826 1.00 38.28 1040 GLY A C 1
ATOM 7992 O O . GLY A 1 1040 ? -7.397 -5.818 -5.520 1.00 38.28 1040 GLY A O 1
ATOM 7993 N N . SER A 1 1041 ? -7.028 -4.937 -3.501 1.00 36.25 1041 SER A N 1
ATOM 7994 C CA . SER A 1 1041 ? -7.633 -6.011 -2.733 1.00 36.25 1041 SER A CA 1
ATOM 7995 C C . SER A 1 1041 ? -9.101 -5.716 -2.460 1.00 36.25 1041 SER A C 1
ATOM 7997 O O . SER A 1 1041 ? -9.561 -4.576 -2.432 1.00 36.25 1041 SER A O 1
ATOM 7999 N N . THR A 1 1042 ? -9.848 -6.787 -2.233 1.00 38.59 1042 THR A N 1
ATOM 8000 C CA . THR A 1 1042 ? -11.215 -6.784 -1.716 1.00 38.59 1042 THR A CA 1
ATOM 8001 C C . THR A 1 1042 ? -11.356 -6.112 -0.337 1.00 38.59 1042 THR A C 1
ATOM 8003 O O . THR A 1 1042 ? -12.453 -6.133 0.222 1.00 38.59 1042 THR A O 1
ATOM 8006 N N . THR A 1 1043 ? -10.293 -5.519 0.227 1.00 44.22 1043 THR A N 1
ATOM 8007 C CA . THR A 1 1043 ? -10.321 -4.719 1.453 1.00 44.22 1043 THR A CA 1
ATOM 8008 C C . THR A 1 1043 ? -11.197 -3.496 1.261 1.00 44.22 1043 THR A C 1
ATOM 8010 O O . THR A 1 1043 ? -10.818 -2.440 0.761 1.00 44.22 1043 THR A O 1
ATOM 8013 N N . LEU A 1 1044 ? -12.428 -3.666 1.713 1.00 54.78 1044 LEU A N 1
ATOM 8014 C CA . LEU A 1 1044 ? -13.381 -2.607 1.917 1.00 54.78 1044 LEU A CA 1
ATOM 8015 C C . LEU A 1 1044 ? -12.735 -1.640 2.926 1.00 54.78 1044 LEU A C 1
ATOM 8017 O O . LEU A 1 1044 ? -12.701 -1.933 4.118 1.00 54.78 1044 LEU A O 1
ATOM 8021 N N . THR A 1 1045 ? -12.214 -0.501 2.450 1.00 51.72 1045 THR A N 1
ATOM 8022 C CA . THR A 1 1045 ? -11.579 0.634 3.181 1.00 51.72 1045 THR A CA 1
ATOM 8023 C C . THR A 1 1045 ? -12.424 1.220 4.327 1.00 51.72 1045 THR A C 1
ATOM 8025 O O . THR A 1 1045 ? -12.027 2.161 5.009 1.00 51.72 1045 THR A O 1
ATOM 8028 N N . PHE A 1 1046 ? -13.595 0.631 4.525 1.00 69.19 1046 PHE A N 1
ATOM 8029 C CA . PHE A 1 1046 ? -14.746 1.045 5.301 1.00 69.19 1046 PHE A CA 1
ATOM 8030 C C . PHE A 1 1046 ? -15.356 -0.151 6.040 1.00 69.19 1046 PHE A C 1
ATOM 8032 O O . PHE A 1 1046 ? -16.545 -0.158 6.344 1.00 69.19 1046 PHE A O 1
ATOM 8039 N N . SER A 1 1047 ? -14.581 -1.219 6.256 1.00 83.19 1047 SER A N 1
ATOM 8040 C CA . SER A 1 1047 ? -15.035 -2.447 6.921 1.00 83.19 1047 SER A CA 1
ATOM 8041 C C . SER A 1 1047 ? -15.645 -2.186 8.302 1.00 83.19 1047 SER A C 1
ATOM 8043 O O . SER A 1 1047 ? -16.401 -3.019 8.799 1.00 83.19 1047 SER A O 1
ATOM 8045 N N . ASP A 1 1048 ? -15.336 -1.039 8.909 1.00 87.19 1048 ASP A N 1
ATOM 8046 C CA . ASP A 1 1048 ? -15.919 -0.546 10.145 1.00 87.19 1048 ASP A CA 1
ATOM 8047 C C . ASP A 1 1048 ? -17.376 -0.086 9.981 1.00 87.19 1048 ASP A C 1
ATOM 8049 O O . ASP A 1 1048 ? -18.213 -0.378 10.833 1.00 87.19 1048 ASP A O 1
ATOM 8053 N N . ILE A 1 1049 ? -17.725 0.543 8.861 1.00 88.44 1049 ILE A N 1
ATOM 8054 C CA . ILE A 1 1049 ? -19.081 1.045 8.599 1.00 88.44 1049 ILE A CA 1
ATOM 8055 C C . ILE A 1 1049 ? -19.965 0.097 7.780 1.00 88.44 1049 ILE A C 1
ATOM 8057 O O . ILE A 1 1049 ? -21.145 0.386 7.580 1.00 88.44 1049 ILE A O 1
ATOM 8061 N N . LEU A 1 1050 ? -19.455 -1.034 7.298 1.00 89.44 1050 LEU A N 1
ATOM 8062 C CA . LEU A 1 1050 ? -20.282 -2.024 6.599 1.00 89.44 1050 LEU A CA 1
ATOM 8063 C C . LEU A 1 1050 ? -21.214 -2.765 7.547 1.00 89.44 1050 LEU A C 1
ATOM 8065 O O . LEU A 1 1050 ? -20.856 -3.009 8.689 1.00 89.44 1050 LEU A O 1
ATOM 8069 N N . TRP A 1 1051 ? -22.396 -3.154 7.067 1.00 90.62 1051 TRP A N 1
ATOM 8070 C CA . TRP A 1 1051 ? -23.410 -3.854 7.865 1.00 90.62 1051 TRP A CA 1
ATOM 8071 C C . TRP A 1 1051 ? -24.405 -4.626 6.984 1.00 90.62 1051 TRP A C 1
ATOM 8073 O O . TRP A 1 1051 ? -24.488 -4.383 5.779 1.00 90.62 1051 TRP A O 1
ATOM 8083 N N . TRP A 1 1052 ? -25.189 -5.541 7.563 1.00 89.62 1052 TRP A N 1
ATOM 8084 C CA . TRP A 1 1052 ? -26.188 -6.332 6.828 1.00 89.62 1052 TRP A CA 1
ATOM 8085 C C . TRP A 1 1052 ? -27.609 -5.777 6.962 1.00 89.62 1052 TRP A C 1
ATOM 8087 O O . TRP A 1 1052 ? -28.184 -5.794 8.047 1.00 89.62 1052 TRP A O 1
ATOM 8097 N N . LYS A 1 1053 ? -28.234 -5.399 5.836 1.00 85.19 1053 LYS A N 1
ATOM 8098 C CA . LYS A 1 1053 ? -29.615 -4.873 5.801 1.00 85.19 1053 LYS A CA 1
ATOM 8099 C C . LYS A 1 1053 ? -30.679 -5.884 6.250 1.00 85.19 1053 LYS A C 1
ATOM 8101 O O . LYS A 1 1053 ? -31.726 -5.487 6.749 1.00 85.19 1053 LYS A O 1
ATOM 8106 N N . ASN A 1 1054 ? -30.438 -7.184 6.051 1.00 72.19 1054 ASN A N 1
ATOM 8107 C CA . ASN A 1 1054 ? -31.382 -8.272 6.349 1.00 72.19 1054 ASN A CA 1
ATOM 8108 C C . ASN A 1 1054 ? -30.663 -9.529 6.877 1.00 72.19 1054 ASN A C 1
ATOM 8110 O O . ASN A 1 1054 ? -30.667 -10.588 6.245 1.00 72.19 1054 ASN A O 1
ATOM 8114 N N . GLU A 1 1055 ? -30.051 -9.438 8.059 1.00 62.31 1055 GLU A N 1
ATOM 8115 C CA . GLU A 1 1055 ? -29.277 -10.542 8.650 1.00 62.31 1055 GLU A CA 1
ATOM 8116 C C . GLU A 1 1055 ? -30.099 -11.833 8.838 1.00 62.31 1055 GLU A C 1
ATOM 8118 O O . GLU A 1 1055 ? -29.631 -12.926 8.517 1.00 62.31 1055 GLU A O 1
ATOM 8123 N N . LYS A 1 1056 ? -31.371 -11.713 9.243 1.00 54.59 1056 LYS A N 1
ATOM 8124 C CA . LYS A 1 1056 ? -32.278 -12.857 9.440 1.00 54.59 1056 LYS A CA 1
ATOM 8125 C C . LYS A 1 1056 ? -32.472 -13.689 8.164 1.00 54.59 1056 LYS A C 1
ATOM 8127 O O . LYS A 1 1056 ? -32.400 -14.913 8.205 1.00 54.59 1056 LYS A O 1
ATOM 8132 N N . LYS A 1 1057 ? -32.635 -13.027 7.014 1.00 54.84 1057 LYS A N 1
ATOM 8133 C CA . LYS A 1 1057 ? -32.778 -13.682 5.704 1.00 54.84 1057 LYS A CA 1
ATOM 8134 C C . LYS A 1 1057 ? -31.475 -14.358 5.264 1.00 54.84 1057 LYS A C 1
ATOM 8136 O O . LYS A 1 1057 ? -31.507 -15.405 4.619 1.00 54.84 1057 LYS A O 1
ATOM 8141 N N . ARG A 1 1058 ? -30.322 -13.785 5.625 1.00 55.66 1058 ARG A N 1
ATOM 8142 C CA . ARG A 1 1058 ? -29.001 -14.364 5.340 1.00 55.66 1058 ARG A CA 1
ATOM 8143 C C . ARG A 1 1058 ? -28.743 -15.616 6.175 1.00 55.66 1058 ARG A C 1
ATOM 8145 O O . ARG A 1 1058 ? -28.310 -16.611 5.605 1.00 55.66 1058 ARG A O 1
ATOM 8152 N N . ALA A 1 1059 ? -29.066 -15.599 7.468 1.00 53.91 1059 ALA A N 1
ATOM 8153 C CA . ALA A 1 1059 ? -28.977 -16.782 8.326 1.00 53.91 1059 ALA A CA 1
ATOM 8154 C C . ALA A 1 1059 ? -29.848 -17.933 7.788 1.00 53.91 1059 ALA A C 1
ATOM 8156 O O . ALA A 1 1059 ? -29.372 -19.056 7.663 1.00 53.91 1059 ALA A O 1
ATOM 8157 N N . GLU A 1 1060 ? -31.076 -17.633 7.349 1.00 44.75 1060 GLU A N 1
ATOM 8158 C CA . GLU A 1 1060 ? -31.978 -18.599 6.698 1.00 44.75 1060 GLU A CA 1
ATOM 8159 C C . GLU A 1 1060 ? -31.457 -19.122 5.344 1.00 44.75 1060 GLU A C 1
ATOM 8161 O O . GLU A 1 1060 ? -31.819 -20.224 4.935 1.00 44.75 1060 GLU A O 1
ATOM 8166 N N . THR A 1 1061 ? -30.626 -18.345 4.638 1.00 48.66 1061 THR A N 1
ATOM 8167 C CA . THR A 1 1061 ? -30.042 -18.723 3.338 1.00 48.66 1061 THR A CA 1
ATOM 8168 C C . THR A 1 1061 ? -28.731 -19.495 3.495 1.00 48.66 1061 THR A C 1
ATOM 8170 O O . THR A 1 1061 ? -28.494 -20.400 2.716 1.00 48.66 1061 THR A O 1
ATOM 8173 N N . GLN A 1 1062 ? -27.898 -19.184 4.497 1.00 44.06 1062 GLN A N 1
ATOM 8174 C CA . GLN A 1 1062 ? -26.664 -19.932 4.804 1.00 44.06 1062 GLN A CA 1
ATOM 8175 C C . GLN A 1 1062 ? -26.934 -21.298 5.448 1.00 44.06 1062 GLN A C 1
ATOM 8177 O O . GLN A 1 1062 ? -26.064 -22.164 5.444 1.00 44.06 1062 GLN A O 1
ATOM 8182 N N . GLN A 1 1063 ? -28.112 -21.468 6.049 1.00 36.69 1063 GLN A N 1
ATOM 8183 C CA . GLN A 1 1063 ? -28.545 -22.721 6.664 1.00 36.69 1063 GLN A CA 1
ATOM 8184 C C . GLN A 1 1063 ? -29.220 -23.681 5.662 1.00 36.69 1063 GLN A C 1
ATOM 8186 O O . GLN A 1 1063 ? -29.411 -24.853 5.987 1.00 36.69 1063 GLN A O 1
ATOM 8191 N N . LYS A 1 1064 ? -29.592 -23.185 4.475 1.00 34.00 1064 LYS A N 1
ATOM 8192 C CA . LYS A 1 1064 ? -30.085 -23.966 3.331 1.00 34.00 1064 LYS A CA 1
ATOM 8193 C C . LYS A 1 1064 ? -28.935 -24.322 2.406 1.00 34.00 1064 LYS A C 1
ATOM 8195 O O . LYS A 1 1064 ? -29.027 -25.415 1.806 1.00 34.00 1064 LYS A O 1
#

Foldseek 3Di:
DDDDDDDDDDDDDDDDDDDDDDDDDDDDDDDDFDWEKDKPAQEAEAEDAQQGDWTDKDKIFIATPTGDKWKKAKDKPDPQWDWPPRIDIPRDMIIITGHNHPPDAAKDKMKMWIGIPDPVYDIGIHIYIYHYDDDDDDKDFDDKDWPPNDDDDDDQQKTWIWTWIADPVRDTQTWIDIDGGDDDDPDDPDPDWDWDWTDRDVPDIFIWTKDKDWPDDDDDDDDDDDDDDDDDTDIDMDTDDTFDFQDPVLLVLLVVLVVLLCVCVVPLCVQPVVLNVQLVVLSVQLNVCVVVRGLVSNVVSLVSNLVSLVVSLVSGDPVPVSNNVSSLLSNLSNCLSRDDPDDLPFAFSFFAADEVQQLLPDFFAFEDEAEFADQFAAFFLDLQPGDDFNNLLNNQQFFWFQWAQRQQPRDIAGTQFNDWDADPQLFKIKTFGGGRFAKLLRHGDWVVLVQCQVPLALCDPQAPGPLVVLQCQPPDGWDKADPDRGMIMTGHPFRFPCVSLSRRVTTRDDCVQCVVQSVQSQFQQQVLLVLLVVVCVVCVVVCCVQPVPLSVVLVVLSVQLNVCLVVLPLVSNLVSLVSNLVSLVVVLVVDDPPPVVSNVSSVVSNVSSVRSNVCSVVVRRHGCHSVNSVVVRGQPPDQVSSMYQRQWGWDHDDHQAKTKTAGRSSHRYDYSNSHFWDSYGMYMHGHDNFLVRSLVCVLVVVHFKHQDALVCVCVLCPVWDVVQWDDDPFFIKGDDVVSQKIKTFGFFAAKFWFKFFQLDADPVCLLPLLVVLLNLLRQDQLNLLLLLLLFAQVCLCCVLNVVQWFFDLFRAGPPAPLPPPVPPADHNHHDNVVSLVSCVVLVQAQPQPPLAGWSDCSNCVVSPHRPVPRPPNDDRNPRTLEFEEEEAPNHVSQVVVSVVSQVSVSNSRHHYDYDHDHPVVVVVCLLVLVGGMYTDMANHARQRLVCVLCLALCHSNVSSYVCCNVPNDPLSVLLNVLSSCSRRDPPVVSNSVSSVVNRNSCSSSCSISTHITGTGMMMGRNQWPSPSPQRPNPSNSRHSTSSRPPSTSIHGNCVPVVVVVVVD

Secondary structure (DSSP, 8-state):
--------------------------PPPPPP----EEES-SEEEEEEETT-PPPPPEEEEEEE-SSS--EEEEEESSTTEEEESSEEESSEEEEEEE--TTPPSEEEEEEEEEEESSTTSPPEEEEEEEEEE------EEEEEEESSSS----SSSEEEEEEEEE-TTS-EEEEEEEEE--TT-S--SS-PPEEEEEEEETTEEEEEEEEEEE---------S----------EEEEEEEEPPBPPHHHHHHHHHHHHHHHTTHHHHHHH-HHHHHHHHHHHHHHHHHHHTTBHHHHHHHHHHHHHHHHHHHHHS-TT-HHHHHHHHHHHHHHHHHHS-TTT-----SSPEEE-GGGT--SPPPP--EEEEEESS--SBS-TTS--SHHHHHHHHHH--BSEEE-TTT--EEESSEEEEEE-TTS-EEEEEEPTT-B-TTSPBP-HHHHHIIIIIIIS-TTS--THHHHT-BTTB--EEEEEETTEEEEE-SS--TTHHHHHHH-B---HHHHHHHHHHHS-TTHHHHHHHHHHHHHTHHHHHHH-HHHHHHHHHHHHHHHHHHHTT-HHHHHHHHHHHHHHHHHHHTT--TT-HHHHHHHHHHHHHHHHHHHHHHTT---PPPHHHHHTTTBTTS-GGG---SSSEEEEEEETTTEEEEEE-TT--EEETTSPBSPSSSEEEEEE-SSHHHHHHHHHHTS-SEEE--GGGHHHHTTT--GGGEEEETTEEEEEEGGGTEEEEEEEEPSSEEEEEE-S---TTGGGSHHHHHHHHHHH-HHHHHHHHHT--HHHHHHHTSTT-EEE--SSS-TTSTTS-TT--SPP----HHHHHHHHHHHTEE-SSSSSS-EE-HHHHHHTT--GGGSTTPPPGGG-B-EEEEEEETT-HHHHHHHHHHHHHHHHTT-EEEEEEE-HHHHHHHHHHT--SEEEEEE---SSGGGGHHHHSTT-TT-TT-GGGGTS--HHHHHHHHHHHHHHH---HHHHHHHHHHHHHHHHHH-SEEE-EEEEEEEEEETTEES-TT------TT--SSS--TTTTT-EETTHHHHHHHH--

Radius of gyration: 36.22 Å; chains: 1; bounding box: 129×75×94 Å

pLDDT: mean 77.19, std 19.92, range [20.38, 98.5]